Protein 3IYM (pdb70)

Radius of gyration: 31.64 Å; Cα contacts (8 Å, |Δi|>4): 1422; chains: 2; bounding box: 66×100×74 Å

Foldseek 3Di:
DADPDDDDDFAEAFEADFFQACLLVVQQVPPLDPVPDPCLVPPDDCRLLRSLQALLQQQALQACQFQVVVVVHDDDCLRNVPNDDFLLCFVCHLLVLLLPFWAADRVAYYTYDADSPQVLLQSLLLSCLASPDPVPPPCAQSSQCGLQLHAGPQRGQVLQLLVVQVQVLQPVDDDDCVSSVLQEAQCSLVDDPLCVVCVPSVCPSFVCVDDPPDPCLGQSCLSVLSNCSHPLRNVDPPVCSLVSNLCCVPVSVVSNQPSRGGDSCSSVVVVVVCGSCSRPVVSSCSSVVVVVVVVVCSCCRVPVVVSPVPPPRTDDRPDGPVSHRHQAQLEPQQWDDDPHTDTDRPDPGDDPCVVVSVSRHRTDDIPTDRDDPPDDDCPDPPVCNSVVVVVVVVPD/DDDDDDDDDFAEDFEWFDFQACLLVVQQVPPQDPPPDPVPPVDDDDRLVRSLLQDPQQQAQQACQFQQCVVVHDDDCLRPVDRDKFLSCFVPRLLVLLQAFFAADRVAYYGYDDDSPQVLLQVLLLSCLQSPDPPPPPCAASNCCGLVLHAGPQRRQNLLSLLVLVVVLQDVQDDDCVSSVLQEAACCLVPVPVCPSCVPSVCPSFVCVDDPPPPQDRSVLLSVLSNCSHPQRNVDFDCSRLVSNCVSCPPSCPNNCVRGPHDCCHSVNVSVVQGSCSRPCVSVCSSVVVVVVVVVVRVCSCPPVVVVVPPPRTDMRPRCPVVHRYQAQLEDFQFDDDVHTGGDDDRCGDDPVVVVCPSPSRYISIPDDNDDCPDDDPPPCPVCNVVVVVVVVVVD

Nearest PDB structures (foldseek):
  3iym-assembly1_A  TM=1.003E+00  e=4.320E-73  Penicillium stoloniferum virus S
  3iym-assembly1_A  TM=9.925E-01  e=7.160E-60  Penicillium stoloniferum virus S
  2nty-assembly1_B  TM=1.908E-01  e=8.738E+00  Arabidopsis thaliana

Organism: NCBI:txid216371

Solvent-accessible surface area (backbone atoms only — not comparable to full-atom values): 42041 Å² total; per-residue (Å²): 135,73,39,55,82,47,75,71,84,80,56,71,40,40,32,23,51,76,76,40,54,64,58,56,56,70,75,32,69,50,71,43,44,69,85,51,85,79,69,77,78,65,87,72,83,70,69,43,65,48,47,60,43,39,58,74,31,70,62,38,40,42,35,41,38,18,24,44,46,68,63,76,42,93,72,61,56,91,78,47,68,76,72,48,74,41,42,40,20,43,70,50,34,83,44,42,35,62,21,57,15,56,22,45,51,49,86,55,20,29,30,59,47,62,55,84,78,38,45,52,32,34,47,47,14,46,52,46,61,28,67,62,68,56,61,68,48,62,63,65,24,51,33,14,38,39,52,47,43,44,72,55,72,74,67,40,68,26,34,52,66,47,45,60,28,67,51,62,71,26,61,78,35,38,70,38,72,77,59,51,66,45,33,62,41,76,44,41,29,75,35,54,42,46,36,54,65,9,60,8,44,36,50,62,71,41,59,72,83,54,67,103,61,69,67,38,90,53,68,47,26,47,31,38,41,42,27,33,50,13,58,47,51,71,82,52,52,85,64,45,24,48,50,42,50,36,31,44,43,26,73,76,21,49,81,42,32,65,69,59,45,52,51,42,57,19,38,60,53,42,43,56,67,56,34,80,44,45,31,42,55,29,11,51,48,23,56,72,46,37,44,58,38,38,39,66,51,34,33,38,22,67,50,57,41,40,66,55,69,81,53,68,47,60,75,30,75,88,73,45,75,76,69,49,24,54,66,35,60,26,32,63,48,52,69,50,78,65,104,26,54,26,51,28,35,44,55,67,54,67,58,54,48,40,48,42,51,62,82,70,47,40,37,40,73,51,60,77,42,83,41,32,85,53,58,42,76,32,91,85,52,51,60,59,54,50,47,55,48,57,22,66,55,36,44,44,139,70,84,34,84,59,69,80,85,80,54,70,40,40,37,29,35,77,76,40,53,70,60,58,54,71,76,29,70,41,74,44,41,71,88,51,90,66,74,64,76,72,59,70,86,67,71,42,67,52,35,54,45,58,55,73,31,70,67,42,32,40,32,45,38,19,19,45,38,62,64,83,24,91,69,66,50,92,81,50,72,66,79,44,59,47,35,69,39,42,73,55,32,81,44,40,32,56,26,53,14,56,24,40,48,47,81,52,18,30,32,55,60,66,58,82,77,40,46,51,26,36,50,45,16,46,51,47,63,35,62,61,65,64,62,65,45,67,63,64,11,56,35,22,40,43,51,47,45,45,73,54,74,78,68,40,65,30,36,51,75,50,43,51,33,62,52,67,71,31,62,66,48,29,72,39,76,68,64,62,53,44,38,58,48,57,60,64,22,57,40,52,39,53,30,51,59,9,60,10,40,37,52,57,72,38,57,73,82,58,68,101,64,61,61,70,44,64,60,48,40,51,39,49,37,41,32,27,52,11,57,37,51,67,84,49,67,64,58,70,13,49,55,40,44,36,42,48,57,41,59,90,21,64,63,47,28,62,64,55,56,65,40,80,40,10,45,67,36,42,54,72,60,49,53,76,51,46,31,29,60,28,19,43,48,26,53,75,46,36,45,60,38,37,38,48,62,39,46,43,36,63,51,48,66,41,64,54,62,78,51,66,42,66,52,72,58,77,66,42,77,77,70,49,24,54,55,33,40,23,44,51,62,48,67,49,79,63,100,26,37,28,30,33,41,34,51,72,50,63,56,36,48,39,56,27,32,67,83,46,65,26,58,40,69,44,72,69,40,89,42,28,80,41,74,34,79,25,97,85,46,56,69,56,56,45,44,53,58,58,28,66,53,42,35,56

Secondary structure (DSSP, 8-state):
---SS----------------THHHHHSSS-SSTT--SS--SS---SHHHHTSSTTTTTTTSHIIIIIHHTT----STTTTT----TT--SSSHHHHHHS-----TTTT----S-TTTHHHHHHHHHHIIIII-TT--STTHHHHHHTT---SS--THHHHHHHHHHHH-SSEEE-GGGTTTSS-SSTTTBIIIIIHHHTTTTTSS----SSS-TTTTTTHHHHHHHHHHSSSSS--TTHHHHHHHHHTSTTGGGTTTSS---THIIIIIIIHH-GGGTTHHHHHHHTTTTTHHHHTTHIIIIITGGGGTT---------SSS--------S--EEEESEEEE--SS---SSSTTTTTSS--------------B---SS--THHHHHHHHTTS--/---SS----------------THHHHHSSSTTTTT--SS-TTS---SHHHHGGGTTTTTTTSHIIIIIHHTT----STTTSS----TT--TTTHHHHHHS-S---TTTT----S-TTTHHHHHHHHHHHHSSS-S---STTHHHHHHTT---SS--THHHHHHHHHHHH-SSEEE-GGGGTTTS-SGGGTTIIIIIHHHTTTTTTT----SSS---SSSTTHHHHHHHHHSSSSS--SHHHHHHHHHHHSSS-TTTTTTS---TTIIIIIGGGT-GGGTTHHHHHTTTTSHHHHHHHHHTTTTTGGGGGTT---------SSS--------S-----BSB-B---SS---SSSTTTGGG-------------------TT--THHHHHHHHHHH--

InterPro domains:
  IPR048728 Partitivirus capsid protein [PF20895] (39-434)

B-factor: mean 20.0, std 0.0, range [20.0, 20.0]

Structure (mmCIF, N/CA/C/O backbone):
data_3IYM
#
_entry.id   3IYM
#
_cell.length_a   1
_cell.length_b   1
_cell.length_c   1
_cell.angle_alpha   90
_cell.angle_beta   90
_cell.angle_gamma   90
#
_symmetry.space_group_name_H-M   'P 1'
#
loop_
_atom_site.group_PDB
_atom_site.id
_atom_site.type_symbol
_atom_site.label_atom_id
_atom_site.label_alt_id
_atom_site.label_comp_id
_atom_site.label_asym_id
_atom_site.label_entity_id
_atom_site.label_seq_id
_atom_site.pdbx_PDB_ins_code
_atom_site.Cartn_x
_atom_site.Cartn_y
_atom_site.Cartn_z
_atom_site.occupancy
_atom_site.B_iso_or_equiv
_atom_site.auth_seq_id
_atom_site.auth_comp_id
_atom_site.auth_asym_id
_atom_site.auth_atom_id
_atom_site.pdbx_PDB_model_num
ATOM 1 N N . ALA A 1 39 ? 20.089 -8.104 126.187 1.00 20.00 39 ALA A N 1
ATOM 2 C CA . ALA A 1 39 ? 19.183 -6.994 126.404 1.00 20.00 39 ALA A CA 1
ATOM 3 C C . ALA A 1 39 ? 17.925 -7.420 127.144 1.00 20.00 39 ALA A C 1
ATOM 4 O O . ALA A 1 39 ? 16.978 -7.927 126.543 1.00 20.00 39 ALA A O 1
ATOM 5 N N . SER A 1 40 ? 17.923 -7.209 128.459 1.00 20.00 40 SER A N 1
ATOM 6 C CA . SER A 1 40 ? 16.781 -7.555 129.289 1.00 20.00 40 SER A CA 1
ATOM 7 C C . SER A 1 40 ? 15.688 -6.498 129.189 1.00 20.00 40 SER A C 1
ATOM 8 O O . SER A 1 40 ? 15.941 -5.311 129.387 1.00 20.00 40 SER A O 1
ATOM 9 N N . ALA A 1 41 ? 14.472 -6.933 128.854 1.00 20.00 41 ALA A N 1
ATOM 10 C CA . ALA A 1 41 ? 13.353 -6.022 128.660 1.00 20.00 41 ALA A CA 1
ATOM 11 C C . ALA A 1 41 ? 12.315 -6.010 129.775 1.00 20.00 41 ALA A C 1
ATOM 12 O O . ALA A 1 41 ? 12.068 -4.974 130.386 1.00 20.00 41 ALA A O 1
ATOM 13 N N . SER A 1 42 ? 11.657 -7.147 129.980 1.00 20.00 42 SER A N 1
ATOM 14 C CA . SER A 1 42 ? 10.644 -7.308 131.011 1.00 20.00 42 SER A CA 1
ATOM 15 C C . SER A 1 42 ? 9.692 -6.129 131.208 1.00 20.00 42 SER A C 1
ATOM 16 O O . SER A 1 42 ? 10.068 -5.080 131.728 1.00 20.00 42 SER A O 1
ATOM 17 N N . LYS A 1 43 ? 8.441 -6.348 130.807 1.00 20.00 43 LYS A N 1
ATOM 18 C CA . LYS A 1 43 ? 7.325 -5.424 130.952 1.00 20.00 43 LYS A CA 1
ATOM 19 C C . LYS A 1 43 ? 7.631 -3.931 130.929 1.00 20.00 43 LYS A C 1
ATOM 20 O O . LYS A 1 43 ? 7.339 -3.236 131.899 1.00 20.00 43 LYS A O 1
ATOM 21 N N . ALA A 1 44 ? 8.118 -3.411 129.805 1.00 20.00 44 ALA A N 1
ATOM 22 C CA . ALA A 1 44 ? 8.382 -1.984 129.690 1.00 20.00 44 ALA A CA 1
ATOM 23 C C . ALA A 1 44 ? 7.111 -1.219 129.339 1.00 20.00 44 ALA A C 1
ATOM 24 O O . ALA A 1 44 ? 6.035 -1.809 129.263 1.00 20.00 44 ALA A O 1
ATOM 25 N N . ALA A 1 45 ? 7.218 0.094 129.122 1.00 20.00 45 ALA A N 1
ATOM 26 C CA . ALA A 1 45 ? 6.036 0.873 128.795 1.00 20.00 45 ALA A CA 1
ATOM 27 C C . ALA A 1 45 ? 6.318 2.218 128.140 1.00 20.00 45 ALA A C 1
ATOM 28 O O . ALA A 1 45 ? 6.376 2.310 126.916 1.00 20.00 45 ALA A O 1
ATOM 29 N N . ALA A 1 46 ? 6.473 3.236 128.995 1.00 20.00 46 ALA A N 1
ATOM 30 C CA . ALA A 1 46 ? 6.715 4.638 128.665 1.00 20.00 46 ALA A CA 1
ATOM 31 C C . ALA A 1 46 ? 5.506 5.485 129.016 1.00 20.00 46 ALA A C 1
ATOM 32 O O . ALA A 1 46 ? 4.535 5.545 128.264 1.00 20.00 46 ALA A O 1
ATOM 33 N N . PHE A 1 47 ? 5.562 6.128 130.176 1.00 20.00 47 PHE A N 1
ATOM 34 C CA . PHE A 1 47 ? 4.452 6.942 130.624 1.00 20.00 47 PHE A CA 1
ATOM 35 C C . PHE A 1 47 ? 4.858 8.370 130.956 1.00 20.00 47 PHE A C 1
ATOM 36 O O . PHE A 1 47 ? 5.949 8.618 131.468 1.00 20.00 47 PHE A O 1
ATOM 37 N N . ALA A 1 48 ? 3.962 9.308 130.654 1.00 20.00 48 ALA A N 1
ATOM 38 C CA . ALA A 1 48 ? 4.180 10.719 130.921 1.00 20.00 48 ALA A CA 1
ATOM 39 C C . ALA A 1 48 ? 3.342 11.189 132.101 1.00 20.00 48 ALA A C 1
ATOM 40 O O . ALA A 1 48 ? 2.216 10.732 132.293 1.00 20.00 48 ALA A O 1
ATOM 41 N N . GLN A 1 49 ? 3.897 12.100 132.896 1.00 20.00 49 GLN A N 1
ATOM 42 C CA . GLN A 1 49 ? 3.210 12.593 134.077 1.00 20.00 49 GLN A CA 1
ATOM 43 C C . GLN A 1 49 ? 3.378 14.087 134.303 1.00 20.00 49 GLN A C 1
ATOM 44 O O . GLN A 1 49 ? 4.056 14.785 133.554 1.00 20.00 49 GLN A O 1
ATOM 45 N N . GLY A 1 50 ? 2.768 14.534 135.396 1.00 20.00 50 GLY A N 1
ATOM 46 C CA . GLY A 1 50 ? 2.784 15.909 135.852 1.00 20.00 50 GLY A CA 1
ATOM 47 C C . GLY A 1 50 ? 2.431 15.964 137.331 1.00 20.00 50 GLY A C 1
ATOM 48 O O . GLY A 1 50 ? 1.528 15.268 137.793 1.00 20.00 50 GLY A O 1
ATOM 49 N N . GLY A 1 51 ? 3.166 16.789 138.070 1.00 20.00 51 GLY A N 1
ATOM 50 C CA . GLY A 1 51 ? 2.959 16.956 139.496 1.00 20.00 51 GLY A CA 1
ATOM 51 C C . GLY A 1 51 ? 4.059 17.798 140.126 1.00 20.00 51 GLY A C 1
ATOM 52 O O . GLY A 1 51 ? 5.240 17.461 140.049 1.00 20.00 51 GLY A O 1
ATOM 53 N N . SER A 1 52 ? 3.651 18.902 140.741 1.00 20.00 52 SER A N 1
ATOM 54 C CA . SER A 1 52 ? 4.570 19.808 141.403 1.00 20.00 52 SER A CA 1
ATOM 55 C C . SER A 1 52 ? 3.859 21.058 141.886 1.00 20.00 52 SER A C 1
ATOM 56 O O . SER A 1 52 ? 2.644 21.191 141.747 1.00 20.00 52 SER A O 1
ATOM 57 N N . SER A 1 53 ? 4.627 21.977 142.462 1.00 20.00 53 SER A N 1
ATOM 58 C CA . SER A 1 53 ? 4.059 23.210 142.968 1.00 20.00 53 SER A CA 1
ATOM 59 C C . SER A 1 53 ? 4.297 24.383 142.034 1.00 20.00 53 SER A C 1
ATOM 60 O O . SER A 1 53 ? 4.804 24.229 140.925 1.00 20.00 53 SER A O 1
ATOM 61 N N . ASP A 1 54 ? 3.920 25.560 142.517 1.00 20.00 54 ASP A N 1
ATOM 62 C CA . ASP A 1 54 ? 4.056 26.791 141.768 1.00 20.00 54 ASP A CA 1
ATOM 63 C C . ASP A 1 54 ? 3.432 27.955 142.506 1.00 20.00 54 ASP A C 1
ATOM 64 O O . ASP A 1 54 ? 2.278 27.893 142.902 1.00 20.00 54 ASP A O 1
ATOM 65 N N . PRO A 1 55 ? 4.185 29.033 142.646 1.00 20.00 55 PRO A N 1
ATOM 66 C CA . PRO A 1 55 ? 3.671 30.226 143.279 1.00 20.00 55 PRO A CA 1
ATOM 67 C C . PRO A 1 55 ? 3.875 31.403 142.347 1.00 20.00 55 PRO A C 1
ATOM 68 O O . PRO A 1 55 ? 4.306 31.215 141.210 1.00 20.00 55 PRO A O 1
ATOM 69 N N . VAL A 1 56 ? 3.540 32.597 142.824 1.00 20.00 56 VAL A N 1
ATOM 70 C CA . VAL A 1 56 ? 3.699 33.809 142.046 1.00 20.00 56 VAL A CA 1
ATOM 71 C C . VAL A 1 56 ? 3.895 35.011 142.950 1.00 20.00 56 VAL A C 1
ATOM 72 O O . VAL A 1 56 ? 3.442 35.023 144.094 1.00 20.00 56 VAL A O 1
ATOM 73 N N . PRO A 1 57 ? 4.564 36.031 142.424 1.00 20.00 57 PRO A N 1
ATOM 74 C CA . PRO A 1 57 ? 4.821 37.218 143.202 1.00 20.00 57 PRO A CA 1
ATOM 75 C C . PRO A 1 57 ? 4.597 38.473 142.383 1.00 20.00 57 PRO A C 1
ATOM 76 O O . PRO A 1 57 ? 4.688 38.460 141.158 1.00 20.00 57 PRO A O 1
ATOM 77 N N . MET A 1 58 ? 4.316 39.558 143.091 1.00 20.00 58 MET A N 1
ATOM 78 C CA . MET A 1 58 ? 4.156 40.857 142.477 1.00 20.00 58 MET A CA 1
ATOM 79 C C . MET A 1 58 ? 5.435 41.624 142.752 1.00 20.00 58 MET A C 1
ATOM 80 O O . MET A 1 58 ? 5.686 42.059 143.876 1.00 20.00 58 MET A O 1
ATOM 81 N N . PRO A 1 59 ? 6.286 41.703 141.736 1.00 20.00 59 PRO A N 1
ATOM 82 C CA . PRO A 1 59 ? 7.596 42.296 141.897 1.00 20.00 59 PRO A CA 1
ATOM 83 C C . PRO A 1 59 ? 7.766 43.644 141.227 1.00 20.00 59 PRO A C 1
ATOM 84 O O . PRO A 1 59 ? 6.885 44.143 140.528 1.00 20.00 59 PRO A O 1
ATOM 85 N N . GLY A 1 60 ? 8.961 44.197 141.433 1.00 20.00 60 GLY A N 1
ATOM 86 C CA . GLY A 1 60 ? 9.367 45.444 140.821 1.00 20.00 60 GLY A CA 1
ATOM 87 C C . GLY A 1 60 ? 9.643 45.171 139.355 1.00 20.00 60 GLY A C 1
ATOM 88 O O . GLY A 1 60 ? 10.046 46.044 138.587 1.00 20.00 60 GLY A O 1
ATOM 89 N N . LYS A 1 61 ? 9.392 43.913 139.000 1.00 20.00 61 LYS A N 1
ATOM 90 C CA . LYS A 1 61 ? 9.531 43.394 137.657 1.00 20.00 61 LYS A CA 1
ATOM 91 C C . LYS A 1 61 ? 8.565 44.111 136.731 1.00 20.00 61 LYS A C 1
ATOM 92 O O . LYS A 1 61 ? 8.934 44.575 135.654 1.00 20.00 61 LYS A O 1
ATOM 93 N N . TYR A 1 62 ? 7.318 44.217 137.177 1.00 20.00 62 TYR A N 1
ATOM 94 C CA . TYR A 1 62 ? 6.326 44.935 136.408 1.00 20.00 62 TYR A CA 1
ATOM 95 C C . TYR A 1 62 ? 6.827 46.350 136.162 1.00 20.00 62 TYR A C 1
ATOM 96 O O . TYR A 1 62 ? 6.786 46.856 135.043 1.00 20.00 62 TYR A O 1
ATOM 97 N N . PRO A 1 63 ? 7.356 46.964 137.221 1.00 20.00 63 PRO A N 1
ATOM 98 C CA . PRO A 1 63 ? 7.898 48.306 137.137 1.00 20.00 63 PRO A CA 1
ATOM 99 C C . PRO A 1 63 ? 8.958 48.483 136.064 1.00 20.00 63 PRO A C 1
ATOM 100 O O . PRO A 1 63 ? 9.113 49.572 135.513 1.00 20.00 63 PRO A O 1
ATOM 101 N N . VAL A 1 64 ? 9.681 47.412 135.750 1.00 20.00 64 VAL A N 1
ATOM 102 C CA . VAL A 1 64 ? 10.693 47.490 134.714 1.00 20.00 64 VAL A CA 1
ATOM 103 C C . VAL A 1 64 ? 10.081 47.293 133.337 1.00 20.00 64 VAL A C 1
ATOM 104 O O . VAL A 1 64 ? 10.663 47.666 132.318 1.00 20.00 64 VAL A O 1
ATOM 105 N N . VAL A 1 65 ? 8.884 46.710 133.326 1.00 20.00 65 VAL A N 1
ATOM 106 C CA . VAL A 1 65 ? 8.164 46.458 132.092 1.00 20.00 65 VAL A CA 1
ATOM 107 C C . VAL A 1 65 ? 7.190 47.581 131.779 1.00 20.00 65 VAL A C 1
ATOM 108 O O . VAL A 1 65 ? 6.598 47.626 130.700 1.00 20.00 65 VAL A O 1
ATOM 109 N N . PHE A 1 66 ? 6.979 48.461 132.754 1.00 20.00 66 PHE A N 1
ATOM 110 C CA . PHE A 1 66 ? 6.059 49.568 132.587 1.00 20.00 66 PHE A CA 1
ATOM 111 C C . PHE A 1 66 ? 6.724 50.923 132.750 1.00 20.00 66 PHE A C 1
ATOM 112 O O . PHE A 1 66 ? 6.059 51.951 132.847 1.00 20.00 66 PHE A O 1
ATOM 113 N N . SER A 1 67 ? 8.055 50.913 132.783 1.00 20.00 67 SER A N 1
ATOM 114 C CA . SER A 1 67 ? 8.815 52.136 132.938 1.00 20.00 67 SER A CA 1
ATOM 115 C C . SER A 1 67 ? 8.597 53.091 131.775 1.00 20.00 67 SER A C 1
ATOM 116 O O . SER A 1 67 ? 9.011 54.248 131.822 1.00 20.00 67 SER A O 1
ATOM 117 N N . THR A 1 68 ? 7.942 52.582 130.734 1.00 20.00 68 THR A N 1
ATOM 118 C CA . THR A 1 68 ? 7.635 53.348 129.538 1.00 20.00 68 THR A CA 1
ATOM 119 C C . THR A 1 68 ? 8.797 53.402 128.559 1.00 20.00 68 THR A C 1
ATOM 120 O O . THR A 1 68 ? 9.135 54.461 128.032 1.00 20.00 68 THR A O 1
ATOM 121 N N . GLY A 1 69 ? 9.401 52.245 128.310 1.00 20.00 69 GLY A N 1
ATOM 122 C CA . GLY A 1 69 ? 10.518 52.165 127.390 1.00 20.00 69 GLY A CA 1
ATOM 123 C C . GLY A 1 69 ? 10.115 51.553 126.060 1.00 20.00 69 GLY A C 1
ATOM 124 O O . GLY A 1 69 ? 10.934 51.405 125.158 1.00 20.00 69 GLY A O 1
ATOM 125 N N . ALA A 1 70 ? 8.836 51.203 125.945 1.00 20.00 70 ALA A N 1
ATOM 126 C CA . ALA A 1 70 ? 8.322 50.585 124.737 1.00 20.00 70 ALA A CA 1
ATOM 127 C C . ALA A 1 70 ? 7.933 51.574 123.647 1.00 20.00 70 ALA A C 1
ATOM 128 O O . ALA A 1 70 ? 7.934 51.228 122.467 1.00 20.00 70 ALA A O 1
ATOM 129 N N . GLY A 1 71 ? 7.587 52.803 124.031 1.00 20.00 71 GLY A N 1
ATOM 130 C CA . GLY A 1 71 ? 7.189 53.783 123.038 1.00 20.00 71 GLY A CA 1
ATOM 131 C C . GLY A 1 71 ? 7.249 55.229 123.510 1.00 20.00 71 GLY A C 1
ATOM 132 O O . GLY A 1 71 ? 6.816 56.135 122.802 1.00 20.00 71 GLY A O 1
ATOM 133 N N . GLU A 1 72 ? 7.790 55.447 124.705 1.00 20.00 72 GLU A N 1
ATOM 134 C CA . GLU A 1 72 ? 7.899 56.794 125.241 1.00 20.00 72 GLU A CA 1
ATOM 135 C C . GLU A 1 72 ? 8.716 57.717 124.347 1.00 20.00 72 GLU A C 1
ATOM 136 O O . GLU A 1 72 ? 8.476 58.923 124.304 1.00 20.00 72 GLU A O 1
ATOM 137 N N . PRO A 1 73 ? 9.689 57.149 123.634 1.00 20.00 73 PRO A N 1
ATOM 138 C CA . PRO A 1 73 ? 10.532 57.933 122.752 1.00 20.00 73 PRO A CA 1
ATOM 139 C C . PRO A 1 73 ? 10.077 57.879 121.301 1.00 20.00 73 PRO A C 1
ATOM 140 O O . PRO A 1 73 ? 10.756 58.382 120.408 1.00 20.00 73 PRO A O 1
ATOM 141 N N . THR A 1 74 ? 8.926 57.253 121.070 1.00 20.00 74 THR A N 1
ATOM 142 C CA . THR A 1 74 ? 8.381 57.131 119.731 1.00 20.00 74 THR A CA 1
ATOM 143 C C . THR A 1 74 ? 7.767 58.438 119.258 1.00 20.00 74 THR A C 1
ATOM 144 O O . THR A 1 74 ? 6.906 59.009 119.924 1.00 20.00 74 THR A O 1
ATOM 145 N N . ARG A 1 75 ? 8.220 58.908 118.100 1.00 20.00 75 ARG A N 1
ATOM 146 C CA . ARG A 1 75 ? 7.732 60.158 117.550 1.00 20.00 75 ARG A CA 1
ATOM 147 C C . ARG A 1 75 ? 6.882 59.993 116.300 1.00 20.00 75 ARG A C 1
ATOM 148 O O . ARG A 1 75 ? 7.385 59.998 115.177 1.00 20.00 75 ARG A O 1
ATOM 149 N N . ASP A 1 76 ? 5.577 59.868 116.519 1.00 20.00 76 ASP A N 1
ATOM 150 C CA . ASP A 1 76 ? 4.603 59.749 115.452 1.00 20.00 76 ASP A CA 1
ATOM 151 C C . ASP A 1 76 ? 3.518 60.791 115.657 1.00 20.00 76 ASP A C 1
ATOM 152 O O . ASP A 1 76 ? 2.471 60.782 115.013 1.00 20.00 76 ASP A O 1
ATOM 153 N N . GLN A 1 77 ? 3.811 61.693 116.591 1.00 20.00 77 GLN A N 1
ATOM 154 C CA . GLN A 1 77 ? 2.930 62.776 116.981 1.00 20.00 77 GLN A CA 1
ATOM 155 C C . GLN A 1 77 ? 1.632 62.291 117.600 1.00 20.00 77 GLN A C 1
ATOM 156 O O . GLN A 1 77 ? 0.665 63.042 117.723 1.00 20.00 77 GLN A O 1
ATOM 157 N N . GLU A 1 78 ? 1.632 61.027 118.017 1.00 20.00 78 GLU A N 1
ATOM 158 C CA . GLU A 1 78 ? 0.482 60.436 118.670 1.00 20.00 78 GLU A CA 1
ATOM 159 C C . GLU A 1 78 ? 0.124 61.266 119.891 1.00 20.00 78 GLU A C 1
ATOM 160 O O . GLU A 1 78 ? -0.983 61.202 120.423 1.00 20.00 78 GLU A O 1
ATOM 161 N N . PHE A 1 79 ? 1.106 62.058 120.309 1.00 20.00 79 PHE A N 1
ATOM 162 C CA . PHE A 1 79 ? 1.004 62.952 121.441 1.00 20.00 79 PHE A CA 1
ATOM 163 C C . PHE A 1 79 ? -0.005 64.063 121.197 1.00 20.00 79 PHE A C 1
ATOM 164 O O . PHE A 1 79 ? 0.344 65.242 121.181 1.00 20.00 79 PHE A O 1
ATOM 165 N N . ALA A 1 80 ? -1.262 63.673 121.000 1.00 20.00 80 ALA A N 1
ATOM 166 C CA . ALA A 1 80 ? -2.331 64.624 120.768 1.00 20.00 80 ALA A CA 1
ATOM 167 C C . ALA A 1 80 ? -3.107 64.887 122.048 1.00 20.00 80 ALA A C 1
ATOM 168 O O . ALA A 1 80 ? -4.160 64.296 122.284 1.00 20.00 80 ALA A O 1
ATOM 169 N N . LEU A 1 81 ? -2.565 65.780 122.871 1.00 20.00 81 LEU A N 1
ATOM 170 C CA . LEU A 1 81 ? -3.160 66.120 124.149 1.00 20.00 81 LEU A CA 1
ATOM 171 C C . LEU A 1 81 ? -3.565 64.883 124.945 1.00 20.00 81 LEU A C 1
ATOM 172 O O . LEU A 1 81 ? -4.756 64.628 125.119 1.00 20.00 81 LEU A O 1
ATOM 173 N N . PRO A 1 82 ? -2.594 64.099 125.428 1.00 20.00 82 PRO A N 1
ATOM 174 C CA . PRO A 1 82 ? -2.961 62.924 126.187 1.00 20.00 82 PRO A CA 1
ATOM 175 C C . PRO A 1 82 ? -1.958 62.623 127.279 1.00 20.00 82 PRO A C 1
ATOM 176 O O . PRO A 1 82 ? -0.783 62.960 127.178 1.00 20.00 82 PRO A O 1
ATOM 177 N N . VAL A 1 83 ? -2.429 61.945 128.321 1.00 20.00 83 VAL A N 1
ATOM 178 C CA . VAL A 1 83 ? -1.579 61.523 129.413 1.00 20.00 83 VAL A CA 1
ATOM 179 C C . VAL A 1 83 ? -1.138 60.086 129.176 1.00 20.00 83 VAL A C 1
ATOM 180 O O . VAL A 1 83 ? -1.963 59.212 128.913 1.00 20.00 83 VAL A O 1
ATOM 181 N N . HIS A 1 84 ? 0.169 59.845 129.232 1.00 20.00 84 HIS A N 1
ATOM 182 C CA . HIS A 1 84 ? 0.681 58.514 128.973 1.00 20.00 84 HIS A CA 1
ATOM 183 C C . HIS A 1 84 ? 1.475 57.929 130.130 1.00 20.00 84 HIS A C 1
ATOM 184 O O . HIS A 1 84 ? 2.446 57.202 129.926 1.00 20.00 84 HIS A O 1
ATOM 185 N N . LYS A 1 85 ? 1.048 58.239 131.350 1.00 20.00 85 LYS A N 1
ATOM 186 C CA . LYS A 1 85 ? 1.714 57.727 132.533 1.00 20.00 85 LYS A CA 1
ATOM 187 C C . LYS A 1 85 ? 1.240 56.325 132.880 1.00 20.00 85 LYS A C 1
ATOM 188 O O . LYS A 1 85 ? 2.003 55.363 132.836 1.00 20.00 85 LYS A O 1
ATOM 189 N N . ALA A 1 86 ? -0.041 56.230 133.225 1.00 20.00 86 ALA A N 1
ATOM 190 C CA . ALA A 1 86 ? -0.653 54.967 133.589 1.00 20.00 86 ALA A CA 1
ATOM 191 C C . ALA A 1 86 ? -0.973 54.120 132.369 1.00 20.00 86 ALA A C 1
ATOM 192 O O . ALA A 1 86 ? -0.906 52.893 132.412 1.00 20.00 86 ALA A O 1
ATOM 193 N N . PHE A 1 87 ? -1.327 54.807 131.285 1.00 20.00 87 PHE A N 1
ATOM 194 C CA . PHE A 1 87 ? -1.695 54.192 130.022 1.00 20.00 87 PHE A CA 1
ATOM 195 C C . PHE A 1 87 ? -0.819 53.009 129.640 1.00 20.00 87 PHE A C 1
ATOM 196 O O . PHE A 1 87 ? -1.306 51.999 129.133 1.00 20.00 87 PHE A O 1
ATOM 197 N N . PRO A 1 88 ? 0.482 53.137 129.888 1.00 20.00 88 PRO A N 1
ATOM 198 C CA . PRO A 1 88 ? 1.420 52.078 129.576 1.00 20.00 88 PRO A CA 1
ATOM 199 C C . PRO A 1 88 ? 1.422 50.986 130.633 1.00 20.00 88 PRO A C 1
ATOM 200 O O . PRO A 1 88 ? 1.217 49.811 130.332 1.00 20.00 88 PRO A O 1
ATOM 201 N N . LEU A 1 89 ? 1.657 51.389 131.878 1.00 20.00 89 LEU A N 1
ATOM 202 C CA . LEU A 1 89 ? 1.686 50.462 132.994 1.00 20.00 89 LEU A CA 1
ATOM 203 C C . LEU A 1 89 ? 0.486 49.528 133.019 1.00 20.00 89 LEU A C 1
ATOM 204 O O . LEU A 1 89 ? 0.636 48.317 133.170 1.00 20.00 89 LEU A O 1
ATOM 205 N N . PHE A 1 90 ? -0.710 50.094 132.883 1.00 20.00 90 PHE A N 1
ATOM 206 C CA . PHE A 1 90 ? -1.916 49.289 132.911 1.00 20.00 90 PHE A CA 1
ATOM 207 C C . PHE A 1 90 ? -2.144 48.512 131.621 1.00 20.00 90 PHE A C 1
ATOM 208 O O . PHE A 1 90 ? -3.222 47.966 131.396 1.00 20.00 90 PHE A O 1
ATOM 209 N N . GLY A 1 91 ? -1.117 48.465 130.776 1.00 20.00 91 GLY A N 1
ATOM 210 C CA . GLY A 1 91 ? -1.210 47.771 129.505 1.00 20.00 91 GLY A CA 1
ATOM 211 C C . GLY A 1 91 ? -0.553 46.399 129.524 1.00 20.00 91 GLY A C 1
ATOM 212 O O . GLY A 1 91 ? 0.543 46.220 128.995 1.00 20.00 91 GLY A O 1
ATOM 213 N N . SER A 1 92 ? -1.255 45.435 130.120 1.00 20.00 92 SER A N 1
ATOM 214 C CA . SER A 1 92 ? -0.800 44.059 130.228 1.00 20.00 92 SER A CA 1
ATOM 215 C C . SER A 1 92 ? -1.636 43.281 131.230 1.00 20.00 92 SER A C 1
ATOM 216 O O . SER A 1 92 ? -1.734 42.057 131.176 1.00 20.00 92 SER A O 1
ATOM 217 N N . VAL A 1 93 ? -2.232 44.026 132.154 1.00 20.00 93 VAL A N 1
ATOM 218 C CA . VAL A 1 93 ? -3.060 43.476 133.208 1.00 20.00 93 VAL A CA 1
ATOM 219 C C . VAL A 1 93 ? -4.124 42.505 132.719 1.00 20.00 93 VAL A C 1
ATOM 220 O O . VAL A 1 93 ? -4.107 41.319 133.048 1.00 20.00 93 VAL A O 1
ATOM 221 N N . SER A 1 94 ? -5.073 43.042 131.957 1.00 20.00 94 SER A N 1
ATOM 222 C CA . SER A 1 94 ? -6.210 42.298 131.443 1.00 20.00 94 SER A CA 1
ATOM 223 C C . SER A 1 94 ? -5.875 41.125 130.534 1.00 20.00 94 SER A C 1
ATOM 224 O O . SER A 1 94 ? -6.774 40.465 130.016 1.00 20.00 94 SER A O 1
ATOM 225 N N . ASP A 1 95 ? -4.590 40.857 130.327 1.00 20.00 95 ASP A N 1
ATOM 226 C CA . ASP A 1 95 ? -4.209 39.755 129.465 1.00 20.00 95 ASP A CA 1
ATOM 227 C C . ASP A 1 95 ? -3.366 38.716 130.180 1.00 20.00 95 ASP A C 1
ATOM 228 O O . ASP A 1 95 ? -3.510 37.516 129.959 1.00 20.00 95 ASP A O 1
ATOM 229 N N . LYS A 1 96 ? -2.485 39.201 131.046 1.00 20.00 96 LYS A N 1
ATOM 230 C CA . LYS A 1 96 ? -1.584 38.352 131.799 1.00 20.00 96 LYS A CA 1
ATOM 231 C C . LYS A 1 96 ? -2.271 37.646 132.962 1.00 20.00 96 LYS A C 1
ATOM 232 O O . LYS A 1 96 ? -1.608 37.180 133.885 1.00 20.00 96 LYS A O 1
ATOM 233 N N . TYR A 1 97 ? -3.599 37.538 132.930 1.00 20.00 97 TYR A N 1
ATOM 234 C CA . TYR A 1 97 ? -4.281 36.893 134.041 1.00 20.00 97 TYR A CA 1
ATOM 235 C C . TYR A 1 97 ? -5.593 36.210 133.699 1.00 20.00 97 TYR A C 1
ATOM 236 O O . TYR A 1 97 ? -6.250 35.661 134.583 1.00 20.00 97 TYR A O 1
ATOM 237 N N . ARG A 1 98 ? -6.001 36.261 132.440 1.00 20.00 98 ARG A N 1
ATOM 238 C CA . ARG A 1 98 ? -7.267 35.664 132.063 1.00 20.00 98 ARG A CA 1
ATOM 239 C C . ARG A 1 98 ? -7.247 35.157 130.635 1.00 20.00 98 ARG A C 1
ATOM 240 O O . ARG A 1 98 ? -7.563 34.001 130.356 1.00 20.00 98 ARG A O 1
ATOM 241 N N . ARG A 1 99 ? -6.883 36.060 129.733 1.00 20.00 99 ARG A N 1
ATOM 242 C CA . ARG A 1 99 ? -6.822 35.766 128.318 1.00 20.00 99 ARG A CA 1
ATOM 243 C C . ARG A 1 99 ? -5.558 35.015 127.943 1.00 20.00 99 ARG A C 1
ATOM 244 O O . ARG A 1 99 ? -5.567 34.146 127.075 1.00 20.00 99 ARG A O 1
ATOM 245 N N . ASN A 1 100 ? -4.462 35.370 128.606 1.00 20.00 100 ASN A N 1
ATOM 246 C CA . ASN A 1 100 ? -3.186 34.755 128.317 1.00 20.00 100 ASN A CA 1
ATOM 247 C C . ASN A 1 100 ? -2.910 33.515 129.158 1.00 20.00 100 ASN A C 1
ATOM 248 O O . ASN A 1 100 ? -2.832 32.408 128.629 1.00 20.00 100 ASN A O 1
ATOM 249 N N . PRO A 1 101 ? -2.767 33.694 130.472 1.00 20.00 101 PRO A N 1
ATOM 250 C CA . PRO A 1 101 ? -2.453 32.582 131.349 1.00 20.00 101 PRO A CA 1
ATOM 251 C C . PRO A 1 101 ? -3.614 31.648 131.657 1.00 20.00 101 PRO A C 1
ATOM 252 O O . PRO A 1 101 ? -3.477 30.429 131.568 1.00 20.00 101 PRO A O 1
ATOM 253 N N . ARG A 1 102 ? -4.747 32.215 132.059 1.00 20.00 102 ARG A N 1
ATOM 254 C CA . ARG A 1 102 ? -5.899 31.415 132.439 1.00 20.00 102 ARG A CA 1
ATOM 255 C C . ARG A 1 102 ? -6.661 30.790 131.279 1.00 20.00 102 ARG A C 1
ATOM 256 O O . ARG A 1 102 ? -7.611 30.040 131.494 1.00 20.00 102 ARG A O 1
ATOM 257 N N . TYR A 1 103 ? -6.254 31.092 130.049 1.00 20.00 103 TYR A N 1
ATOM 258 C CA . TYR A 1 103 ? -6.943 30.541 128.898 1.00 20.00 103 TYR A CA 1
ATOM 259 C C . TYR A 1 103 ? -6.543 29.103 128.604 1.00 20.00 103 TYR A C 1
ATOM 260 O O . TYR A 1 103 ? -7.375 28.276 128.238 1.00 20.00 103 TYR A O 1
ATOM 261 N N . ALA A 1 104 ? -5.254 28.815 128.767 1.00 20.00 104 ALA A N 1
ATOM 262 C CA . ALA A 1 104 ? -4.733 27.484 128.522 1.00 20.00 104 ALA A CA 1
ATOM 263 C C . ALA A 1 104 ? -4.167 26.851 129.783 1.00 20.00 104 ALA A C 1
ATOM 264 O O . ALA A 1 104 ? -4.495 25.718 130.124 1.00 20.00 104 ALA A O 1
ATOM 265 N N . GLU A 1 105 ? -3.312 27.601 130.474 1.00 20.00 105 GLU A N 1
ATOM 266 C CA . GLU A 1 105 ? -2.699 27.129 131.701 1.00 20.00 105 GLU A CA 1
ATOM 267 C C . GLU A 1 105 ? -3.731 26.571 132.662 1.00 20.00 105 GLU A C 1
ATOM 268 O O . GLU A 1 105 ? -3.743 25.383 132.976 1.00 20.00 105 GLU A O 1
ATOM 269 N N . PHE A 1 106 ? -4.597 27.464 133.123 1.00 20.00 106 PHE A N 1
ATOM 270 C CA . PHE A 1 106 ? -5.639 27.129 134.070 1.00 20.00 106 PHE A CA 1
ATOM 271 C C . PHE A 1 106 ? -6.582 26.043 133.575 1.00 20.00 106 PHE A C 1
ATOM 272 O O . PHE A 1 106 ? -6.530 24.900 134.026 1.00 20.00 106 PHE A O 1
ATOM 273 N N . ARG A 1 107 ? -7.450 26.415 132.641 1.00 20.00 107 ARG A N 1
ATOM 274 C CA . ARG A 1 107 ? -8.447 25.513 132.094 1.00 20.00 107 ARG A CA 1
ATOM 275 C C . ARG A 1 107 ? -7.913 24.183 131.581 1.00 20.00 107 ARG A C 1
ATOM 276 O O . ARG A 1 107 ? -8.480 23.130 131.868 1.00 20.00 107 ARG A O 1
ATOM 277 N N . ALA A 1 108 ? -6.827 24.224 130.813 1.00 20.00 108 ALA A N 1
ATOM 278 C CA . ALA A 1 108 ? -6.253 23.009 130.262 1.00 20.00 108 ALA A CA 1
ATOM 279 C C . ALA A 1 108 ? -5.517 22.169 131.294 1.00 20.00 108 ALA A C 1
ATOM 280 O O . ALA A 1 108 ? -5.204 21.004 131.053 1.00 20.00 108 ALA A O 1
ATOM 281 N N . HIS A 1 109 ? -5.237 22.770 132.447 1.00 20.00 109 HIS A N 1
ATOM 282 C CA . HIS A 1 109 ? -4.536 22.083 133.515 1.00 20.00 109 HIS A CA 1
ATOM 283 C C . HIS A 1 109 ? -5.425 21.066 134.213 1.00 20.00 109 HIS A C 1
ATOM 284 O O . HIS A 1 109 ? -5.092 20.541 135.273 1.00 20.00 109 HIS A O 1
ATOM 285 N N . SER A 1 110 ? -6.565 20.781 133.591 1.00 20.00 110 SER A N 1
ATOM 286 C CA . SER A 1 110 ? -7.509 19.823 134.133 1.00 20.00 110 SER A CA 1
ATOM 287 C C . SER A 1 110 ? -8.183 20.344 135.392 1.00 20.00 110 SER A C 1
ATOM 288 O O . SER A 1 110 ? -8.576 19.574 136.266 1.00 20.00 110 SER A O 1
ATOM 289 N N . GLU A 1 111 ? -8.311 21.666 135.476 1.00 20.00 111 GLU A N 1
ATOM 290 C CA . GLU A 1 111 ? -8.945 22.287 136.622 1.00 20.00 111 GLU A CA 1
ATOM 291 C C . GLU A 1 111 ? -10.250 22.973 136.260 1.00 20.00 111 GLU A C 1
ATOM 292 O O . GLU A 1 111 ? -10.268 24.114 135.798 1.00 20.00 111 GLU A O 1
ATOM 293 N N . PHE A 1 112 ? -11.335 22.231 136.471 1.00 20.00 112 PHE A N 1
ATOM 294 C CA . PHE A 1 112 ? -12.697 22.662 136.214 1.00 20.00 112 PHE A CA 1
ATOM 295 C C . PHE A 1 112 ? -12.908 24.110 136.634 1.00 20.00 112 PHE A C 1
ATOM 296 O O . PHE A 1 112 ? -13.097 24.405 137.813 1.00 20.00 112 PHE A O 1
ATOM 297 N N . THR A 1 113 ? -12.857 25.014 135.659 1.00 20.00 113 THR A N 1
ATOM 298 C CA . THR A 1 113 ? -12.998 26.434 135.928 1.00 20.00 113 THR A CA 1
ATOM 299 C C . THR A 1 113 ? -14.432 26.934 135.850 1.00 20.00 113 THR A C 1
ATOM 300 O O . THR A 1 113 ? -15.231 26.471 135.038 1.00 20.00 113 THR A O 1
ATOM 301 N N . ASP A 1 114 ? -14.732 27.913 136.702 1.00 20.00 114 ASP A N 1
ATOM 302 C CA . ASP A 1 114 ? -16.039 28.539 136.737 1.00 20.00 114 ASP A CA 1
ATOM 303 C C . ASP A 1 114 ? -16.009 29.850 135.971 1.00 20.00 114 ASP A C 1
ATOM 304 O O . ASP A 1 114 ? -15.177 30.715 136.241 1.00 20.00 114 ASP A O 1
ATOM 305 N N . GLY A 1 115 ? -16.900 29.966 134.990 1.00 20.00 115 GLY A N 1
ATOM 306 C CA . GLY A 1 115 ? -16.982 31.142 134.143 1.00 20.00 115 GLY A CA 1
ATOM 307 C C . GLY A 1 115 ? -16.878 32.449 134.914 1.00 20.00 115 GLY A C 1
ATOM 308 O O . GLY A 1 115 ? -16.383 33.442 134.391 1.00 20.00 115 GLY A O 1
ATOM 309 N N . VAL A 1 116 ? -17.325 32.438 136.166 1.00 20.00 116 VAL A N 1
ATOM 310 C CA . VAL A 1 116 ? -17.277 33.620 137.002 1.00 20.00 116 VAL A CA 1
ATOM 311 C C . VAL A 1 116 ? -15.905 33.835 137.617 1.00 20.00 116 VAL A C 1
ATOM 312 O O . VAL A 1 116 ? -15.752 34.046 138.818 1.00 20.00 116 VAL A O 1
ATOM 313 N N . PHE A 1 117 ? -14.927 33.833 136.724 1.00 20.00 117 PHE A N 1
ATOM 314 C CA . PHE A 1 117 ? -13.524 34.068 136.997 1.00 20.00 117 PHE A CA 1
ATOM 315 C C . PHE A 1 117 ? -12.848 34.243 135.652 1.00 20.00 117 PHE A C 1
ATOM 316 O O . PHE A 1 117 ? -11.642 34.456 135.535 1.00 20.00 117 PHE A O 1
ATOM 317 N N . GLY A 1 118 ? -13.706 34.145 134.639 1.00 20.00 118 GLY A N 1
ATOM 318 C CA . GLY A 1 118 ? -13.360 34.280 133.241 1.00 20.00 118 GLY A CA 1
ATOM 319 C C . GLY A 1 118 ? -14.595 34.657 132.437 1.00 20.00 118 GLY A C 1
ATOM 320 O O . GLY A 1 118 ? -14.643 34.469 131.222 1.00 20.00 118 GLY A O 1
ATOM 321 N N . THR A 1 119 ? -15.597 35.181 133.146 1.00 20.00 119 THR A N 1
ATOM 322 C CA . THR A 1 119 ? -16.845 35.607 132.538 1.00 20.00 119 THR A CA 1
ATOM 323 C C . THR A 1 119 ? -16.574 36.472 131.323 1.00 20.00 119 THR A C 1
ATOM 324 O O . THR A 1 119 ? -17.139 36.273 130.251 1.00 20.00 119 THR A O 1
ATOM 325 N N . HIS A 1 120 ? -15.682 37.438 131.502 1.00 20.00 120 HIS A N 1
ATOM 326 C CA . HIS A 1 120 ? -15.316 38.333 130.426 1.00 20.00 120 HIS A CA 1
ATOM 327 C C . HIS A 1 120 ? -14.009 37.892 129.788 1.00 20.00 120 HIS A C 1
ATOM 328 O O . HIS A 1 120 ? -12.975 38.538 129.942 1.00 20.00 120 HIS A O 1
ATOM 329 N N . LEU A 1 121 ? -14.072 36.770 129.074 1.00 20.00 121 LEU A N 1
ATOM 330 C CA . LEU A 1 121 ? -12.924 36.203 128.391 1.00 20.00 121 LEU A CA 1
ATOM 331 C C . LEU A 1 121 ? -12.450 37.121 127.274 1.00 20.00 121 LEU A C 1
ATOM 332 O O . LEU A 1 121 ? -12.079 36.671 126.191 1.00 20.00 121 LEU A O 1
ATOM 333 N N . ALA A 1 122 ? -12.481 38.420 127.557 1.00 20.00 122 ALA A N 1
ATOM 334 C CA . ALA A 1 122 ? -12.098 39.441 126.606 1.00 20.00 122 ALA A CA 1
ATOM 335 C C . ALA A 1 122 ? -10.611 39.463 126.310 1.00 20.00 122 ALA A C 1
ATOM 336 O O . ALA A 1 122 ? -9.803 38.838 126.998 1.00 20.00 122 ALA A O 1
ATOM 337 N N . VAL A 1 123 ? -10.2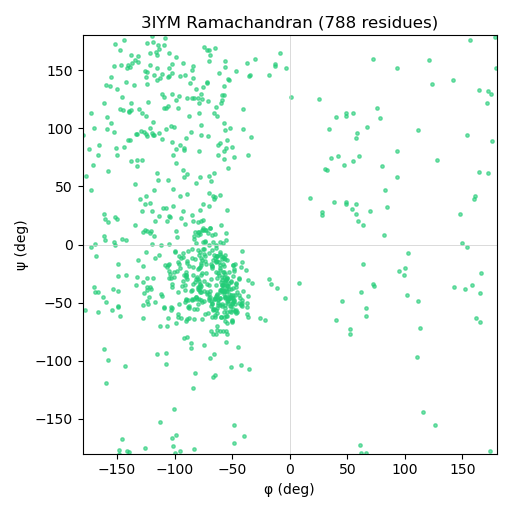74 40.203 125.262 1.00 20.00 123 VAL A N 1
ATOM 338 C CA . VAL A 1 123 ? -8.905 40.340 124.815 1.00 20.00 123 VAL A CA 1
ATOM 339 C C . VAL A 1 123 ? -8.460 41.792 124.810 1.00 20.00 123 VAL A C 1
ATOM 340 O O . VAL A 1 123 ? -9.274 42.712 124.888 1.00 20.00 123 VAL A O 1
ATOM 341 N N . SER A 1 124 ? -7.147 41.981 124.716 1.00 20.00 124 SER A N 1
ATOM 342 C CA . SER A 1 124 ? -6.555 43.302 124.688 1.00 20.00 124 SER A CA 1
ATOM 343 C C . SER A 1 124 ? -5.438 43.368 123.658 1.00 20.00 124 SER A C 1
ATOM 344 O O . SER A 1 124 ? -4.428 42.678 123.776 1.00 20.00 124 SER A O 1
ATOM 345 N N . SER A 1 125 ? -5.638 44.193 122.636 1.00 20.00 125 SER A N 1
ATOM 346 C CA . SER A 1 125 ? -4.661 44.327 121.573 1.00 20.00 125 SER A CA 1
ATOM 347 C C . SER A 1 125 ? -3.491 45.228 121.931 1.00 20.00 125 SER A C 1
ATOM 348 O O . SER A 1 125 ? -2.543 45.359 121.158 1.00 20.00 125 SER A O 1
ATOM 349 N N . LEU A 1 126 ? -3.550 45.844 123.109 1.00 20.00 126 LEU A N 1
ATOM 350 C CA . LEU A 1 126 ? -2.461 46.704 123.526 1.00 20.00 126 LEU A CA 1
ATOM 351 C C . LEU A 1 126 ? -1.251 45.900 123.957 1.00 20.00 126 LEU A C 1
ATOM 352 O O . LEU A 1 126 ? -0.189 46.458 124.225 1.00 20.00 126 LEU A O 1
ATOM 353 N N . LEU A 1 127 ? -1.431 44.586 124.040 1.00 20.00 127 LEU A N 1
ATOM 354 C CA . LEU A 1 127 ? -0.336 43.715 124.404 1.00 20.00 127 LEU A CA 1
ATOM 355 C C . LEU A 1 127 ? 0.803 43.930 123.425 1.00 20.00 127 LEU A C 1
ATOM 356 O O . LEU A 1 127 ? 1.019 43.117 122.528 1.00 20.00 127 LEU A O 1
ATOM 357 N N . ARG A 1 128 ? 1.469 45.075 123.594 1.00 20.00 128 ARG A N 1
ATOM 358 C CA . ARG A 1 128 ? 2.578 45.520 122.767 1.00 20.00 128 ARG A CA 1
ATOM 359 C C . ARG A 1 128 ? 3.438 44.352 122.329 1.00 20.00 128 ARG A C 1
ATOM 360 O O . ARG A 1 128 ? 3.041 43.541 121.496 1.00 20.00 128 ARG A O 1
ATOM 361 N N . LEU A 1 129 ? 4.615 44.270 122.931 1.00 20.00 129 LEU A N 1
ATOM 362 C CA . LEU A 1 129 ? 5.534 43.184 122.680 1.00 20.00 129 LEU A CA 1
ATOM 363 C C . LEU A 1 129 ? 5.749 42.430 123.976 1.00 20.00 129 LEU A C 1
ATOM 364 O O . LEU A 1 129 ? 6.590 41.540 124.086 1.00 20.00 129 LEU A O 1
ATOM 365 N N . ALA A 1 130 ? 4.958 42.834 124.965 1.00 20.00 130 ALA A N 1
ATOM 366 C CA . ALA A 1 130 ? 4.973 42.249 126.286 1.00 20.00 130 ALA A CA 1
ATOM 367 C C . ALA A 1 130 ? 3.618 41.657 126.647 1.00 20.00 130 ALA A C 1
ATOM 368 O O . ALA A 1 130 ? 2.733 42.336 127.119 1.00 20.00 130 ALA A O 1
ATOM 369 N N . GLN A 1 131 ? 3.523 40.354 126.408 1.00 20.00 131 GLN A N 1
ATOM 370 C CA . GLN A 1 131 ? 2.363 39.525 126.691 1.00 20.00 131 GLN A CA 1
ATOM 371 C C . GLN A 1 131 ? 2.467 38.195 125.960 1.00 20.00 131 GLN A C 1
ATOM 372 O O . GLN A 1 131 ? 2.650 37.155 126.592 1.00 20.00 131 GLN A O 1
ATOM 373 N N . GLN A 1 132 ? 2.411 38.230 124.631 1.00 20.00 132 GLN A N 1
ATOM 374 C CA . GLN A 1 132 ? 2.625 37.009 123.883 1.00 20.00 132 GLN A CA 1
ATOM 375 C C . GLN A 1 132 ? 4.031 36.570 124.235 1.00 20.00 132 GLN A C 1
ATOM 376 O O . GLN A 1 132 ? 4.390 35.393 124.209 1.00 20.00 132 GLN A O 1
ATOM 377 N N . LEU A 1 133 ? 4.802 37.591 124.600 1.00 20.00 133 LEU A N 1
ATOM 378 C CA . LEU A 1 133 ? 6.164 37.468 125.059 1.00 20.00 133 LEU A CA 1
ATOM 379 C C . LEU A 1 133 ? 6.116 37.137 126.541 1.00 20.00 133 LEU A C 1
ATOM 380 O O . LEU A 1 133 ? 6.643 36.120 126.990 1.00 20.00 133 LEU A O 1
ATOM 381 N N . VAL A 1 134 ? 5.423 38.004 127.283 1.00 20.00 134 VAL A N 1
ATOM 382 C CA . VAL A 1 134 ? 5.226 37.844 128.711 1.00 20.00 134 VAL A CA 1
ATOM 383 C C . VAL A 1 134 ? 4.755 36.439 129.028 1.00 20.00 134 VAL A C 1
ATOM 384 O O . VAL A 1 134 ? 5.280 35.763 129.911 1.00 20.00 134 VAL A O 1
ATOM 385 N N . HIS A 1 135 ? 3.738 36.018 128.288 1.00 20.00 135 HIS A N 1
ATOM 386 C CA . HIS A 1 135 ? 3.169 34.701 128.456 1.00 20.00 135 HIS A CA 1
ATOM 387 C C . HIS A 1 135 ? 4.248 33.643 128.331 1.00 20.00 135 HIS A C 1
ATOM 388 O O . HIS A 1 135 ? 4.492 32.871 129.257 1.00 20.00 135 HIS A O 1
ATOM 389 N N . ALA A 1 136 ? 4.916 33.639 127.181 1.00 20.00 136 ALA A N 1
ATOM 390 C CA . ALA A 1 136 ? 6.002 32.710 126.955 1.00 20.00 136 ALA A CA 1
ATOM 391 C C . ALA A 1 136 ? 7.037 32.886 128.050 1.00 20.00 136 ALA A C 1
ATOM 392 O O . ALA A 1 136 ? 7.791 31.972 128.384 1.00 20.00 136 ALA A O 1
ATOM 393 N N . HIS A 1 137 ? 7.037 34.091 128.616 1.00 20.00 137 HIS A N 1
ATOM 394 C CA . HIS A 1 137 ? 7.924 34.444 129.704 1.00 20.00 137 HIS A CA 1
ATOM 395 C C . HIS A 1 137 ? 7.418 33.858 131.011 1.00 20.00 137 HIS A C 1
ATOM 396 O O . HIS A 1 137 ? 8.197 33.467 131.879 1.00 20.00 137 HIS A O 1
ATOM 397 N N . VAL A 1 138 ? 6.092 33.822 131.148 1.00 20.00 138 VAL A N 1
ATOM 398 C CA . VAL A 1 138 ? 5.465 33.322 132.355 1.00 20.00 138 VAL A CA 1
ATOM 399 C C . VAL A 1 138 ? 4.303 32.372 132.101 1.00 20.00 138 VAL A C 1
ATOM 400 O O . VAL A 1 138 ? 3.212 32.547 132.643 1.00 20.00 138 VAL A O 1
ATOM 401 N N . ASN A 1 139 ? 4.539 31.350 131.284 1.00 20.00 139 ASN A N 1
ATOM 402 C CA . ASN A 1 139 ? 3.513 30.361 131.015 1.00 20.00 139 ASN A CA 1
ATOM 403 C C . ASN A 1 139 ? 3.711 29.149 131.915 1.00 20.00 139 ASN A C 1
ATOM 404 O O . ASN A 1 139 ? 4.748 28.489 131.869 1.00 20.00 139 ASN A O 1
ATOM 405 N N . MET A 1 140 ? 2.723 28.899 132.772 1.00 20.00 140 MET A N 1
ATOM 406 C CA . MET A 1 140 ? 2.787 27.824 133.748 1.00 20.00 140 MET A CA 1
ATOM 407 C C . MET A 1 140 ? 2.535 26.432 133.195 1.00 20.00 140 MET A C 1
ATOM 408 O O . MET A 1 140 ? 1.393 26.030 132.980 1.00 20.00 140 MET A O 1
ATOM 409 N N . GLY A 1 141 ? 3.621 25.680 133.027 1.00 20.00 141 GLY A N 1
ATOM 410 C CA . GLY A 1 141 ? 3.553 24.319 132.529 1.00 20.00 141 GLY A CA 1
ATOM 411 C C . GLY A 1 141 ? 4.932 23.710 132.325 1.00 20.00 141 GLY A C 1
ATOM 412 O O . GLY A 1 141 ? 5.509 23.800 131.242 1.00 20.00 141 GLY A O 1
ATOM 413 N N . LEU A 1 142 ? 5.458 23.086 133.377 1.00 20.00 142 LEU A N 1
ATOM 414 C CA . LEU A 1 142 ? 6.764 22.455 133.314 1.00 20.00 142 LEU A CA 1
ATOM 415 C C . LEU A 1 142 ? 6.771 21.280 132.348 1.00 20.00 142 LEU A C 1
ATOM 416 O O . LEU A 1 142 ? 5.721 20.845 131.880 1.00 20.00 142 LEU A O 1
ATOM 417 N N . PRO A 1 143 ? 7.962 20.776 132.038 1.00 20.00 143 PRO A N 1
ATOM 418 C CA . PRO A 1 143 ? 8.091 19.681 131.096 1.00 20.00 143 PRO A CA 1
ATOM 419 C C . PRO A 1 143 ? 7.553 18.368 131.634 1.00 20.00 143 PRO A C 1
ATOM 420 O O . PRO A 1 143 ? 7.386 18.181 132.838 1.00 20.00 143 PRO A O 1
ATOM 421 N N . LEU A 1 144 ? 7.324 17.450 130.703 1.00 20.00 144 LEU A N 1
ATOM 422 C CA . LEU A 1 144 ? 6.885 16.107 131.010 1.00 20.00 144 LEU A CA 1
ATOM 423 C C . LEU A 1 144 ? 8.081 15.183 130.858 1.00 20.00 144 LEU A C 1
ATOM 424 O O . LEU A 1 144 ? 8.177 14.138 131.500 1.00 20.00 144 LEU A O 1
ATOM 425 N N . GLY A 1 145 ? 9.019 15.637 130.022 1.00 20.00 145 GLY A N 1
ATOM 426 C CA . GLY A 1 145 ? 10.273 14.949 129.789 1.00 20.00 145 GLY A CA 1
ATOM 427 C C . GLY A 1 145 ? 11.066 14.987 131.079 1.00 20.00 145 GLY A C 1
ATOM 428 O O . GLY A 1 145 ? 12.103 14.342 131.231 1.00 20.00 145 GLY A O 1
ATOM 429 N N . ASP A 1 146 ? 10.533 15.777 132.003 1.00 20.00 146 ASP A N 1
ATOM 430 C CA . ASP A 1 146 ? 11.040 15.926 133.346 1.00 20.00 146 ASP A CA 1
ATOM 431 C C . ASP A 1 146 ? 9.992 15.403 134.320 1.00 20.00 146 ASP A C 1
ATOM 432 O O . ASP A 1 146 ? 9.928 14.186 134.488 1.00 20.00 146 ASP A O 1
ATOM 433 N N . PHE A 1 147 ? 9.124 16.279 134.859 1.00 20.00 147 PHE A N 1
ATOM 434 C CA . PHE A 1 147 ? 8.043 15.858 135.752 1.00 20.00 147 PHE A CA 1
ATOM 435 C C . PHE A 1 147 ? 7.427 16.942 136.637 1.00 20.00 147 PHE A C 1
ATOM 436 O O . PHE A 1 147 ? 7.121 16.670 137.796 1.00 20.00 147 PHE A O 1
ATOM 437 N N . ALA A 1 148 ? 7.178 18.150 136.134 1.00 20.00 148 ALA A N 1
ATOM 438 C CA . ALA A 1 148 ? 6.605 19.157 137.019 1.00 20.00 148 ALA A CA 1
ATOM 439 C C . ALA A 1 148 ? 5.491 20.019 136.432 1.00 20.00 148 ALA A C 1
ATOM 440 O O . ALA A 1 148 ? 5.313 20.092 135.218 1.00 20.00 148 ALA A O 1
ATOM 441 N N . PRO A 1 149 ? 4.750 20.684 137.327 1.00 20.00 149 PRO A N 1
ATOM 442 C CA . PRO A 1 149 ? 3.653 21.566 136.961 1.00 20.00 149 PRO A CA 1
ATOM 443 C C . PRO A 1 149 ? 3.460 22.789 137.863 1.00 20.00 149 PRO A C 1
ATOM 444 O O . PRO A 1 149 ? 4.325 23.133 138.668 1.00 20.00 149 PRO A O 1
ATOM 445 N N . LEU A 1 150 ? 2.309 23.450 137.689 1.00 20.00 150 LEU A N 1
ATOM 446 C CA . LEU A 1 150 ? 1.931 24.698 138.349 1.00 20.00 150 LEU A CA 1
ATOM 447 C C . LEU A 1 150 ? 0.792 24.555 139.361 1.00 20.00 150 LEU A C 1
ATOM 448 O O . LEU A 1 150 ? -0.128 23.772 139.133 1.00 20.00 150 LEU A O 1
ATOM 449 N N . ALA A 1 151 ? 0.824 25.355 140.445 1.00 20.00 151 ALA A N 1
ATOM 450 C CA . ALA A 1 151 ? -0.229 25.334 141.461 1.00 20.00 151 ALA A CA 1
ATOM 451 C C . ALA A 1 151 ? 0.024 26.156 142.729 1.00 20.00 151 ALA A C 1
ATOM 452 O O . ALA A 1 151 ? 1.061 26.023 143.376 1.00 20.00 151 ALA A O 1
ATOM 453 N N . SER A 1 152 ? -0.985 26.951 143.111 1.00 20.00 152 SER A N 1
ATOM 454 C CA . SER A 1 152 ? -0.985 27.760 144.326 1.00 20.00 152 SER A CA 1
ATOM 455 C C . SER A 1 152 ? -2.167 28.710 144.449 1.00 20.00 152 SER A C 1
ATOM 456 O O . SER A 1 152 ? -2.006 29.927 144.527 1.00 20.00 152 SER A O 1
ATOM 457 N N . SER A 1 153 ? -3.358 28.123 144.490 1.00 20.00 153 SER A N 1
ATOM 458 C CA . SER A 1 153 ? -4.602 28.853 144.650 1.00 20.00 153 SER A CA 1
ATOM 459 C C . SER A 1 153 ? -4.861 29.912 143.590 1.00 20.00 153 SER A C 1
ATOM 460 O O . SER A 1 153 ? -4.471 31.068 143.742 1.00 20.00 153 SER A O 1
ATOM 461 N N . ASP A 1 154 ? -5.561 29.515 142.530 1.00 20.00 154 ASP A N 1
ATOM 462 C CA . ASP A 1 154 ? -5.928 30.455 141.490 1.00 20.00 154 ASP A CA 1
ATOM 463 C C . ASP A 1 154 ? -7.323 30.994 141.751 1.00 20.00 154 ASP A C 1
ATOM 464 O O . ASP A 1 154 ? -8.031 31.437 140.849 1.00 20.00 154 ASP A O 1
ATOM 465 N N . VAL A 1 155 ? -7.709 30.904 143.016 1.00 20.00 155 VAL A N 1
ATOM 466 C CA . VAL A 1 155 ? -8.986 31.390 143.489 1.00 20.00 155 VAL A CA 1
ATOM 467 C C . VAL A 1 155 ? -8.729 32.549 144.430 1.00 20.00 155 VAL A C 1
ATOM 468 O O . VAL A 1 155 ? -9.641 33.252 144.863 1.00 20.00 155 VAL A O 1
ATOM 469 N N . ARG A 1 156 ? -7.447 32.716 144.739 1.00 20.00 156 ARG A N 1
ATOM 470 C CA . ARG A 1 156 ? -6.984 33.743 145.646 1.00 20.00 156 ARG A CA 1
ATOM 471 C C . ARG A 1 156 ? -5.946 34.647 145.001 1.00 20.00 156 ARG A C 1
ATOM 472 O O . ARG A 1 156 ? -5.917 35.853 145.241 1.00 20.00 156 ARG A O 1
ATOM 473 N N . ILE A 1 157 ? -5.095 34.049 144.173 1.00 20.00 157 ILE A N 1
ATOM 474 C CA . ILE A 1 157 ? -4.068 34.798 143.480 1.00 20.00 157 ILE A CA 1
ATOM 475 C C . ILE A 1 157 ? -4.662 35.824 142.529 1.00 20.00 157 ILE A C 1
ATOM 476 O O . ILE A 1 157 ? -4.423 37.023 142.666 1.00 20.00 157 ILE A O 1
ATOM 477 N N . PRO A 1 158 ? -5.455 35.349 141.569 1.00 20.00 158 PRO A N 1
ATOM 478 C CA . PRO A 1 158 ? -6.086 36.241 140.619 1.00 20.00 158 PRO A CA 1
ATOM 479 C C . PRO A 1 158 ? -6.922 37.272 141.350 1.00 20.00 158 PRO A C 1
ATOM 480 O O . PRO A 1 158 ? -6.918 38.457 141.018 1.00 20.00 158 PRO A O 1
ATOM 481 N N . SER A 1 159 ? -7.644 36.797 142.360 1.00 20.00 159 SER A N 1
ATOM 482 C CA . SER A 1 159 ? -8.492 37.653 143.165 1.00 20.00 159 SER A CA 1
ATOM 483 C C . SER A 1 159 ? -7.739 38.874 143.665 1.00 20.00 159 SER A C 1
ATOM 484 O O . SER A 1 159 ? -8.247 39.993 143.629 1.00 20.00 159 SER A O 1
ATOM 485 N N . ALA A 1 160 ? -6.512 38.647 144.128 1.00 20.00 160 ALA A N 1
ATOM 486 C CA . ALA A 1 160 ? -5.674 39.720 144.627 1.00 20.00 160 ALA A CA 1
ATOM 487 C C . ALA A 1 160 ? -5.052 40.516 143.490 1.00 20.00 160 ALA A C 1
ATOM 488 O O . ALA A 1 160 ? -4.913 41.735 143.566 1.00 20.00 160 ALA A O 1
ATOM 489 N N . LEU A 1 161 ? -4.686 39.800 142.431 1.00 20.00 161 LEU A N 1
ATOM 490 C CA . LEU A 1 161 ? -4.083 40.408 141.261 1.00 20.00 161 LEU A CA 1
ATOM 491 C C . LEU A 1 161 ? -5.022 41.445 140.666 1.00 20.00 161 LEU A C 1
ATOM 492 O O . LEU A 1 161 ? -4.647 42.599 140.459 1.00 20.00 161 LEU A O 1
ATOM 493 N N . ALA A 1 162 ? -6.258 41.020 140.413 1.00 20.00 162 ALA A N 1
ATOM 494 C CA . ALA A 1 162 ? -7.267 41.915 139.885 1.00 20.00 162 ALA A CA 1
ATOM 495 C C . ALA A 1 162 ? -7.380 43.127 140.791 1.00 20.00 162 ALA A C 1
ATOM 496 O O . ALA A 1 162 ? -7.594 44.251 140.341 1.00 20.00 162 ALA A O 1
ATOM 497 N N . SER A 1 163 ? -7.203 42.871 142.084 1.00 20.00 163 SER A N 1
ATOM 498 C CA . SER A 1 163 ? -7.231 43.921 143.079 1.00 20.00 163 SER A CA 1
ATOM 499 C C . SER A 1 163 ? -6.095 44.891 142.813 1.00 20.00 163 SER A C 1
ATOM 500 O O . SER A 1 163 ? -6.306 46.089 142.643 1.00 20.00 163 SER A O 1
ATOM 501 N N . VAL A 1 164 ? -4.884 44.344 142.741 1.00 20.00 164 VAL A N 1
ATOM 502 C CA . VAL A 1 164 ? -3.706 45.140 142.458 1.00 20.00 164 VAL A CA 1
ATOM 503 C C . VAL A 1 164 ? -3.907 45.967 141.203 1.00 20.00 164 VAL A C 1
ATOM 504 O O . VAL A 1 164 ? -3.555 47.145 141.149 1.00 20.00 164 VAL A O 1
ATOM 505 N N . VAL A 1 165 ? -4.489 45.332 140.190 1.00 20.00 165 VAL A N 1
ATOM 506 C CA . VAL A 1 165 ? -4.775 46.004 138.940 1.00 20.00 165 VAL A CA 1
ATOM 507 C C . VAL A 1 165 ? -5.620 47.236 139.203 1.00 20.00 165 VAL A C 1
ATOM 508 O O . VAL A 1 165 ? -5.418 48.296 138.612 1.00 20.00 165 VAL A O 1
ATOM 509 N N . ASN A 1 166 ? -6.569 47.070 140.119 1.00 20.00 166 ASN A N 1
ATOM 510 C CA . ASN A 1 166 ? -7.460 48.137 140.518 1.00 20.00 166 ASN A CA 1
ATOM 511 C C . ASN A 1 166 ? -6.806 49.015 141.572 1.00 20.00 166 ASN A C 1
ATOM 512 O O . ASN A 1 166 ? -6.810 50.239 141.476 1.00 20.00 166 ASN A O 1
ATOM 513 N N . GLN A 1 167 ? -6.218 48.369 142.574 1.00 20.00 167 GLN A N 1
ATOM 514 C CA . GLN A 1 167 ? -5.538 49.071 143.646 1.00 20.00 167 GLN A CA 1
ATOM 515 C C . GLN A 1 167 ? -4.437 49.968 143.105 1.00 20.00 167 GLN A C 1
ATOM 516 O O . GLN A 1 167 ? -4.168 51.042 143.640 1.00 20.00 167 GLN A O 1
ATOM 517 N N . PHE A 1 168 ? -3.797 49.500 142.037 1.00 20.00 168 PHE A N 1
ATOM 518 C CA . PHE A 1 168 ? -2.706 50.218 141.408 1.00 20.00 168 PHE A CA 1
ATOM 519 C C . PHE A 1 168 ? -3.159 51.083 140.243 1.00 20.00 168 PHE A C 1
ATOM 520 O O . PHE A 1 168 ? -3.014 52.304 140.261 1.00 20.00 168 PHE A O 1
ATOM 521 N N . GLY A 1 169 ? -3.692 50.426 139.217 1.00 20.00 169 GLY A N 1
ATOM 522 C CA . GLY A 1 169 ? -4.142 51.098 138.012 1.00 20.00 169 GLY A CA 1
ATOM 523 C C . GLY A 1 169 ? -5.318 52.039 138.226 1.00 20.00 169 GLY A C 1
ATOM 524 O O . GLY A 1 169 ? -5.894 52.544 137.264 1.00 20.00 169 GLY A O 1
ATOM 525 N N . GLU A 1 170 ? -5.675 52.285 139.482 1.00 20.00 170 GLU A N 1
ATOM 526 C CA . GLU A 1 170 ? -6.785 53.175 139.773 1.00 20.00 170 GLU A CA 1
ATOM 527 C C . GLU A 1 170 ? -6.399 54.329 140.683 1.00 20.00 170 GLU A C 1
ATOM 528 O O . GLU A 1 170 ? -6.724 55.484 140.411 1.00 20.00 170 GLU A O 1
ATOM 529 N N . PHE A 1 171 ? -5.711 54.011 141.775 1.00 20.00 171 PHE A N 1
ATOM 530 C CA . PHE A 1 171 ? -5.296 55.028 142.723 1.00 20.00 171 PHE A CA 1
ATOM 531 C C . PHE A 1 171 ? -3.971 55.667 142.336 1.00 20.00 171 PHE A C 1
ATOM 532 O O . PHE A 1 171 ? -3.938 56.669 141.624 1.00 20.00 171 PHE A O 1
ATOM 533 N N . SER A 1 172 ? -2.874 55.075 142.805 1.00 20.00 172 SER A N 1
ATOM 534 C CA . SER A 1 172 ? -1.547 55.567 142.483 1.00 20.00 172 SER A CA 1
ATOM 535 C C . SER A 1 172 ? -0.918 54.725 141.382 1.00 20.00 172 SER A C 1
ATOM 536 O O . SER A 1 172 ? -0.438 53.619 141.620 1.00 20.00 172 SER A O 1
ATOM 537 N N . SER A 1 173 ? -0.956 55.258 140.163 1.00 20.00 173 SER A N 1
ATOM 538 C CA . SER A 1 173 ? -0.452 54.563 138.990 1.00 20.00 173 SER A CA 1
ATOM 539 C C . SER A 1 173 ? 1.057 54.346 138.915 1.00 20.00 173 SER A C 1
ATOM 540 O O . SER A 1 173 ? 1.538 53.681 137.998 1.00 20.00 173 SER A O 1
ATOM 541 N N . PRO A 1 174 ? 1.815 54.884 139.871 1.00 20.00 174 PRO A N 1
ATOM 542 C CA . PRO A 1 174 ? 3.252 54.690 139.873 1.00 20.00 174 PRO A CA 1
ATOM 543 C C . PRO A 1 174 ? 3.880 55.204 141.156 1.00 20.00 174 PRO A C 1
ATOM 544 O O . PRO A 1 174 ? 4.609 56.196 141.158 1.00 20.00 174 PRO A O 1
ATOM 545 N N . SER A 1 175 ? 3.586 54.508 142.250 1.00 20.00 175 SER A N 1
ATOM 546 C CA . SER A 1 175 ? 4.074 54.869 143.568 1.00 20.00 175 SER A CA 1
ATOM 547 C C . SER A 1 175 ? 5.590 54.897 143.687 1.00 20.00 175 SER A C 1
ATOM 548 O O . SER A 1 175 ? 6.133 54.892 144.791 1.00 20.00 175 SER A O 1
ATOM 549 N N . ILE A 1 176 ? 6.279 54.937 142.550 1.00 20.00 176 ILE A N 1
ATOM 550 C CA . ILE A 1 176 ? 7.729 54.983 142.543 1.00 20.00 176 ILE A CA 1
ATOM 551 C C . ILE A 1 176 ? 8.350 53.842 143.330 1.00 20.00 176 ILE A C 1
ATOM 552 O O . ILE A 1 176 ? 8.907 54.053 144.405 1.00 20.00 176 ILE A O 1
ATOM 553 N N . GLY A 1 177 ? 8.267 52.632 142.779 1.00 20.00 177 GLY A N 1
ATOM 554 C CA . GLY A 1 177 ? 8.823 51.459 143.426 1.00 20.00 177 GLY A CA 1
ATOM 555 C C . GLY A 1 177 ? 8.342 51.327 144.862 1.00 20.00 177 GLY A C 1
ATOM 556 O O . GLY A 1 177 ? 7.520 50.470 145.180 1.00 20.00 177 GLY A O 1
ATOM 557 N N . THR A 1 178 ? 8.866 52.193 145.725 1.00 20.00 178 THR A N 1
ATOM 558 C CA . THR A 1 178 ? 8.489 52.199 147.123 1.00 20.00 178 THR A CA 1
ATOM 559 C C . THR A 1 178 ? 7.019 52.541 147.304 1.00 20.00 178 THR A C 1
ATOM 560 O O . THR A 1 178 ? 6.565 53.621 146.930 1.00 20.00 178 THR A O 1
ATOM 561 N N . ARG A 1 179 ? 6.302 51.578 147.872 1.00 20.00 179 ARG A N 1
ATOM 562 C CA . ARG A 1 179 ? 4.883 51.646 148.170 1.00 20.00 179 ARG A CA 1
ATOM 563 C C . ARG A 1 179 ? 4.018 50.689 147.364 1.00 20.00 179 ARG A C 1
ATOM 564 O O . ARG A 1 179 ? 3.552 49.682 147.894 1.00 20.00 179 ARG A O 1
ATOM 565 N N . PHE A 1 180 ? 3.832 50.964 146.074 1.00 20.00 180 PHE A N 1
ATOM 566 C CA . PHE A 1 180 ? 3.047 50.055 145.260 1.00 20.00 180 PHE A CA 1
ATOM 567 C C . PHE A 1 180 ? 3.736 48.704 145.147 1.00 20.00 180 PHE A C 1
ATOM 568 O O . PHE A 1 180 ? 3.113 47.659 145.322 1.00 20.00 180 PHE A O 1
ATOM 569 N N . LEU A 1 181 ? 5.040 48.737 144.874 1.00 20.00 181 LEU A N 1
ATOM 570 C CA . LEU A 1 181 ? 5.816 47.514 144.788 1.00 20.00 181 LEU A CA 1
ATOM 571 C C . LEU A 1 181 ? 5.714 46.760 146.099 1.00 20.00 181 LEU A C 1
ATOM 572 O O . LEU A 1 181 ? 5.684 45.530 146.136 1.00 20.00 181 LEU A O 1
ATOM 573 N N . LEU A 1 182 ? 5.650 47.537 147.176 1.00 20.00 182 LEU A N 1
ATOM 574 C CA . LEU A 1 182 ? 5.512 46.998 148.510 1.00 20.00 182 LEU A CA 1
ATOM 575 C C . LEU A 1 182 ? 4.233 46.189 148.596 1.00 20.00 182 LEU A C 1
ATOM 576 O O . LEU A 1 182 ? 4.268 44.982 148.811 1.00 20.00 182 LEU A O 1
ATOM 577 N N . ARG A 1 183 ? 3.112 46.882 148.398 1.00 20.00 183 ARG A N 1
ATOM 578 C CA . ARG A 1 183 ? 1.788 46.288 148.413 1.00 20.00 183 ARG A CA 1
ATOM 579 C C . ARG A 1 183 ? 1.771 44.987 147.630 1.00 20.00 183 ARG A C 1
ATOM 580 O O . ARG A 1 183 ? 1.195 43.986 148.055 1.00 20.00 183 ARG A O 1
ATOM 581 N N . ASP A 1 184 ? 2.425 45.031 146.476 1.00 20.00 184 ASP A N 1
ATOM 582 C CA . ASP A 1 184 ? 2.535 43.887 145.597 1.00 20.00 184 ASP A CA 1
ATOM 583 C C . ASP A 1 184 ? 3.362 42.780 146.227 1.00 20.00 184 ASP A C 1
ATOM 584 O O . ASP A 1 184 ? 2.915 41.643 146.357 1.00 20.00 184 ASP A O 1
ATOM 585 N N . PHE A 1 185 ? 4.585 43.137 146.610 1.00 20.00 185 PHE A N 1
ATOM 586 C CA . PHE A 1 185 ? 5.510 42.194 147.205 1.00 20.00 185 PHE A CA 1
ATOM 587 C C . PHE A 1 185 ? 5.162 41.836 148.641 1.00 20.00 185 PHE A C 1
ATOM 588 O O . PHE A 1 185 ? 5.409 40.721 149.096 1.00 20.00 185 PHE A O 1
ATOM 589 N N . GLU A 1 186 ? 4.572 42.797 149.347 1.00 20.00 186 GLU A N 1
ATOM 590 C CA . GLU A 1 186 ? 4.169 42.633 150.733 1.00 20.00 186 GLU A CA 1
ATOM 591 C C . GLU A 1 186 ? 3.201 41.471 150.914 1.00 20.00 186 GLU A C 1
ATOM 592 O O . GLU A 1 186 ? 2.752 41.181 152.023 1.00 20.00 186 GLU A O 1
ATOM 593 N N . HIS A 1 187 ? 2.904 40.787 149.810 1.00 20.00 187 HIS A N 1
ATOM 594 C CA . HIS A 1 187 ? 1.971 39.679 149.815 1.00 20.00 187 HIS A CA 1
ATOM 595 C C . HIS A 1 187 ? 0.700 40.078 150.540 1.00 20.00 187 HIS A C 1
ATOM 596 O O . HIS A 1 187 ? 0.114 39.285 151.273 1.00 20.00 187 HIS A O 1
ATOM 597 N N . ALA A 1 188 ? 0.348 41.350 150.329 1.00 20.00 188 ALA A N 1
ATOM 598 C CA . ALA A 1 188 ? -0.793 42.058 150.890 1.00 20.00 188 ALA A CA 1
ATOM 599 C C . ALA A 1 188 ? -1.840 41.195 151.572 1.00 20.00 188 ALA A C 1
ATOM 600 O O . ALA A 1 188 ? -2.012 40.025 151.233 1.00 20.00 188 ALA A O 1
ATOM 601 N N . VAL A 1 189 ? -2.539 41.818 152.524 1.00 20.00 189 VAL A N 1
ATOM 602 C CA . VAL A 1 189 ? -3.591 41.196 153.311 1.00 20.00 189 VAL A CA 1
ATOM 603 C C . VAL A 1 189 ? -4.398 40.186 152.514 1.00 20.00 189 VAL A C 1
ATOM 604 O O . VAL A 1 189 ? -4.597 40.341 151.311 1.00 20.00 189 VAL A O 1
ATOM 605 N N . SER A 1 190 ? -4.825 39.129 153.191 1.00 20.00 190 SER A N 1
ATOM 606 C CA . SER A 1 190 ? -5.546 38.059 152.536 1.00 20.00 190 SER A CA 1
ATOM 607 C C . SER A 1 190 ? -6.954 37.854 153.056 1.00 20.00 190 SER A C 1
ATOM 608 O O . SER A 1 190 ? -7.376 38.453 154.045 1.00 20.00 190 SER A O 1
ATOM 609 N N . ARG A 1 191 ? -7.655 36.954 152.375 1.00 20.00 191 ARG A N 1
ATOM 610 C CA . ARG A 1 191 ? -8.995 36.569 152.756 1.00 20.00 191 ARG A CA 1
ATOM 611 C C . ARG A 1 191 ? -8.966 35.172 153.353 1.00 20.00 191 ARG A C 1
ATOM 612 O O . ARG A 1 191 ? -9.913 34.400 153.210 1.00 20.00 191 ARG A O 1
ATOM 613 N N . VAL A 1 192 ? -7.835 34.880 154.002 1.00 20.00 192 VAL A N 1
ATOM 614 C CA . VAL A 1 192 ? -7.551 33.621 154.676 1.00 20.00 192 VAL A CA 1
ATOM 615 C C . VAL A 1 192 ? -6.702 32.654 153.863 1.00 20.00 192 VAL A C 1
ATOM 616 O O . VAL A 1 192 ? -6.010 31.803 154.417 1.00 20.00 192 VAL A O 1
ATOM 617 N N . VAL A 1 193 ? -6.765 32.782 152.546 1.00 20.00 193 VAL A N 1
ATOM 618 C CA . VAL A 1 193 ? -6.035 31.915 151.642 1.00 20.00 193 VAL A CA 1
ATOM 619 C C . VAL A 1 193 ? -4.639 32.440 151.330 1.00 20.00 193 VAL A C 1
ATOM 620 O O . VAL A 1 193 ? -3.656 31.972 151.901 1.00 20.00 193 VAL A O 1
ATOM 621 N N . PHE A 1 194 ? -4.592 33.413 150.414 1.00 20.00 194 PHE A N 1
ATOM 622 C CA . PHE A 1 194 ? -3.393 34.097 149.938 1.00 20.00 194 PHE A CA 1
ATOM 623 C C . PHE A 1 194 ? -2.097 33.311 150.062 1.00 20.00 194 PHE A C 1
ATOM 624 O O . PHE A 1 194 ? -1.703 32.882 151.146 1.00 20.00 194 PHE A O 1
ATOM 625 N N . LEU A 1 195 ? -1.414 33.172 148.931 1.00 20.00 195 LEU A N 1
ATOM 626 C CA . LEU A 1 195 ? -0.154 32.459 148.859 1.00 20.00 195 LEU A CA 1
ATOM 627 C C . LEU A 1 195 ? 0.967 33.197 149.579 1.00 20.00 195 LEU A C 1
ATOM 628 O O . LEU A 1 195 ? 2.143 32.887 149.394 1.00 20.00 195 LEU A O 1
ATOM 629 N N . ALA A 1 196 ? 0.586 34.183 150.394 1.00 20.00 196 ALA A N 1
ATOM 630 C CA . ALA A 1 196 ? 1.522 34.996 151.156 1.00 20.00 196 ALA A CA 1
ATOM 631 C C . ALA A 1 196 ? 2.558 34.134 151.842 1.00 20.00 196 ALA A C 1
ATOM 632 O O . ALA A 1 196 ? 3.764 34.279 151.645 1.00 20.00 196 ALA A O 1
ATOM 633 N N . ASP A 1 197 ? 2.016 33.257 152.675 1.00 20.00 197 ASP A N 1
ATOM 634 C CA . ASP A 1 197 ? 2.733 32.293 153.480 1.00 20.00 197 ASP A CA 1
ATOM 635 C C . ASP A 1 197 ? 4.002 31.790 152.813 1.00 20.00 197 ASP A C 1
ATOM 636 O O . ASP A 1 197 ? 4.994 31.499 153.481 1.00 20.00 197 ASP A O 1
ATOM 637 N N . GLN A 1 198 ? 3.971 31.700 151.487 1.00 20.00 198 GLN A N 1
ATOM 638 C CA . GLN A 1 198 ? 5.131 31.251 150.745 1.00 20.00 198 GLN A CA 1
ATOM 639 C C . GLN A 1 198 ? 6.090 32.393 150.458 1.00 20.00 198 GLN A C 1
ATOM 640 O O . GLN A 1 198 ? 7.307 32.236 150.528 1.00 20.00 198 GLN A O 1
ATOM 641 N N . LEU A 1 199 ? 5.529 33.553 150.137 1.00 20.00 199 LEU A N 1
ATOM 642 C CA . LEU A 1 199 ? 6.342 34.721 149.872 1.00 20.00 199 LEU A CA 1
ATOM 643 C C . LEU A 1 199 ? 7.005 35.186 151.158 1.00 20.00 199 LEU A C 1
ATOM 644 O O . LEU A 1 199 ? 7.978 35.939 151.147 1.00 20.00 199 LEU A O 1
ATOM 645 N N . TRP A 1 200 ? 6.457 34.702 152.271 1.00 20.00 200 TRP A N 1
ATOM 646 C CA . TRP A 1 200 ? 6.965 35.015 153.591 1.00 20.00 200 TRP A CA 1
ATOM 647 C C . TRP A 1 200 ? 7.962 33.965 154.053 1.00 20.00 200 TRP A C 1
ATOM 648 O O . TRP A 1 200 ? 8.899 34.260 154.793 1.00 20.00 200 TRP A O 1
ATOM 649 N N . THR A 1 201 ? 7.752 32.731 153.599 1.00 20.00 201 THR A N 1
ATOM 650 C CA . THR A 1 201 ? 8.637 31.637 153.949 1.00 20.00 201 THR A CA 1
ATOM 651 C C . THR A 1 201 ? 10.006 31.828 153.319 1.00 20.00 201 THR A C 1
ATOM 652 O O . THR A 1 201 ? 10.995 31.231 153.742 1.00 20.00 201 THR A O 1
ATOM 653 N N . ASN A 1 202 ? 10.046 32.685 152.303 1.00 20.00 202 ASN A N 1
ATOM 654 C CA . ASN A 1 202 ? 11.279 32.994 151.608 1.00 20.00 202 ASN A CA 1
ATOM 655 C C . ASN A 1 202 ? 12.222 33.757 152.521 1.00 20.00 202 ASN A C 1
ATOM 656 O O . ASN A 1 202 ? 13.429 33.814 152.292 1.00 20.00 202 ASN A O 1
ATOM 657 N N . GLY A 1 203 ? 11.640 34.356 153.556 1.00 20.00 203 GLY A N 1
ATOM 658 C CA . GLY A 1 203 ? 12.388 35.155 154.505 1.00 20.00 203 GLY A CA 1
ATOM 659 C C . GLY A 1 203 ? 12.959 34.361 155.670 1.00 20.00 203 GLY A C 1
ATOM 660 O O . GLY A 1 203 ? 14.127 34.513 156.021 1.00 20.00 203 GLY A O 1
ATOM 661 N N . ASN A 1 204 ? 12.136 33.521 156.292 1.00 20.00 204 ASN A N 1
ATOM 662 C CA . ASN A 1 204 ? 12.609 32.769 157.440 1.00 20.00 204 ASN A CA 1
ATOM 663 C C . ASN A 1 204 ? 13.552 31.620 157.119 1.00 20.00 204 ASN A C 1
ATOM 664 O O . ASN A 1 204 ? 14.165 31.042 158.016 1.00 20.00 204 ASN A O 1
ATOM 665 N N . SER A 1 205 ? 13.681 31.292 155.838 1.00 20.00 205 SER A N 1
ATOM 666 C CA . SER A 1 205 ? 14.577 30.227 155.434 1.00 20.00 205 SER A CA 1
ATOM 667 C C . SER A 1 205 ? 15.907 30.793 154.970 1.00 20.00 205 SER A C 1
ATOM 668 O O . SER A 1 205 ? 16.935 30.118 154.995 1.00 20.00 205 SER A O 1
ATOM 669 N N . HIS A 1 206 ? 15.868 32.057 154.557 1.00 20.00 206 HIS A N 1
ATOM 670 C CA . HIS A 1 206 ? 17.054 32.741 154.086 1.00 20.00 206 HIS A CA 1
ATOM 671 C C . HIS A 1 206 ? 18.028 33.019 155.216 1.00 20.00 206 HIS A C 1
ATOM 672 O O . HIS A 1 206 ? 19.236 32.839 155.074 1.00 20.00 206 HIS A O 1
ATOM 673 N N . HIS A 1 207 ? 17.483 33.460 156.347 1.00 20.00 207 HIS A N 1
ATOM 674 C CA . HIS A 1 207 ? 18.294 33.779 157.505 1.00 20.00 207 HIS A CA 1
ATOM 675 C C . HIS A 1 207 ? 18.812 32.540 158.215 1.00 20.00 207 HIS A C 1
ATOM 676 O O . HIS A 1 207 ? 19.955 32.505 158.667 1.00 20.00 207 HIS A O 1
ATOM 677 N N . ILE A 1 208 ? 17.965 31.518 158.315 1.00 20.00 208 ILE A N 1
ATOM 678 C CA . ILE A 1 208 ? 18.365 30.297 158.987 1.00 20.00 208 ILE A CA 1
ATOM 679 C C . ILE A 1 208 ? 19.233 29.401 158.117 1.00 20.00 208 ILE A C 1
ATOM 680 O O . ILE A 1 208 ? 18.759 28.431 157.525 1.00 20.00 208 ILE A O 1
ATOM 681 N N . PHE A 1 209 ? 20.520 29.736 158.056 1.00 20.00 209 PHE A N 1
ATOM 682 C CA . PHE A 1 209 ? 21.481 28.975 157.282 1.00 20.00 209 PHE A CA 1
ATOM 683 C C . PHE A 1 209 ? 21.706 27.599 157.883 1.00 20.00 209 PHE A C 1
ATOM 684 O O . PHE A 1 209 ? 21.646 26.577 157.201 1.00 20.00 209 PHE A O 1
ATOM 685 N N . ALA A 1 210 ? 21.988 27.608 159.182 1.00 20.00 210 ALA A N 1
ATOM 686 C CA . ALA A 1 210 ? 22.249 26.403 159.937 1.00 20.00 210 ALA A CA 1
ATOM 687 C C . ALA A 1 210 ? 21.056 25.468 159.924 1.00 20.00 210 ALA A C 1
ATOM 688 O O . ALA A 1 210 ? 21.189 24.260 160.118 1.00 20.00 210 ALA A O 1
ATOM 689 N N . ARG A 1 211 ? 19.886 26.039 159.666 1.00 20.00 211 ARG A N 1
ATOM 690 C CA . ARG A 1 211 ? 18.684 25.243 159.635 1.00 20.00 211 ARG A CA 1
ATOM 691 C C . ARG A 1 211 ? 18.075 25.154 158.255 1.00 20.00 211 ARG A C 1
ATOM 692 O O . ARG A 1 211 ? 18.041 26.115 157.487 1.00 20.00 211 ARG A O 1
ATOM 693 N N . SER A 1 212 ? 17.551 23.969 157.995 1.00 20.00 212 SER A N 1
ATOM 694 C CA . SER A 1 212 ? 16.775 23.650 156.822 1.00 20.00 212 SER A CA 1
ATOM 695 C C . SER A 1 212 ? 15.486 23.082 157.376 1.00 20.00 212 SER A C 1
ATOM 696 O O . SER A 1 212 ? 15.478 22.542 158.487 1.00 20.00 212 SER A O 1
ATOM 697 N N . TRP A 1 213 ? 14.382 23.267 156.675 1.00 20.00 213 TRP A N 1
ATOM 698 C CA . TRP A 1 213 ? 13.121 22.856 157.240 1.00 20.00 213 TRP A CA 1
ATOM 699 C C . TRP A 1 213 ? 12.358 21.842 156.413 1.00 20.00 213 TRP A C 1
ATOM 700 O O . TRP A 1 213 ? 12.461 21.804 155.189 1.00 20.00 213 TRP A O 1
ATOM 701 N N . LEU A 1 214 ? 11.522 21.065 157.096 1.00 20.00 214 LEU A N 1
ATOM 702 C CA . LEU A 1 214 ? 10.659 20.144 156.397 1.00 20.00 214 LEU A CA 1
ATOM 703 C C . LEU A 1 214 ? 9.537 20.957 155.782 1.00 20.00 214 LEU A C 1
ATOM 704 O O . LEU A 1 214 ? 9.003 21.857 156.428 1.00 20.00 214 LEU A O 1
ATOM 705 N N . PRO A 1 215 ? 9.222 20.653 154.529 1.00 20.00 215 PRO A N 1
ATOM 706 C CA . PRO A 1 215 ? 8.190 21.334 153.770 1.00 20.00 215 PRO A CA 1
ATOM 707 C C . PRO A 1 215 ? 6.965 21.693 154.597 1.00 20.00 215 PRO A C 1
ATOM 708 O O . PRO A 1 215 ? 6.208 22.600 154.250 1.00 20.00 215 PRO A O 1
ATOM 709 N N . MET A 1 216 ? 6.780 20.978 155.701 1.00 20.00 216 MET A N 1
ATOM 710 C CA . MET A 1 216 ? 5.661 21.224 156.589 1.00 20.00 216 MET A CA 1
ATOM 711 C C . MET A 1 216 ? 5.650 22.663 157.078 1.00 20.00 216 MET A C 1
ATOM 712 O O . MET A 1 216 ? 4.669 23.134 157.652 1.00 20.00 216 MET A O 1
ATOM 713 N N . SER A 1 217 ? 6.750 23.363 156.817 1.00 20.00 217 SER A N 1
ATOM 714 C CA . SER A 1 217 ? 6.877 24.753 157.206 1.00 20.00 217 SER A CA 1
ATOM 715 C C . SER A 1 217 ? 6.267 25.665 156.156 1.00 20.00 217 SER A C 1
ATOM 716 O O . SER A 1 217 ? 6.228 26.882 156.318 1.00 20.00 217 SER A O 1
ATOM 717 N N . ASN A 1 218 ? 5.811 25.063 155.060 1.00 20.00 218 ASN A N 1
ATOM 718 C CA . ASN A 1 218 ? 5.196 25.813 153.982 1.00 20.00 218 ASN A CA 1
ATOM 719 C C . ASN A 1 218 ? 3.757 26.158 154.318 1.00 20.00 218 ASN A C 1
ATOM 720 O O . ASN A 1 218 ? 3.272 27.247 154.015 1.00 20.00 218 ASN A O 1
ATOM 721 N N . ASN A 1 219 ? 3.084 25.211 154.967 1.00 20.00 219 ASN A N 1
ATOM 722 C CA . ASN A 1 219 ? 1.716 25.408 155.396 1.00 20.00 219 ASN A CA 1
ATOM 723 C C . ASN A 1 219 ? 1.698 26.317 156.614 1.00 20.00 219 ASN A C 1
ATOM 724 O O . ASN A 1 219 ? 0.703 26.426 157.328 1.00 20.00 219 ASN A O 1
ATOM 725 N N . ASP A 1 220 ? 2.843 26.963 156.826 1.00 20.00 220 ASP A N 1
ATOM 726 C CA . ASP A 1 220 ? 3.062 27.877 157.931 1.00 20.00 220 ASP A CA 1
ATOM 727 C C . ASP A 1 220 ? 2.145 29.085 157.865 1.00 20.00 220 ASP A C 1
ATOM 728 O O . ASP A 1 220 ? 2.009 29.830 158.835 1.00 20.00 220 ASP A O 1
ATOM 729 N N . GLY A 1 221 ? 1.528 29.273 156.704 1.00 20.00 221 GLY A N 1
ATOM 730 C CA . GLY A 1 221 ? 0.638 30.393 156.467 1.00 20.00 221 GLY A CA 1
ATOM 731 C C . GLY A 1 221 ? -0.343 30.652 157.596 1.00 20.00 221 GLY A C 1
ATOM 732 O O . GLY A 1 221 ? -0.082 31.448 158.497 1.00 20.00 221 GLY A O 1
ATOM 733 N N . ASN A 1 222 ? -1.491 29.986 157.519 1.00 20.00 222 ASN A N 1
ATOM 734 C CA . ASN A 1 222 ? -2.534 30.135 158.513 1.00 20.00 222 ASN A CA 1
ATOM 735 C C . ASN A 1 222 ? -2.594 28.924 159.426 1.00 20.00 222 ASN A C 1
ATOM 736 O O . ASN A 1 222 ? -2.237 27.831 159.006 1.00 20.00 222 ASN A O 1
ATOM 737 N N . PHE A 1 223 ? -3.046 29.166 160.657 1.00 20.00 223 PHE A N 1
ATOM 738 C CA . PHE A 1 223 ? -3.205 28.214 161.752 1.00 20.00 223 PHE A CA 1
ATOM 739 C C . PHE A 1 223 ? -2.820 28.893 163.060 1.00 20.00 223 PHE A C 1
ATOM 740 O O . PHE A 1 223 ? -1.872 29.675 163.110 1.00 20.00 223 PHE A O 1
ATOM 741 N N . LYS A 1 224 ? -3.567 28.594 164.117 1.00 20.00 224 LYS A N 1
ATOM 742 C CA . LYS A 1 224 ? -3.330 29.173 165.428 1.00 20.00 224 LYS A CA 1
ATOM 743 C C . LYS A 1 224 ? -2.154 28.534 166.154 1.00 20.00 224 LYS A C 1
ATOM 744 O O . LYS A 1 224 ? -1.671 29.053 167.160 1.00 20.00 224 LYS A O 1
ATOM 745 N N . THR A 1 225 ? -1.675 27.410 165.627 1.00 20.00 225 THR A N 1
ATOM 746 C CA . THR A 1 225 ? -0.584 26.686 166.256 1.00 20.00 225 THR A CA 1
ATOM 747 C C . THR A 1 225 ? 0.744 26.756 165.515 1.00 20.00 225 THR A C 1
ATOM 748 O O . THR A 1 225 ? 1.787 26.441 166.087 1.00 20.00 225 THR A O 1
ATOM 749 N N . ILE A 1 226 ? 0.694 27.133 164.239 1.00 20.00 226 ILE A N 1
ATOM 750 C CA . ILE A 1 226 ? 1.881 27.228 163.404 1.00 20.00 226 ILE A CA 1
ATOM 751 C C . ILE A 1 226 ? 3.047 27.902 164.107 1.00 20.00 226 ILE A C 1
ATOM 752 O O . ILE A 1 226 ? 4.212 27.625 163.823 1.00 20.00 226 ILE A O 1
ATOM 753 N N . VAL A 1 227 ? 2.708 28.792 165.035 1.00 20.00 227 VAL A N 1
ATOM 754 C CA . VAL A 1 227 ? 3.685 29.556 165.786 1.00 20.00 227 VAL A CA 1
ATOM 755 C C . VAL A 1 227 ? 3.863 29.079 167.220 1.00 20.00 227 VAL A C 1
ATOM 756 O O . VAL A 1 227 ? 4.884 29.315 167.859 1.00 20.00 227 VAL A O 1
ATOM 757 N N . ALA A 1 228 ? 2.851 28.406 167.746 1.00 20.00 228 ALA A N 1
ATOM 758 C CA . ALA A 1 228 ? 2.936 27.922 169.110 1.00 20.00 228 ALA A CA 1
ATOM 759 C C . ALA A 1 228 ? 3.329 26.456 169.178 1.00 20.00 228 ALA A C 1
ATOM 760 O O . ALA A 1 228 ? 3.245 25.828 170.232 1.00 20.00 228 ALA A O 1
ATOM 761 N N . SER A 1 229 ? 3.767 25.915 168.043 1.00 20.00 229 SER A N 1
ATOM 762 C CA . SER A 1 229 ? 4.164 24.521 167.970 1.00 20.00 229 SER A CA 1
ATOM 763 C C . SER A 1 229 ? 5.354 24.290 167.053 1.00 20.00 229 SER A C 1
ATOM 764 O O . SER A 1 229 ? 6.494 24.582 167.412 1.00 20.00 229 SER A O 1
ATOM 765 N N . ARG A 1 230 ? 5.061 23.740 165.874 1.00 20.00 230 ARG A N 1
ATOM 766 C CA . ARG A 1 230 ? 6.059 23.431 164.865 1.00 20.00 230 ARG A CA 1
ATOM 767 C C . ARG A 1 230 ? 7.086 24.545 164.715 1.00 20.00 230 ARG A C 1
ATOM 768 O O . ARG A 1 230 ? 7.966 24.703 165.560 1.00 20.00 230 ARG A O 1
ATOM 769 N N . LEU A 1 231 ? 6.964 25.329 163.648 1.00 20.00 231 LEU A N 1
ATOM 770 C CA . LEU A 1 231 ? 7.862 26.448 163.433 1.00 20.00 231 LEU A CA 1
ATOM 771 C C . LEU A 1 231 ? 7.521 27.533 164.441 1.00 20.00 231 LEU A C 1
ATOM 772 O O . LEU A 1 231 ? 6.336 27.740 164.699 1.00 20.00 231 LEU A O 1
ATOM 773 N N . LEU A 1 232 ? 8.556 28.174 165.005 1.00 20.00 232 LEU A N 1
ATOM 774 C CA . LEU A 1 232 ? 8.465 29.218 166.026 1.00 20.00 232 LEU A CA 1
ATOM 775 C C . LEU A 1 232 ? 9.004 28.736 167.359 1.00 20.00 232 LEU A C 1
ATOM 776 O O . LEU A 1 232 ? 9.772 29.423 168.031 1.00 20.00 232 LEU A O 1
ATOM 777 N N . GLU A 1 233 ? 8.536 27.556 167.747 1.00 20.00 233 GLU A N 1
ATOM 778 C CA . GLU A 1 233 ? 8.926 26.938 168.996 1.00 20.00 233 GLU A CA 1
ATOM 779 C C . GLU A 1 233 ? 9.858 25.769 168.747 1.00 20.00 233 GLU A C 1
ATOM 780 O O . GLU A 1 233 ? 11.044 25.835 169.038 1.00 20.00 233 GLU A O 1
ATOM 781 N N . PHE A 1 234 ? 9.329 24.689 168.185 1.00 20.00 234 PHE A N 1
ATOM 782 C CA . PHE A 1 234 ? 10.171 23.547 167.888 1.00 20.00 234 PHE A CA 1
ATOM 783 C C . PHE A 1 234 ? 11.169 23.852 166.784 1.00 20.00 234 PHE A C 1
ATOM 784 O O . PHE A 1 234 ? 12.380 23.835 166.998 1.00 20.00 234 PHE A O 1
ATOM 785 N N . ILE A 1 235 ? 10.643 24.152 165.601 1.00 20.00 235 ILE A N 1
ATOM 786 C CA . ILE A 1 235 ? 11.475 24.496 164.467 1.00 20.00 235 ILE A CA 1
ATOM 787 C C . ILE A 1 235 ? 12.017 25.908 164.627 1.00 20.00 235 ILE A C 1
ATOM 788 O O . ILE A 1 235 ? 12.170 26.661 163.668 1.00 20.00 235 ILE A O 1
ATOM 789 N N . SER A 1 236 ? 12.291 26.250 165.886 1.00 20.00 236 SER A N 1
ATOM 790 C CA . SER A 1 236 ? 12.832 27.540 166.275 1.00 20.00 236 SER A CA 1
ATOM 791 C C . SER A 1 236 ? 13.601 27.441 167.587 1.00 20.00 236 SER A C 1
ATOM 792 O O . SER A 1 236 ? 14.792 27.719 167.644 1.00 20.00 236 SER A O 1
ATOM 793 N N . ALA A 1 237 ? 12.963 26.956 168.650 1.00 20.00 237 ALA A N 1
ATOM 794 C CA . ALA A 1 237 ? 13.701 26.781 169.891 1.00 20.00 237 ALA A CA 1
ATOM 795 C C . ALA A 1 237 ? 14.856 25.821 169.658 1.00 20.00 237 ALA A C 1
ATOM 796 O O . ALA A 1 237 ? 15.751 25.666 170.487 1.00 20.00 237 ALA A O 1
ATOM 797 N N . GLY A 1 238 ? 14.818 25.204 168.481 1.00 20.00 238 GLY A N 1
ATOM 798 C CA . GLY A 1 238 ? 15.840 24.299 168.020 1.00 20.00 238 GLY A CA 1
ATOM 799 C C . GLY A 1 238 ? 16.741 24.978 166.998 1.00 20.00 238 GLY A C 1
ATOM 800 O O . GLY A 1 238 ? 17.951 25.075 167.185 1.00 20.00 238 GLY A O 1
ATOM 801 N N . ASP A 1 239 ? 16.140 25.485 165.927 1.00 20.00 239 ASP A N 1
ATOM 802 C CA . ASP A 1 239 ? 16.897 26.141 164.879 1.00 20.00 239 ASP A CA 1
ATOM 803 C C . ASP A 1 239 ? 16.945 27.655 165.023 1.00 20.00 239 ASP A C 1
ATOM 804 O O . ASP A 1 239 ? 17.774 28.325 164.409 1.00 20.00 239 ASP A O 1
ATOM 805 N N . LEU A 1 240 ? 16.040 28.195 165.831 1.00 20.00 240 LEU A N 1
ATOM 806 C CA . LEU A 1 240 ? 15.982 29.624 166.090 1.00 20.00 240 LEU A CA 1
ATOM 807 C C . LEU A 1 240 ? 16.807 29.974 167.319 1.00 20.00 240 LEU A C 1
ATOM 808 O O . LEU A 1 240 ? 17.285 31.095 167.472 1.00 20.00 240 LEU A O 1
ATOM 809 N N . SER A 1 241 ? 16.965 28.996 168.207 1.00 20.00 241 SER A N 1
ATOM 810 C CA . SER A 1 241 ? 17.752 29.187 169.407 1.00 20.00 241 SER A CA 1
ATOM 811 C C . SER A 1 241 ? 19.229 29.061 169.079 1.00 20.00 241 SER A C 1
ATOM 812 O O . SER A 1 241 ? 20.088 28.997 169.958 1.00 20.00 241 SER A O 1
ATOM 813 N N . ILE A 1 242 ? 19.498 29.036 167.777 1.00 20.00 242 ILE A N 1
ATOM 814 C CA . ILE A 1 242 ? 20.839 28.907 167.247 1.00 20.00 242 ILE A CA 1
ATOM 815 C C . ILE A 1 242 ? 21.150 30.019 166.257 1.00 20.00 242 ILE A C 1
ATOM 816 O O . ILE A 1 242 ? 22.244 30.585 166.255 1.00 20.00 242 ILE A O 1
ATOM 817 N N . LEU A 1 243 ? 20.176 30.332 165.410 1.00 20.00 243 LEU A N 1
ATOM 818 C CA . LEU A 1 243 ? 20.349 31.375 164.421 1.00 20.00 243 LEU A CA 1
ATOM 819 C C . LEU A 1 243 ? 20.330 32.767 165.056 1.00 20.00 243 LEU A C 1
ATOM 820 O O . LEU A 1 243 ? 20.790 33.741 164.463 1.00 20.00 243 LEU A O 1
ATOM 821 N N . PRO A 1 244 ? 19.825 32.834 166.292 1.00 20.00 244 PRO A N 1
ATOM 822 C CA . PRO A 1 244 ? 19.791 34.051 167.080 1.00 20.00 244 PRO A CA 1
ATOM 823 C C . PRO A 1 244 ? 19.462 33.719 168.527 1.00 20.00 244 PRO A C 1
ATOM 824 O O . PRO A 1 244 ? 18.327 33.892 168.970 1.00 20.00 244 PRO A O 1
ATOM 825 N N . THR A 1 245 ? 20.454 33.209 169.253 1.00 20.00 245 THR A N 1
ATOM 826 C CA . THR A 1 245 ? 20.258 32.825 170.639 1.00 20.00 245 THR A CA 1
ATOM 827 C C . THR A 1 245 ? 20.581 33.941 171.618 1.00 20.00 245 THR A C 1
ATOM 828 O O . THR A 1 245 ? 21.423 33.791 172.503 1.00 20.00 245 THR A O 1
ATOM 829 N N . VAL A 1 246 ? 19.887 35.061 171.450 1.00 20.00 246 VAL A N 1
ATOM 830 C CA . VAL A 1 246 ? 20.054 36.216 172.309 1.00 20.00 246 VAL A CA 1
ATOM 831 C C . VAL A 1 246 ? 19.925 35.864 173.782 1.00 20.00 246 VAL A C 1
ATOM 832 O O . VAL A 1 246 ? 20.828 36.116 174.579 1.00 20.00 246 VAL A O 1
ATOM 833 N N . LEU A 1 247 ? 18.783 35.279 174.132 1.00 20.00 247 LEU A N 1
ATOM 834 C CA . LEU A 1 247 ? 18.501 34.888 175.499 1.00 20.00 247 LEU A CA 1
ATOM 835 C C . LEU A 1 247 ? 18.581 36.069 176.453 1.00 20.00 247 LEU A C 1
ATOM 836 O O . LEU A 1 247 ? 18.843 35.911 177.644 1.00 20.00 247 LEU A O 1
ATOM 837 N N . GLU A 1 248 ? 18.351 37.260 175.908 1.00 20.00 248 GLU A N 1
ATOM 838 C CA . GLU A 1 248 ? 18.401 38.486 176.681 1.00 20.00 248 GLU A CA 1
ATOM 839 C C . GLU A 1 248 ? 17.521 38.463 177.918 1.00 20.00 248 GLU A C 1
ATOM 840 O O . GLU A 1 248 ? 16.411 37.934 177.909 1.00 20.00 248 GLU A O 1
ATOM 841 N N . ASP A 1 249 ? 18.034 39.080 178.977 1.00 20.00 249 ASP A N 1
ATOM 842 C CA . ASP A 1 249 ? 17.311 39.231 180.223 1.00 20.00 249 ASP A CA 1
ATOM 843 C C . ASP A 1 249 ? 16.706 40.624 180.244 1.00 20.00 249 ASP A C 1
ATOM 844 O O . ASP A 1 249 ? 17.159 41.481 179.487 1.00 20.00 249 ASP A O 1
ATOM 845 N N . ALA A 1 250 ? 15.707 40.823 181.108 1.00 20.00 250 ALA A N 1
ATOM 846 C CA . ALA A 1 250 ? 14.994 42.081 181.305 1.00 20.00 250 ALA A CA 1
ATOM 847 C C . ALA A 1 250 ? 15.136 43.105 180.184 1.00 20.00 250 ALA A C 1
ATOM 848 O O . ALA A 1 250 ? 15.286 44.300 180.433 1.00 20.00 250 ALA A O 1
ATOM 849 N N . VAL A 1 251 ? 15.104 42.619 178.946 1.00 20.00 251 VAL A N 1
ATOM 850 C CA . VAL A 1 251 ? 15.230 43.473 177.779 1.00 20.00 251 VAL A CA 1
ATOM 851 C C . VAL A 1 251 ? 14.328 43.000 176.646 1.00 20.00 251 VAL A C 1
ATOM 852 O O . VAL A 1 251 ? 14.320 43.558 175.550 1.00 20.00 251 VAL A O 1
ATOM 853 N N . LEU A 1 252 ? 13.543 41.966 176.941 1.00 20.00 252 LEU A N 1
ATOM 854 C CA . LEU A 1 252 ? 12.626 41.392 175.973 1.00 20.00 252 LEU A CA 1
ATOM 855 C C . LEU A 1 252 ? 13.308 41.117 174.642 1.00 20.00 252 LEU A C 1
ATOM 856 O O . LEU A 1 252 ? 13.677 42.037 173.913 1.00 20.00 252 LEU A O 1
ATOM 857 N N . SER A 1 253 ? 13.482 39.833 174.343 1.00 20.00 253 SER A N 1
ATOM 858 C CA . SER A 1 253 ? 14.138 39.414 173.122 1.00 20.00 253 SER A CA 1
ATOM 859 C C . SER A 1 253 ? 13.182 39.215 171.957 1.00 20.00 253 SER A C 1
ATOM 860 O O . SER A 1 253 ? 12.637 38.132 171.750 1.00 20.00 253 SER A O 1
ATOM 861 N N . GLY A 1 254 ? 13.005 40.286 171.191 1.00 20.00 254 GLY A N 1
ATOM 862 C CA . GLY A 1 254 ? 12.161 40.286 170.015 1.00 20.00 254 GLY A CA 1
ATOM 863 C C . GLY A 1 254 ? 12.905 40.936 168.863 1.00 20.00 254 GLY A C 1
ATOM 864 O O . GLY A 1 254 ? 12.682 40.630 167.692 1.00 20.00 254 GLY A O 1
ATOM 865 N N . GLU A 1 255 ? 13.815 41.832 169.236 1.00 20.00 255 GLU A N 1
ATOM 866 C CA . GLU A 1 255 ? 14.644 42.549 168.289 1.00 20.00 255 GLU A CA 1
ATOM 867 C C . GLU A 1 255 ? 15.660 41.618 167.646 1.00 20.00 255 GLU A C 1
ATOM 868 O O . GLU A 1 255 ? 16.381 42.006 166.728 1.00 20.00 255 GLU A O 1
ATOM 869 N N . VAL A 1 256 ? 15.718 40.385 168.148 1.00 20.00 256 VAL A N 1
ATOM 870 C CA . VAL A 1 256 ? 16.659 39.402 167.645 1.00 20.00 256 VAL A CA 1
ATOM 871 C C . VAL A 1 256 ? 16.008 38.213 166.952 1.00 20.00 256 VAL A C 1
ATOM 872 O O . VAL A 1 256 ? 16.249 37.058 167.298 1.00 20.00 256 VAL A O 1
ATOM 873 N N . PRO A 1 257 ? 15.184 38.511 165.953 1.00 20.00 257 PRO A N 1
ATOM 874 C CA . PRO A 1 257 ? 14.540 37.491 165.152 1.00 20.00 257 PRO A CA 1
ATOM 875 C C . PRO A 1 257 ? 13.743 36.434 165.910 1.00 20.00 257 PRO A C 1
ATOM 876 O O . PRO A 1 257 ? 13.609 35.296 165.459 1.00 20.00 257 PRO A O 1
ATOM 877 N N . GLU A 1 258 ? 13.190 36.837 167.053 1.00 20.00 258 GLU A N 1
ATOM 878 C CA . GLU A 1 258 ? 12.310 35.999 167.846 1.00 20.00 258 GLU A CA 1
ATOM 879 C C . GLU A 1 258 ? 10.914 36.536 167.615 1.00 20.00 258 GLU A C 1
ATOM 880 O O . GLU A 1 258 ? 9.895 35.892 167.871 1.00 20.00 258 GLU A O 1
ATOM 881 N N . ALA A 1 259 ? 10.936 37.759 167.093 1.00 20.00 259 ALA A N 1
ATOM 882 C CA . ALA A 1 259 ? 9.761 38.506 166.713 1.00 20.00 259 ALA A CA 1
ATOM 883 C C . ALA A 1 259 ? 9.346 38.093 165.314 1.00 20.00 259 ALA A C 1
ATOM 884 O O . ALA A 1 259 ? 8.161 38.042 165.004 1.00 20.00 259 ALA A O 1
ATOM 885 N N . TRP A 1 260 ? 10.334 37.771 164.476 1.00 20.00 260 TRP A N 1
ATOM 886 C CA . TRP A 1 260 ? 10.041 37.281 163.142 1.00 20.00 260 TRP A CA 1
ATOM 887 C C . TRP A 1 260 ? 9.161 36.064 163.321 1.00 20.00 260 TRP A C 1
ATOM 888 O O . TRP A 1 260 ? 8.321 35.724 162.489 1.00 20.00 260 TRP A O 1
ATOM 889 N N . GLU A 1 261 ? 9.378 35.447 164.476 1.00 20.00 261 GLU A N 1
ATOM 890 C CA . GLU A 1 261 ? 8.623 34.310 164.934 1.00 20.00 261 GLU A CA 1
ATOM 891 C C . GLU A 1 261 ? 7.305 34.830 165.492 1.00 20.00 261 GLU A C 1
ATOM 892 O O . GLU A 1 261 ? 6.245 34.237 165.300 1.00 20.00 261 GLU A O 1
ATOM 893 N N . GLN A 1 262 ? 7.391 35.993 166.142 1.00 20.00 262 GLN A N 1
ATOM 894 C CA . GLN A 1 262 ? 6.233 36.667 166.698 1.00 20.00 262 GLN A CA 1
ATOM 895 C C . GLN A 1 262 ? 5.340 37.166 165.575 1.00 20.00 262 GLN A C 1
ATOM 896 O O . GLN A 1 262 ? 4.145 36.876 165.537 1.00 20.00 262 GLN A O 1
ATOM 897 N N . VAL A 1 263 ? 5.947 37.909 164.651 1.00 20.00 263 VAL A N 1
ATOM 898 C CA . VAL A 1 263 ? 5.249 38.389 163.478 1.00 20.00 263 VAL A CA 1
ATOM 899 C C . VAL A 1 263 ? 4.640 37.171 162.817 1.00 20.00 263 VAL A C 1
ATOM 900 O O . VAL A 1 263 ? 3.524 37.195 162.299 1.00 20.00 263 VAL A O 1
ATOM 901 N N . LYS A 1 264 ? 5.400 36.081 162.903 1.00 20.00 264 LYS A N 1
ATOM 902 C CA . LYS A 1 264 ? 4.958 34.794 162.418 1.00 20.00 264 LYS A CA 1
ATOM 903 C C . LYS A 1 264 ? 3.781 34.376 163.275 1.00 20.00 264 LYS A C 1
ATOM 904 O O . LYS A 1 264 ? 2.733 33.969 162.776 1.00 20.00 264 LYS A O 1
ATOM 905 N N . ASP A 1 265 ? 3.972 34.529 164.585 1.00 20.00 265 ASP A N 1
ATOM 906 C CA . ASP A 1 265 ? 2.937 34.231 165.552 1.00 20.00 265 ASP A CA 1
ATOM 907 C C . ASP A 1 265 ? 1.695 35.007 165.182 1.00 20.00 265 ASP A C 1
ATOM 908 O O . ASP A 1 265 ? 0.589 34.472 165.113 1.00 20.00 265 ASP A O 1
ATOM 909 N N . LEU A 1 266 ? 1.913 36.293 164.935 1.00 20.00 266 LEU A N 1
ATOM 910 C CA . LEU A 1 266 ? 0.833 37.168 164.553 1.00 20.00 266 LEU A CA 1
ATOM 911 C C . LEU A 1 266 ? 0.111 36.600 163.350 1.00 20.00 266 LEU A C 1
ATOM 912 O O . LEU A 1 266 ? -1.052 36.226 163.447 1.00 20.00 266 LEU A O 1
ATOM 913 N N . LEU A 1 267 ? 0.844 36.455 162.246 1.00 20.00 267 LEU A N 1
ATOM 914 C CA . LEU A 1 267 ? 0.307 35.898 161.019 1.00 20.00 267 LEU A CA 1
ATOM 915 C C . LEU A 1 267 ? -0.439 34.596 161.280 1.00 20.00 267 LEU A C 1
ATOM 916 O O . LEU A 1 267 ? -1.239 34.142 160.464 1.00 20.00 267 LEU A O 1
ATOM 917 N N . GLY A 1 268 ? -0.169 34.011 162.446 1.00 20.00 268 GLY A N 1
ATOM 918 C CA . GLY A 1 268 ? -0.813 32.786 162.878 1.00 20.00 268 GLY A CA 1
ATOM 919 C C . GLY A 1 268 ? -2.110 33.090 163.614 1.00 20.00 268 GLY A C 1
ATOM 920 O O . GLY A 1 268 ? -3.168 32.565 163.276 1.00 20.00 268 GLY A O 1
ATOM 921 N N . ASP A 1 269 ? -2.015 33.958 164.620 1.00 20.00 269 ASP A N 1
ATOM 922 C CA . ASP A 1 269 ? -3.173 34.364 165.398 1.00 20.00 269 ASP A CA 1
ATOM 923 C C . ASP A 1 269 ? -3.237 35.871 165.586 1.00 20.00 269 ASP A C 1
ATOM 924 O O . ASP A 1 269 ? -2.645 36.414 166.517 1.00 20.00 269 ASP A O 1
ATOM 925 N N . ALA A 1 270 ? -3.998 36.503 164.691 1.00 20.00 270 ALA A N 1
ATOM 926 C CA . ALA A 1 270 ? -4.240 37.939 164.630 1.00 20.00 270 ALA A CA 1
ATOM 927 C C . ALA A 1 270 ? -4.597 38.472 163.247 1.00 20.00 270 ALA A C 1
ATOM 928 O O . ALA A 1 270 ? -4.834 39.667 163.096 1.00 20.00 270 ALA A O 1
ATOM 929 N N . PRO A 1 271 ? -4.614 37.614 162.224 1.00 20.00 271 PRO A N 1
ATOM 930 C CA . PRO A 1 271 ? -5.022 38.055 160.907 1.00 20.00 271 PRO A CA 1
ATOM 931 C C . PRO A 1 271 ? -6.107 37.121 160.409 1.00 20.00 271 PRO A C 1
ATOM 932 O O . PRO A 1 271 ? -6.864 37.439 159.493 1.00 20.00 271 PRO A O 1
ATOM 933 N N . GLY A 1 272 ? -6.165 35.955 161.048 1.00 20.00 272 GLY A N 1
ATOM 934 C CA . GLY A 1 272 ? -7.141 34.938 160.723 1.00 20.00 272 GLY A CA 1
ATOM 935 C C . GLY A 1 272 ? -8.388 35.068 161.583 1.00 20.00 272 GLY A C 1
ATOM 936 O O . GLY A 1 272 ? -9.380 34.377 161.370 1.00 20.00 272 GLY A O 1
ATOM 937 N N . VAL A 1 273 ? -8.323 35.969 162.562 1.00 20.00 273 VAL A N 1
ATOM 938 C CA . VAL A 1 273 ? -9.443 36.203 163.453 1.00 20.00 273 VAL A CA 1
ATOM 939 C C . VAL A 1 273 ? -10.458 37.157 162.840 1.00 20.00 273 VAL A C 1
ATOM 940 O O . VAL A 1 273 ? -11.411 37.580 163.491 1.00 20.00 273 VAL A O 1
ATOM 941 N N . GLY A 1 274 ? -10.246 37.488 161.569 1.00 20.00 274 GLY A N 1
ATOM 942 C CA . GLY A 1 274 ? -11.157 38.365 160.860 1.00 20.00 274 GLY A CA 1
ATOM 943 C C . GLY A 1 274 ? -10.540 39.684 160.423 1.00 20.00 274 GLY A C 1
ATOM 944 O O . GLY A 1 274 ? -9.372 39.758 160.043 1.00 20.00 274 GLY A O 1
ATOM 945 N N . GLN A 1 275 ? -11.368 40.726 160.473 1.00 20.00 275 GLN A N 1
ATOM 946 C CA . GLN A 1 275 ? -10.979 42.061 160.065 1.00 20.00 275 GLN A CA 1
ATOM 947 C C . GLN A 1 275 ? -10.664 42.990 161.222 1.00 20.00 275 GLN A C 1
ATOM 948 O O . GLN A 1 275 ? -9.619 43.638 161.214 1.00 20.00 275 GLN A O 1
ATOM 949 N N . VAL A 1 276 ? -11.621 43.113 162.152 1.00 20.00 276 VAL A N 1
ATOM 950 C CA . VAL A 1 276 ? -11.553 43.968 163.336 1.00 20.00 276 VAL A CA 1
ATOM 951 C C . VAL A 1 276 ? -10.672 45.200 163.164 1.00 20.00 276 VAL A C 1
ATOM 952 O O . VAL A 1 276 ? -10.171 45.758 164.137 1.00 20.00 276 VAL A O 1
ATOM 953 N N . ASP A 1 277 ? -10.530 45.610 161.900 1.00 20.00 277 ASP A N 1
ATOM 954 C CA . ASP A 1 277 ? -9.675 46.687 161.431 1.00 20.00 277 ASP A CA 1
ATOM 955 C C . ASP A 1 277 ? -8.281 46.658 162.027 1.00 20.00 277 ASP A C 1
ATOM 956 O O . ASP A 1 277 ? -7.283 46.743 161.312 1.00 20.00 277 ASP A O 1
ATOM 957 N N . ARG A 1 278 ? -8.229 46.519 163.345 1.00 20.00 278 ARG A N 1
ATOM 958 C CA . ARG A 1 278 ? -6.973 46.416 164.042 1.00 20.00 278 ARG A CA 1
ATOM 959 C C . ARG A 1 278 ? -6.142 45.319 163.411 1.00 20.00 278 ARG A C 1
ATOM 960 O O . ARG A 1 278 ? -4.924 45.355 163.503 1.00 20.00 278 ARG A O 1
ATOM 961 N N . ARG A 1 279 ? -6.814 44.370 162.746 1.00 20.00 279 ARG A N 1
ATOM 962 C CA . ARG A 1 279 ? -6.123 43.294 162.053 1.00 20.00 279 ARG A CA 1
ATOM 963 C C . ARG A 1 279 ? -5.031 43.905 161.202 1.00 20.00 279 ARG A C 1
ATOM 964 O O . ARG A 1 279 ? -3.886 43.455 161.201 1.00 20.00 279 ARG A O 1
ATOM 965 N N . ASP A 1 280 ? -5.395 44.999 160.539 1.00 20.00 280 ASP A N 1
ATOM 966 C CA . ASP A 1 280 ? -4.407 45.745 159.806 1.00 20.00 280 ASP A CA 1
ATOM 967 C C . ASP A 1 280 ? -3.475 46.299 160.860 1.00 20.00 280 ASP A C 1
ATOM 968 O O . ASP A 1 280 ? -2.298 45.983 160.857 1.00 20.00 280 ASP A O 1
ATOM 969 N N . ARG A 1 281 ? -4.058 47.020 161.821 1.00 20.00 281 ARG A N 1
ATOM 970 C CA . ARG A 1 281 ? -3.336 47.595 162.946 1.00 20.00 281 ARG A CA 1
ATOM 971 C C . ARG A 1 281 ? -2.304 46.633 163.508 1.00 20.00 281 ARG A C 1
ATOM 972 O O . ARG A 1 281 ? -1.139 46.983 163.662 1.00 20.00 281 ARG A O 1
ATOM 973 N N . PHE A 1 282 ? -2.750 45.408 163.775 1.00 20.00 282 PHE A N 1
ATOM 974 C CA . PHE A 1 282 ? -1.891 44.346 164.247 1.00 20.00 282 PHE A CA 1
ATOM 975 C C . PHE A 1 282 ? -0.881 44.055 163.158 1.00 20.00 282 PHE A C 1
ATOM 976 O O . PHE A 1 282 ? 0.264 44.485 163.261 1.00 20.00 282 PHE A O 1
ATOM 977 N N . ASP A 1 283 ? -1.361 43.394 162.097 1.00 20.00 283 ASP A N 1
ATOM 978 C CA . ASP A 1 283 ? -0.569 43.067 160.921 1.00 20.00 283 ASP A CA 1
ATOM 979 C C . ASP A 1 283 ? 0.380 44.213 160.629 1.00 20.00 283 ASP A C 1
ATOM 980 O O . ASP A 1 283 ? 1.593 44.047 160.590 1.00 20.00 283 ASP A O 1
ATOM 981 N N . PHE A 1 284 ? -0.199 45.408 160.590 1.00 20.00 284 PHE A N 1
ATOM 982 C CA . PHE A 1 284 ? 0.536 46.641 160.427 1.00 20.00 284 PHE A CA 1
ATOM 983 C C . PHE A 1 284 ? 1.468 46.817 161.611 1.00 20.00 284 PHE A C 1
ATOM 984 O O . PHE A 1 284 ? 2.640 47.113 161.448 1.00 20.00 284 PHE A O 1
ATOM 985 N N . LEU A 1 285 ? 0.947 46.608 162.816 1.00 20.00 285 LEU A N 1
ATOM 986 C CA . LEU A 1 285 ? 1.779 46.697 164.001 1.00 20.00 285 LEU A CA 1
ATOM 987 C C . LEU A 1 285 ? 2.938 45.730 163.840 1.00 20.00 285 LEU A C 1
ATOM 988 O O . LEU A 1 285 ? 4.097 46.079 164.048 1.00 20.00 285 LEU A O 1
ATOM 989 N N . PHE A 1 286 ? 2.589 44.518 163.415 1.00 20.00 286 PHE A N 1
ATOM 990 C CA . PHE A 1 286 ? 3.552 43.462 163.173 1.00 20.00 286 PHE A CA 1
ATOM 991 C C . PHE A 1 286 ? 4.297 43.691 161.867 1.00 20.00 286 PHE A C 1
ATOM 992 O O . PHE A 1 286 ? 5.330 43.078 161.602 1.00 20.00 286 PHE A O 1
ATOM 993 N N . LYS A 1 287 ? 3.760 44.611 161.066 1.00 20.00 287 LYS A N 1
ATOM 994 C CA . LYS A 1 287 ? 4.358 45.003 159.804 1.00 20.00 287 LYS A CA 1
ATOM 995 C C . LYS A 1 287 ? 4.760 46.470 159.852 1.00 20.00 287 LYS A C 1
ATOM 996 O O . LYS A 1 287 ? 4.935 47.116 158.820 1.00 20.00 287 LYS A O 1
ATOM 997 N N . SER A 1 288 ? 4.898 46.993 161.075 1.00 20.00 288 SER A N 1
ATOM 998 C CA . SER A 1 288 ? 5.273 48.382 161.300 1.00 20.00 288 SER A CA 1
ATOM 999 C C . SER A 1 288 ? 5.879 48.656 162.672 1.00 20.00 288 SER A C 1
ATOM 1000 O O . SER A 1 288 ? 7.072 48.445 162.882 1.00 20.00 288 SER A O 1
ATOM 1001 N N . TYR A 1 289 ? 5.037 49.168 163.574 1.00 20.00 289 TYR A N 1
ATOM 1002 C CA . TYR A 1 289 ? 5.401 49.553 164.931 1.00 20.00 289 TYR A CA 1
ATOM 1003 C C . TYR A 1 289 ? 6.483 48.684 165.555 1.00 20.00 289 TYR A C 1
ATOM 1004 O O . TYR A 1 289 ? 6.205 47.647 166.156 1.00 20.00 289 TYR A O 1
ATOM 1005 N N . ALA A 1 290 ? 7.726 49.131 165.401 1.00 20.00 290 ALA A N 1
ATOM 1006 C CA . ALA A 1 290 ? 8.873 48.417 165.926 1.00 20.00 290 ALA A CA 1
ATOM 1007 C C . ALA A 1 290 ? 9.152 47.160 165.120 1.00 20.00 290 ALA A C 1
ATOM 1008 O O . ALA A 1 290 ? 10.301 46.755 164.943 1.00 20.00 290 ALA A O 1
ATOM 1009 N N . ASP A 1 291 ? 8.078 46.552 164.628 1.00 20.00 291 ASP A N 1
ATOM 1010 C CA . ASP A 1 291 ? 8.179 45.350 163.827 1.00 20.00 291 ASP A CA 1
ATOM 1011 C C . ASP A 1 291 ? 8.923 45.606 162.527 1.00 20.00 291 ASP A C 1
ATOM 1012 O O . ASP A 1 291 ? 9.136 44.700 161.724 1.00 20.00 291 ASP A O 1
ATOM 1013 N N . VAL A 1 292 ? 9.330 46.861 162.344 1.00 20.00 292 VAL A N 1
ATOM 1014 C CA . VAL A 1 292 ? 10.071 47.265 161.166 1.00 20.00 292 VAL A CA 1
ATOM 1015 C C . VAL A 1 292 ? 11.366 46.483 161.041 1.00 20.00 292 VAL A C 1
ATOM 1016 O O . VAL A 1 292 ? 11.806 46.143 159.944 1.00 20.00 292 VAL A O 1
ATOM 1017 N N . GLY A 1 293 ? 11.957 46.189 162.194 1.00 20.00 293 GLY A N 1
ATOM 1018 C CA . GLY A 1 293 ? 13.181 45.417 162.252 1.00 20.00 293 GLY A CA 1
ATOM 1019 C C . GLY A 1 293 ? 12.878 43.943 162.053 1.00 20.00 293 GLY A C 1
ATOM 1020 O O . GLY A 1 293 ? 13.778 43.111 161.940 1.00 20.00 293 GLY A O 1
ATOM 1021 N N . GLN A 1 294 ? 11.583 43.638 162.009 1.00 20.00 294 GLN A N 1
ATOM 1022 C CA . GLN A 1 294 ? 11.113 42.282 161.813 1.00 20.00 294 GLN A CA 1
ATOM 1023 C C . GLN A 1 294 ? 10.791 42.015 160.354 1.00 20.00 294 GLN A C 1
ATOM 1024 O O . GLN A 1 294 ? 11.259 41.042 159.766 1.00 20.00 294 GLN A O 1
ATOM 1025 N N . PHE A 1 295 ? 9.994 42.905 159.772 1.00 20.00 295 PHE A N 1
ATOM 1026 C CA . PHE A 1 295 ? 9.608 42.766 158.384 1.00 20.00 295 PHE A CA 1
ATOM 1027 C C . PHE A 1 295 ? 10.629 43.352 157.424 1.00 20.00 295 PHE A C 1
ATOM 1028 O O . PHE A 1 295 ? 10.304 43.753 156.316 1.00 20.00 295 PHE A O 1
ATOM 1029 N N . THR A 1 296 ? 11.887 43.431 157.819 1.00 20.00 296 THR A N 1
ATOM 1030 C CA . THR A 1 296 ? 12.831 43.956 156.855 1.00 20.00 296 THR A CA 1
ATOM 1031 C C . THR A 1 296 ? 13.840 42.919 156.391 1.00 20.00 296 THR A C 1
ATOM 1032 O O . THR A 1 296 ? 14.932 43.236 155.925 1.00 20.00 296 THR A O 1
ATOM 1033 N N . THR A 1 297 ? 13.414 41.666 156.517 1.00 20.00 297 THR A N 1
ATOM 1034 C CA . THR A 1 297 ? 14.178 40.513 156.088 1.00 20.00 297 THR A CA 1
ATOM 1035 C C . THR A 1 297 ? 13.549 39.949 154.826 1.00 20.00 297 THR A C 1
ATOM 1036 O O . THR A 1 297 ? 14.180 39.222 154.059 1.00 20.00 297 THR A O 1
ATOM 1037 N N . ALA A 1 298 ? 12.282 40.315 154.625 1.00 20.00 298 ALA A N 1
ATOM 1038 C CA . ALA A 1 298 ? 11.512 39.887 153.473 1.00 20.00 298 ALA A CA 1
ATOM 1039 C C . ALA A 1 298 ? 10.160 40.583 153.381 1.00 20.00 298 ALA A C 1
ATOM 1040 O O . ALA A 1 298 ? 9.133 39.947 153.154 1.00 20.00 298 ALA A O 1
ATOM 1041 N N . PHE A 1 299 ? 10.174 41.903 153.557 1.00 20.00 299 PHE A N 1
ATOM 1042 C CA . PHE A 1 299 ? 8.974 42.722 153.492 1.00 20.00 299 PHE A CA 1
ATOM 1043 C C . PHE A 1 299 ? 9.318 44.098 152.942 1.00 20.00 299 PHE A C 1
ATOM 1044 O O . PHE A 1 299 ? 10.488 44.458 152.814 1.00 20.00 299 PHE A O 1
ATOM 1045 N N . THR A 1 300 ? 8.285 44.852 152.595 1.00 20.00 300 THR A N 1
ATOM 1046 C CA . THR A 1 300 ? 8.443 46.169 152.016 1.00 20.00 300 THR A CA 1
ATOM 1047 C C . THR A 1 300 ? 8.283 47.312 153.010 1.00 20.00 300 THR A C 1
ATOM 1048 O O . THR A 1 300 ? 8.340 47.117 154.223 1.00 20.00 300 THR A O 1
ATOM 1049 N N . THR A 1 301 ? 8.095 48.517 152.469 1.00 20.00 301 THR A N 1
ATOM 1050 C CA . THR A 1 301 ? 7.948 49.720 153.269 1.00 20.00 301 THR A CA 1
ATOM 1051 C C . THR A 1 301 ? 6.575 49.867 153.904 1.00 20.00 301 THR A C 1
ATOM 1052 O O . THR A 1 301 ? 5.542 49.761 153.244 1.00 20.00 301 THR A O 1
ATOM 1053 N N . GLN A 1 302 ? 6.599 50.128 155.208 1.00 20.00 302 GLN A N 1
ATOM 1054 C CA . GLN A 1 302 ? 5.410 50.312 156.014 1.00 20.00 302 GLN A CA 1
ATOM 1055 C C . GLN A 1 302 ? 4.402 51.244 155.362 1.00 20.00 302 GLN A C 1
ATOM 1056 O O . GLN A 1 302 ? 3.193 51.084 155.532 1.00 20.00 302 GLN A O 1
ATOM 1057 N N . ALA A 1 303 ? 4.915 52.226 154.623 1.00 20.00 303 ALA A N 1
ATOM 1058 C CA . ALA A 1 303 ? 4.075 53.184 153.931 1.00 20.00 303 ALA A CA 1
ATOM 1059 C C . ALA A 1 303 ? 2.989 52.478 153.139 1.00 20.00 303 ALA A C 1
ATOM 1060 O O . ALA A 1 303 ? 1.813 52.827 153.215 1.00 20.00 303 ALA A O 1
ATOM 1061 N N . ALA A 1 304 ? 3.400 51.443 152.409 1.00 20.00 304 ALA A N 1
ATOM 1062 C CA . ALA A 1 304 ? 2.483 50.648 151.617 1.00 20.00 304 ALA A CA 1
ATOM 1063 C C . ALA A 1 304 ? 1.520 49.871 152.500 1.00 20.00 304 ALA A C 1
ATOM 1064 O O . ALA A 1 304 ? 0.695 49.098 152.019 1.00 20.00 304 ALA A O 1
ATOM 1065 N N . SER A 1 305 ? 1.644 50.090 153.805 1.00 20.00 305 SER A N 1
ATOM 1066 C CA . SER A 1 305 ? 0.791 49.437 154.779 1.00 20.00 305 SER A CA 1
ATOM 1067 C C . SER A 1 305 ? -0.158 50.427 155.435 1.00 20.00 305 SER A C 1
ATOM 1068 O O . SER A 1 305 ? -1.347 50.162 155.591 1.00 20.00 305 SER A O 1
ATOM 1069 N N . ASP A 1 306 ? 0.364 51.591 155.806 1.00 20.00 306 ASP A N 1
ATOM 1070 C CA . ASP A 1 306 ? -0.493 52.603 156.385 1.00 20.00 306 ASP A CA 1
ATOM 1071 C C . ASP A 1 306 ? -1.115 53.416 155.266 1.00 20.00 306 ASP A C 1
ATOM 1072 O O . ASP A 1 306 ? -2.304 53.734 155.292 1.00 20.00 306 ASP A O 1
ATOM 1073 N N . VAL A 1 307 ? -0.306 53.696 154.246 1.00 20.00 307 VAL A N 1
ATOM 1074 C CA . VAL A 1 307 ? -0.816 54.381 153.081 1.00 20.00 307 VAL A CA 1
ATOM 1075 C C . VAL A 1 307 ? -1.756 53.427 152.367 1.00 20.00 307 VAL A C 1
ATOM 1076 O O . VAL A 1 307 ? -2.969 53.526 152.491 1.00 20.00 307 VAL A O 1
ATOM 1077 N N . LEU A 1 308 ? -1.180 52.437 151.696 1.00 20.00 308 LEU A N 1
ATOM 1078 C CA . LEU A 1 308 ? -1.954 51.442 150.980 1.00 20.00 308 LEU A CA 1
ATOM 1079 C C . LEU A 1 308 ? -2.968 50.724 151.859 1.00 20.00 308 LEU A C 1
ATOM 1080 O O . LEU A 1 308 ? -4.146 51.079 151.881 1.00 20.00 308 LEU A O 1
ATOM 1081 N N . THR A 1 309 ? -2.487 49.697 152.562 1.00 20.00 309 THR A N 1
ATOM 1082 C CA . THR A 1 309 ? -3.295 48.858 153.430 1.00 20.00 309 THR A CA 1
ATOM 1083 C C . THR A 1 309 ? -4.380 49.598 154.201 1.00 20.00 309 THR A C 1
ATOM 1084 O O . THR A 1 309 ? -5.563 49.294 154.058 1.00 20.00 309 THR A O 1
ATOM 1085 N N . GLU A 1 310 ? -3.985 50.571 155.019 1.00 20.00 310 GLU A N 1
ATOM 1086 C CA . GLU A 1 310 ? -4.962 51.321 155.784 1.00 20.00 310 GLU A CA 1
ATOM 1087 C C . GLU A 1 310 ? -5.950 52.055 154.890 1.00 20.00 310 GLU A C 1
ATOM 1088 O O . GLU A 1 310 ? -7.158 52.002 155.114 1.00 20.00 310 GLU A O 1
ATOM 1089 N N . LEU A 1 311 ? -5.436 52.730 153.860 1.00 20.00 311 LEU A N 1
ATOM 1090 C CA . LEU A 1 311 ? -6.304 53.427 152.926 1.00 20.00 311 LEU A CA 1
ATOM 1091 C C . LEU A 1 311 ? -7.209 52.432 152.224 1.00 20.00 311 LEU A C 1
ATOM 1092 O O . LEU A 1 311 ? -8.425 52.602 152.161 1.00 20.00 311 LEU A O 1
ATOM 1093 N N . GLY A 1 312 ? -6.582 51.388 151.694 1.00 20.00 312 GLY A N 1
ATOM 1094 C CA . GLY A 1 312 ? -7.288 50.349 150.977 1.00 20.00 312 GLY A CA 1
ATOM 1095 C C . GLY A 1 312 ? -8.450 49.772 151.768 1.00 20.00 312 GLY A C 1
ATOM 1096 O O . GLY A 1 312 ? -9.502 49.483 151.203 1.00 20.00 312 GLY A O 1
ATOM 1097 N N . LEU A 1 313 ? -8.255 49.613 153.075 1.00 20.00 313 LEU A N 1
ATOM 1098 C CA . LEU A 1 313 ? -9.264 49.033 153.943 1.00 20.00 313 LEU A CA 1
ATOM 1099 C C . LEU A 1 313 ? -9.252 47.522 153.773 1.00 20.00 313 LEU A C 1
ATOM 1100 O O . LEU A 1 313 ? -9.627 47.020 152.716 1.00 20.00 313 LEU A O 1
ATOM 1101 N N . PRO A 1 314 ? -8.770 46.834 154.814 1.00 20.00 314 PRO A N 1
ATOM 1102 C CA . PRO A 1 314 ? -8.617 45.387 154.888 1.00 20.00 314 PRO A CA 1
ATOM 1103 C C . PRO A 1 314 ? -9.418 44.565 153.886 1.00 20.00 314 PRO A C 1
ATOM 1104 O O . PRO A 1 314 ? -8.999 43.481 153.484 1.00 20.00 314 PRO A O 1
ATOM 1105 N N . TRP A 1 315 ? -10.572 45.087 153.484 1.00 20.00 315 TRP A N 1
ATOM 1106 C CA . TRP A 1 315 ? -11.424 44.405 152.530 1.00 20.00 315 TRP A CA 1
ATOM 1107 C C . TRP A 1 315 ? -10.946 44.567 151.095 1.00 20.00 315 TRP A C 1
ATOM 1108 O O . TRP A 1 315 ? -11.460 43.922 150.183 1.00 20.00 315 TRP A O 1
ATOM 1109 N N . ASN A 1 316 ? -9.955 45.436 150.894 1.00 20.00 316 ASN A N 1
ATOM 1110 C CA . ASN A 1 316 ? -9.426 45.673 149.563 1.00 20.00 316 ASN A CA 1
ATOM 1111 C C . ASN A 1 316 ? -8.609 44.523 149.001 1.00 20.00 316 ASN A C 1
ATOM 1112 O O . ASN A 1 316 ? -7.965 44.647 147.961 1.00 20.00 316 ASN A O 1
ATOM 1113 N N . SER A 1 317 ? -8.666 43.393 149.694 1.00 20.00 317 SER A N 1
ATOM 1114 C CA . SER A 1 317 ? -7.988 42.186 149.266 1.00 20.00 317 SER A CA 1
ATOM 1115 C C . SER A 1 317 ? -8.962 41.023 149.128 1.00 20.00 317 SER A C 1
ATOM 1116 O O . SER A 1 317 ? -8.768 40.134 148.299 1.00 20.00 317 SER A O 1
ATOM 1117 N N . PRO A 1 318 ? -10.030 41.053 149.925 1.00 20.00 318 PRO A N 1
ATOM 1118 C CA . PRO A 1 318 ? -11.056 40.033 149.848 1.00 20.00 318 PRO A CA 1
ATOM 1119 C C . PRO A 1 318 ? -12.315 40.622 149.240 1.00 20.00 318 PRO A C 1
ATOM 1120 O O . PRO A 1 318 ? -12.840 40.126 148.244 1.00 20.00 318 PRO A O 1
ATOM 1121 N N . SER A 1 319 ? -12.780 41.707 149.854 1.00 20.00 319 SER A N 1
ATOM 1122 C CA . SER A 1 319 ? -13.958 42.411 149.388 1.00 20.00 319 SER A CA 1
ATOM 1123 C C . SER A 1 319 ? -13.675 43.097 148.064 1.00 20.00 319 SER A C 1
ATOM 1124 O O . SER A 1 319 ? -14.509 43.106 147.158 1.00 20.00 319 SER A O 1
ATOM 1125 N N . ALA A 1 320 ? -12.475 43.658 147.958 1.00 20.00 320 ALA A N 1
ATOM 1126 C CA . ALA A 1 320 ? -12.057 44.327 146.743 1.00 20.00 320 ALA A CA 1
ATOM 1127 C C . ALA A 1 320 ? -12.010 43.346 145.585 1.00 20.00 320 ALA A C 1
ATOM 1128 O O . ALA A 1 320 ? -12.613 43.577 144.540 1.00 20.00 320 ALA A O 1
ATOM 1129 N N . GLY A 1 321 ? -11.304 42.237 145.803 1.00 20.00 321 GLY A N 1
ATOM 1130 C CA . GLY A 1 321 ? -11.160 41.190 144.809 1.00 20.00 321 GLY A CA 1
ATOM 1131 C C . GLY A 1 321 ? -12.488 40.827 144.166 1.00 20.00 321 GLY A C 1
ATOM 1132 O O . GLY A 1 321 ? -12.642 40.893 142.947 1.00 20.00 321 GLY A O 1
ATOM 1133 N N . HIS A 1 322 ? -13.454 40.448 144.999 1.00 20.00 322 HIS A N 1
ATOM 1134 C CA . HIS A 1 322 ? -14.773 40.095 144.512 1.00 20.00 322 HIS A CA 1
ATOM 1135 C C . HIS A 1 322 ? -15.356 41.225 143.686 1.00 20.00 322 HIS A C 1
ATOM 1136 O O . HIS A 1 322 ? -15.634 41.072 142.498 1.00 20.00 322 HIS A O 1
ATOM 1137 N N . LEU A 1 323 ? -15.534 42.370 144.339 1.00 20.00 323 LEU A N 1
ATOM 1138 C CA . LEU A 1 323 ? -16.071 43.538 143.677 1.00 20.00 323 LEU A CA 1
ATOM 1139 C C . LEU A 1 323 ? -15.140 44.034 142.583 1.00 20.00 323 LEU A C 1
ATOM 1140 O O . LEU A 1 323 ? -15.525 44.828 141.732 1.00 20.00 323 LEU A O 1
ATOM 1141 N N . ASN A 1 324 ? -13.907 43.539 142.595 1.00 20.00 324 ASN A N 1
ATOM 1142 C CA . ASN A 1 324 ? -12.965 43.896 141.555 1.00 20.00 324 ASN A CA 1
ATOM 1143 C C . ASN A 1 324 ? -13.082 42.923 140.397 1.00 20.00 324 ASN A C 1
ATOM 1144 O O . ASN A 1 324 ? -12.604 43.172 139.292 1.00 20.00 324 ASN A O 1
ATOM 1145 N N . TRP A 1 325 ? -13.763 41.814 140.674 1.00 20.00 325 TRP A N 1
ATOM 1146 C CA . TRP A 1 325 ? -14.020 40.809 139.668 1.00 20.00 325 TRP A CA 1
ATOM 1147 C C . TRP A 1 325 ? -15.432 40.932 139.111 1.00 20.00 325 TRP A C 1
ATOM 1148 O O . TRP A 1 325 ? -15.717 40.513 137.991 1.00 20.00 325 TRP A O 1
ATOM 1149 N N . GLN A 1 326 ? -16.325 41.531 139.896 1.00 20.00 326 GLN A N 1
ATOM 1150 C CA . GLN A 1 326 ? -17.693 41.724 139.449 1.00 20.00 326 GLN A CA 1
ATOM 1151 C C . GLN A 1 326 ? -18.161 43.169 139.519 1.00 20.00 326 GLN A C 1
ATOM 1152 O O . GLN A 1 326 ? -19.323 43.465 139.794 1.00 20.00 326 GLN A O 1
ATOM 1153 N N . TYR A 1 327 ? -17.217 44.060 139.245 1.00 20.00 327 TYR A N 1
ATOM 1154 C CA . TYR A 1 327 ? -17.413 45.496 139.198 1.00 20.00 327 TYR A CA 1
ATOM 1155 C C . TYR A 1 327 ? -16.192 46.112 138.544 1.00 20.00 327 TYR A C 1
ATOM 1156 O O . TYR A 1 327 ? -16.287 47.020 137.720 1.00 20.00 327 TYR A O 1
ATOM 1157 N N . SER A 1 328 ? -15.039 45.571 138.927 1.00 20.00 328 SER A N 1
ATOM 1158 C CA . SER A 1 328 ? -13.764 45.992 138.389 1.00 20.00 328 SER A CA 1
ATOM 1159 C C . SER A 1 328 ? -13.407 45.176 137.160 1.00 20.00 328 SER A C 1
ATOM 1160 O O . SER A 1 328 ? -12.676 45.639 136.291 1.00 20.00 328 SER A O 1
ATOM 1161 N N . THR A 1 329 ? -13.941 43.955 137.095 1.00 20.00 329 THR A N 1
ATOM 1162 C CA . THR A 1 329 ? -13.731 43.102 135.941 1.00 20.00 329 THR A CA 1
ATOM 1163 C C . THR A 1 329 ? -14.678 43.536 134.838 1.00 20.00 329 THR A C 1
ATOM 1164 O O . THR A 1 329 ? -14.380 43.431 133.651 1.00 20.00 329 THR A O 1
ATOM 1165 N N . LYS A 1 330 ? -15.822 44.067 135.271 1.00 20.00 330 LYS A N 1
ATOM 1166 C CA . LYS A 1 330 ? -16.807 44.630 134.370 1.00 20.00 330 LYS A CA 1
ATOM 1167 C C . LYS A 1 330 ? -16.282 45.991 133.958 1.00 20.00 330 LYS A C 1
ATOM 1168 O O . LYS A 1 330 ? -16.343 46.388 132.795 1.00 20.00 330 LYS A O 1
ATOM 1169 N N . GLN A 1 331 ? -15.722 46.677 134.953 1.00 20.00 331 GLN A N 1
ATOM 1170 C CA . GLN A 1 331 ? -15.076 47.954 134.745 1.00 20.00 331 GLN A CA 1
ATOM 1171 C C . GLN A 1 331 ? -13.771 47.665 134.032 1.00 20.00 331 GLN A C 1
ATOM 1172 O O . GLN A 1 331 ? -13.227 48.503 133.313 1.00 20.00 331 GLN A O 1
ATOM 1173 N N . ARG A 1 332 ? -13.303 46.433 134.238 1.00 20.00 332 ARG A N 1
ATOM 1174 C CA . ARG A 1 332 ? -12.108 45.951 133.582 1.00 20.00 332 ARG A CA 1
ATOM 1175 C C . ARG A 1 332 ? -12.328 46.158 132.103 1.00 20.00 332 ARG A C 1
ATOM 1176 O O . ARG A 1 332 ? -11.394 46.407 131.345 1.00 20.00 332 ARG A O 1
ATOM 1177 N N . PHE A 1 333 ? -13.606 46.105 131.732 1.00 20.00 333 PHE A N 1
ATOM 1178 C CA . PHE A 1 333 ? -14.002 46.364 130.368 1.00 20.00 333 PHE A CA 1
ATOM 1179 C C . PHE A 1 333 ? -13.977 47.854 130.105 1.00 20.00 333 PHE A C 1
ATOM 1180 O O . PHE A 1 333 ? -13.471 48.297 129.082 1.00 20.00 333 PHE A O 1
ATOM 1181 N N . THR A 1 334 ? -14.570 48.621 131.018 1.00 20.00 334 THR A N 1
ATOM 1182 C CA . THR A 1 334 ? -14.567 50.061 130.864 1.00 20.00 334 THR A CA 1
ATOM 1183 C C . THR A 1 334 ? -13.126 50.509 130.721 1.00 20.00 334 THR A C 1
ATOM 1184 O O . THR A 1 334 ? -12.815 51.486 130.041 1.00 20.00 334 THR A O 1
ATOM 1185 N N . PHE A 1 335 ? -12.250 49.728 131.351 1.00 20.00 335 PHE A N 1
ATOM 1186 C CA . PHE A 1 335 ? -10.820 49.934 131.270 1.00 20.00 335 PHE A CA 1
ATOM 1187 C C . PHE A 1 335 ? -10.204 49.036 130.210 1.00 20.00 335 PHE A C 1
ATOM 1188 O O . PHE A 1 335 ? -9.083 49.256 129.758 1.00 20.00 335 PHE A O 1
ATOM 1189 N N . LEU A 1 336 ? -10.975 48.033 129.791 1.00 20.00 336 LEU A N 1
ATOM 1190 C CA . LEU A 1 336 ? -10.548 47.184 128.700 1.00 20.00 336 LEU A CA 1
ATOM 1191 C C . LEU A 1 336 ? -10.832 47.991 127.454 1.00 20.00 336 LEU A C 1
ATOM 1192 O O . LEU A 1 336 ? -10.126 47.926 126.450 1.00 20.00 336 LEU A O 1
ATOM 1193 N N . ALA A 1 337 ? -11.884 48.795 127.584 1.00 20.00 337 ALA A N 1
ATOM 1194 C CA . ALA A 1 337 ? -12.256 49.737 126.562 1.00 20.00 337 ALA A CA 1
ATOM 1195 C C . ALA A 1 337 ? -11.036 50.615 126.423 1.00 20.00 337 ALA A C 1
ATOM 1196 O O . ALA A 1 337 ? -10.584 50.932 125.330 1.00 20.00 337 ALA A O 1
ATOM 1197 N N . ASP A 1 338 ? -10.447 50.917 127.578 1.00 20.00 338 ASP A N 1
ATOM 1198 C CA . ASP A 1 338 ? -9.216 51.671 127.602 1.00 20.00 338 ASP A CA 1
ATOM 1199 C C . ASP A 1 338 ? -8.192 50.929 126.769 1.00 20.00 338 ASP A C 1
ATOM 1200 O O . ASP A 1 338 ? -7.249 51.515 126.255 1.00 20.00 338 ASP A O 1
ATOM 1201 N N . THR A 1 339 ? -8.414 49.625 126.629 1.00 20.00 339 THR A N 1
ATOM 1202 C CA . THR A 1 339 ? -7.546 48.784 125.833 1.00 20.00 339 THR A CA 1
ATOM 1203 C C . THR A 1 339 ? -8.075 48.662 124.415 1.00 20.00 339 THR A C 1
ATOM 1204 O O . THR A 1 339 ? -7.312 48.601 123.452 1.00 20.00 339 THR A O 1
ATOM 1205 N N . TRP A 1 340 ? -9.401 48.632 124.301 1.00 20.00 340 TRP A N 1
ATOM 1206 C CA . TRP A 1 340 ? -10.044 48.536 123.005 1.00 20.00 340 TRP A CA 1
ATOM 1207 C C . TRP A 1 340 ? -10.765 49.818 122.619 1.00 20.00 340 TRP A C 1
ATOM 1208 O O . TRP A 1 340 ? -11.775 49.804 121.917 1.00 20.00 340 TRP A O 1
ATOM 1209 N N . ALA A 1 341 ? -10.212 50.931 123.090 1.00 20.00 341 ALA A N 1
ATOM 1210 C CA . ALA A 1 341 ? -10.714 52.265 122.822 1.00 20.00 341 ALA A CA 1
ATOM 1211 C C . ALA A 1 341 ? -9.611 53.279 123.071 1.00 20.00 341 ALA A C 1
ATOM 1212 O O . ALA A 1 341 ? -9.316 54.120 122.225 1.00 20.00 341 ALA A O 1
ATOM 1213 N N . LYS A 1 342 ? -8.976 53.160 124.235 1.00 20.00 342 LYS A N 1
ATOM 1214 C CA . LYS A 1 342 ? -7.851 54.009 124.572 1.00 20.00 342 LYS A CA 1
ATOM 1215 C C . LYS A 1 342 ? -6.595 53.395 123.976 1.00 20.00 342 LYS A C 1
ATOM 1216 O O . LYS A 1 342 ? -5.815 54.061 123.298 1.00 20.00 342 LYS A O 1
ATOM 1217 N N . LEU A 1 343 ? -6.445 52.091 124.205 1.00 20.00 343 LEU A N 1
ATOM 1218 C CA . LEU A 1 343 ? -5.338 51.325 123.668 1.00 20.00 343 LEU A CA 1
ATOM 1219 C C . LEU A 1 343 ? -5.596 51.046 122.197 1.00 20.00 343 LEU A C 1
ATOM 1220 O O . LEU A 1 343 ? -4.692 50.702 121.437 1.00 20.00 343 LEU A O 1
ATOM 1221 N N . SER A 1 344 ? -6.861 51.209 121.815 1.00 20.00 344 SER A N 1
ATOM 1222 C CA . SER A 1 344 ? -7.302 51.003 120.449 1.00 20.00 344 SER A CA 1
ATOM 1223 C C . SER A 1 344 ? -7.000 52.216 119.584 1.00 20.00 344 SER A C 1
ATOM 1224 O O . SER A 1 344 ? -6.801 52.103 118.375 1.00 20.00 344 SER A O 1
ATOM 1225 N N . ALA A 1 345 ? -6.962 53.381 120.226 1.00 20.00 345 ALA A N 1
ATOM 1226 C CA . ALA A 1 345 ? -6.673 54.625 119.540 1.00 20.00 345 ALA A CA 1
ATOM 1227 C C . ALA A 1 345 ? -5.273 54.619 118.949 1.00 20.00 345 ALA A C 1
ATOM 1228 O O . ALA A 1 345 ? -4.898 55.508 118.186 1.00 20.00 345 ALA A O 1
ATOM 1229 N N . ALA A 1 346 ? -4.501 53.600 119.317 1.00 20.00 346 ALA A N 1
ATOM 1230 C CA . ALA A 1 346 ? -3.145 53.445 118.824 1.00 20.00 346 ALA A CA 1
ATOM 1231 C C . ALA A 1 346 ? -3.146 52.843 117.430 1.00 20.00 346 ALA A C 1
ATOM 1232 O O . ALA A 1 346 ? -2.141 52.306 116.965 1.00 20.00 346 ALA A O 1
ATOM 1233 N N . TYR A 1 347 ? -4.308 52.948 116.790 1.00 20.00 347 TYR A N 1
ATOM 1234 C CA . TYR A 1 347 ? -4.573 52.449 115.453 1.00 20.00 347 TYR A CA 1
ATOM 1235 C C . TYR A 1 347 ? -3.389 52.577 114.509 1.00 20.00 347 TYR A C 1
ATOM 1236 O O . TYR A 1 347 ? -3.073 51.653 113.761 1.00 20.00 347 TYR A O 1
ATOM 1237 N N . SER A 1 348 ? -2.736 53.736 114.543 1.00 20.00 348 SER A N 1
ATOM 1238 C CA . SER A 1 348 ? -1.604 53.961 113.666 1.00 20.00 348 SER A CA 1
ATOM 1239 C C . SER A 1 348 ? -0.271 54.222 114.354 1.00 20.00 348 SER A C 1
ATOM 1240 O O . SER A 1 348 ? 0.006 55.297 114.879 1.00 20.00 348 SER A O 1
ATOM 1241 N N . GLN A 1 349 ? 0.549 53.184 114.283 1.00 20.00 349 GLN A N 1
ATOM 1242 C CA . GLN A 1 349 ? 1.911 53.073 114.765 1.00 20.00 349 GLN A CA 1
ATOM 1243 C C . GLN A 1 349 ? 2.385 51.772 114.156 1.00 20.00 349 GLN A C 1
ATOM 1244 O O . GLN A 1 349 ? 3.485 51.645 113.621 1.00 20.00 349 GLN A O 1
ATOM 1245 N N . PHE A 1 350 ? 1.440 50.836 114.202 1.00 20.00 350 PHE A N 1
ATOM 1246 C CA . PHE A 1 350 ? 1.506 49.508 113.635 1.00 20.00 350 PHE A CA 1
ATOM 1247 C C . PHE A 1 350 ? 2.633 48.615 114.172 1.00 20.00 350 PHE A C 1
ATOM 1248 O O . PHE A 1 350 ? 3.628 48.394 113.544 1.00 20.00 350 PHE A O 1
ATOM 1249 N N . PHE A 1 351 ? 2.370 48.116 115.398 1.00 20.00 351 PHE A N 1
ATOM 1250 C CA . PHE A 1 351 ? 3.254 47.210 116.112 1.00 20.00 351 PHE A CA 1
ATOM 1251 C C . PHE A 1 351 ? 2.415 46.294 116.989 1.00 20.00 351 PHE A C 1
ATOM 1252 O O . PHE A 1 351 ? 2.802 45.177 117.320 1.00 20.00 351 PHE A O 1
ATOM 1253 N N . GLU A 1 352 ? 1.256 46.822 117.371 1.00 20.00 352 GLU A N 1
ATOM 1254 C CA . GLU A 1 352 ? 0.318 46.121 118.223 1.00 20.00 352 GLU A CA 1
ATOM 1255 C C . GLU A 1 352 ? -0.630 45.240 117.434 1.00 20.00 352 GLU A C 1
ATOM 1256 O O . GLU A 1 352 ? -1.128 45.627 116.376 1.00 20.00 352 GLU A O 1
ATOM 1257 N N . LEU A 1 353 ? -0.862 44.052 117.983 1.00 20.00 353 LEU A N 1
ATOM 1258 C CA . LEU A 1 353 ? -1.744 43.049 117.418 1.00 20.00 353 LEU A CA 1
ATOM 1259 C C . LEU A 1 353 ? -1.496 41.702 118.076 1.00 20.00 353 LEU A C 1
ATOM 1260 O O . LEU A 1 353 ? -1.084 40.739 117.431 1.00 20.00 353 LEU A O 1
ATOM 1261 N N . SER A 1 354 ? -1.737 41.660 119.383 1.00 20.00 354 SER A N 1
ATOM 1262 C CA . SER A 1 354 ? -1.529 40.464 120.172 1.00 20.00 354 SER A CA 1
ATOM 1263 C C . SER A 1 354 ? -2.818 39.909 120.757 1.00 20.00 354 SER A C 1
ATOM 1264 O O . SER A 1 354 ? -3.769 40.645 121.019 1.00 20.00 354 SER A O 1
ATOM 1265 N N . SER A 1 355 ? -2.824 38.594 120.963 1.00 20.00 355 SER A N 1
ATOM 1266 C CA . SER A 1 355 ? -3.962 37.893 121.527 1.00 20.00 355 SER A CA 1
ATOM 1267 C C . SER A 1 355 ? -5.055 37.628 120.507 1.00 20.00 355 SER A C 1
ATOM 1268 O O . SER A 1 355 ? -6.149 38.185 120.587 1.00 20.00 355 SER A O 1
ATOM 1269 N N . GLY A 1 356 ? -4.749 36.760 119.549 1.00 20.00 356 GLY A N 1
ATOM 1270 C CA . GLY A 1 356 ? -5.699 36.402 118.515 1.00 20.00 356 GLY A CA 1
ATOM 1271 C C . GLY A 1 356 ? -6.420 35.109 118.851 1.00 20.00 356 GLY A C 1
ATOM 1272 O O . GLY A 1 356 ? -7.625 34.976 118.645 1.00 20.00 356 GLY A O 1
ATOM 1273 N N . LEU A 1 357 ? -5.661 34.157 119.384 1.00 20.00 357 LEU A N 1
ATOM 1274 C CA . LEU A 1 357 ? -6.217 32.875 119.753 1.00 20.00 357 LEU A CA 1
ATOM 1275 C C . LEU A 1 357 ? -6.233 32.615 121.249 1.00 20.00 357 LEU A C 1
ATOM 1276 O O . LEU A 1 357 ? -6.297 33.526 122.073 1.00 20.00 357 LEU A O 1
ATOM 1277 N N . ALA A 1 358 ? -6.181 31.326 121.549 1.00 20.00 358 ALA A N 1
ATOM 1278 C CA . ALA A 1 358 ? -6.228 30.742 122.871 1.00 20.00 358 ALA A CA 1
ATOM 1279 C C . ALA A 1 358 ? -6.724 29.327 122.666 1.00 20.00 358 ALA A C 1
ATOM 1280 O O . ALA A 1 358 ? -7.055 28.962 121.539 1.00 20.00 358 ALA A O 1
ATOM 1281 N N . THR A 1 359 ? -6.786 28.510 123.709 1.00 20.00 359 THR A N 1
ATOM 1282 C CA . THR A 1 359 ? -7.228 27.135 123.528 1.00 20.00 359 THR A CA 1
ATOM 1283 C C . THR A 1 359 ? -6.310 26.349 122.600 1.00 20.00 359 THR A C 1
ATOM 1284 O O . THR A 1 359 ? -6.010 25.181 122.844 1.00 20.00 359 THR A O 1
ATOM 1285 N N . ARG A 1 360 ? -5.873 27.002 121.525 1.00 20.00 360 ARG A N 1
ATOM 1286 C CA . ARG A 1 360 ? -5.002 26.410 120.528 1.00 20.00 360 ARG A CA 1
ATOM 1287 C C . ARG A 1 360 ? -3.565 26.884 120.680 1.00 20.00 360 ARG A C 1
ATOM 1288 O O . ARG A 1 360 ? -2.621 26.173 120.337 1.00 20.00 360 ARG A O 1
ATOM 1289 N N . GLN A 1 361 ? -3.412 28.102 121.194 1.00 20.00 361 GLN A N 1
ATOM 1290 C CA . GLN A 1 361 ? -2.104 28.698 121.391 1.00 20.00 361 GLN A CA 1
ATOM 1291 C C . GLN A 1 361 ? -1.400 28.147 122.623 1.00 20.00 361 GLN A C 1
ATOM 1292 O O . GLN A 1 361 ? -0.183 28.255 122.759 1.00 20.00 361 GLN A O 1
ATOM 1293 N N . SER A 1 362 ? -2.186 27.559 123.523 1.00 20.00 362 SER A N 1
ATOM 1294 C CA . SER A 1 362 ? -1.670 26.986 124.754 1.00 20.00 362 SER A CA 1
ATOM 1295 C C . SER A 1 362 ? -1.011 28.014 125.660 1.00 20.00 362 SER A C 1
ATOM 1296 O O . SER A 1 362 ? -0.974 29.202 125.344 1.00 20.00 362 SER A O 1
ATOM 1297 N N . ALA A 1 363 ? -0.497 27.552 126.800 1.00 20.00 363 ALA A N 1
ATOM 1298 C CA . ALA A 1 363 ? 0.113 28.458 127.754 1.00 20.00 363 ALA A CA 1
ATOM 1299 C C . ALA A 1 363 ? 1.027 27.789 128.770 1.00 20.00 363 ALA A C 1
ATOM 1300 O O . ALA A 1 363 ? 1.208 28.304 129.870 1.00 20.00 363 ALA A O 1
ATOM 1301 N N . THR A 1 364 ? 1.601 26.640 128.426 1.00 20.00 364 THR A N 1
ATOM 1302 C CA . THR A 1 364 ? 2.467 25.951 129.369 1.00 20.00 364 THR A CA 1
ATOM 1303 C C . THR A 1 364 ? 3.617 25.224 128.688 1.00 20.00 364 THR A C 1
ATOM 1304 O O . THR A 1 364 ? 3.402 24.418 127.786 1.00 20.00 364 THR A O 1
ATOM 1305 N N . GLY A 1 365 ? 4.843 25.492 129.139 1.00 20.00 365 GLY A N 1
ATOM 1306 C CA . GLY A 1 365 ? 5.998 24.818 128.571 1.00 20.00 365 GLY A CA 1
ATOM 1307 C C . GLY A 1 365 ? 7.277 25.644 128.552 1.00 20.00 365 GLY A C 1
ATOM 1308 O O . GLY A 1 365 ? 8.157 25.404 127.727 1.00 20.00 365 GLY A O 1
ATOM 1309 N N . SER A 1 366 ? 7.398 26.603 129.468 1.00 20.00 366 SER A N 1
ATOM 1310 C CA . SER A 1 366 ? 8.595 27.424 129.529 1.00 20.00 366 SER A CA 1
ATOM 1311 C C . SER A 1 366 ? 9.201 27.471 130.924 1.00 20.00 366 SER A C 1
ATOM 1312 O O . SER A 1 366 ? 8.613 28.017 131.858 1.00 20.00 366 SER A O 1
ATOM 1313 N N . HIS A 1 367 ? 10.393 26.889 131.045 1.00 20.00 367 HIS A N 1
ATOM 1314 C CA . HIS A 1 367 ? 11.115 26.819 132.302 1.00 20.00 367 HIS A CA 1
ATOM 1315 C C . HIS A 1 367 ? 11.538 28.177 132.825 1.00 20.00 367 HIS A C 1
ATOM 1316 O O . HIS A 1 367 ? 12.646 28.332 133.333 1.00 20.00 367 HIS A O 1
ATOM 1317 N N . ALA A 1 368 ? 10.656 29.158 132.715 1.00 20.00 368 ALA A N 1
ATOM 1318 C CA . ALA A 1 368 ? 10.982 30.473 133.220 1.00 20.00 368 ALA A CA 1
ATOM 1319 C C . ALA A 1 368 ? 10.952 30.469 134.742 1.00 20.00 368 ALA A C 1
ATOM 1320 O O . ALA A 1 368 ? 11.019 31.506 135.396 1.00 20.00 368 ALA A O 1
ATOM 1321 N N . GLN A 1 369 ? 10.901 29.257 135.295 1.00 20.00 369 GLN A N 1
ATOM 1322 C CA . GLN A 1 369 ? 10.847 29.031 136.726 1.00 20.00 369 GLN A CA 1
ATOM 1323 C C . GLN A 1 369 ? 12.109 29.441 137.468 1.00 20.00 369 GLN A C 1
ATOM 1324 O O . GLN A 1 369 ? 12.412 30.629 137.551 1.00 20.00 369 GLN A O 1
ATOM 1325 N N . MET A 1 370 ? 12.796 28.439 138.035 1.00 20.00 370 MET A N 1
ATOM 1326 C CA . MET A 1 370 ? 14.011 28.634 138.812 1.00 20.00 370 MET A CA 1
ATOM 1327 C C . MET A 1 370 ? 14.886 29.743 138.262 1.00 20.00 370 MET A C 1
ATOM 1328 O O . MET A 1 370 ? 15.883 29.497 137.582 1.00 20.00 370 MET A O 1
ATOM 1329 N N . VAL A 1 371 ? 14.433 30.960 138.559 1.00 20.00 371 VAL A N 1
ATOM 1330 C CA . VAL A 1 371 ? 15.027 32.221 138.158 1.00 20.00 371 VAL A CA 1
ATOM 1331 C C . VAL A 1 371 ? 16.522 32.127 137.901 1.00 20.00 371 VAL A C 1
ATOM 1332 O O . VAL A 1 371 ? 16.974 32.316 136.772 1.00 20.00 371 VAL A O 1
ATOM 1333 N N . ASP A 1 372 ? 17.256 31.792 138.965 1.00 20.00 372 ASP A N 1
ATOM 1334 C CA . ASP A 1 372 ? 18.701 31.626 138.957 1.00 20.00 372 ASP A CA 1
ATOM 1335 C C . ASP A 1 372 ? 19.426 32.541 137.982 1.00 20.00 372 ASP A C 1
ATOM 1336 O O . ASP A 1 372 ? 20.045 32.090 137.019 1.00 20.00 372 ASP A O 1
ATOM 1337 N N . LEU A 1 373 ? 19.332 33.841 138.251 1.00 20.00 373 LEU A N 1
ATOM 1338 C CA . LEU A 1 373 ? 19.952 34.858 137.425 1.00 20.00 373 LEU A CA 1
ATOM 1339 C C . LEU A 1 373 ? 20.885 35.745 138.234 1.00 20.00 373 LEU A C 1
ATOM 1340 O O . LEU A 1 373 ? 20.573 36.132 139.358 1.00 20.00 373 LEU A O 1
ATOM 1341 N N . THR A 1 374 ? 22.042 36.062 137.654 1.00 20.00 374 THR A N 1
ATOM 1342 C CA . THR A 1 374 ? 23.026 36.898 138.316 1.00 20.00 374 THR A CA 1
ATOM 1343 C C . THR A 1 374 ? 23.722 37.847 137.352 1.00 20.00 374 THR A C 1
ATOM 1344 O O . THR A 1 374 ? 24.049 37.479 136.224 1.00 20.00 374 THR A O 1
ATOM 1345 N N . SER A 1 375 ? 23.945 39.078 137.808 1.00 20.00 375 SER A N 1
ATOM 1346 C CA . SER A 1 375 ? 24.585 40.093 136.992 1.00 20.00 375 SER A CA 1
ATOM 1347 C C . SER A 1 375 ? 25.838 40.675 137.630 1.00 20.00 375 SER A C 1
ATOM 1348 O O . SER A 1 375 ? 25.801 41.218 138.733 1.00 20.00 375 SER A O 1
ATOM 1349 N N . VAL A 1 376 ? 26.944 40.568 136.898 1.00 20.00 376 VAL A N 1
ATOM 1350 C CA . VAL A 1 376 ? 28.237 41.077 137.320 1.00 20.00 376 VAL A CA 1
ATOM 1351 C C . VAL A 1 376 ? 29.106 41.359 136.105 1.00 20.00 376 VAL A C 1
ATOM 1352 O O . VAL A 1 376 ? 29.611 40.436 135.469 1.00 20.00 376 VAL A O 1
ATOM 1353 N N . GLU A 1 377 ? 29.260 42.635 135.769 1.00 20.00 377 GLU A N 1
ATOM 1354 C CA . GLU A 1 377 ? 30.037 42.995 134.599 1.00 20.00 377 GLU A CA 1
ATOM 1355 C C . GLU A 1 377 ? 29.315 42.484 133.366 1.00 20.00 377 GLU A C 1
ATOM 1356 O O . GLU A 1 377 ? 28.876 43.246 132.505 1.00 20.00 377 GLU A O 1
ATOM 1357 N N . GLY A 1 378 ? 29.175 41.163 133.329 1.00 20.00 378 GLY A N 1
ATOM 1358 C CA . GLY A 1 378 ? 28.460 40.462 132.286 1.00 20.00 378 GLY A CA 1
ATOM 1359 C C . GLY A 1 378 ? 27.226 39.822 132.901 1.00 20.00 378 GLY A C 1
ATOM 1360 O O . GLY A 1 378 ? 27.091 39.776 134.122 1.00 20.00 378 GLY A O 1
ATOM 1361 N N . VAL A 1 379 ? 26.319 39.336 132.063 1.00 20.00 379 VAL A N 1
ATOM 1362 C CA . VAL A 1 379 ? 25.109 38.726 132.575 1.00 20.00 379 VAL A CA 1
ATOM 1363 C C . VAL A 1 379 ? 25.086 37.214 132.412 1.00 20.00 379 VAL A C 1
ATOM 1364 O O . VAL A 1 379 ? 25.097 36.692 131.299 1.00 20.00 379 VAL A O 1
ATOM 1365 N N . THR A 1 380 ? 25.043 36.518 133.544 1.00 20.00 380 THR A N 1
ATOM 1366 C CA . THR A 1 380 ? 25.002 35.068 133.562 1.00 20.00 380 THR A CA 1
ATOM 1367 C C . THR A 1 380 ? 23.640 34.562 134.006 1.00 20.00 380 THR A C 1
ATOM 1368 O O . THR A 1 380 ? 23.133 34.956 135.055 1.00 20.00 380 THR A O 1
ATOM 1369 N N . VAL A 1 381 ? 23.046 33.691 133.194 1.00 20.00 381 VAL A N 1
ATOM 1370 C CA . VAL A 1 381 ? 21.735 33.148 133.499 1.00 20.00 381 VAL A CA 1
ATOM 1371 C C . VAL A 1 381 ? 21.753 31.642 133.695 1.00 20.00 381 VAL A C 1
ATOM 1372 O O . VAL A 1 381 ? 21.641 30.879 132.737 1.00 20.00 381 VAL A O 1
ATOM 1373 N N . LEU A 1 382 ? 21.872 31.219 134.948 1.00 20.00 382 LEU A N 1
ATOM 1374 C CA . LEU A 1 382 ? 21.861 29.806 135.268 1.00 20.00 382 LEU A CA 1
ATOM 1375 C C . LEU A 1 382 ? 20.427 29.308 135.363 1.00 20.00 382 LEU A C 1
ATOM 1376 O O . LEU A 1 382 ? 19.608 29.881 136.078 1.00 20.00 382 LEU A O 1
ATOM 1377 N N . LYS A 1 383 ? 20.113 28.263 134.606 1.00 20.00 383 LYS A N 1
ATOM 1378 C CA . LYS A 1 383 ? 18.767 27.720 134.595 1.00 20.00 383 LYS A CA 1
ATOM 1379 C C . LYS A 1 383 ? 18.724 26.274 135.057 1.00 20.00 383 LYS A C 1
ATOM 1380 O O . LYS A 1 383 ? 18.894 25.366 134.246 1.00 20.00 383 LYS A O 1
ATOM 1381 N N . ALA A 1 384 ? 18.471 26.085 136.354 1.00 20.00 384 ALA A N 1
ATOM 1382 C CA . ALA A 1 384 ? 18.394 24.774 136.982 1.00 20.00 384 ALA A CA 1
ATOM 1383 C C . ALA A 1 384 ? 17.749 23.721 136.094 1.00 20.00 384 ALA A C 1
ATOM 1384 O O . ALA A 1 384 ? 18.330 22.670 135.835 1.00 20.00 384 ALA A O 1
ATOM 1385 N N . ALA A 1 385 ? 16.552 24.029 135.605 1.00 20.00 385 ALA A N 1
ATOM 1386 C CA . ALA A 1 385 ? 15.842 23.126 134.721 1.00 20.00 385 ALA A CA 1
ATOM 1387 C C . ALA A 1 385 ? 16.215 23.386 133.269 1.00 20.00 385 ALA A C 1
ATOM 1388 O O . ALA A 1 385 ? 16.130 24.516 132.793 1.00 20.00 385 ALA A O 1
ATOM 1389 N N . LEU A 1 386 ? 16.648 22.337 132.571 1.00 20.00 386 LEU A N 1
ATOM 1390 C CA . LEU A 1 386 ? 17.030 22.480 131.178 1.00 20.00 386 LEU A CA 1
ATOM 1391 C C . LEU A 1 386 ? 15.898 23.041 130.335 1.00 20.00 386 LEU A C 1
ATOM 1392 O O . LEU A 1 386 ? 15.176 22.310 129.658 1.00 20.00 386 LEU A O 1
ATOM 1393 N N . ALA A 1 387 ? 15.760 24.363 130.403 1.00 20.00 387 ALA A N 1
ATOM 1394 C CA . ALA A 1 387 ? 14.721 25.094 129.706 1.00 20.00 387 ALA A CA 1
ATOM 1395 C C . ALA A 1 387 ? 14.839 25.056 128.191 1.00 20.00 387 ALA A C 1
ATOM 1396 O O . ALA A 1 387 ? 14.336 24.137 127.548 1.00 20.00 387 ALA A O 1
ATOM 1397 N N . LEU A 1 388 ? 15.492 26.070 127.621 1.00 20.00 388 LEU A N 1
ATOM 1398 C CA . LEU A 1 388 ? 15.605 26.157 126.176 1.00 20.00 388 LEU A CA 1
ATOM 1399 C C . LEU A 1 388 ? 16.884 26.812 125.675 1.00 20.00 388 LEU A C 1
ATOM 1400 O O . LEU A 1 388 ? 17.770 27.182 126.445 1.00 20.00 388 LEU A O 1
ATOM 1401 N N . SER A 1 389 ? 16.950 26.941 124.353 1.00 20.00 389 SER A N 1
ATOM 1402 C CA . SER A 1 389 ? 18.073 27.547 123.665 1.00 20.00 389 SER A CA 1
ATOM 1403 C C . SER A 1 389 ? 17.623 28.191 122.363 1.00 20.00 389 SER A C 1
ATOM 1404 O O . SER A 1 389 ? 17.705 27.610 121.280 1.00 20.00 389 SER A O 1
ATOM 1405 N N . ALA A 1 390 ? 17.135 29.413 122.530 1.00 20.00 390 ALA A N 1
ATOM 1406 C CA . ALA A 1 390 ? 16.571 30.271 121.506 1.00 20.00 390 ALA A CA 1
ATOM 1407 C C . ALA A 1 390 ? 15.681 31.267 122.231 1.00 20.00 390 ALA A C 1
ATOM 1408 O O . ALA A 1 390 ? 15.601 32.444 121.882 1.00 20.00 390 ALA A O 1
ATOM 1409 N N . PRO A 1 391 ? 15.054 30.758 123.294 1.00 20.00 391 PRO A N 1
ATOM 1410 C CA . PRO A 1 391 ? 14.264 31.555 124.205 1.00 20.00 391 PRO A CA 1
ATOM 1411 C C . PRO A 1 391 ? 15.202 32.020 125.305 1.00 20.00 391 PRO A C 1
ATOM 1412 O O . PRO A 1 391 ? 15.293 33.207 125.609 1.00 20.00 391 PRO A O 1
ATOM 1413 N N . GLU A 1 392 ? 15.950 31.062 125.854 1.00 20.00 392 GLU A N 1
ATOM 1414 C CA . GLU A 1 392 ? 16.957 31.381 126.841 1.00 20.00 392 GLU A CA 1
ATOM 1415 C C . GLU A 1 392 ? 17.917 32.349 126.177 1.00 20.00 392 GLU A C 1
ATOM 1416 O O . GLU A 1 392 ? 18.410 32.063 125.086 1.00 20.00 392 GLU A O 1
ATOM 1417 N N . PHE A 1 393 ? 18.098 33.506 126.809 1.00 20.00 393 PHE A N 1
ATOM 1418 C CA . PHE A 1 393 ? 18.916 34.597 126.307 1.00 20.00 393 PHE A CA 1
ATOM 1419 C C . PHE A 1 393 ? 18.041 35.656 125.671 1.00 20.00 393 PHE A C 1
ATOM 1420 O O . PHE A 1 393 ? 18.403 36.825 125.558 1.00 20.00 393 PHE A O 1
ATOM 1421 N N . SER A 1 394 ? 16.844 35.207 125.316 1.00 20.00 394 SER A N 1
ATOM 1422 C CA . SER A 1 394 ? 15.809 36.057 124.777 1.00 20.00 394 SER A CA 1
ATOM 1423 C C . SER A 1 394 ? 14.806 36.328 125.884 1.00 20.00 394 SER A C 1
ATOM 1424 O O . SER A 1 394 ? 14.229 37.409 125.987 1.00 20.00 394 SER A O 1
ATOM 1425 N N . LEU A 1 395 ? 14.638 35.314 126.733 1.00 20.00 395 LEU A N 1
ATOM 1426 C CA . LEU A 1 395 ? 13.728 35.392 127.856 1.00 20.00 395 LEU A CA 1
ATOM 1427 C C . LEU A 1 395 ? 14.428 35.795 129.144 1.00 20.00 395 LEU A C 1
ATOM 1428 O O . LEU A 1 395 ? 14.174 35.259 130.222 1.00 20.00 395 LEU A O 1
ATOM 1429 N N . ALA A 1 396 ? 15.319 36.769 128.992 1.00 20.00 396 ALA A N 1
ATOM 1430 C CA . ALA A 1 396 ? 16.070 37.353 130.084 1.00 20.00 396 ALA A CA 1
ATOM 1431 C C . ALA A 1 396 ? 15.844 38.854 130.067 1.00 20.00 396 ALA A C 1
ATOM 1432 O O . ALA A 1 396 ? 16.260 39.585 130.963 1.00 20.00 396 ALA A O 1
ATOM 1433 N N . ALA A 1 397 ? 15.157 39.285 129.013 1.00 20.00 397 ALA A N 1
ATOM 1434 C CA . ALA A 1 397 ? 14.828 40.679 128.807 1.00 20.00 397 ALA A CA 1
ATOM 1435 C C . ALA A 1 397 ? 13.902 41.210 129.887 1.00 20.00 397 ALA A C 1
ATOM 1436 O O . ALA A 1 397 ? 13.669 42.415 129.976 1.00 20.00 397 ALA A O 1
ATOM 1437 N N . CYS A 1 398 ? 13.377 40.309 130.719 1.00 20.00 398 CYS A N 1
ATOM 1438 C CA . CYS A 1 398 ? 12.486 40.739 131.780 1.00 20.00 398 CYS A CA 1
ATOM 1439 C C . CYS A 1 398 ? 11.981 39.637 132.705 1.00 20.00 398 CYS A C 1
ATOM 1440 O O . CYS A 1 398 ? 12.126 39.736 133.922 1.00 20.00 398 CYS A O 1
ATOM 1441 N N . PHE A 1 399 ? 11.350 38.611 132.134 1.00 20.00 399 PHE A N 1
ATOM 1442 C CA . PHE A 1 399 ? 10.753 37.542 132.920 1.00 20.00 399 PHE A CA 1
ATOM 1443 C C . PHE A 1 399 ? 11.669 36.412 133.360 1.00 20.00 399 PHE A C 1
ATOM 1444 O O . PHE A 1 399 ? 12.656 36.076 132.705 1.00 20.00 399 PHE A O 1
ATOM 1445 N N . PRO A 1 400 ? 11.248 35.803 134.472 1.00 20.00 400 PRO A N 1
ATOM 1446 C CA . PRO A 1 400 ? 11.885 34.670 135.115 1.00 20.00 400 PRO A CA 1
ATOM 1447 C C . PRO A 1 400 ? 11.063 34.206 136.314 1.00 20.00 400 PRO A C 1
ATOM 1448 O O . PRO A 1 400 ? 11.543 34.209 137.444 1.00 20.00 400 PRO A O 1
ATOM 1449 N N . PRO A 1 401 ? 9.810 33.837 136.035 1.00 20.00 401 PRO A N 1
ATOM 1450 C CA . PRO A 1 401 ? 8.818 33.360 136.985 1.00 20.00 401 PRO A CA 1
ATOM 1451 C C . PRO A 1 401 ? 9.187 33.039 138.434 1.00 20.00 401 PRO A C 1
ATOM 1452 O O . PRO A 1 401 ? 10.343 32.869 138.815 1.00 20.00 401 PRO A O 1
ATOM 1453 N N . SER A 1 402 ? 8.110 32.941 139.217 1.00 20.00 402 SER A N 1
ATOM 1454 C CA . SER A 1 402 ? 8.044 32.755 140.659 1.00 20.00 402 SER A CA 1
ATOM 1455 C C . SER A 1 402 ? 8.880 31.683 141.348 1.00 20.00 402 SER A C 1
ATOM 1456 O O . SER A 1 402 ? 9.756 31.041 140.769 1.00 20.00 402 SER A O 1
ATOM 1457 N N . CYS A 1 403 ? 8.545 31.538 142.637 1.00 20.00 403 CYS A N 1
ATOM 1458 C CA . CYS A 1 403 ? 9.186 30.670 143.611 1.00 20.00 403 CYS A CA 1
ATOM 1459 C C . CYS A 1 403 ? 8.567 29.287 143.758 1.00 20.00 403 CYS A C 1
ATOM 1460 O O . CYS A 1 403 ? 8.103 28.919 144.836 1.00 20.00 403 CYS A O 1
ATOM 1461 N N . ILE A 1 404 ? 8.623 28.494 142.695 1.00 20.00 404 ILE A N 1
ATOM 1462 C CA . ILE A 1 404 ? 8.101 27.141 142.730 1.00 20.00 404 ILE A CA 1
ATOM 1463 C C . ILE A 1 404 ? 8.736 26.334 143.853 1.00 20.00 404 ILE A C 1
ATOM 1464 O O . ILE A 1 404 ? 9.871 26.589 144.251 1.00 20.00 404 ILE A O 1
ATOM 1465 N N . PHE A 1 405 ? 8.005 25.339 144.347 1.00 20.00 405 PHE A N 1
ATOM 1466 C CA . PHE A 1 405 ? 8.519 24.457 145.379 1.00 20.00 405 PHE A CA 1
ATOM 1467 C C . PHE A 1 405 ? 8.638 23.042 144.839 1.00 20.00 405 PHE A C 1
ATOM 1468 O O . PHE A 1 405 ? 7.971 22.126 145.320 1.00 20.00 405 PHE A O 1
ATOM 1469 N N . VAL A 1 406 ? 9.478 22.921 143.808 1.00 20.00 406 VAL A N 1
ATOM 1470 C CA . VAL A 1 406 ? 9.778 21.702 143.069 1.00 20.00 406 VAL A CA 1
ATOM 1471 C C . VAL A 1 406 ? 9.407 20.407 143.769 1.00 20.00 406 VAL A C 1
ATOM 1472 O O . VAL A 1 406 ? 9.493 20.291 144.991 1.00 20.00 406 VAL A O 1
ATOM 1473 N N . GLY A 1 407 ? 8.992 19.430 142.968 1.00 20.00 407 GLY A N 1
ATOM 1474 C CA . GLY A 1 407 ? 8.595 18.136 143.483 1.00 20.00 407 GLY A CA 1
ATOM 1475 C C . GLY A 1 407 ? 9.103 16.990 142.622 1.00 20.00 407 GLY A C 1
ATOM 1476 O O . GLY A 1 407 ? 8.430 16.553 141.690 1.00 20.00 407 GLY A O 1
ATOM 1477 N N . GLY A 1 408 ? 10.299 16.505 142.954 1.00 20.00 408 GLY A N 1
ATOM 1478 C CA . GLY A 1 408 ? 10.909 15.394 142.244 1.00 20.00 408 GLY A CA 1
ATOM 1479 C C . GLY A 1 408 ? 9.971 14.199 142.212 1.00 20.00 408 GLY A C 1
ATOM 1480 O O . GLY A 1 408 ? 9.979 13.363 143.115 1.00 20.00 408 GLY A O 1
ATOM 1481 N N . LEU A 1 409 ? 9.132 14.136 141.177 1.00 20.00 409 LEU A N 1
ATOM 1482 C CA . LEU A 1 409 ? 8.158 13.062 141.087 1.00 20.00 409 LEU A CA 1
ATOM 1483 C C . LEU A 1 409 ? 7.991 12.506 139.680 1.00 20.00 409 LEU A C 1
ATOM 1484 O O . LEU A 1 409 ? 7.479 13.174 138.782 1.00 20.00 409 LEU A O 1
ATOM 1485 N N . THR A 1 410 ? 8.379 11.249 139.503 1.00 20.00 410 THR A N 1
ATOM 1486 C CA . THR A 1 410 ? 8.256 10.540 138.240 1.00 20.00 410 THR A CA 1
ATOM 1487 C C . THR A 1 410 ? 7.548 9.214 138.493 1.00 20.00 410 THR A C 1
ATOM 1488 O O . THR A 1 410 ? 8.166 8.147 138.512 1.00 20.00 410 THR A O 1
ATOM 1489 N N . ARG A 1 411 ? 6.242 9.290 138.753 1.00 20.00 411 ARG A N 1
ATOM 1490 C CA . ARG A 1 411 ? 5.491 8.093 139.085 1.00 20.00 411 ARG A CA 1
ATOM 1491 C C . ARG A 1 411 ? 5.439 7.033 137.998 1.00 20.00 411 ARG A C 1
ATOM 1492 O O . ARG A 1 411 ? 4.488 6.938 137.225 1.00 20.00 411 ARG A O 1
ATOM 1493 N N . ARG A 1 412 ? 6.488 6.210 138.031 1.00 20.00 412 ARG A N 1
ATOM 1494 C CA . ARG A 1 412 ? 6.709 5.112 137.110 1.00 20.00 412 ARG A CA 1
ATOM 1495 C C . ARG A 1 412 ? 6.158 3.785 137.621 1.00 20.00 412 ARG A C 1
ATOM 1496 O O . ARG A 1 412 ? 6.672 2.713 137.309 1.00 20.00 412 ARG A O 1
ATOM 1497 N N . VAL A 1 413 ? 5.109 3.899 138.423 1.00 20.00 413 VAL A N 1
ATOM 1498 C CA . VAL A 1 413 ? 4.347 2.815 139.020 1.00 20.00 413 VAL A CA 1
ATOM 1499 C C . VAL A 1 413 ? 4.319 1.556 138.165 1.00 20.00 413 VAL A C 1
ATOM 1500 O O . VAL A 1 413 ? 4.551 1.618 136.959 1.00 20.00 413 VAL A O 1
ATOM 1501 N N . VAL A 1 414 ? 4.017 0.410 138.783 1.00 20.00 414 VAL A N 1
ATOM 1502 C CA . VAL A 1 414 ? 3.964 -0.838 138.042 1.00 20.00 414 VAL A CA 1
ATOM 1503 C C . VAL A 1 414 ? 3.381 -2.018 138.794 1.00 20.00 414 VAL A C 1
ATOM 1504 O O . VAL A 1 414 ? 4.083 -2.705 139.529 1.00 20.00 414 VAL A O 1
ATOM 1505 N N . VAL A 1 415 ? 2.123 -2.331 138.530 1.00 20.00 415 VAL A N 1
ATOM 1506 C CA . VAL A 1 415 ? 1.529 -3.490 139.161 1.00 20.00 415 VAL A CA 1
ATOM 1507 C C . VAL A 1 415 ? 2.280 -4.751 138.767 1.00 20.00 415 VAL A C 1
ATOM 1508 O O . VAL A 1 415 ? 2.795 -4.851 137.656 1.00 20.00 415 VAL A O 1
ATOM 1509 N N . THR A 1 416 ? 2.331 -5.724 139.674 1.00 20.00 416 THR A N 1
ATOM 1510 C CA . THR A 1 416 ? 3.010 -6.967 139.377 1.00 20.00 416 THR A CA 1
ATOM 1511 C C . THR A 1 416 ? 2.097 -8.181 139.393 1.00 20.00 416 THR A C 1
ATOM 1512 O O . THR A 1 416 ? 2.428 -9.214 139.974 1.00 20.00 416 THR A O 1
ATOM 1513 N N . THR A 1 417 ? 0.948 -8.056 138.742 1.00 20.00 417 THR A N 1
ATOM 1514 C CA . THR A 1 417 ? 0.043 -9.182 138.638 1.00 20.00 417 THR A CA 1
ATOM 1515 C C . THR A 1 417 ? 0.095 -9.762 137.239 1.00 20.00 417 THR A C 1
ATOM 1516 O O . THR A 1 417 ? -0.906 -9.872 136.532 1.00 20.00 417 THR A O 1
ATOM 1517 N N . SER A 1 418 ? 1.314 -10.116 136.860 1.00 20.00 418 SER A N 1
ATOM 1518 C CA . SER A 1 418 ? 1.592 -10.664 135.557 1.00 20.00 418 SER A CA 1
ATOM 1519 C C . SER A 1 418 ? 3.010 -11.187 135.497 1.00 20.00 418 SER A C 1
ATOM 1520 O O . SER A 1 418 ? 3.294 -12.189 134.845 1.00 20.00 418 SER A O 1
ATOM 1521 N N . LEU A 1 419 ? 3.901 -10.473 136.176 1.00 20.00 419 LEU A N 1
ATOM 1522 C CA . LEU A 1 419 ? 5.301 -10.830 136.168 1.00 20.00 419 LEU A CA 1
ATOM 1523 C C . LEU A 1 419 ? 5.952 -10.717 137.532 1.00 20.00 419 LEU A C 1
ATOM 1524 O O . LEU A 1 419 ? 6.759 -9.820 137.767 1.00 20.00 419 LEU A O 1
ATOM 1525 N N . SER A 1 420 ? 5.606 -11.636 138.427 1.00 20.00 420 SER A N 1
ATOM 1526 C CA . SER A 1 420 ? 6.229 -11.635 139.732 1.00 20.00 420 SER A CA 1
ATOM 1527 C C . SER A 1 420 ? 7.725 -11.754 139.517 1.00 20.00 420 SER A C 1
ATOM 1528 O O . SER A 1 420 ? 8.191 -12.821 139.122 1.00 20.00 420 SER A O 1
ATOM 1529 N N . VAL A 1 421 ? 8.423 -10.625 139.702 1.00 20.00 421 VAL A N 1
ATOM 1530 C CA . VAL A 1 421 ? 9.861 -10.458 139.519 1.00 20.00 421 VAL A CA 1
ATOM 1531 C C . VAL A 1 421 ? 10.652 -11.744 139.329 1.00 20.00 421 VAL A C 1
ATOM 1532 O O . VAL A 1 421 ? 11.585 -11.805 138.532 1.00 20.00 421 VAL A O 1
ATOM 1533 N N . SER A 1 422 ? 10.245 -12.777 140.062 1.00 20.00 422 SER A N 1
ATOM 1534 C CA . SER A 1 422 ? 10.858 -14.085 139.965 1.00 20.00 422 SER A CA 1
ATOM 1535 C C . SER A 1 422 ? 10.655 -14.679 138.579 1.00 20.00 422 SER A C 1
ATOM 1536 O O . SER A 1 422 ? 11.583 -15.231 137.989 1.00 20.00 422 SER A O 1
ATOM 1537 N N . GLN A 1 423 ? 9.430 -14.559 138.064 1.00 20.00 423 GLN A N 1
ATOM 1538 C CA . GLN A 1 423 ? 9.113 -15.068 136.743 1.00 20.00 423 GLN A CA 1
ATOM 1539 C C . GLN A 1 423 ? 10.109 -14.545 135.726 1.00 20.00 423 GLN A C 1
ATOM 1540 O O . GLN A 1 423 ? 10.739 -15.310 134.998 1.00 20.00 423 GLN A O 1
ATOM 1541 N N . ARG A 1 424 ? 10.262 -13.224 135.710 1.00 20.00 424 ARG A N 1
ATOM 1542 C CA . ARG A 1 424 ? 11.221 -12.598 134.827 1.00 20.00 424 ARG A CA 1
ATOM 1543 C C . ARG A 1 424 ? 12.588 -13.196 135.090 1.00 20.00 424 ARG A C 1
ATOM 1544 O O . ARG A 1 424 ? 13.140 -13.906 134.251 1.00 20.00 424 ARG A O 1
ATOM 1545 N N . ALA A 1 425 ? 13.085 -12.935 136.299 1.00 20.00 425 ALA A N 1
ATOM 1546 C CA . ALA A 1 425 ? 14.362 -13.450 136.749 1.00 20.00 425 ALA A CA 1
ATOM 1547 C C . ALA A 1 425 ? 14.490 -14.925 136.416 1.00 20.00 425 ALA A C 1
ATOM 1548 O O . ALA A 1 425 ? 15.530 -15.375 135.948 1.00 20.00 425 ALA A O 1
ATOM 1549 N N . THR A 1 426 ? 13.399 -15.658 136.614 1.00 20.00 426 THR A N 1
ATOM 1550 C CA . THR A 1 426 ? 13.364 -17.074 136.308 1.00 20.00 426 THR A CA 1
ATOM 1551 C C . THR A 1 426 ? 13.647 -17.317 134.833 1.00 20.00 426 THR A C 1
ATOM 1552 O O . THR A 1 426 ? 14.337 -18.266 134.464 1.00 20.00 426 THR A O 1
ATOM 1553 N N . GLU A 1 427 ? 13.103 -16.437 133.997 1.00 20.00 427 GLU A N 1
ATOM 1554 C CA . GLU A 1 427 ? 13.283 -16.519 132.559 1.00 20.00 427 GLU A CA 1
ATOM 1555 C C . GLU A 1 427 ? 14.683 -16.097 132.149 1.00 20.00 427 GLU A C 1
ATOM 1556 O O . GLU A 1 427 ? 15.425 -16.870 131.546 1.00 20.00 427 GLU A O 1
ATOM 1557 N N . PHE A 1 428 ? 15.026 -14.855 132.481 1.00 20.00 428 PHE A N 1
ATOM 1558 C CA . PHE A 1 428 ? 16.337 -14.319 132.178 1.00 20.00 428 PHE A CA 1
ATOM 1559 C C . PHE A 1 428 ? 17.408 -15.272 132.668 1.00 20.00 428 PHE A C 1
ATOM 1560 O O . PHE A 1 428 ? 18.414 -15.513 132.005 1.00 20.00 428 PHE A O 1
ATOM 1561 N N . CYS A 1 429 ? 17.141 -15.851 133.831 1.00 20.00 429 CYS A N 1
ATOM 1562 C CA . CYS A 1 429 ? 18.039 -16.813 134.425 1.00 20.00 429 CYS A CA 1
ATOM 1563 C C . CYS A 1 429 ? 18.176 -18.054 133.555 1.00 20.00 429 CYS A C 1
ATOM 1564 O O . CYS A 1 429 ? 19.209 -18.722 133.558 1.00 20.00 429 CYS A O 1
ATOM 1565 N N . GLN A 1 430 ? 17.116 -18.348 132.800 1.00 20.00 430 GLN A N 1
ATOM 1566 C CA . GLN A 1 430 ? 17.093 -19.481 131.891 1.00 20.00 430 GLN A CA 1
ATOM 1567 C C . GLN A 1 430 ? 17.860 -19.193 130.610 1.00 20.00 430 GLN A C 1
ATOM 1568 O O . GLN A 1 430 ? 17.826 -19.968 129.655 1.00 20.00 430 GLN A O 1
ATOM 1569 N N . MET A 1 431 ? 18.565 -18.068 130.612 1.00 20.00 431 MET A N 1
ATOM 1570 C CA . MET A 1 431 ? 19.387 -17.665 129.488 1.00 20.00 431 MET A CA 1
ATOM 1571 C C . MET A 1 431 ? 20.798 -17.400 129.979 1.00 20.00 431 MET A C 1
ATOM 1572 O O . MET A 1 431 ? 21.638 -16.831 129.280 1.00 20.00 431 MET A O 1
ATOM 1573 N N . ASP A 1 432 ? 21.019 -17.836 131.214 1.00 20.00 432 ASP A N 1
ATOM 1574 C CA . ASP A 1 432 ? 22.280 -17.687 131.908 1.00 20.00 432 ASP A CA 1
ATOM 1575 C C . ASP A 1 432 ? 22.676 -18.992 132.579 1.00 20.00 432 ASP A C 1
ATOM 1576 O O . ASP A 1 432 ? 23.514 -19.031 133.478 1.00 20.00 432 ASP A O 1
ATOM 1577 N N . TRP A 1 433 ? 22.031 -20.066 132.134 1.00 20.00 433 TRP A N 1
ATOM 1578 C CA . TRP A 1 433 ? 22.282 -21.403 132.639 1.00 20.00 433 TRP A CA 1
ATOM 1579 C C . TRP A 1 433 ? 22.925 -22.219 131.540 1.00 20.00 433 TRP A C 1
ATOM 1580 O O . TRP A 1 433 ? 23.882 -22.963 131.746 1.00 20.00 433 TRP A O 1
ATOM 1581 N N . ARG A 1 434 ? 22.365 -22.029 130.352 1.00 20.00 434 ARG A N 1
ATOM 1582 C CA . ARG A 1 434 ? 22.836 -22.670 129.149 1.00 20.00 434 ARG A CA 1
ATOM 1583 C C . ARG A 1 434 ? 23.913 -21.794 128.549 1.00 20.00 434 ARG A C 1
ATOM 1584 O O . ARG A 1 434 ? 25.072 -21.809 128.952 1.00 20.00 434 ARG A O 1
ATOM 1585 N N . ALA B 1 39 ? 9.449 35.951 119.034 1.00 20.00 39 ALA B N 1
ATOM 1586 C CA . ALA B 1 39 ? 10.654 35.288 118.578 1.00 20.00 39 ALA B CA 1
ATOM 1587 C C . ALA B 1 39 ? 11.735 36.276 118.168 1.00 20.00 39 ALA B C 1
ATOM 1588 O O . ALA B 1 39 ? 11.988 36.482 116.985 1.00 20.00 39 ALA B O 1
ATOM 1589 N N . SER B 1 40 ? 12.370 36.895 119.154 1.00 20.00 40 SER B N 1
ATOM 1590 C CA . SER B 1 40 ? 13.415 37.844 118.849 1.00 20.00 40 SER B CA 1
ATOM 1591 C C . SER B 1 40 ? 14.800 37.237 119.055 1.00 20.00 40 SER B C 1
ATOM 1592 O O . SER B 1 40 ? 14.914 36.016 119.144 1.00 20.00 40 SER B O 1
ATOM 1593 N N . ALA B 1 41 ? 15.864 38.036 119.077 1.00 20.00 41 ALA B N 1
ATOM 1594 C CA . ALA B 1 41 ? 17.183 37.430 119.200 1.00 20.00 41 ALA B CA 1
ATOM 1595 C C . ALA B 1 41 ? 18.150 38.134 120.138 1.00 20.00 41 ALA B C 1
ATOM 1596 O O . ALA B 1 41 ? 18.517 39.291 119.937 1.00 20.00 41 ALA B O 1
ATOM 1597 N N . SER B 1 42 ? 18.611 37.377 121.129 1.00 20.00 42 SER B N 1
ATOM 1598 C CA . SER B 1 42 ? 19.538 37.890 122.116 1.00 20.00 42 SER B CA 1
ATOM 1599 C C . SER B 1 42 ? 20.561 36.871 122.580 1.00 20.00 42 SER B C 1
ATOM 1600 O O . SER B 1 42 ? 20.378 36.246 123.620 1.00 20.00 42 SER B O 1
ATOM 1601 N N . LYS B 1 43 ? 21.651 36.729 121.824 1.00 20.00 43 LYS B N 1
ATOM 1602 C CA . LYS B 1 43 ? 22.756 35.852 122.178 1.00 20.00 43 LYS B CA 1
ATOM 1603 C C . LYS B 1 43 ? 22.357 34.493 122.750 1.00 20.00 43 LYS B C 1
ATOM 1604 O O . LYS B 1 43 ? 22.493 34.250 123.949 1.00 20.00 43 LYS B O 1
ATOM 1605 N N . ALA B 1 44 ? 21.921 33.577 121.891 1.00 20.00 44 ALA B N 1
ATOM 1606 C CA . ALA B 1 44 ? 21.565 32.247 122.349 1.00 20.00 44 ALA B CA 1
ATOM 1607 C C . ALA B 1 44 ? 22.687 31.253 122.094 1.00 20.00 44 ALA B C 1
ATOM 1608 O O . ALA B 1 44 ? 23.744 31.612 121.575 1.00 20.00 44 ALA B O 1
ATOM 1609 N N . ALA B 1 45 ? 22.458 29.997 122.470 1.00 20.00 45 ALA B N 1
ATOM 1610 C CA . ALA B 1 45 ? 23.469 28.976 122.276 1.00 20.00 45 ALA B CA 1
ATOM 1611 C C . ALA B 1 45 ? 22.926 27.556 122.286 1.00 20.00 45 ALA B C 1
ATOM 1612 O O . ALA B 1 45 ? 22.121 27.187 121.434 1.00 20.00 45 ALA B O 1
ATOM 1613 N N . ALA B 1 46 ? 23.419 26.781 123.254 1.00 20.00 46 ALA B N 1
ATOM 1614 C CA . ALA B 1 46 ? 23.090 25.384 123.489 1.00 20.00 46 ALA B CA 1
ATOM 1615 C C . ALA B 1 46 ? 24.259 24.715 124.189 1.00 20.00 46 ALA B C 1
ATOM 1616 O O . ALA B 1 46 ? 25.209 24.274 123.545 1.00 20.00 46 ALA B O 1
ATOM 1617 N N . PHE B 1 47 ? 24.205 24.668 125.516 1.00 20.00 47 PHE B N 1
ATOM 1618 C CA . PHE B 1 47 ? 25.306 24.103 126.269 1.00 20.00 47 PHE B CA 1
ATOM 1619 C C . PHE B 1 47 ? 24.967 22.843 127.050 1.00 20.00 47 PHE B C 1
ATOM 1620 O O . PHE B 1 47 ? 23.891 22.718 127.634 1.00 20.00 47 PHE B O 1
ATOM 1621 N N . ALA B 1 48 ? 25.926 21.918 127.063 1.00 20.00 48 ALA B N 1
ATOM 1622 C CA . ALA B 1 48 ? 25.816 20.666 127.792 1.00 20.00 48 ALA B CA 1
ATOM 1623 C C . ALA B 1 48 ? 26.672 20.735 129.048 1.00 20.00 48 ALA B C 1
ATOM 1624 O O . ALA B 1 48 ? 27.724 21.370 129.044 1.00 20.00 48 ALA B O 1
ATOM 1625 N N . GLN B 1 49 ? 26.223 20.103 130.131 1.00 20.00 49 GLN B N 1
ATOM 1626 C CA . GLN B 1 49 ? 26.968 20.173 131.374 1.00 20.00 49 GLN B CA 1
ATOM 1627 C C . GLN B 1 49 ? 26.947 18.899 132.202 1.00 20.00 49 GLN B C 1
ATOM 1628 O O . GLN B 1 49 ? 26.287 17.919 131.864 1.00 20.00 49 GLN B O 1
ATOM 1629 N N . GLY B 1 50 ? 27.697 18.945 133.304 1.00 20.00 50 GLY B N 1
ATOM 1630 C CA . GLY B 1 50 ? 27.820 17.841 134.236 1.00 20.00 50 GLY B CA 1
ATOM 1631 C C . GLY B 1 50 ? 28.349 18.302 135.587 1.00 20.00 50 GLY B C 1
ATOM 1632 O O . GLY B 1 50 ? 29.431 18.883 135.683 1.00 20.00 50 GLY B O 1
ATOM 1633 N N . GLY B 1 51 ? 27.563 18.038 136.629 1.00 20.00 51 GLY B N 1
ATOM 1634 C CA . GLY B 1 51 ? 27.915 18.415 137.984 1.00 20.00 51 GLY B CA 1
ATOM 1635 C C . GLY B 1 51 ? 26.949 17.849 139.012 1.00 20.00 51 GLY B C 1
ATOM 1636 O O . GLY B 1 51 ? 25.779 18.224 139.066 1.00 20.00 51 GLY B O 1
ATOM 1637 N N . SER B 1 52 ? 27.463 16.943 139.838 1.00 20.00 52 SER B N 1
ATOM 1638 C CA . SER B 1 52 ? 26.696 16.306 140.891 1.00 20.00 52 SER B CA 1
ATOM 1639 C C . SER B 1 52 ? 27.551 15.288 141.625 1.00 20.00 52 SER B C 1
ATOM 1640 O O . SER B 1 52 ? 28.711 15.067 141.279 1.00 20.00 52 SER B O 1
ATOM 1641 N N . SER B 1 53 ? 26.972 14.652 142.642 1.00 20.00 53 SER B N 1
ATOM 1642 C CA . SER B 1 53 ? 27.704 13.678 143.418 1.00 20.00 53 SER B CA 1
ATOM 1643 C C . SER B 1 53 ? 27.160 12.266 143.279 1.00 20.00 53 SER B C 1
ATOM 1644 O O . SER B 1 53 ? 26.097 12.037 142.697 1.00 20.00 53 SER B O 1
ATOM 1645 N N . ASP B 1 54 ? 27.912 11.321 143.846 1.00 20.00 54 ASP B N 1
ATOM 1646 C CA . ASP B 1 54 ? 27.540 9.918 143.829 1.00 20.00 54 ASP B CA 1
ATOM 1647 C C . ASP B 1 54 ? 28.156 9.124 144.969 1.00 20.00 54 ASP B C 1
ATOM 1648 O O . ASP B 1 54 ? 29.286 9.361 145.387 1.00 20.00 54 ASP B O 1
ATOM 1649 N N . PRO B 1 55 ? 27.360 8.171 145.446 1.00 20.00 55 PRO B N 1
ATOM 1650 C CA . PRO B 1 55 ? 27.741 7.289 146.526 1.00 20.00 55 PRO B CA 1
ATOM 1651 C C . PRO B 1 55 ? 27.246 5.878 146.258 1.00 20.00 55 PRO B C 1
ATOM 1652 O O . PRO B 1 55 ? 26.286 5.672 145.518 1.00 20.00 55 PRO B O 1
ATOM 1653 N N . VAL B 1 56 ? 27.930 4.907 146.845 1.00 20.00 56 VAL B N 1
ATOM 1654 C CA . VAL B 1 56 ? 27.563 3.523 146.651 1.00 20.00 56 VAL B CA 1
ATOM 1655 C C . VAL B 1 56 ? 27.493 2.781 147.969 1.00 20.00 56 VAL B C 1
ATOM 1656 O O . VAL B 1 56 ? 28.103 3.174 148.962 1.00 20.00 56 VAL B O 1
ATOM 1657 N N . PRO B 1 57 ? 26.733 1.697 147.964 1.00 20.00 57 PRO B N 1
ATOM 1658 C CA . PRO B 1 57 ? 26.581 0.896 149.154 1.00 20.00 57 PRO B CA 1
ATOM 1659 C C . PRO B 1 57 ? 26.717 -0.581 148.839 1.00 20.00 57 PRO B C 1
ATOM 1660 O O . PRO B 1 57 ? 26.560 -1.007 147.696 1.00 20.00 57 PRO B O 1
ATOM 1661 N N . MET B 1 58 ? 27.031 -1.345 149.876 1.00 20.00 58 MET B N 1
ATOM 1662 C CA . MET B 1 58 ? 27.123 -2.785 149.791 1.00 20.00 58 MET B CA 1
ATOM 1663 C C . MET B 1 58 ? 25.900 -3.319 150.514 1.00 20.00 58 MET B C 1
ATOM 1664 O O . MET B 1 58 ? 25.837 -3.314 151.742 1.00 20.00 58 MET B O 1
ATOM 1665 N N . PRO B 1 59 ? 24.883 -3.685 149.741 1.00 20.00 59 PRO B N 1
ATOM 1666 C CA . PRO B 1 59 ? 23.607 -4.079 150.306 1.00 20.00 59 PRO B CA 1
ATOM 1667 C C . PRO B 1 59 ? 23.217 -5.523 150.047 1.00 20.00 59 PRO B C 1
ATOM 1668 O O . PRO B 1 59 ? 23.736 -6.167 149.136 1.00 20.00 59 PRO B O 1
ATOM 1669 N N . GLY B 1 60 ? 22.217 -5.990 150.798 1.00 20.00 60 GLY B N 1
ATOM 1670 C CA . GLY B 1 60 ? 21.682 -7.335 150.670 1.00 20.00 60 GLY B CA 1
ATOM 1671 C C . GLY B 1 60 ? 21.221 -7.632 149.252 1.00 20.00 60 GLY B C 1
ATOM 1672 O O . GLY B 1 60 ? 20.705 -8.710 148.953 1.00 20.00 60 GLY B O 1
ATOM 1673 N N . LYS B 1 61 ? 21.456 -6.651 148.384 1.00 20.00 61 LYS B N 1
ATOM 1674 C CA . LYS B 1 61 ? 21.171 -6.704 146.969 1.00 20.00 61 LYS B CA 1
ATOM 1675 C C . LYS B 1 61 ? 22.044 -7.754 146.307 1.00 20.00 61 LYS B C 1
ATOM 1676 O O . LYS B 1 61 ? 21.563 -8.579 145.533 1.00 20.00 61 LYS B O 1
ATOM 1677 N N . TYR B 1 62 ? 23.340 -7.745 146.621 1.00 20.00 62 TYR B N 1
ATOM 1678 C CA . TYR B 1 62 ? 24.210 -8.765 146.070 1.00 20.00 62 TYR B CA 1
ATOM 1679 C C . TYR B 1 62 ? 23.710 -10.151 146.444 1.00 20.00 62 TYR B C 1
ATOM 1680 O O . TYR B 1 62 ? 23.679 -11.049 145.610 1.00 20.00 62 TYR B O 1
ATOM 1681 N N . PRO B 1 63 ? 23.258 -10.307 147.686 1.00 20.00 63 PRO B N 1
ATOM 1682 C CA . PRO B 1 63 ? 22.728 -11.572 148.142 1.00 20.00 63 PRO B CA 1
ATOM 1683 C C . PRO B 1 63 ? 21.575 -12.102 147.306 1.00 20.00 63 PRO B C 1
ATOM 1684 O O . PRO B 1 63 ? 21.402 -13.312 147.172 1.00 20.00 63 PRO B O 1
ATOM 1685 N N . VAL B 1 64 ? 20.788 -11.197 146.737 1.00 20.00 64 VAL B N 1
ATOM 1686 C CA . VAL B 1 64 ? 19.677 -11.611 145.905 1.00 20.00 64 VAL B CA 1
ATOM 1687 C C . VAL B 1 64 ? 20.152 -11.992 144.515 1.00 20.00 64 VAL B C 1
ATOM 1688 O O . VAL B 1 64 ? 19.481 -12.723 143.786 1.00 20.00 64 VAL B O 1
ATOM 1689 N N . VAL B 1 65 ? 21.334 -11.488 144.171 1.00 20.00 65 VAL B N 1
ATOM 1690 C CA . VAL B 1 65 ? 21.942 -11.750 142.883 1.00 20.00 65 VAL B CA 1
ATOM 1691 C C . VAL B 1 65 ? 22.880 -12.946 142.923 1.00 20.00 65 VAL B C 1
ATOM 1692 O O . VAL B 1 65 ? 23.324 -13.433 141.884 1.00 20.00 65 VAL B O 1
ATOM 1693 N N . PHE B 1 66 ? 23.173 -13.422 144.131 1.00 20.00 66 PHE B N 1
ATOM 1694 C CA . PHE B 1 66 ? 24.052 -14.566 144.295 1.00 20.00 66 PHE B CA 1
ATOM 1695 C C . PHE B 1 66 ? 23.384 -15.722 145.023 1.00 20.00 66 PHE B C 1
ATOM 1696 O O . PHE B 1 66 ? 24.043 -16.679 145.425 1.00 20.00 66 PHE B O 1
ATOM 1697 N N . SER B 1 67 ? 22.075 -15.609 145.223 1.00 20.00 67 SER B N 1
ATOM 1698 C CA . SER B 1 67 ? 21.333 -16.644 145.916 1.00 20.00 67 SER B CA 1
ATOM 1699 C C . SER B 1 67 ? 21.411 -17.975 145.185 1.00 20.00 67 SER B C 1
ATOM 1700 O O . SER B 1 67 ? 20.973 -19.007 145.692 1.00 20.00 67 SER B O 1
ATOM 1701 N N . THR B 1 68 ? 21.978 -17.928 143.981 1.00 20.00 68 THR B N 1
ATOM 1702 C CA . THR B 1 68 ? 22.162 -19.098 143.141 1.00 20.00 68 THR B CA 1
ATOM 1703 C C . THR B 1 68 ? 20.941 -19.449 142.308 1.00 20.00 68 THR B C 1
ATOM 1704 O O . THR B 1 68 ? 20.685 -20.613 142.010 1.00 20.00 68 THR B O 1
ATOM 1705 N N . GLY B 1 69 ? 20.188 -18.431 141.919 1.00 20.00 69 GLY B N 1
ATOM 1706 C CA . GLY B 1 69 ? 19.020 -18.658 141.098 1.00 20.00 69 GLY B CA 1
ATOM 1707 C C . GLY B 1 69 ? 19.426 -18.898 139.655 1.00 20.00 69 GLY B C 1
ATOM 1708 O O . GLY B 1 69 ? 18.831 -19.715 138.959 1.00 20.00 69 GLY B O 1
ATOM 1709 N N . ALA B 1 70 ? 20.492 -18.203 139.256 1.00 20.00 70 ALA B N 1
ATOM 1710 C CA . ALA B 1 70 ? 21.041 -18.226 137.910 1.00 20.00 70 ALA B CA 1
ATOM 1711 C C . ALA B 1 70 ? 21.243 -19.583 137.245 1.00 20.00 70 ALA B C 1
ATOM 1712 O O . ALA B 1 70 ? 21.103 -19.690 136.027 1.00 20.00 70 ALA B O 1
ATOM 1713 N N . GLY B 1 71 ? 21.582 -20.621 138.003 1.00 20.00 71 GLY B N 1
ATOM 1714 C CA . GLY B 1 71 ? 21.795 -21.912 137.369 1.00 20.00 71 GLY B CA 1
ATOM 1715 C C . GLY B 1 71 ? 21.725 -23.104 138.311 1.00 20.00 71 GLY B C 1
ATOM 1716 O O . GLY B 1 71 ? 21.952 -24.242 137.901 1.00 20.00 71 GLY B O 1
ATOM 1717 N N . GLU B 1 72 ? 21.410 -22.842 139.574 1.00 20.00 72 GLU B N 1
ATOM 1718 C CA . GLU B 1 72 ? 21.320 -23.903 140.560 1.00 20.00 72 GLU B CA 1
ATOM 1719 C C . GLU B 1 72 ? 20.379 -25.019 140.131 1.00 20.00 72 GLU B C 1
ATOM 1720 O O . GLU B 1 72 ? 20.618 -26.192 140.414 1.00 20.00 72 GLU B O 1
ATOM 1721 N N . PRO B 1 73 ? 19.301 -24.641 139.449 1.00 20.00 73 PRO B N 1
ATOM 1722 C CA . PRO B 1 73 ? 18.312 -25.595 138.990 1.00 20.00 73 PRO B CA 1
ATOM 1723 C C . PRO B 1 73 ? 18.470 -25.921 137.514 1.00 20.00 73 PRO B C 1
ATOM 1724 O O . PRO B 1 73 ? 17.493 -26.167 136.810 1.00 20.00 73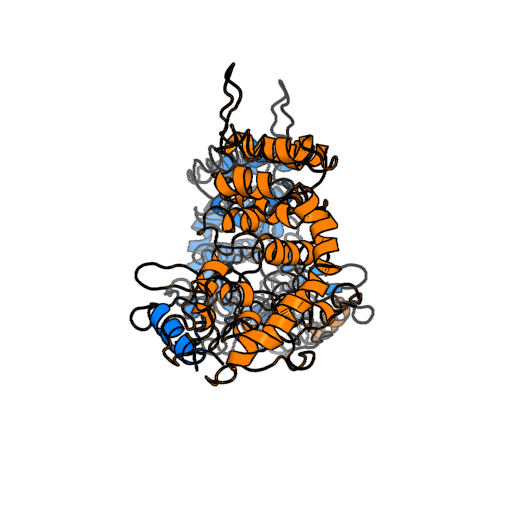 PRO B O 1
ATOM 1725 N N . THR B 1 74 ? 19.713 -25.906 137.054 1.00 20.00 74 THR B N 1
ATOM 1726 C CA . THR B 1 74 ? 20.014 -26.211 135.671 1.00 20.00 74 THR B CA 1
ATOM 1727 C C . THR B 1 74 ? 20.706 -27.550 135.546 1.00 20.00 74 THR B C 1
ATOM 1728 O O . THR B 1 74 ? 21.794 -27.757 136.083 1.00 20.00 74 THR B O 1
ATOM 1729 N N . ARG B 1 75 ? 20.051 -28.472 134.858 1.00 20.00 75 ARG B N 1
ATOM 1730 C CA . ARG B 1 75 ? 20.612 -29.797 134.744 1.00 20.00 75 ARG B CA 1
ATOM 1731 C C . ARG B 1 75 ? 21.292 -30.131 133.433 1.00 20.00 75 ARG B C 1
ATOM 1732 O O . ARG B 1 75 ? 20.699 -30.669 132.498 1.00 20.00 75 ARG B O 1
ATOM 1733 N N . ASP B 1 76 ? 22.576 -29.802 133.420 1.00 20.00 76 ASP B N 1
ATOM 1734 C CA . ASP B 1 76 ? 23.470 -30.084 132.323 1.00 20.00 76 ASP B CA 1
ATOM 1735 C C . ASP B 1 76 ? 24.641 -30.852 132.906 1.00 20.00 76 ASP B C 1
ATOM 1736 O O . ASP B 1 76 ? 25.800 -30.616 132.576 1.00 20.00 76 ASP B O 1
ATOM 1737 N N . GLN B 1 77 ? 24.269 -31.773 133.801 1.00 20.00 77 GLN B N 1
ATOM 1738 C CA . GLN B 1 77 ? 25.154 -32.649 134.551 1.00 20.00 77 GLN B CA 1
ATOM 1739 C C . GLN B 1 77 ? 26.538 -32.084 134.800 1.00 20.00 77 GLN B C 1
ATOM 1740 O O . GLN B 1 77 ? 27.510 -32.819 134.963 1.00 20.00 77 GLN B O 1
ATOM 1741 N N . GLU B 1 78 ? 26.600 -30.758 134.850 1.00 20.00 78 GLU B N 1
ATOM 1742 C CA . GLU B 1 78 ? 27.823 -30.034 135.113 1.00 20.00 78 GLU B CA 1
ATOM 1743 C C . GLU B 1 78 ? 28.212 -30.260 136.563 1.00 20.00 78 GLU B C 1
ATOM 1744 O O . GLU B 1 78 ? 29.212 -29.747 137.058 1.00 20.00 78 GLU B O 1
ATOM 1745 N N . PHE B 1 79 ? 27.361 -31.041 137.225 1.00 20.00 79 PHE B N 1
ATOM 1746 C CA . PHE B 1 79 ? 27.514 -31.401 138.617 1.00 20.00 79 PHE B CA 1
ATOM 1747 C C . PHE B 1 79 ? 28.596 -32.447 138.817 1.00 20.00 79 PHE B C 1
ATOM 1748 O O . PHE B 1 79 ? 28.631 -33.155 139.823 1.00 20.00 79 PHE B O 1
ATOM 1749 N N . ALA B 1 80 ? 29.485 -32.517 137.831 1.00 20.00 80 ALA B N 1
ATOM 1750 C CA . ALA B 1 80 ? 30.632 -33.398 137.891 1.00 20.00 80 ALA B CA 1
ATOM 1751 C C . ALA B 1 80 ? 31.691 -32.696 138.720 1.00 20.00 80 ALA B C 1
ATOM 1752 O O . ALA B 1 80 ? 32.294 -33.276 139.623 1.00 20.00 80 ALA B O 1
ATOM 1753 N N . LEU B 1 81 ? 31.868 -31.414 138.414 1.00 20.00 81 LEU B N 1
ATOM 1754 C CA . LEU B 1 81 ? 32.786 -30.554 139.132 1.00 20.00 81 LEU B CA 1
ATOM 1755 C C . LEU B 1 81 ? 32.140 -30.107 140.429 1.00 20.00 81 LEU B C 1
ATOM 1756 O O . LEU B 1 81 ? 31.050 -29.534 140.422 1.00 20.00 81 LEU B O 1
ATOM 1757 N N . PRO B 1 82 ? 32.813 -30.434 141.534 1.00 20.00 82 PRO B N 1
ATOM 1758 C CA . PRO B 1 82 ? 32.360 -30.163 142.886 1.00 20.00 82 PRO B CA 1
ATOM 1759 C C . PRO B 1 82 ? 31.686 -28.817 143.101 1.00 20.00 82 PRO B C 1
ATOM 1760 O O . PRO B 1 82 ? 31.279 -28.133 142.167 1.00 20.00 82 PRO B O 1
ATOM 1761 N N . VAL B 1 83 ? 31.578 -28.491 144.385 1.00 20.00 83 VAL B N 1
ATOM 1762 C CA . VAL B 1 83 ? 30.979 -27.293 144.962 1.00 20.00 83 VAL B CA 1
ATOM 1763 C C . VAL B 1 83 ? 30.455 -26.213 144.022 1.00 20.00 83 VAL B C 1
ATOM 1764 O O . VAL B 1 83 ? 30.947 -26.023 14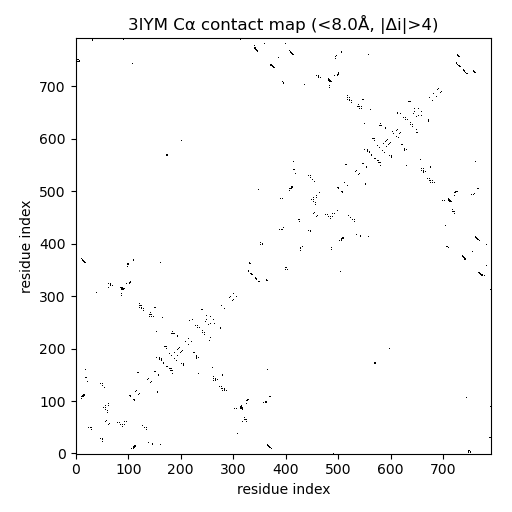2.909 1.00 20.00 83 VAL B O 1
ATOM 1765 N N . HIS B 1 84 ? 29.450 -25.481 144.504 1.00 20.00 84 HIS B N 1
ATOM 1766 C CA . HIS B 1 84 ? 28.832 -24.396 143.755 1.00 20.00 84 HIS B CA 1
ATOM 1767 C C . HIS B 1 84 ? 28.247 -23.329 144.672 1.00 20.00 84 HIS B C 1
ATOM 1768 O O . HIS B 1 84 ? 27.350 -22.581 144.284 1.00 20.00 84 HIS B O 1
ATOM 1769 N N . LYS B 1 85 ? 28.775 -23.259 145.890 1.00 20.00 85 LYS B N 1
ATOM 1770 C CA . LYS B 1 85 ? 28.310 -22.290 146.866 1.00 20.00 85 LYS B CA 1
ATOM 1771 C C . LYS B 1 85 ? 28.820 -20.882 146.593 1.00 20.00 85 LYS B C 1
ATOM 1772 O O . LYS B 1 85 ? 28.044 -19.963 146.335 1.00 20.00 85 LYS B O 1
ATOM 1773 N N . ALA B 1 86 ? 30.137 -20.722 146.676 1.00 20.00 86 ALA B N 1
ATOM 1774 C CA . ALA B 1 86 ? 30.7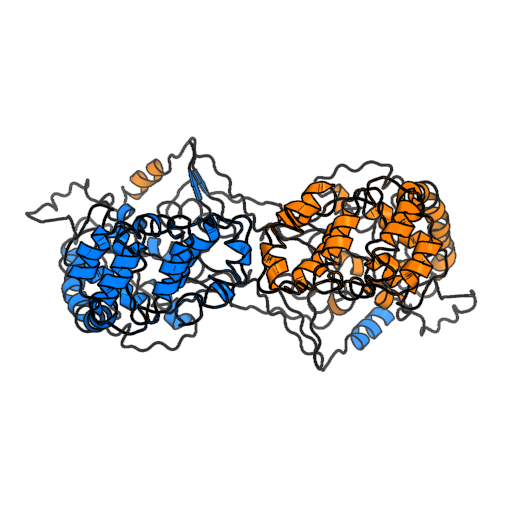68 -19.436 146.456 1.00 20.00 86 ALA B CA 1
ATOM 1775 C C . ALA B 1 86 ? 30.962 -19.130 144.979 1.00 20.00 86 ALA B C 1
ATOM 1776 O O . ALA B 1 86 ? 30.962 -17.968 144.573 1.00 20.00 86 ALA B O 1
ATOM 1777 N N . PHE B 1 87 ? 31.133 -20.193 144.192 1.00 20.00 87 PHE B N 1
ATOM 1778 C CA . PHE B 1 87 ? 31.342 -20.101 142.757 1.00 20.00 87 PHE B CA 1
ATOM 1779 C C . PHE B 1 87 ? 30.445 -19.065 142.093 1.00 20.00 87 PHE B C 1
ATOM 1780 O O . PHE B 1 87 ? 30.904 -18.235 141.309 1.00 20.00 87 PHE B O 1
ATOM 1781 N N . PRO B 1 88 ? 29.157 -19.119 142.427 1.00 20.00 88 PRO B N 1
ATOM 1782 C CA . PRO B 1 88 ? 28.176 -18.196 141.890 1.00 20.00 88 PRO B CA 1
ATOM 1783 C C . PRO B 1 88 ? 28.351 -16.796 142.452 1.00 20.00 88 PRO B C 1
ATOM 1784 O O . PRO B 1 88 ? 28.565 -15.838 141.711 1.00 20.00 88 PRO B O 1
ATOM 1785 N N . LEU B 1 89 ? 28.252 -16.685 143.775 1.00 20.00 89 LEU B N 1
ATOM 1786 C CA . LEU B 1 89 ? 28.391 -15.406 144.444 1.00 20.00 89 LEU B CA 1
ATOM 1787 C C . LEU B 1 89 ? 29.624 -14.634 143.995 1.00 20.00 89 LEU B C 1
ATOM 1788 O O . LEU B 1 89 ? 29.516 -13.486 143.567 1.00 20.00 89 LEU B O 1
ATOM 1789 N N . PHE B 1 90 ? 30.796 -15.257 144.102 1.00 20.00 90 PHE B N 1
ATOM 1790 C CA . PHE B 1 90 ? 32.027 -14.589 143.728 1.00 20.00 90 PHE B CA 1
ATOM 1791 C C . PHE B 1 90 ? 32.059 -14.101 142.292 1.00 20.00 90 PHE B C 1
ATOM 1792 O O . PHE B 1 90 ? 32.927 -13.315 141.919 1.00 20.00 90 PHE B O 1
ATOM 1793 N N . GLY B 1 91 ? 31.080 -14.535 141.508 1.00 20.00 91 GLY B N 1
ATOM 1794 C CA . GLY B 1 91 ? 30.991 -14.089 140.134 1.00 20.00 91 GLY B CA 1
ATOM 1795 C C . GLY B 1 91 ? 30.506 -12.648 140.100 1.00 20.00 91 GLY B C 1
ATOM 1796 O O . GLY B 1 91 ? 30.299 -12.057 139.057 1.00 20.00 91 GLY B O 1
ATOM 1797 N N . SER B 1 92 ? 30.323 -12.105 141.306 1.00 20.00 92 SER B N 1
ATOM 1798 C CA . SER B 1 92 ? 29.837 -10.762 141.503 1.00 20.00 92 SER B CA 1
ATOM 1799 C C . SER B 1 92 ? 30.892 -9.701 141.204 1.00 20.00 92 SER B C 1
ATOM 1800 O O . SER B 1 92 ? 30.626 -8.722 140.507 1.00 20.00 92 SER B O 1
ATOM 1801 N N . VAL B 1 93 ? 32.084 -9.892 141.761 1.00 20.00 93 VAL B N 1
ATOM 1802 C CA . VAL B 1 93 ? 33.171 -8.952 141.568 1.00 20.00 93 VAL B CA 1
ATOM 1803 C C . VAL B 1 93 ? 34.089 -9.367 140.424 1.00 20.00 93 VAL B C 1
ATOM 1804 O O . VAL B 1 93 ? 33.842 -10.359 139.753 1.00 20.00 93 VAL B O 1
ATOM 1805 N N . SER B 1 94 ? 35.147 -8.579 140.211 1.00 20.00 94 SER B N 1
ATOM 1806 C CA . SER B 1 94 ? 36.115 -8.856 139.164 1.00 20.00 94 SER B CA 1
ATOM 1807 C C . SER B 1 94 ? 35.652 -8.377 137.799 1.00 20.00 94 SER B C 1
ATOM 1808 O O . SER B 1 94 ? 36.291 -8.649 136.787 1.00 20.00 94 SER B O 1
ATOM 1809 N N . ASP B 1 95 ? 34.540 -7.647 137.786 1.00 20.00 95 ASP B N 1
ATOM 1810 C CA . ASP B 1 95 ? 33.978 -7.111 136.561 1.00 20.00 95 ASP B CA 1
ATOM 1811 C C . ASP B 1 95 ? 33.173 -5.852 136.833 1.00 20.00 95 ASP B C 1
ATOM 1812 O O . ASP B 1 95 ? 33.205 -4.890 136.067 1.00 20.00 95 ASP B O 1
ATOM 1813 N N . LYS B 1 96 ? 32.463 -5.880 137.954 1.00 20.00 96 LYS B N 1
ATOM 1814 C CA . LYS B 1 96 ? 31.625 -4.782 138.387 1.00 20.00 96 LYS B CA 1
ATOM 1815 C C . LYS B 1 96 ? 32.414 -3.712 139.136 1.00 20.00 96 LYS B C 1
ATOM 1816 O O . LYS B 1 96 ? 31.839 -2.919 139.877 1.00 20.00 96 LYS B O 1
ATOM 1817 N N . TYR B 1 97 ? 33.734 -3.672 138.954 1.00 20.00 97 TYR B N 1
ATOM 1818 C CA . TYR B 1 97 ? 34.522 -2.684 139.672 1.00 20.00 97 TYR B CA 1
ATOM 1819 C C . TYR B 1 97 ? 35.803 -2.260 138.975 1.00 20.00 97 TYR B C 1
ATOM 1820 O O . TYR B 1 97 ? 36.586 -1.496 139.536 1.00 20.00 97 TYR B O 1
ATOM 1821 N N . ARG B 1 98 ? 36.049 -2.799 137.780 1.00 20.00 98 ARG B N 1
ATOM 1822 C CA . ARG B 1 98 ? 37.275 -2.515 137.051 1.00 20.00 98 ARG B CA 1
ATOM 1823 C C . ARG B 1 98 ? 37.087 -2.551 135.544 1.00 20.00 98 ARG B C 1
ATOM 1824 O O . ARG B 1 98 ? 37.429 -1.610 134.836 1.00 20.00 98 ARG B O 1
ATOM 1825 N N . ARG B 1 99 ? 36.527 -3.645 135.053 1.00 20.00 99 ARG B N 1
ATOM 1826 C CA . ARG B 1 99 ? 36.285 -3.805 133.631 1.00 20.00 99 ARG B CA 1
ATOM 1827 C C . ARG B 1 99 ? 34.932 -3.275 133.171 1.00 20.00 99 ARG B C 1
ATOM 1828 O O . ARG B 1 99 ? 34.787 -2.824 132.039 1.00 20.00 99 ARG B O 1
ATOM 1829 N N . ASN B 1 100 ? 33.944 -3.307 134.056 1.00 20.00 100 ASN B N 1
ATOM 1830 C CA . ASN B 1 100 ? 32.630 -2.805 133.709 1.00 20.00 100 ASN B CA 1
ATOM 1831 C C . ASN B 1 100 ? 32.485 -1.318 134.020 1.00 20.00 100 ASN B C 1
ATOM 1832 O O . ASN B 1 100 ? 32.351 -0.502 133.110 1.00 20.00 100 ASN B O 1
ATOM 1833 N N . PRO B 1 101 ? 32.559 -0.963 135.305 1.00 20.00 101 PRO B N 1
ATOM 1834 C CA . PRO B 1 101 ? 32.395 0.415 135.738 1.00 20.00 101 PRO B CA 1
ATOM 1835 C C . PRO B 1 101 ? 33.632 1.293 135.583 1.00 20.00 101 PRO B C 1
ATOM 1836 O O . PRO B 1 101 ? 33.544 2.426 135.111 1.00 20.00 101 PRO B O 1
ATOM 1837 N N . ARG B 1 102 ? 34.784 0.780 136.009 1.00 20.00 102 ARG B N 1
ATOM 1838 C CA . ARG B 1 102 ? 36.021 1.541 135.937 1.00 20.00 102 ARG B CA 1
ATOM 1839 C C . ARG B 1 102 ? 36.659 1.554 134.554 1.00 20.00 102 ARG B C 1
ATOM 1840 O O . ARG B 1 102 ? 37.783 2.027 134.382 1.00 20.00 102 ARG B O 1
ATOM 1841 N N . TYR B 1 103 ? 35.936 1.029 133.570 1.00 20.00 103 TYR B N 1
ATOM 1842 C CA . TYR B 1 103 ? 36.429 0.988 132.208 1.00 20.00 103 TYR B CA 1
ATOM 1843 C C . TYR B 1 103 ? 36.014 2.220 131.415 1.00 20.00 103 TYR B C 1
ATOM 1844 O O . TYR B 1 103 ? 36.783 2.746 130.612 1.00 20.00 103 TYR B O 1
ATOM 1845 N N . ALA B 1 104 ? 34.785 2.674 131.646 1.00 20.00 104 ALA B N 1
ATOM 1846 C CA . ALA B 1 104 ? 34.267 3.834 130.943 1.00 20.00 104 ALA B CA 1
ATOM 1847 C C . ALA B 1 104 ? 33.842 4.931 131.902 1.00 20.00 104 ALA B C 1
ATOM 1848 O O . ALA B 1 104 ? 34.158 6.104 131.710 1.00 20.00 104 ALA B O 1
ATOM 1849 N N . GLU B 1 105 ? 33.132 4.532 132.952 1.00 20.00 105 GLU B N 1
ATOM 1850 C CA . GLU B 1 105 ? 32.673 5.474 133.954 1.00 20.00 105 GLU B CA 1
ATOM 1851 C C . GLU B 1 105 ? 33.832 6.272 134.503 1.00 20.00 105 GLU B C 1
ATOM 1852 O O . GLU B 1 105 ? 33.936 7.476 134.294 1.00 20.00 105 GLU B O 1
ATOM 1853 N N . PHE B 1 106 ? 34.693 5.565 135.223 1.00 20.00 106 PHE B N 1
ATOM 1854 C CA . PHE B 1 106 ? 35.849 6.166 135.844 1.00 20.00 106 PHE B CA 1
ATOM 1855 C C . PHE B 1 106 ? 36.710 6.930 134.850 1.00 20.00 106 PHE B C 1
ATOM 1856 O O . PHE B 1 106 ? 36.641 8.152 134.775 1.00 20.00 106 PHE B O 1
ATOM 1857 N N . ARG B 1 107 ? 37.485 6.194 134.060 1.00 20.00 107 ARG B N 1
ATOM 1858 C CA . ARG B 1 107 ? 38.394 6.769 133.081 1.00 20.00 107 ARG B CA 1
ATOM 1859 C C . ARG B 1 107 ? 37.813 7.859 132.182 1.00 20.00 107 ARG B C 1
ATOM 1860 O O . ARG B 1 107 ? 38.401 8.931 132.044 1.00 20.00 107 ARG B O 1
ATOM 1861 N N . ALA B 1 108 ? 36.665 7.585 131.558 1.00 20.00 108 ALA B N 1
ATOM 1862 C CA . ALA B 1 108 ? 36.034 8.535 130.648 1.00 20.00 108 ALA B CA 1
ATOM 1863 C C . ALA B 1 108 ? 35.477 9.776 131.330 1.00 20.00 108 ALA B C 1
ATOM 1864 O O . ALA B 1 108 ? 35.447 10.861 130.749 1.00 20.00 108 ALA B O 1
ATOM 1865 N N . HIS B 1 109 ? 35.062 9.613 132.582 1.00 20.00 109 HIS B N 1
ATOM 1866 C CA . HIS B 1 109 ? 34.528 10.706 133.377 1.00 20.00 109 HIS B CA 1
ATOM 1867 C C . HIS B 1 109 ? 35.557 11.817 133.549 1.00 20.00 109 HIS B C 1
ATOM 1868 O O . HIS B 1 109 ? 35.696 12.370 134.638 1.00 20.00 109 HIS B O 1
ATOM 1869 N N . SER B 1 110 ? 36.268 12.163 132.472 1.00 20.00 110 SER B N 1
ATOM 1870 C CA . SER B 1 110 ? 37.298 13.183 132.573 1.00 20.00 110 SER B CA 1
ATOM 1871 C C . SER B 1 110 ? 38.265 12.711 133.632 1.00 20.00 110 SER B C 1
ATOM 1872 O O . SER B 1 110 ? 38.783 13.480 134.445 1.00 20.00 110 SER B O 1
ATOM 1873 N N . GLU B 1 111 ? 38.422 11.401 133.649 1.00 20.00 111 GLU B N 1
ATOM 1874 C CA . GLU B 1 111 ? 39.177 10.795 134.698 1.00 20.00 111 GLU B CA 1
ATOM 1875 C C . GLU B 1 111 ? 40.353 9.936 134.282 1.00 20.00 111 GLU B C 1
ATOM 1876 O O . GLU B 1 111 ? 40.270 8.739 134.034 1.00 20.00 111 GLU B O 1
ATOM 1877 N N . PHE B 1 112 ? 41.465 10.641 134.258 1.00 20.00 112 PHE B N 1
ATOM 1878 C CA . PHE B 1 112 ? 42.781 10.149 133.943 1.00 20.00 112 PHE B CA 1
ATOM 1879 C C . PHE B 1 112 ? 43.228 9.287 135.106 1.00 20.00 112 PHE B C 1
ATOM 1880 O O . PHE B 1 112 ? 43.727 9.794 136.103 1.00 20.00 112 PHE B O 1
ATOM 1881 N N . THR B 1 113 ? 42.966 7.982 134.970 1.00 20.00 113 THR B N 1
ATOM 1882 C CA . THR B 1 113 ? 43.255 6.997 136.007 1.00 20.00 113 THR B CA 1
ATOM 1883 C C . THR B 1 113 ? 44.672 6.457 136.050 1.00 20.00 113 THR B C 1
ATOM 1884 O O . THR B 1 113 ? 45.269 6.104 135.036 1.00 20.00 113 THR B O 1
ATOM 1885 N N . ASP B 1 114 ? 45.131 6.228 137.268 1.00 20.00 114 ASP B N 1
ATOM 1886 C CA . ASP B 1 114 ? 46.439 5.657 137.474 1.00 20.00 114 ASP B CA 1
ATOM 1887 C C . ASP B 1 114 ? 46.413 4.146 137.312 1.00 20.00 114 ASP B C 1
ATOM 1888 O O . ASP B 1 114 ? 45.535 3.458 137.835 1.00 20.00 114 ASP B O 1
ATOM 1889 N N . GLY B 1 115 ? 47.392 3.650 136.559 1.00 20.00 115 GLY B N 1
ATOM 1890 C CA . GLY B 1 115 ? 47.529 2.237 136.269 1.00 20.00 115 GLY B CA 1
ATOM 1891 C C . GLY B 1 115 ? 47.324 1.349 137.485 1.00 20.00 115 GLY B C 1
ATOM 1892 O O . GLY B 1 115 ? 46.557 0.394 137.437 1.00 20.00 115 GLY B O 1
ATOM 1893 N N . VAL B 1 116 ? 48.009 1.670 138.578 1.00 20.00 116 VAL B N 1
ATOM 1894 C CA . VAL B 1 116 ? 47.926 0.873 139.790 1.00 20.00 116 VAL B CA 1
ATOM 1895 C C . VAL B 1 116 ? 46.588 0.909 140.519 1.00 20.00 116 VAL B C 1
ATOM 1896 O O . VAL B 1 116 ? 46.530 1.137 141.724 1.00 20.00 116 VAL B O 1
ATOM 1897 N N . PHE B 1 117 ? 45.535 0.590 139.773 1.00 20.00 117 PHE B N 1
ATOM 1898 C CA . PHE B 1 117 ? 44.163 0.498 140.245 1.00 20.00 117 PHE B CA 1
ATOM 1899 C C . PHE B 1 117 ? 43.357 -0.158 139.144 1.00 20.00 117 PHE B C 1
ATOM 1900 O O . PHE B 1 117 ? 42.199 -0.543 139.294 1.00 20.00 117 PHE B O 1
ATOM 1901 N N . GLY B 1 118 ? 44.064 -0.262 138.027 1.00 20.00 118 GLY B N 1
ATOM 1902 C CA . GLY B 1 118 ? 43.619 -0.861 136.795 1.00 20.00 118 GLY B CA 1
ATOM 1903 C C . GLY B 1 118 ? 44.834 -1.437 136.096 1.00 20.00 118 GLY B C 1
ATOM 1904 O O . GLY B 1 118 ? 44.839 -1.633 134.881 1.00 20.00 118 GLY B O 1
ATOM 1905 N N . THR B 1 119 ? 45.869 -1.697 136.905 1.00 20.00 119 THR B N 1
ATOM 1906 C CA . THR B 1 119 ? 47.110 -2.283 136.432 1.00 20.00 119 THR B CA 1
ATOM 1907 C C . THR B 1 119 ? 46.760 -3.494 135.603 1.00 20.00 119 THR B C 1
ATOM 1908 O O . THR B 1 119 ? 47.478 -3.893 134.687 1.00 20.00 119 THR B O 1
ATOM 1909 N N . HIS B 1 120 ? 45.602 -4.049 135.945 1.00 20.00 120 HIS B N 1
ATOM 1910 C CA . HIS B 1 120 ? 45.082 -5.173 135.217 1.00 20.00 120 HIS B CA 1
ATOM 1911 C C . HIS B 1 120 ? 43.620 -5.148 134.820 1.00 20.00 120 HIS B C 1
ATOM 1912 O O . HIS B 1 120 ? 42.715 -5.524 135.571 1.00 20.00 120 HIS B O 1
ATOM 1913 N N . LEU B 1 121 ? 43.434 -4.683 133.588 1.00 20.00 121 LEU B N 1
ATOM 1914 C CA . LEU B 1 121 ? 42.131 -4.600 132.961 1.00 20.00 121 LEU B CA 1
ATOM 1915 C C . LEU B 1 121 ? 41.607 -6.012 132.750 1.00 20.00 121 LEU B C 1
ATOM 1916 O O . LEU B 1 121 ? 42.174 -6.785 131.979 1.00 20.00 121 LEU B O 1
ATOM 1917 N N . ALA B 1 122 ? 40.539 -6.360 133.473 1.00 20.00 122 ALA B N 1
ATOM 1918 C CA . ALA B 1 122 ? 40.030 -7.718 133.477 1.00 20.00 122 ALA B CA 1
ATOM 1919 C C . ALA B 1 122 ? 38.790 -8.047 132.661 1.00 20.00 122 ALA B C 1
ATOM 1920 O O . ALA B 1 122 ? 37.955 -7.224 132.331 1.00 20.00 122 ALA B O 1
ATOM 1921 N N . VAL B 1 123 ? 38.718 -9.323 132.308 1.00 20.00 123 VAL B N 1
ATOM 1922 C CA . VAL B 1 123 ? 37.632 -9.926 131.566 1.00 20.00 123 VAL B CA 1
ATOM 1923 C C . VAL B 1 123 ? 37.325 -11.306 132.131 1.00 20.00 123 VAL B C 1
ATOM 1924 O O . VAL B 1 123 ? 38.147 -12.220 132.075 1.00 20.00 123 VAL B O 1
ATOM 1925 N N . SER B 1 124 ? 36.121 -11.431 132.693 1.00 20.00 124 SER B N 1
ATOM 1926 C CA . SER B 1 124 ? 35.612 -12.658 133.286 1.00 20.00 124 SER B CA 1
ATOM 1927 C C . SER B 1 124 ? 34.331 -13.061 132.574 1.00 20.00 124 SER B C 1
ATOM 1928 O O . SER B 1 124 ? 33.271 -12.492 132.829 1.00 20.00 124 SER B O 1
ATOM 1929 N N . SER B 1 125 ? 34.431 -14.021 131.660 1.00 20.00 125 SER B N 1
ATOM 1930 C CA . SER B 1 125 ? 33.274 -14.456 130.900 1.00 20.00 125 SER B CA 1
ATOM 1931 C C . SER B 1 125 ? 32.144 -14.976 131.772 1.00 20.00 125 SER B C 1
ATOM 1932 O O . SER B 1 125 ? 31.019 -15.170 131.309 1.00 20.00 125 SER B O 1
ATOM 1933 N N . LEU B 1 126 ? 32.450 -15.206 133.044 1.00 20.00 126 LEU B N 1
ATOM 1934 C CA . LEU B 1 126 ? 31.437 -15.696 133.952 1.00 20.00 126 LEU B CA 1
ATOM 1935 C C . LEU B 1 126 ? 30.349 -14.669 134.192 1.00 20.00 126 LEU B C 1
ATOM 1936 O O . LEU B 1 126 ? 29.307 -14.992 134.762 1.00 20.00 126 LEU B O 1
ATOM 1937 N N . LEU B 1 127 ? 30.617 -13.433 133.774 1.00 20.00 127 LEU B N 1
ATOM 1938 C CA . LEU B 1 127 ? 29.643 -12.374 133.918 1.00 20.00 127 LEU B CA 1
ATOM 1939 C C . LEU B 1 127 ? 28.315 -12.840 133.366 1.00 20.00 127 LEU B C 1
ATOM 1940 O O . LEU B 1 127 ? 27.985 -12.599 132.205 1.00 20.00 127 LEU B O 1
ATOM 1941 N N . ARG B 1 128 ? 27.579 -13.552 134.214 1.00 20.00 128 ARG B N 1
ATOM 1942 C CA . ARG B 1 128 ? 26.280 -14.102 133.881 1.00 20.00 128 ARG B CA 1
ATOM 1943 C C . ARG B 1 128 ? 25.372 -13.070 133.231 1.00 20.00 128 ARG B C 1
ATOM 1944 O O . ARG B 1 128 ? 25.806 -12.080 132.639 1.00 20.00 128 ARG B O 1
ATOM 1945 N N . LEU B 1 129 ? 24.072 -13.294 133.357 1.00 20.00 129 LEU B N 1
ATOM 1946 C CA . LEU B 1 129 ? 23.148 -12.323 132.821 1.00 20.00 129 LEU B CA 1
ATOM 1947 C C . LEU B 1 129 ? 23.097 -11.118 133.742 1.00 20.00 129 LEU B C 1
ATOM 1948 O O . LEU B 1 129 ? 22.238 -10.246 133.623 1.00 20.00 129 LEU B O 1
ATOM 1949 N N . ALA B 1 130 ? 24.069 -11.091 134.657 1.00 20.00 130 ALA B N 1
ATOM 1950 C CA . ALA B 1 130 ? 24.224 -10.030 135.632 1.00 20.00 130 ALA B CA 1
ATOM 1951 C C . ALA B 1 130 ? 25.619 -9.421 135.618 1.00 20.00 130 ALA B C 1
ATOM 1952 O O . ALA B 1 130 ? 26.551 -9.932 136.235 1.00 20.00 130 ALA B O 1
ATOM 1953 N N . GLN B 1 131 ? 25.728 -8.310 134.899 1.00 20.00 131 GLN B N 1
ATOM 1954 C CA . GLN B 1 131 ? 26.937 -7.522 134.739 1.00 20.00 131 GLN B CA 1
ATOM 1955 C C . GLN B 1 131 ? 26.785 -6.630 133.525 1.00 20.00 131 GLN B C 1
ATOM 1956 O O . GLN B 1 131 ? 26.720 -5.411 133.644 1.00 20.00 131 GLN B O 1
ATOM 1957 N N . GLN B 1 132 ? 26.649 -7.246 132.355 1.00 20.00 132 GLN B N 1
ATOM 1958 C CA . GLN B 1 132 ? 26.366 -6.466 131.171 1.00 20.00 132 GLN B CA 1
ATOM 1959 C C . GLN B 1 132 ? 25.004 -5.851 131.424 1.00 20.00 132 GLN B C 1
ATOM 1960 O O . GLN B 1 132 ? 24.634 -4.806 130.892 1.00 20.00 132 GLN B O 1
ATOM 1961 N N . LEU B 1 133 ? 24.293 -6.551 132.306 1.00 20.00 133 LEU B N 1
ATOM 1962 C CA . LEU B 1 133 ? 22.992 -6.173 132.808 1.00 20.00 133 LEU B CA 1
ATOM 1963 C C . LEU B 1 133 ? 23.221 -5.300 134.030 1.00 20.00 133 LEU B C 1
ATOM 1964 O O . LEU B 1 133 ? 22.775 -4.156 134.094 1.00 20.00 133 LEU B O 1
ATOM 1965 N N . VAL B 1 134 ? 23.996 -5.848 134.965 1.00 20.00 134 VAL B N 1
ATOM 1966 C CA . VAL B 1 134 ? 24.367 -5.154 136.184 1.00 20.00 134 VAL B CA 1
ATOM 1967 C C . VAL B 1 134 ? 24.915 -3.773 135.865 1.00 20.00 134 VAL B C 1
ATOM 1968 O O . VAL B 1 134 ? 24.491 -2.768 136.433 1.00 20.00 134 VAL B O 1
ATOM 1969 N N . HIS B 1 135 ? 25.866 -3.748 134.938 1.00 20.00 135 HIS B N 1
ATOM 1970 C CA . HIS B 1 135 ? 26.487 -2.518 134.503 1.00 20.00 135 HIS B CA 1
ATOM 1971 C C . HIS B 1 135 ? 25.442 -1.535 134.008 1.00 20.00 135 HIS B C 1
ATOM 1972 O O . HIS B 1 135 ? 25.393 -0.385 134.446 1.00 20.00 135 HIS B O 1
ATOM 1973 N N . ALA B 1 136 ? 24.601 -2.006 133.085 1.00 20.00 136 ALA B N 1
ATOM 1974 C CA . ALA B 1 136 ? 23.528 -1.182 132.566 1.00 20.00 136 ALA B CA 1
ATOM 1975 C C . ALA B 1 136 ? 22.709 -0.708 133.749 1.00 20.00 136 ALA B C 1
ATOM 1976 O O . ALA B 1 136 ? 22.247 0.433 133.816 1.00 20.00 136 ALA B O 1
ATOM 1977 N N . HIS B 1 137 ? 22.559 -1.629 134.699 1.00 20.00 137 HIS B N 1
ATOM 1978 C CA . HIS B 1 137 ? 21.858 -1.331 135.929 1.00 20.00 137 HIS B CA 1
ATOM 1979 C C . HIS B 1 137 ? 22.630 -0.257 136.668 1.00 20.00 137 HIS B C 1
ATOM 1980 O O . HIS B 1 137 ? 22.224 0.911 136.732 1.00 20.00 137 HIS B O 1
ATOM 1981 N N . VAL B 1 138 ? 23.788 -0.653 137.182 1.00 20.00 138 VAL B N 1
ATOM 1982 C CA . VAL B 1 138 ? 24.653 0.269 137.902 1.00 20.00 138 VAL B CA 1
ATOM 1983 C C . VAL B 1 138 ? 25.731 0.859 137.011 1.00 20.00 138 VAL B C 1
ATOM 1984 O O . VAL B 1 138 ? 26.862 0.369 136.972 1.00 20.00 138 VAL B O 1
ATOM 1985 N N . ASN B 1 139 ? 25.387 1.942 136.323 1.00 20.00 139 ASN B N 1
ATOM 1986 C CA . ASN B 1 139 ? 26.360 2.604 135.478 1.00 20.00 139 ASN B CA 1
ATOM 1987 C C . ASN B 1 139 ? 26.492 4.074 135.846 1.00 20.00 139 ASN B C 1
ATOM 1988 O O . ASN B 1 139 ? 25.573 4.866 135.671 1.00 20.00 139 ASN B O 1
ATOM 1989 N N . MET B 1 140 ? 27.660 4.389 136.422 1.00 20.00 140 MET B N 1
ATOM 1990 C CA . MET B 1 140 ? 27.988 5.727 136.876 1.00 20.00 140 MET B CA 1
ATOM 1991 C C . MET B 1 140 ? 27.886 6.804 135.814 1.00 20.00 140 MET B C 1
ATOM 1992 O O . MET B 1 140 ? 28.822 7.005 135.043 1.00 20.00 140 MET B O 1
ATOM 1993 N N . GLY B 1 141 ? 26.764 7.517 135.806 1.00 20.00 141 GLY B N 1
ATOM 1994 C CA . GLY B 1 141 ? 26.535 8.590 134.865 1.00 20.00 141 GLY B CA 1
ATOM 1995 C C . GLY B 1 141 ? 25.073 9.007 134.775 1.00 20.00 141 GLY B C 1
ATOM 1996 O O . GLY B 1 141 ? 24.178 8.169 134.651 1.00 20.00 141 GLY B O 1
ATOM 1997 N N . LEU B 1 142 ? 24.857 10.317 134.819 1.00 20.00 142 LEU B N 1
ATOM 1998 C CA . LEU B 1 142 ? 23.534 10.899 134.730 1.00 20.00 142 LEU B CA 1
ATOM 1999 C C . LEU B 1 142 ? 23.341 11.620 133.401 1.00 20.00 142 LEU B C 1
ATOM 2000 O O . LEU B 1 142 ? 24.290 11.792 132.640 1.00 20.00 142 LEU B O 1
ATOM 2001 N N . PRO B 1 143 ? 22.117 12.046 133.121 1.00 20.00 143 PRO B N 1
ATOM 2002 C CA . PRO B 1 143 ? 21.835 12.716 131.868 1.00 20.00 143 PRO B CA 1
ATOM 2003 C C . PRO B 1 143 ? 22.436 14.109 131.767 1.00 20.00 143 PRO B C 1
ATOM 2004 O O . PRO B 1 143 ? 22.721 14.765 132.769 1.00 20.00 143 PRO B O 1
ATOM 2005 N N . LEU B 1 144 ? 22.592 14.550 130.523 1.00 20.00 144 LEU B N 1
ATOM 2006 C CA . LEU B 1 144 ? 23.090 15.874 130.219 1.00 20.00 144 LEU B CA 1
ATOM 2007 C C . LEU B 1 144 ? 21.914 16.768 129.874 1.00 20.00 144 LEU B C 1
ATOM 2008 O O . LEU B 1 144 ? 21.930 17.977 130.102 1.00 20.00 144 LEU B O 1
ATOM 2009 N N . GLY B 1 145 ? 20.869 16.119 129.362 1.00 20.00 145 GLY B N 1
ATOM 2010 C CA . GLY B 1 145 ? 19.620 16.782 129.048 1.00 20.00 145 GLY B CA 1
ATOM 2011 C C . GLY B 1 145 ? 19.036 17.285 130.353 1.00 20.00 145 GLY B C 1
ATOM 2012 O O . GLY B 1 145 ? 18.120 18.106 130.389 1.00 20.00 145 GLY B O 1
ATOM 2013 N N . ASP B 1 146 ? 19.607 16.749 131.428 1.00 20.00 146 ASP B N 1
ATOM 2014 C CA . ASP B 1 146 ? 19.282 17.129 132.783 1.00 20.00 146 ASP B CA 1
ATOM 2015 C C . ASP B 1 146 ? 20.439 17.941 133.347 1.00 20.00 146 ASP B C 1
ATOM 2016 O O . ASP B 1 146 ? 20.494 19.137 133.063 1.00 20.00 146 ASP B O 1
ATOM 2017 N N . PHE B 1 147 ? 21.395 17.292 134.040 1.00 20.00 147 PHE B N 1
ATOM 2018 C CA . PHE B 1 147 ? 22.585 17.970 134.564 1.00 20.00 147 PHE B CA 1
ATOM 2019 C C . PHE B 1 147 ? 23.334 17.278 135.705 1.00 20.00 147 PHE B C 1
ATOM 2020 O O . PHE B 1 147 ? 23.846 17.964 136.587 1.00 20.00 147 PHE B O 1
ATOM 2021 N N . ALA B 1 148 ? 23.481 15.954 135.685 1.00 20.00 148 ALA B N 1
ATOM 2022 C CA . ALA B 1 148 ? 24.192 15.316 136.778 1.00 20.00 148 ALA B CA 1
ATOM 2023 C C . ALA B 1 148 ? 25.267 14.313 136.390 1.00 20.00 148 ALA B C 1
ATOM 2024 O O . ALA B 1 148 ? 25.301 13.782 135.279 1.00 20.00 148 ALA B O 1
ATOM 2025 N N . PRO B 1 149 ? 26.127 14.051 137.374 1.00 20.00 149 PRO B N 1
ATOM 2026 C CA . PRO B 1 149 ? 27.219 13.106 137.280 1.00 20.00 149 PRO B CA 1
ATOM 2027 C C . PRO B 1 149 ? 27.392 12.332 138.582 1.00 20.00 149 PRO B C 1
ATOM 2028 O O . PRO B 1 149 ? 26.598 12.491 139.502 1.00 20.00 149 PRO B O 1
ATOM 2029 N N . LEU B 1 150 ? 28.389 11.456 138.663 1.00 20.00 150 LEU B N 1
ATOM 2030 C CA . LEU B 1 150 ? 28.563 10.630 139.855 1.00 20.00 150 LEU B CA 1
ATOM 2031 C C . LEU B 1 150 ? 30.025 10.419 140.256 1.00 20.00 150 LEU B C 1
ATOM 2032 O O . LEU B 1 150 ? 30.889 10.444 139.392 1.00 20.00 150 LEU B O 1
ATOM 2033 N N . ALA B 1 151 ? 30.278 10.203 141.555 1.00 20.00 151 ALA B N 1
ATOM 2034 C CA . ALA B 1 151 ? 31.584 9.893 142.142 1.00 20.00 151 ALA B CA 1
ATOM 2035 C C . ALA B 1 151 ? 32.091 10.820 143.241 1.00 20.00 151 ALA B C 1
ATOM 2036 O O . ALA B 1 151 ? 31.994 12.043 143.161 1.00 20.00 151 ALA B O 1
ATOM 2037 N N . SER B 1 152 ? 32.657 10.174 144.253 1.00 20.00 152 SER B N 1
ATOM 2038 C CA . SER B 1 152 ? 33.281 10.789 145.406 1.00 20.00 152 SER B CA 1
ATOM 2039 C C . SER B 1 152 ? 34.116 9.767 146.149 1.00 20.00 152 SER B C 1
ATOM 2040 O O . SER B 1 152 ? 33.603 9.095 147.038 1.00 20.00 152 SER B O 1
ATOM 2041 N N . SER B 1 153 ? 35.361 9.600 145.712 1.00 20.00 153 SER B N 1
ATOM 2042 C CA . SER B 1 153 ? 36.302 8.666 146.305 1.00 20.00 153 SER B CA 1
ATOM 2043 C C . SER B 1 153 ? 36.331 7.291 145.649 1.00 20.00 153 SER B C 1
ATOM 2044 O O . SER B 1 153 ? 35.769 6.332 146.168 1.00 20.00 153 SER B O 1
ATOM 2045 N N . ASP B 1 154 ? 37.039 7.199 144.528 1.00 20.00 154 ASP B N 1
ATOM 2046 C CA . ASP B 1 154 ? 37.220 5.924 143.866 1.00 20.00 154 ASP B CA 1
ATOM 2047 C C . ASP B 1 154 ? 38.626 5.424 144.122 1.00 20.00 154 ASP B C 1
ATOM 2048 O O . ASP B 1 154 ? 39.207 4.659 143.355 1.00 20.00 154 ASP B O 1
ATOM 2049 N N . VAL B 1 155 ? 39.150 5.924 145.234 1.00 20.00 155 VAL B N 1
ATOM 2050 C CA . VAL B 1 155 ? 40.467 5.601 145.733 1.00 20.00 155 VAL B CA 1
ATOM 2051 C C . VAL B 1 155 ? 40.310 4.925 147.079 1.00 20.00 155 VAL B C 1
ATOM 2052 O O . VAL B 1 155 ? 41.246 4.361 147.646 1.00 20.00 155 VAL B O 1
ATOM 2053 N N . ARG B 1 156 ? 39.081 5.010 147.573 1.00 20.00 156 ARG B N 1
ATOM 2054 C CA . ARG B 1 156 ? 38.709 4.455 148.852 1.00 20.00 156 ARG B CA 1
ATOM 2055 C C . ARG B 1 156 ? 37.590 3.436 148.717 1.00 20.00 156 ARG B C 1
ATOM 2056 O O . ARG B 1 156 ? 37.573 2.424 149.413 1.00 20.00 156 ARG B O 1
ATOM 2057 N N . ILE B 1 157 ? 36.657 3.698 147.807 1.00 20.00 157 ILE B N 1
ATOM 2058 C CA . ILE B 1 157 ? 35.548 2.790 147.583 1.00 20.00 157 ILE B CA 1
ATOM 2059 C C . ILE B 1 157 ? 36.008 1.446 147.043 1.00 20.00 157 ILE B C 1
ATOM 2060 O O . ILE B 1 157 ? 35.803 0.410 147.674 1.00 20.00 157 ILE B O 1
ATOM 2061 N N . PRO B 1 158 ? 36.651 1.471 145.876 1.00 20.00 158 PRO B N 1
ATOM 2062 C CA . PRO B 1 158 ? 37.159 0.258 145.270 1.00 20.00 158 PRO B CA 1
ATOM 2063 C C . PRO B 1 158 ? 38.052 -0.491 146.239 1.00 20.00 158 PRO B C 1
ATOM 2064 O O . PRO B 1 158 ? 37.947 -1.708 146.386 1.00 20.00 158 PRO B O 1
ATOM 2065 N N . SER B 1 159 ? 38.936 0.258 146.894 1.00 20.00 159 SER B N 1
ATOM 2066 C CA . SER B 1 159 ? 39.850 -0.305 147.868 1.00 20.00 159 SER B CA 1
ATOM 2067 C C . SER B 1 159 ? 39.110 -1.182 148.864 1.00 20.00 159 SER B C 1
ATOM 2068 O O . SER B 1 159 ? 39.598 -2.233 149.278 1.00 20.00 159 SER B O 1
ATOM 2069 N N . ALA B 1 160 ? 37.910 -0.736 149.225 1.00 20.00 160 ALA B N 1
ATOM 2070 C CA . ALA B 1 160 ? 37.063 -1.463 150.149 1.00 20.00 160 ALA B CA 1
ATOM 2071 C C . ALA B 1 160 ? 36.354 -2.613 149.454 1.00 20.00 160 ALA B C 1
ATOM 2072 O O . ALA B 1 160 ? 36.328 -3.736 149.953 1.00 20.00 160 ALA B O 1
ATOM 2073 N N . LEU B 1 161 ? 35.783 -2.318 148.288 1.00 20.00 161 LEU B N 1
ATOM 2074 C CA . LEU B 1 161 ? 35.092 -3.324 147.505 1.00 20.00 161 LEU B CA 1
ATOM 2075 C C . LEU B 1 161 ? 35.971 -4.547 147.309 1.00 20.00 161 LEU B C 1
ATOM 2076 O O . LEU B 1 161 ? 35.578 -5.670 147.624 1.00 20.00 161 LEU B O 1
ATOM 2077 N N . ALA B 1 162 ? 37.184 -4.308 146.813 1.00 20.00 162 ALA B N 1
ATOM 2078 C CA . ALA B 1 162 ? 38.143 -5.376 146.610 1.00 20.00 162 ALA B CA 1
ATOM 2079 C C . ALA B 1 162 ? 38.333 -6.136 147.908 1.00 20.00 162 ALA B C 1
ATOM 2080 O O . ALA B 1 162 ? 38.413 -7.362 147.941 1.00 20.00 162 ALA B O 1
ATOM 2081 N N . SER B 1 163 ? 38.376 -5.371 148.994 1.00 20.00 163 SER B N 1
ATOM 2082 C CA . SER B 1 163 ? 38.512 -5.935 150.319 1.00 20.00 163 SER B CA 1
ATOM 2083 C C . SER B 1 163 ? 37.356 -6.881 150.589 1.00 20.00 163 SER B C 1
ATOM 2084 O O . SER B 1 163 ? 37.550 -8.036 150.962 1.00 20.00 163 SER B O 1
ATOM 2085 N N . VAL B 1 164 ? 36.144 -6.378 150.367 1.00 20.00 164 VAL B N 1
ATOM 2086 C CA . VAL B 1 164 ? 34.941 -7.162 150.557 1.00 20.00 164 VAL B CA 1
ATOM 2087 C C . VAL B 1 164 ? 34.955 -8.447 149.743 1.00 20.00 164 VAL B C 1
ATOM 2088 O O . VAL B 1 164 ? 34.601 -9.512 150.245 1.00 20.00 164 VAL B O 1
ATOM 2089 N N . VAL B 1 165 ? 35.351 -8.338 148.475 1.00 20.00 165 VAL B N 1
ATOM 2090 C CA . VAL B 1 165 ? 35.423 -9.491 147.597 1.00 20.00 165 VAL B CA 1
ATOM 2091 C C . VAL B 1 165 ? 36.363 -10.533 148.177 1.00 20.00 165 VAL B C 1
ATOM 2092 O O . VAL B 1 165 ? 36.155 -11.739 148.043 1.00 20.00 165 VAL B O 1
ATOM 2093 N N . ASN B 1 166 ? 37.405 -10.033 148.837 1.00 20.00 166 ASN B N 1
ATOM 2094 C CA . ASN B 1 166 ? 38.397 -10.869 149.484 1.00 20.00 166 ASN B CA 1
ATOM 2095 C C . ASN B 1 166 ? 37.936 -11.255 150.879 1.00 20.00 166 ASN B C 1
ATOM 2096 O O . ASN B 1 166 ? 37.989 -12.418 151.271 1.00 20.00 166 ASN B O 1
ATOM 2097 N N . GLN B 1 167 ? 37.468 -10.254 151.618 1.00 20.00 167 GLN B N 1
ATOM 2098 C CA . GLN B 1 167 ? 36.966 -10.462 152.961 1.00 20.00 167 GLN B CA 1
ATOM 2099 C C . GLN B 1 167 ? 35.805 -11.441 152.945 1.00 20.00 167 GLN B C 1
ATOM 2100 O O . GLN B 1 167 ? 35.587 -12.195 153.892 1.00 20.00 167 GLN B O 1
ATOM 2101 N N . PHE B 1 168 ? 35.058 -11.405 151.845 1.00 20.00 168 PHE B N 1
ATOM 2102 C CA . PHE B 1 168 ? 33.897 -12.252 151.657 1.00 20.00 168 PHE B CA 1
ATOM 2103 C C . PHE B 1 168 ? 34.206 -13.497 150.842 1.00 20.00 168 PHE B C 1
ATOM 2104 O O . PHE B 1 168 ? 34.076 -14.620 151.326 1.00 20.00 168 PHE B O 1
ATOM 2105 N N . GLY B 1 169 ? 34.617 -13.286 149.595 1.00 20.00 169 GLY B N 1
ATOM 2106 C CA . GLY B 1 169 ? 34.930 -14.380 148.692 1.00 20.00 169 GLY B CA 1
ATOM 2107 C C . GLY B 1 169 ? 36.199 -15.128 149.067 1.00 20.00 169 GLY B C 1
ATOM 2108 O O . GLY B 1 169 ? 36.919 -15.626 148.201 1.00 20.00 169 GLY B O 1
ATOM 2109 N N . GLU B 1 170 ? 36.468 -15.219 150.366 1.00 20.00 170 GLU B N 1
ATOM 2110 C CA . GLU B 1 170 ? 37.643 -15.916 150.856 1.00 20.00 170 GLU B CA 1
ATOM 2111 C C . GLU B 1 170 ? 37.400 -16.532 152.224 1.00 20.00 170 GLU B C 1
ATOM 2112 O O . GLU B 1 170 ? 37.830 -17.650 152.504 1.00 20.00 170 GLU B O 1
ATOM 2113 N N . PHE B 1 171 ? 36.691 -15.788 153.067 1.00 20.00 171 PHE B N 1
ATOM 2114 C CA . PHE B 1 171 ? 36.364 -16.262 154.398 1.00 20.00 171 PHE B CA 1
ATOM 2115 C C . PHE B 1 171 ? 35.367 -17.407 154.308 1.00 20.00 171 PHE B C 1
ATOM 2116 O O . PHE B 1 171 ? 35.744 -18.551 154.058 1.00 20.00 171 PHE B O 1
ATOM 2117 N N . SER B 1 172 ? 34.086 -17.088 154.481 1.00 20.00 172 SER B N 1
ATOM 2118 C CA . SER B 1 172 ? 33.035 -18.086 154.390 1.00 20.00 172 SER B CA 1
ATOM 2119 C C . SER B 1 172 ? 31.855 -17.657 153.527 1.00 20.00 172 SER B C 1
ATOM 2120 O O . SER B 1 172 ? 30.742 -17.447 154.000 1.00 20.00 172 SER B O 1
ATOM 2121 N N . SER B 1 173 ? 32.163 -17.544 152.241 1.00 20.00 173 SER B N 1
ATOM 2122 C CA . SER B 1 173 ? 31.289 -17.174 151.137 1.00 20.00 173 SER B CA 1
ATOM 2123 C C . SER B 1 173 ? 29.863 -16.672 151.376 1.00 20.00 173 SER B C 1
ATOM 2124 O O . SER B 1 173 ? 29.375 -15.875 150.575 1.00 20.00 173 SER B O 1
ATOM 2125 N N . PRO B 1 174 ? 29.148 -17.140 152.400 1.00 20.00 174 PRO B N 1
ATOM 2126 C CA . PRO B 1 174 ? 27.780 -16.668 152.540 1.00 20.00 174 PRO B CA 1
ATOM 2127 C C . PRO B 1 174 ? 27.292 -16.619 153.982 1.00 20.00 174 PRO B C 1
ATOM 2128 O O . PRO B 1 174 ? 26.534 -17.483 154.419 1.00 20.00 174 PRO B O 1
ATOM 2129 N N . SER B 1 175 ? 27.729 -15.604 154.724 1.00 20.00 175 SER B N 1
ATOM 2130 C CA . SER B 1 175 ? 27.348 -15.479 156.117 1.00 20.00 175 SER B CA 1
ATOM 2131 C C . SER B 1 175 ? 25.866 -15.191 156.328 1.00 20.00 175 SER B C 1
ATOM 2132 O O . SER B 1 175 ? 25.521 -14.395 157.190 1.00 20.00 175 SER B O 1
ATOM 2133 N N . ILE B 1 176 ? 25.002 -15.857 155.560 1.00 20.00 176 ILE B N 1
ATOM 2134 C CA . ILE B 1 176 ? 23.551 -15.728 155.679 1.00 20.00 176 ILE B CA 1
ATOM 2135 C C . ILE B 1 176 ? 23.050 -14.331 156.027 1.00 20.00 176 ILE B C 1
ATOM 2136 O O . ILE B 1 176 ? 22.641 -14.090 157.161 1.00 20.00 176 ILE B O 1
ATOM 2137 N N . GLY B 1 177 ? 23.073 -13.416 155.061 1.00 20.00 177 GLY B N 1
ATOM 2138 C CA . GLY B 1 177 ? 22.626 -12.057 155.319 1.00 20.00 177 GLY B CA 1
ATOM 2139 C C . GLY B 1 177 ? 23.328 -11.463 156.532 1.00 20.00 177 GLY B C 1
ATOM 2140 O O . GLY B 1 177 ? 24.255 -10.665 156.402 1.00 20.00 177 GLY B O 1
ATOM 2141 N N . THR B 1 178 ? 22.877 -11.875 157.716 1.00 20.00 178 THR B N 1
ATOM 2142 C CA . THR B 1 178 ? 23.456 -11.432 158.968 1.00 20.00 178 THR B CA 1
ATOM 2143 C C . THR B 1 178 ? 24.918 -11.819 159.024 1.00 20.00 178 THR B C 1
ATOM 2144 O O . THR B 1 178 ? 25.258 -12.988 158.892 1.00 20.00 178 THR B O 1
ATOM 2145 N N . ARG B 1 179 ? 25.745 -10.789 159.181 1.00 20.00 179 ARG B N 1
ATOM 2146 C CA . ARG B 1 179 ? 27.200 -10.816 159.199 1.00 20.00 179 ARG B CA 1
ATOM 2147 C C . ARG B 1 179 ? 27.754 -10.150 157.950 1.00 20.00 179 ARG B C 1
ATOM 2148 O O . ARG B 1 179 ? 27.835 -8.926 157.899 1.00 20.00 179 ARG B O 1
ATOM 2149 N N . PHE B 1 180 ? 28.091 -10.955 156.939 1.00 20.00 180 PHE B N 1
ATOM 2150 C CA . PHE B 1 180 ? 28.623 -10.420 155.696 1.00 20.00 180 PHE B CA 1
ATOM 2151 C C . PHE B 1 180 ? 27.879 -9.192 155.212 1.00 20.00 180 PHE B C 1
ATOM 2152 O O . PHE B 1 180 ? 28.493 -8.185 154.870 1.00 20.00 180 PHE B O 1
ATOM 2153 N N . LEU B 1 181 ? 26.553 -9.261 155.227 1.00 20.00 181 LEU B N 1
ATOM 2154 C CA . LEU B 1 181 ? 25.768 -8.110 154.828 1.00 20.00 181 LEU B CA 1
ATOM 2155 C C . LEU B 1 181 ? 26.072 -6.950 155.747 1.00 20.00 181 LEU B C 1
ATOM 2156 O O . LEU B 1 181 ? 26.242 -5.813 155.311 1.00 20.00 181 LEU B O 1
ATOM 2157 N N . LEU B 1 182 ? 26.189 -7.259 157.029 1.00 20.00 182 LEU B N 1
ATOM 2158 C CA . LEU B 1 182 ? 26.494 -6.221 157.985 1.00 20.00 182 LEU B CA 1
ATOM 2159 C C . LEU B 1 182 ? 27.787 -5.501 157.619 1.00 20.00 182 LEU B C 1
ATOM 2160 O O . LEU B 1 182 ? 27.745 -4.307 157.353 1.00 20.00 182 LEU B O 1
ATOM 2161 N N . ARG B 1 183 ? 28.896 -6.248 157.512 1.00 20.00 183 ARG B N 1
ATOM 2162 C CA . ARG B 1 183 ? 30.205 -5.722 157.136 1.00 20.00 183 ARG B CA 1
ATOM 2163 C C . ARG B 1 183 ? 30.121 -4.717 156.001 1.00 20.00 183 ARG B C 1
ATOM 2164 O O . ARG B 1 183 ? 30.681 -3.622 156.057 1.00 20.00 183 ARG B O 1
ATOM 2165 N N . ASP B 1 184 ? 29.439 -5.149 154.944 1.00 20.00 184 ASP B N 1
ATOM 2166 C CA . ASP B 1 184 ? 29.272 -4.375 153.734 1.00 20.00 184 ASP B CA 1
ATOM 2167 C C . ASP B 1 184 ? 28.374 -3.164 153.916 1.00 20.00 184 ASP B C 1
ATOM 2168 O O . ASP B 1 184 ? 28.711 -2.067 153.479 1.00 20.00 184 ASP B O 1
ATOM 2169 N N . PHE B 1 185 ? 27.251 -3.365 154.595 1.00 20.00 185 PHE B N 1
ATOM 2170 C CA . PHE B 1 185 ? 26.330 -2.278 154.846 1.00 20.00 185 PHE B CA 1
ATOM 2171 C C . PHE B 1 185 ? 26.672 -1.525 156.125 1.00 20.00 185 PHE B C 1
ATOM 2172 O O . PHE B 1 185 ? 26.070 -0.500 156.447 1.00 20.00 185 PHE B O 1
ATOM 2173 N N . GLU B 1 186 ? 27.667 -2.042 156.850 1.00 20.00 186 GLU B N 1
ATOM 2174 C CA . GLU B 1 186 ? 28.154 -1.407 158.062 1.00 20.00 186 GLU B CA 1
ATOM 2175 C C . GLU B 1 186 ? 29.112 -0.289 157.694 1.00 20.00 186 GLU B C 1
ATOM 2176 O O . GLU B 1 186 ? 29.674 0.379 158.558 1.00 20.00 186 GLU B O 1
ATOM 2177 N N . HIS B 1 187 ? 29.288 -0.102 156.389 1.00 20.00 187 HIS B N 1
ATOM 2178 C CA . HIS B 1 187 ? 30.213 0.886 155.870 1.00 20.00 187 HIS B CA 1
ATOM 2179 C C . HIS B 1 187 ? 31.560 0.757 156.563 1.00 20.00 187 HIS B C 1
ATOM 2180 O O . HIS B 1 187 ? 32.246 1.744 156.819 1.00 20.00 187 HIS B O 1
ATOM 2181 N N . ALA B 1 188 ? 31.875 -0.507 156.868 1.00 20.00 188 ALA B N 1
ATOM 2182 C CA . ALA B 1 188 ? 33.068 -0.987 157.552 1.00 20.00 188 ALA B CA 1
ATOM 2183 C C . ALA B 1 188 ? 34.207 0.006 157.713 1.00 20.00 188 ALA B C 1
ATOM 2184 O O . ALA B 1 188 ? 34.345 0.943 156.930 1.00 20.00 188 ALA B O 1
ATOM 2185 N N . VAL B 1 189 ? 35.026 -0.259 158.738 1.00 20.00 189 VAL B N 1
ATOM 2186 C CA . VAL B 1 189 ? 36.192 0.537 159.090 1.00 20.00 189 VAL B CA 1
ATOM 2187 C C . VAL B 1 189 ? 36.888 1.109 157.868 1.00 20.00 189 VAL B C 1
ATOM 2188 O O . VAL B 1 189 ? 36.892 0.499 156.800 1.00 20.00 189 VAL B O 1
ATOM 2189 N N . SER B 1 190 ? 37.444 2.305 158.020 1.00 20.00 190 SER B N 1
ATOM 2190 C CA . SER B 1 190 ? 38.078 2.978 156.905 1.00 20.00 190 SER B CA 1
ATOM 2191 C C . SER B 1 190 ? 39.549 3.275 157.111 1.00 20.00 190 SER B C 1
ATOM 2192 O O . SER B 1 190 ? 40.129 2.996 158.160 1.00 20.00 190 SER B O 1
ATOM 2193 N N . ARG B 1 191 ? 40.129 3.880 156.078 1.00 20.00 191 ARG B N 1
ATOM 2194 C CA . ARG B 1 191 ? 41.512 4.301 156.094 1.00 20.00 191 ARG B CA 1
ATOM 2195 C C . ARG B 1 191 ? 41.575 5.814 156.220 1.00 20.00 191 ARG B C 1
ATOM 2196 O O . ARG B 1 191 ? 42.577 6.435 155.864 1.00 20.00 191 ARG B O 1
ATOM 2197 N N . VAL B 1 192 ? 40.456 6.367 156.709 1.00 20.00 192 VAL B N 1
ATOM 2198 C CA . VAL B 1 192 ? 40.252 7.788 156.969 1.00 20.00 192 VAL B CA 1
ATOM 2199 C C . VAL B 1 192 ? 39.412 8.520 155.926 1.00 20.00 192 VAL B C 1
ATOM 2200 O O . VAL B 1 192 ? 39.028 9.674 156.114 1.00 20.00 192 VAL B O 1
ATOM 2201 N N . VAL B 1 193 ? 39.097 7.836 154.833 1.00 20.00 193 VAL B N 1
ATOM 2202 C CA . VAL B 1 193 ? 38.351 8.442 153.747 1.00 20.00 193 VAL B CA 1
ATOM 2203 C C . VAL B 1 193 ? 36.921 7.938 153.605 1.00 20.00 193 VAL B C 1
ATOM 2204 O O . VAL B 1 193 ? 35.989 8.741 153.559 1.00 20.00 193 VAL B O 1
ATOM 2205 N N . PHE B 1 194 ? 36.796 6.610 153.508 1.00 20.00 194 PHE B N 1
ATOM 2206 C CA . PHE B 1 194 ? 35.560 5.847 153.349 1.00 20.00 194 PHE B CA 1
ATOM 2207 C C . PHE B 1 194 ? 34.277 6.662 153.268 1.00 20.00 194 PHE B C 1
ATOM 2208 O O . PHE B 1 194 ? 33.996 7.497 154.127 1.00 20.00 194 PHE B O 1
ATOM 2209 N N . LEU B 1 195 ? 33.504 6.410 152.214 1.00 20.00 195 LEU B N 1
ATOM 2210 C CA . LEU B 1 195 ? 32.252 7.112 151.988 1.00 20.00 195 LEU B CA 1
ATOM 2211 C C . LEU B 1 195 ? 31.288 7.000 153.161 1.00 20.00 195 LEU B C 1
ATOM 2212 O O . LEU B 1 195 ? 30.299 7.729 153.214 1.00 20.00 195 LEU B O 1
ATOM 2213 N N . ALA B 1 196 ? 31.613 6.093 154.086 1.00 20.00 196 ALA B N 1
ATOM 2214 C CA . ALA B 1 196 ? 30.859 5.777 155.298 1.00 20.00 196 ALA B CA 1
ATOM 2215 C C . ALA B 1 196 ? 29.913 6.869 155.755 1.00 20.00 196 ALA B C 1
ATOM 2216 O O . ALA B 1 196 ? 28.696 6.692 155.797 1.00 20.00 196 ALA B O 1
ATOM 2217 N N . ASP B 1 197 ? 30.530 7.980 156.133 1.00 20.00 197 ASP B N 1
ATOM 2218 C CA . ASP B 1 197 ? 29.871 9.170 156.624 1.00 20.00 197 ASP B CA 1
ATOM 2219 C C . ASP B 1 197 ? 28.543 9.444 155.935 1.00 20.00 197 ASP B C 1
ATOM 2220 O O . ASP B 1 197 ? 27.623 10.001 156.531 1.00 20.00 197 ASP B O 1
ATOM 2221 N N . GLN B 1 198 ? 28.458 9.042 154.670 1.00 20.00 198 GLN B N 1
ATOM 2222 C CA . GLN B 1 198 ? 27.249 9.227 153.892 1.00 20.00 198 GLN B CA 1
ATOM 2223 C C . GLN B 1 198 ? 26.237 8.135 154.193 1.00 20.00 198 GLN B C 1
ATOM 2224 O O . GLN B 1 198 ? 25.053 8.400 154.392 1.00 20.00 198 GLN B O 1
ATOM 2225 N N . LEU B 1 199 ? 26.728 6.899 154.234 1.00 20.00 199 LEU B N 1
ATOM 2226 C CA . LEU B 1 199 ? 25.892 5.756 154.537 1.00 20.00 199 LEU B CA 1
ATOM 2227 C C . LEU B 1 199 ? 25.417 5.829 155.977 1.00 20.00 199 LEU B C 1
ATOM 2228 O O . LEU B 1 199 ? 24.438 5.194 156.369 1.00 20.00 199 LEU B O 1
ATOM 2229 N N . TRP B 1 200 ? 26.132 6.641 156.753 1.00 20.00 200 TRP B N 1
ATOM 2230 C CA . TRP B 1 200 ? 25.810 6.874 158.145 1.00 20.00 200 TRP B CA 1
ATOM 2231 C C . TRP B 1 200 ? 24.885 8.072 158.274 1.00 20.00 200 TRP B C 1
ATOM 2232 O O . TRP B 1 200 ? 24.002 8.107 159.131 1.00 20.00 200 TRP B O 1
ATOM 2233 N N . THR B 1 201 ? 25.098 9.057 157.399 1.00 20.00 201 THR B N 1
ATOM 2234 C CA . THR B 1 201 ? 24.278 10.253 157.376 1.00 20.00 201 THR B CA 1
ATOM 2235 C C . THR B 1 201 ? 22.830 9.868 157.150 1.00 20.00 201 THR B C 1
ATOM 2236 O O . THR B 1 201 ? 21.903 10.545 157.594 1.00 20.00 201 THR B O 1
ATOM 2237 N N . ASN B 1 202 ? 22.657 8.740 156.467 1.00 20.00 202 ASN B N 1
ATOM 2238 C CA . ASN B 1 202 ? 21.337 8.214 156.181 1.00 20.00 202 ASN B CA 1
ATOM 2239 C C . ASN B 1 202 ? 20.520 8.068 157.453 1.00 20.00 202 ASN B C 1
ATOM 2240 O O . ASN B 1 202 ? 19.359 8.465 157.511 1.00 20.00 202 ASN B O 1
ATOM 2241 N N . GLY B 1 203 ? 21.162 7.480 158.462 1.00 20.00 203 GLY B N 1
ATOM 2242 C CA . GLY B 1 203 ? 20.565 7.234 159.758 1.00 20.00 203 GLY B CA 1
ATOM 2243 C C . GLY B 1 203 ? 20.009 8.493 160.397 1.00 20.00 203 GLY B C 1
ATOM 2244 O O . GLY B 1 203 ? 18.800 8.682 160.445 1.00 20.00 203 GLY B O 1
ATOM 2245 N N . ASN B 1 204 ? 20.910 9.343 160.898 1.00 20.00 204 ASN B N 1
ATOM 2246 C CA . ASN B 1 204 ? 20.518 10.574 161.565 1.00 20.00 204 ASN B CA 1
ATOM 2247 C C . ASN B 1 204 ? 19.389 11.323 160.869 1.00 20.00 204 ASN B C 1
ATOM 2248 O O . ASN B 1 204 ? 18.371 11.634 161.483 1.00 20.00 204 ASN B O 1
ATOM 2249 N N . SER B 1 205 ? 19.552 11.573 159.574 1.00 20.00 205 SER B N 1
ATOM 2250 C CA . SER B 1 205 ? 18.540 12.285 158.822 1.00 20.00 205 SER B CA 1
ATOM 2251 C C . SER B 1 205 ? 17.156 11.663 158.938 1.00 20.00 205 SER B C 1
ATOM 2252 O O . SER B 1 205 ? 16.166 12.359 159.160 1.00 20.00 205 SER B O 1
ATOM 2253 N N . HIS B 1 206 ? 17.086 10.352 158.732 1.00 20.00 206 HIS B N 1
ATOM 2254 C CA . HIS B 1 206 ? 15.825 9.626 158.782 1.00 20.00 206 HIS B CA 1
ATOM 2255 C C . HIS B 1 206 ? 15.033 9.889 160.057 1.00 20.00 206 HIS B C 1
ATOM 2256 O O . HIS B 1 206 ? 13.825 10.125 160.011 1.00 20.00 206 HIS B O 1
ATOM 2257 N N . HIS B 1 207 ? 15.724 9.845 161.193 1.00 20.00 207 HIS B N 1
ATOM 2258 C CA . HIS B 1 207 ? 15.096 10.053 162.486 1.00 20.00 207 HIS B CA 1
ATOM 2259 C C . HIS B 1 207 ? 14.607 11.477 162.707 1.00 20.00 207 HIS B C 1
ATOM 2260 O O . HIS B 1 207 ? 13.471 11.691 163.135 1.00 20.00 207 HIS B O 1
ATOM 2261 N N . ILE B 1 208 ? 15.461 12.453 162.422 1.00 20.00 208 ILE B N 1
ATOM 2262 C CA . ILE B 1 208 ? 15.076 13.836 162.613 1.00 20.00 208 ILE B CA 1
ATOM 2263 C C . ILE B 1 208 ? 14.154 14.341 161.514 1.00 20.00 208 ILE B C 1
ATOM 2264 O O . ILE B 1 208 ? 14.594 14.780 160.453 1.00 20.00 208 ILE B O 1
ATOM 2265 N N . PHE B 1 209 ? 12.856 14.248 161.799 1.00 20.00 209 PHE B N 1
ATOM 2266 C CA . PHE B 1 209 ? 11.810 14.661 160.884 1.00 20.00 209 PHE B CA 1
ATOM 2267 C C . PHE B 1 209 ? 11.860 16.149 160.605 1.00 20.00 209 PHE B C 1
ATOM 2268 O O . PHE B 1 209 ? 12.363 16.579 159.573 1.00 20.00 209 PHE B O 1
ATOM 2269 N N . ALA B 1 210 ? 11.374 16.933 161.562 1.00 20.00 210 ALA B N 1
ATOM 2270 C CA . ALA B 1 210 ? 11.362 18.378 161.462 1.00 20.00 210 ALA B CA 1
ATOM 2271 C C . ALA B 1 210 ? 12.730 18.906 161.068 1.00 20.00 210 ALA B C 1
ATOM 2272 O O . ALA B 1 210 ? 12.859 19.757 160.190 1.00 20.00 210 ALA B O 1
ATOM 2273 N N . ARG B 1 211 ? 13.752 18.375 161.729 1.00 20.00 211 ARG B N 1
ATOM 2274 C CA . ARG B 1 211 ? 15.124 18.782 161.485 1.00 20.00 211 ARG B CA 1
ATOM 2275 C C . ARG B 1 211 ? 15.631 18.480 160.082 1.00 20.00 211 ARG B C 1
ATOM 2276 O O . ARG B 1 211 ? 15.856 17.325 159.705 1.00 20.00 211 ARG B O 1
ATOM 2277 N N . SER B 1 212 ? 15.834 19.549 159.329 1.00 20.00 212 SER B N 1
ATOM 2278 C CA . SER B 1 212 ? 16.412 19.456 158.008 1.00 20.00 212 SER B CA 1
ATOM 2279 C C . SER B 1 212 ? 17.798 20.078 158.082 1.00 20.00 212 SER B C 1
ATOM 2280 O O . SER B 1 212 ? 17.965 21.177 158.606 1.00 20.00 212 SER B O 1
ATOM 2281 N N . TRP B 1 213 ? 18.802 19.351 157.596 1.00 20.00 213 TRP B N 1
ATOM 2282 C CA . TRP B 1 213 ? 20.179 19.791 157.707 1.00 20.00 213 TRP B CA 1
ATOM 2283 C C . TRP B 1 213 ? 20.776 20.373 156.439 1.00 20.00 213 TRP B C 1
ATOM 2284 O O . TRP B 1 213 ? 20.500 19.920 155.328 1.00 20.00 213 TRP B O 1
ATOM 2285 N N . LEU B 1 214 ? 21.679 21.331 156.641 1.00 20.00 214 LEU B N 1
ATOM 2286 C CA . LEU B 1 214 ? 22.440 21.913 155.558 1.00 20.00 214 LEU B CA 1
ATOM 2287 C C . LEU B 1 214 ? 23.437 20.856 155.114 1.00 20.00 214 LEU B C 1
ATOM 2288 O O . LEU B 1 214 ? 23.978 20.128 155.947 1.00 20.00 214 LEU B O 1
ATOM 2289 N N . PRO B 1 215 ? 23.637 20.747 153.800 1.00 20.00 215 PRO B N 1
ATOM 2290 C CA . PRO B 1 215 ? 24.536 19.759 153.231 1.00 20.00 215 PRO B CA 1
ATOM 2291 C C . PRO B 1 215 ? 25.845 19.623 153.991 1.00 20.00 215 PRO B C 1
ATOM 2292 O O . PRO B 1 215 ? 26.542 18.616 153.882 1.00 20.00 215 PRO B O 1
ATOM 2293 N N . MET B 1 216 ? 26.166 20.651 154.771 1.00 20.00 216 MET B N 1
ATOM 2294 C CA . MET B 1 216 ? 27.374 20.663 155.567 1.00 20.00 216 MET B CA 1
ATOM 2295 C C . MET B 1 216 ? 27.490 19.398 156.401 1.00 20.00 216 MET B C 1
ATOM 2296 O O . MET B 1 216 ? 28.583 18.911 156.672 1.00 20.00 216 MET B O 1
ATOM 2297 N N . SER B 1 217 ? 26.331 18.883 156.801 1.00 20.00 217 SER B N 1
ATOM 2298 C CA . SER B 1 217 ? 26.245 17.677 157.605 1.00 20.00 217 SER B CA 1
ATOM 2299 C C . SER B 1 217 ? 26.825 16.466 156.897 1.00 20.00 217 SER B C 1
ATOM 2300 O O . SER B 1 217 ? 27.090 15.435 157.509 1.00 20.00 217 SER B O 1
ATOM 2301 N N . ASN B 1 218 ? 27.026 16.614 155.591 1.00 20.00 218 ASN B N 1
ATOM 2302 C CA . ASN B 1 218 ? 27.584 15.551 154.780 1.00 20.00 218 ASN B CA 1
ATOM 2303 C C . ASN B 1 218 ? 29.087 15.431 154.978 1.00 20.00 218 ASN B C 1
ATOM 2304 O O . ASN B 1 218 ? 29.693 14.428 154.605 1.00 20.00 218 ASN B O 1
ATOM 2305 N N . ASN B 1 219 ? 29.690 16.465 155.563 1.00 20.00 219 ASN B N 1
ATOM 2306 C CA . ASN B 1 219 ? 31.122 16.476 155.803 1.00 20.00 219 ASN B CA 1
ATOM 2307 C C . ASN B 1 219 ? 31.478 15.881 157.158 1.00 20.00 219 ASN B C 1
ATOM 2308 O O . ASN B 1 219 ? 32.574 15.362 157.356 1.00 20.00 219 ASN B O 1
ATOM 2309 N N . ASP B 1 220 ? 30.528 15.963 158.085 1.00 20.00 220 ASP B N 1
ATOM 2310 C CA . ASP B 1 220 ? 30.670 15.478 159.447 1.00 20.00 220 ASP B CA 1
ATOM 2311 C C . ASP B 1 220 ? 31.375 14.143 159.579 1.00 20.00 220 ASP B C 1
ATOM 2312 O O . ASP B 1 220 ? 31.741 13.752 160.686 1.00 20.00 220 ASP B O 1
ATOM 2313 N N . GLY B 1 221 ? 31.498 13.427 158.469 1.00 20.00 221 GLY B N 1
ATOM 2314 C CA . GLY B 1 221 ? 32.125 12.123 158.479 1.00 20.00 221 GLY B CA 1
ATOM 2315 C C . GLY B 1 221 ? 33.417 12.102 159.269 1.00 20.00 221 GLY B C 1
ATOM 2316 O O . GLY B 1 221 ? 33.568 11.357 160.239 1.00 20.00 221 GLY B O 1
ATOM 2317 N N . ASN B 1 222 ? 34.345 12.954 158.860 1.00 20.00 222 ASN B N 1
ATOM 2318 C CA . ASN B 1 222 ? 35.611 13.066 159.550 1.00 20.00 222 ASN B CA 1
ATOM 2319 C C . ASN B 1 222 ? 35.751 14.443 160.169 1.00 20.00 222 ASN B C 1
ATOM 2320 O O . ASN B 1 222 ? 34.990 15.343 159.823 1.00 20.00 222 ASN B O 1
ATOM 2321 N N . PHE B 1 223 ? 36.688 14.542 161.116 1.00 20.00 223 PHE B N 1
ATOM 2322 C CA . PHE B 1 223 ? 37.007 15.724 161.906 1.00 20.00 223 PHE B CA 1
ATOM 2323 C C . PHE B 1 223 ? 36.829 15.454 163.396 1.00 20.00 223 PHE B C 1
ATOM 2324 O O . PHE B 1 223 ? 36.094 14.551 163.796 1.00 20.00 223 PHE B O 1
ATOM 2325 N N . LYS B 1 224 ? 37.492 16.271 164.216 1.00 20.00 224 LYS B N 1
ATOM 2326 C CA . LYS B 1 224 ? 37.443 16.157 165.663 1.00 20.00 224 LYS B CA 1
ATOM 2327 C C . LYS B 1 224 ? 36.259 16.884 166.292 1.00 20.00 224 LYS B C 1
ATOM 2328 O O . LYS B 1 224 ? 35.218 16.289 166.560 1.00 20.00 224 LYS B O 1
ATOM 2329 N N . THR B 1 225 ? 36.443 18.183 166.539 1.00 20.00 225 THR B N 1
ATOM 2330 C CA . THR B 1 225 ? 35.444 19.025 167.174 1.00 20.00 225 THR B CA 1
ATOM 2331 C C . THR B 1 225 ? 34.188 19.237 166.338 1.00 20.00 225 THR B C 1
ATOM 2332 O O . THR B 1 225 ? 33.077 18.945 166.788 1.00 20.00 225 THR B O 1
ATOM 2333 N N . ILE B 1 226 ? 34.368 19.746 165.115 1.00 20.00 226 ILE B N 1
ATOM 2334 C CA . ILE B 1 226 ? 33.272 20.059 164.201 1.00 20.00 226 ILE B CA 1
ATOM 2335 C C . ILE B 1 226 ? 32.136 19.043 164.137 1.00 20.00 226 ILE B C 1
ATOM 2336 O O . ILE B 1 226 ? 31.123 19.277 163.476 1.00 20.00 226 ILE B O 1
ATOM 2337 N N . VAL B 1 227 ? 32.306 17.919 164.829 1.00 20.00 227 VAL B N 1
ATOM 2338 C CA . VAL B 1 227 ? 31.300 16.877 164.915 1.00 20.00 227 VAL B CA 1
ATOM 2339 C C . VAL B 1 227 ? 30.556 17.005 166.237 1.00 20.00 227 VAL B C 1
ATOM 2340 O O . VAL B 1 227 ? 29.580 16.305 166.498 1.00 20.00 227 VAL B O 1
ATOM 2341 N N . ALA B 1 228 ? 31.040 17.937 167.058 1.00 20.00 228 ALA B N 1
ATOM 2342 C CA . ALA B 1 228 ? 30.459 18.226 168.357 1.00 20.00 228 ALA B CA 1
ATOM 2343 C C . ALA B 1 228 ? 30.070 19.690 168.498 1.00 20.00 228 ALA B C 1
ATOM 2344 O O . ALA B 1 228 ? 29.756 20.159 169.592 1.00 20.00 228 ALA B O 1
ATOM 2345 N N . SER B 1 229 ? 30.096 20.403 167.367 1.00 20.00 229 SER B N 1
ATOM 2346 C CA . SER B 1 229 ? 29.711 21.805 167.327 1.00 20.00 229 SER B CA 1
ATOM 2347 C C . SER B 1 229 ? 28.656 22.031 166.251 1.00 20.00 229 SER B C 1
ATOM 2348 O O . SER B 1 229 ? 27.512 22.382 166.544 1.00 20.00 229 SER B O 1
ATOM 2349 N N . ARG B 1 230 ? 29.036 21.780 164.997 1.00 20.00 230 ARG B N 1
ATOM 2350 C CA . ARG B 1 230 ? 28.123 21.903 163.884 1.00 20.00 230 ARG B CA 1
ATOM 2351 C C . ARG B 1 230 ? 26.976 20.928 164.106 1.00 20.00 230 ARG B C 1
ATOM 2352 O O . ARG B 1 230 ? 25.887 21.280 164.494 1.00 20.00 230 ARG B O 1
ATOM 2353 N N . LEU B 1 231 ? 27.286 19.648 163.895 1.00 20.00 231 LEU B N 1
ATOM 2354 C CA . LEU B 1 231 ? 26.352 18.564 164.165 1.00 20.00 231 LEU B CA 1
ATOM 2355 C C . LEU B 1 231 ? 26.672 18.051 165.561 1.00 20.00 231 LEU B C 1
ATOM 2356 O O . LEU B 1 231 ? 27.829 18.113 165.958 1.00 20.00 231 LEU B O 1
ATOM 2357 N N . LEU B 1 232 ? 25.644 17.630 166.315 1.00 20.00 232 LEU B N 1
ATOM 2358 C CA . LEU B 1 232 ? 25.788 17.136 167.693 1.00 20.00 232 LEU B CA 1
ATOM 2359 C C . LEU B 1 232 ? 25.388 18.147 168.752 1.00 20.00 232 LEU B C 1
ATOM 2360 O O . LEU B 1 232 ? 24.731 17.816 169.743 1.00 20.00 232 LEU B O 1
ATOM 2361 N N . GLU B 1 233 ? 25.823 19.380 168.529 1.00 20.00 233 GLU B N 1
ATOM 2362 C CA . GLU B 1 233 ? 25.561 20.446 169.459 1.00 20.00 233 GLU B CA 1
ATOM 2363 C C . GLU B 1 233 ? 24.615 21.474 168.861 1.00 20.00 233 GLU B C 1
ATOM 2364 O O . GLU B 1 233 ? 23.452 21.580 169.235 1.00 20.00 233 GLU B O 1
ATOM 2365 N N . PHE B 1 234 ? 25.123 22.213 167.891 1.00 20.00 234 PHE B N 1
ATOM 2366 C CA . PHE B 1 234 ? 24.343 23.220 167.212 1.00 20.00 234 PHE B CA 1
ATOM 2367 C C . PHE B 1 234 ? 23.205 22.572 166.433 1.00 20.00 234 PHE B C 1
ATOM 2368 O O . PHE B 1 234 ? 22.028 22.769 166.737 1.00 20.00 234 PHE B O 1
ATOM 2369 N N . ILE B 1 235 ? 23.579 21.740 165.463 1.00 20.00 235 ILE B N 1
ATOM 2370 C CA . ILE B 1 235 ? 22.614 21.005 164.667 1.00 20.00 235 ILE B CA 1
ATOM 2371 C C . ILE B 1 235 ? 22.067 19.799 165.431 1.00 20.00 235 ILE B C 1
ATOM 2372 O O . ILE B 1 235 ? 21.691 18.780 164.853 1.00 20.00 235 ILE B O 1
ATOM 2373 N N . SER B 1 236 ? 22.034 19.937 166.757 1.00 20.00 236 SER B N 1
ATOM 2374 C CA . SER B 1 236 ? 21.515 18.920 167.659 1.00 20.00 236 SER B CA 1
ATOM 2375 C C . SER B 1 236 ? 20.874 19.546 168.889 1.00 20.00 236 SER B C 1
ATOM 2376 O O . SER B 1 236 ? 19.666 19.473 169.076 1.00 20.00 236 SER B O 1
ATOM 2377 N N . ALA B 1 237 ? 21.643 20.283 169.691 1.00 20.00 237 ALA B N 1
ATOM 2378 C CA . ALA B 1 237 ? 21.054 20.981 170.828 1.00 20.00 237 ALA B CA 1
ATOM 2379 C C . ALA B 1 237 ? 19.937 21.895 170.343 1.00 20.00 237 ALA B C 1
ATOM 2380 O O . ALA B 1 237 ? 19.164 22.460 171.115 1.00 20.00 237 ALA B O 1
ATOM 2381 N N . GLY B 1 238 ? 19.887 22.000 169.018 1.00 20.00 238 GLY B N 1
ATOM 2382 C CA . GLY B 1 238 ? 18.877 22.718 168.286 1.00 20.00 238 GLY B CA 1
ATOM 2383 C C . GLY B 1 238 ? 17.831 21.732 167.787 1.00 20.00 238 GLY B C 1
ATOM 2384 O O . GLY B 1 238 ? 16.707 21.712 168.272 1.00 20.00 238 GLY B O 1
ATOM 2385 N N . ASP B 1 239 ? 18.222 20.857 166.863 1.00 20.00 239 ASP B N 1
ATOM 2386 C CA . ASP B 1 239 ? 17.305 19.870 166.313 1.00 20.00 239 ASP B CA 1
ATOM 2387 C C . ASP B 1 239 ? 17.268 18.551 167.083 1.00 20.00 239 ASP B C 1
ATOM 2388 O O . ASP B 1 239 ? 16.304 17.794 167.001 1.00 20.00 239 ASP B O 1
ATOM 2389 N N . LEU B 1 240 ? 18.341 18.257 167.808 1.00 20.00 240 LEU B N 1
ATOM 2390 C CA . LEU B 1 240 ? 18.433 17.060 168.626 1.00 20.00 240 LEU B CA 1
ATOM 2391 C C . LEU B 1 240 ? 17.641 17.257 169.915 1.00 20.00 240 LEU B C 1
ATOM 2392 O O . LEU B 1 240 ? 16.933 16.358 170.368 1.00 20.00 240 LEU B O 1
ATOM 2393 N N . SER B 1 241 ? 17.751 18.455 170.495 1.00 20.00 241 SER B N 1
ATOM 2394 C CA . SER B 1 241 ? 17.029 18.796 171.710 1.00 20.00 241 SER B CA 1
ATOM 2395 C C . SER B 1 241 ? 15.532 18.866 171.448 1.00 20.00 241 SER B C 1
ATOM 2396 O O . SER B 1 241 ? 14.753 19.299 172.297 1.00 20.00 241 SER B O 1
ATOM 2397 N N . ILE B 1 242 ? 15.143 18.441 170.248 1.00 20.00 242 ILE B N 1
ATOM 2398 C CA . ILE B 1 242 ? 13.753 18.446 169.839 1.00 20.00 242 ILE B CA 1
ATOM 2399 C C . ILE B 1 242 ? 13.277 17.062 169.418 1.00 20.00 242 ILE B C 1
ATOM 2400 O O . ILE B 1 242 ? 12.257 16.582 169.914 1.00 20.00 242 ILE B O 1
ATOM 2401 N N . LEU B 1 243 ? 14.029 16.411 168.525 1.00 20.00 243 LEU B N 1
ATOM 2402 C CA . LEU B 1 243 ? 13.664 15.081 168.072 1.00 20.00 243 LEU B CA 1
ATOM 2403 C C . LEU B 1 243 ? 13.632 14.073 169.226 1.00 20.00 243 LEU B C 1
ATOM 2404 O O . LEU B 1 243 ? 12.990 13.026 169.127 1.00 20.00 243 LEU B O 1
ATOM 2405 N N . PRO B 1 244 ? 14.276 14.439 170.345 1.00 20.00 244 PRO B N 1
ATOM 2406 C CA . PRO B 1 244 ? 14.254 13.633 171.548 1.00 20.00 244 PRO B CA 1
ATOM 2407 C C . PRO B 1 244 ? 14.944 14.349 172.694 1.00 20.00 244 PRO B C 1
ATOM 2408 O O . PRO B 1 244 ? 16.124 14.126 172.957 1.00 20.00 244 PRO B O 1
ATOM 2409 N N . THR B 1 245 ? 14.200 15.243 173.346 1.00 20.00 245 THR B N 1
ATOM 2410 C CA . THR B 1 245 ? 14.714 16.057 174.440 1.00 20.00 245 THR B CA 1
ATOM 2411 C C . THR B 1 245 ? 14.571 15.406 175.806 1.00 20.00 245 THR B C 1
ATOM 2412 O O . THR B 1 245 ? 13.910 15.948 176.693 1.00 20.00 245 THR B O 1
ATOM 2413 N N . VAL B 1 246 ? 15.205 14.247 175.973 1.00 20.00 246 VAL B N 1
ATOM 2414 C CA . VAL B 1 246 ? 15.158 13.506 177.222 1.00 20.00 246 VAL B CA 1
ATOM 2415 C C . VAL B 1 246 ? 15.433 14.375 178.438 1.00 20.00 246 VAL B C 1
ATOM 2416 O O . VAL B 1 246 ? 14.626 14.435 179.366 1.00 20.00 246 VAL B O 1
ATOM 2417 N N . LEU B 1 247 ? 16.592 15.027 178.439 1.00 20.00 247 LEU B N 1
ATOM 2418 C CA . LEU B 1 247 ? 16.996 15.883 179.539 1.00 20.00 247 LEU B CA 1
ATOM 2419 C C . LEU B 1 247 ? 17.077 15.129 180.858 1.00 20.00 247 LEU B C 1
ATOM 2420 O O . LEU B 1 247 ? 17.035 15.719 181.937 1.00 20.00 247 LEU B O 1
ATOM 2421 N N . GLU B 1 248 ? 17.200 13.808 180.749 1.00 20.00 248 GLU B N 1
ATOM 2422 C CA . GLU B 1 248 ? 17.297 12.926 181.899 1.00 20.00 248 GLU B CA 1
ATOM 2423 C C . GLU B 1 248 ? 18.283 13.429 182.936 1.00 20.00 248 GLU B C 1
ATOM 2424 O O . GLU B 1 248 ? 19.298 14.046 182.613 1.00 20.00 248 GLU B O 1
ATOM 2425 N N . ASP B 1 249 ? 17.987 13.106 184.191 1.00 20.00 249 ASP B N 1
ATOM 2426 C CA . ASP B 1 249 ? 18.831 13.468 185.307 1.00 20.00 249 ASP B CA 1
ATOM 2427 C C . ASP B 1 249 ? 19.338 12.210 185.985 1.00 20.00 249 ASP B C 1
ATOM 2428 O O . ASP B 1 249 ? 18.627 11.210 186.053 1.00 20.00 249 ASP B O 1
ATOM 2429 N N . ALA B 1 250 ? 20.569 12.288 186.485 1.00 20.00 250 ALA B N 1
ATOM 2430 C CA . ALA B 1 250 ? 21.224 11.198 187.181 1.00 20.00 250 ALA B CA 1
ATOM 2431 C C . ALA B 1 250 ? 20.940 9.832 186.581 1.00 20.00 250 ALA B C 1
ATOM 2432 O O . ALA B 1 250 ? 20.795 8.839 187.290 1.00 20.00 250 ALA B O 1
ATOM 2433 N N . VAL B 1 251 ? 20.854 9.791 185.254 1.00 20.00 251 VAL B N 1
ATOM 2434 C CA . VAL B 1 251 ? 20.591 8.550 184.545 1.00 20.00 251 VAL B CA 1
ATOM 2435 C C . VAL B 1 251 ? 21.300 8.492 183.198 1.00 20.00 251 VAL B C 1
ATOM 2436 O O . VAL B 1 251 ? 21.124 7.553 182.422 1.00 20.00 251 VAL B O 1
ATOM 2437 N N . LEU B 1 252 ? 22.104 9.514 182.932 1.00 20.00 252 LEU B N 1
ATOM 2438 C CA . LEU B 1 252 ? 22.856 9.606 181.693 1.00 20.00 252 LEU B CA 1
ATOM 2439 C C . LEU B 1 252 ? 22.022 9.351 180.457 1.00 20.00 252 LEU B C 1
ATOM 2440 O O . LEU B 1 252 ? 21.584 8.229 180.208 1.00 20.00 252 LEU B O 1
ATOM 2441 N N . SER B 1 253 ? 21.856 10.410 179.673 1.00 20.00 253 SER B N 1
ATOM 2442 C CA . SER B 1 253 ? 21.100 10.363 178.439 1.00 20.00 253 SER B CA 1
ATOM 2443 C C . SER B 1 253 ? 21.508 9.187 177.569 1.00 20.00 253 SER B C 1
ATOM 2444 O O . SER B 1 253 ? 22.210 9.339 176.571 1.00 20.00 253 SER B O 1
ATOM 2445 N N . GLY B 1 254 ? 21.056 8.003 177.973 1.00 20.00 254 GLY B N 1
ATOM 2446 C CA . GLY B 1 254 ? 21.311 6.775 177.246 1.00 20.00 254 GLY B CA 1
ATOM 2447 C C . GLY B 1 254 ? 20.272 6.624 176.153 1.00 20.00 254 GLY B C 1
ATOM 2448 O O . GLY B 1 254 ? 19.069 6.714 176.406 1.00 20.00 254 GLY B O 1
ATOM 2449 N N . GLU B 1 255 ? 20.724 6.433 174.930 1.00 20.00 255 GLU B N 1
ATOM 2450 C CA . GLU B 1 255 ? 19.779 6.343 173.846 1.00 20.00 255 GLU B CA 1
ATOM 2451 C C . GLU B 1 255 ? 18.998 7.643 173.753 1.00 20.00 255 GLU B C 1
ATOM 2452 O O . GLU B 1 255 ? 19.314 8.618 174.436 1.00 20.00 255 GLU B O 1
ATOM 2453 N N . VAL B 1 256 ? 17.980 7.659 172.893 1.00 20.00 256 VAL B N 1
ATOM 2454 C CA . VAL B 1 256 ? 17.255 8.895 172.670 1.00 20.00 256 VAL B CA 1
ATOM 2455 C C . VAL B 1 256 ? 18.307 9.877 172.181 1.00 20.00 256 VAL B C 1
ATOM 2456 O O . VAL B 1 256 ? 19.071 10.414 172.986 1.00 20.00 256 VAL B O 1
ATOM 2457 N N . PRO B 1 257 ? 18.400 10.011 170.855 1.00 20.00 257 PRO B N 1
ATOM 2458 C CA . PRO B 1 257 ? 19.360 10.832 170.142 1.00 20.00 257 PRO B CA 1
ATOM 2459 C C . PRO B 1 257 ? 20.741 10.784 170.761 1.00 20.00 257 PRO B C 1
ATOM 2460 O O . PRO B 1 257 ? 21.702 10.352 170.125 1.00 20.00 257 PRO B O 1
ATOM 2461 N N . GLU B 1 258 ? 20.852 11.285 171.984 1.00 20.00 258 GLU B N 1
ATOM 2462 C CA . GLU B 1 258 ? 22.123 11.340 172.685 1.00 20.00 258 GLU B CA 1
ATOM 2463 C C . GLU B 1 258 ? 22.750 9.967 172.919 1.00 20.00 258 GLU B C 1
ATOM 2464 O O . GLU B 1 258 ? 22.585 9.328 173.956 1.00 20.00 258 GLU B O 1
ATOM 2465 N N . ALA B 1 259 ? 23.497 9.561 171.903 1.00 20.00 259 ALA B N 1
ATOM 2466 C CA . ALA B 1 259 ? 24.186 8.286 171.827 1.00 20.00 259 ALA B CA 1
ATOM 2467 C C . ALA B 1 259 ? 24.589 8.092 170.371 1.00 20.00 259 ALA B C 1
ATOM 2468 O O . ALA B 1 259 ? 25.700 7.666 170.067 1.00 20.00 259 ALA B O 1
ATOM 2469 N N . TRP B 1 260 ? 23.654 8.452 169.503 1.00 20.00 260 TRP B N 1
ATOM 2470 C CA . TRP B 1 260 ? 23.867 8.432 168.079 1.00 20.00 260 TRP B CA 1
ATOM 2471 C C . TRP B 1 260 ? 24.837 9.558 167.782 1.00 20.00 260 TRP B C 1
ATOM 2472 O O . TRP B 1 260 ? 25.711 9.472 166.916 1.00 20.00 260 TRP B O 1
ATOM 2473 N N . GLU B 1 261 ? 24.666 10.610 168.580 1.00 20.00 261 GLU B N 1
ATOM 2474 C CA . GLU B 1 261 ? 25.503 11.790 168.548 1.00 20.00 261 GLU B CA 1
ATOM 2475 C C . GLU B 1 261 ? 26.870 11.413 169.087 1.00 20.00 261 GLU B C 1
ATOM 2476 O O . GLU B 1 261 ? 27.902 11.750 168.507 1.00 20.00 261 GLU B O 1
ATOM 2477 N N . GLN B 1 262 ? 26.856 10.686 170.206 1.00 20.00 262 GLN B N 1
ATOM 2478 C CA . GLN B 1 262 ? 28.078 10.210 170.821 1.00 20.00 262 GLN B CA 1
ATOM 2479 C C . GLN B 1 262 ? 28.817 9.313 169.846 1.00 20.00 262 GLN B C 1
ATOM 2480 O O . GLN B 1 262 ? 29.995 9.517 169.560 1.00 20.00 262 GLN B O 1
ATOM 2481 N N . VAL B 1 263 ? 28.097 8.326 169.314 1.00 20.00 263 VAL B N 1
ATOM 2482 C CA . VAL B 1 263 ? 28.667 7.445 168.318 1.00 20.00 263 VAL B CA 1
ATOM 2483 C C . VAL B 1 263 ? 29.177 8.303 167.176 1.00 20.00 263 VAL B C 1
ATOM 2484 O O . VAL B 1 263 ? 30.175 7.993 166.529 1.00 20.00 263 VAL B O 1
ATOM 2485 N N . LYS B 1 264 ? 28.469 9.410 166.968 1.00 20.00 264 LYS B N 1
ATOM 2486 C CA . LYS B 1 264 ? 28.838 10.380 165.961 1.00 20.00 264 LYS B CA 1
ATOM 2487 C C . LYS B 1 264 ? 30.106 11.078 166.411 1.00 20.00 264 LYS B C 1
ATOM 2488 O O . LYS B 1 264 ? 31.079 11.191 165.664 1.00 20.00 264 LYS B O 1
ATOM 2489 N N . ASP B 1 265 ? 30.089 11.513 167.668 1.00 20.00 265 ASP B N 1
ATOM 2490 C CA . ASP B 1 265 ? 31.247 12.146 168.257 1.00 20.00 265 ASP B CA 1
ATOM 2491 C C . ASP B 1 265 ? 32.414 11.180 168.204 1.00 20.00 265 ASP B C 1
ATOM 2492 O O . ASP B 1 265 ? 33.555 11.565 167.954 1.00 20.00 265 ASP B O 1
ATOM 2493 N N . LEU B 1 266 ? 32.102 9.905 168.429 1.00 20.00 266 LEU B N 1
ATOM 2494 C CA . LEU B 1 266 ? 33.116 8.874 168.362 1.00 20.00 266 LEU B CA 1
ATOM 2495 C C . LEU B 1 266 ? 33.713 8.862 166.970 1.00 20.00 266 LEU B C 1
ATOM 2496 O O . LEU B 1 266 ? 34.891 9.160 166.789 1.00 20.00 266 LEU B O 1
ATOM 2497 N N . LEU B 1 267 ? 32.860 8.576 165.984 1.00 20.00 267 LEU B N 1
ATOM 2498 C CA . LEU B 1 267 ? 33.260 8.543 164.588 1.00 20.00 267 LEU B CA 1
ATOM 2499 C C . LEU B 1 267 ? 34.068 9.774 164.207 1.00 20.00 267 LEU B C 1
ATOM 2500 O O . LEU B 1 267 ? 34.766 9.795 163.195 1.00 20.00 267 LEU B O 1
ATOM 2501 N N . GLY B 1 268 ? 33.973 10.797 165.053 1.00 20.00 268 GLY B N 1
ATOM 2502 C CA . GLY B 1 268 ? 34.711 12.031 164.880 1.00 20.00 268 GLY B CA 1
ATOM 2503 C C . GLY B 1 268 ? 36.076 11.925 165.539 1.00 20.00 268 GLY B C 1
ATOM 2504 O O . GLY B 1 268 ? 37.106 12.129 164.899 1.00 20.00 268 GLY B O 1
ATOM 2505 N N . ASP B 1 269 ? 36.076 11.582 166.827 1.00 20.00 269 ASP B N 1
ATOM 2506 C CA . ASP B 1 269 ? 37.306 11.420 167.583 1.00 20.00 269 ASP B CA 1
ATOM 2507 C C . ASP B 1 269 ? 37.355 10.093 168.325 1.00 20.00 269 ASP B C 1
ATOM 2508 O O . ASP B 1 269 ? 36.815 9.971 169.423 1.00 20.00 269 ASP B O 1
ATOM 2509 N N . ALA B 1 270 ? 38.033 9.132 167.692 1.00 20.00 270 ALA B N 1
ATOM 2510 C CA . ALA B 1 270 ? 38.231 7.761 168.150 1.00 20.00 270 ALA B CA 1
ATOM 2511 C C . ALA B 1 270 ? 38.360 6.722 167.038 1.00 20.00 270 ALA B C 1
ATOM 2512 O O . ALA B 1 270 ? 38.476 5.533 167.324 1.00 20.00 270 ALA B O 1
ATOM 2513 N N . PRO B 1 271 ? 38.307 7.148 165.772 1.00 20.00 271 PRO B N 1
ATOM 2514 C CA . PRO B 1 271 ? 38.503 6.226 164.672 1.00 20.00 271 PRO B CA 1
ATOM 2515 C C . PRO B 1 271 ? 39.493 6.824 163.689 1.00 20.00 271 PRO B C 1
ATOM 2516 O O . PRO B 1 271 ? 40.014 6.146 162.804 1.00 20.00 271 PRO B O 1
ATOM 2517 N N . GLY B 1 272 ? 39.738 8.119 163.868 1.00 20.00 272 GLY B N 1
ATOM 2518 C CA . GLY B 1 272 ? 40.660 8.861 163.034 1.00 20.00 272 GLY B CA 1
ATOM 2519 C C . GLY B 1 272 ? 42.012 9.017 163.705 1.00 20.00 272 GLY B C 1
ATOM 2520 O O . GLY B 1 272 ? 42.962 9.519 163.108 1.00 20.00 272 GLY B O 1
ATOM 2521 N N . VAL B 1 273 ? 42.091 8.590 164.961 1.00 20.00 273 VAL B N 1
ATOM 2522 C CA . VAL B 1 273 ? 43.340 8.685 165.685 1.00 20.00 273 VAL B CA 1
ATOM 2523 C C . VAL B 1 273 ? 44.256 7.511 165.381 1.00 20.00 273 VAL B C 1
ATOM 2524 O O . VAL B 1 273 ? 45.333 7.378 165.960 1.00 20.00 273 VAL B O 1
ATOM 2525 N N . GLY B 1 274 ? 43.828 6.665 164.447 1.00 20.00 274 GLY B N 1
ATOM 2526 C CA . GLY B 1 274 ? 44.631 5.528 164.046 1.00 20.00 274 GLY B CA 1
ATOM 2527 C C . GLY B 1 274 ? 43.909 4.193 164.133 1.00 20.00 274 GLY B C 1
ATOM 2528 O O . GLY B 1 274 ? 42.683 4.112 164.050 1.00 20.00 274 GLY B O 1
ATOM 2529 N N . GLN B 1 275 ? 44.717 3.143 164.280 1.00 20.00 275 GLN B N 1
ATOM 2530 C CA . GLN B 1 275 ? 44.251 1.772 164.387 1.00 20.00 275 GLN B CA 1
ATOM 2531 C C . GLN B 1 275 ? 44.244 1.309 165.836 1.00 20.00 275 GLN B C 1
ATOM 2532 O O . GLN B 1 275 ? 43.945 2.077 166.750 1.00 20.00 275 GLN B O 1
ATOM 2533 N N . VAL B 1 276 ? 44.615 0.046 166.039 1.00 20.00 276 VAL B N 1
ATOM 2534 C CA . VAL B 1 276 ? 44.653 -0.540 167.367 1.00 20.00 276 VAL B CA 1
ATOM 2535 C C . VAL B 1 276 ? 43.245 -0.792 167.889 1.00 20.00 276 VAL B C 1
ATOM 2536 O O . VAL B 1 276 ? 42.281 -0.200 167.403 1.00 20.00 276 VAL B O 1
ATOM 2537 N N . ASP B 1 277 ? 43.122 -1.681 168.872 1.00 20.00 277 ASP B N 1
ATOM 2538 C CA . ASP B 1 277 ? 41.824 -1.990 169.441 1.00 20.00 277 ASP B CA 1
ATOM 2539 C C . ASP B 1 277 ? 41.098 -0.728 169.888 1.00 20.00 277 ASP B C 1
ATOM 2540 O O . ASP B 1 277 ? 39.877 -0.637 169.795 1.00 20.00 277 ASP B O 1
ATOM 2541 N N . ARG B 1 278 ? 41.876 0.256 170.344 1.00 20.00 278 ARG B N 1
ATOM 2542 C CA . ARG B 1 278 ? 41.325 1.525 170.785 1.00 20.00 278 ARG B CA 1
ATOM 2543 C C . ARG B 1 278 ? 40.340 2.086 169.771 1.00 20.00 278 ARG B C 1
ATOM 2544 O O . ARG B 1 278 ? 39.474 2.894 170.102 1.00 20.00 278 ARG B O 1
ATOM 2545 N N . ARG B 1 279 ? 40.483 1.635 168.525 1.00 20.00 279 ARG B N 1
ATOM 2546 C CA . ARG B 1 279 ? 39.617 2.065 167.445 1.00 20.00 279 ARG B CA 1
ATOM 2547 C C . ARG B 1 279 ? 38.492 1.076 167.201 1.00 20.00 279 ARG B C 1
ATOM 2548 O O . ARG B 1 279 ? 37.319 1.423 167.330 1.00 20.00 279 ARG B O 1
ATOM 2549 N N . ASP B 1 280 ? 38.855 -0.165 166.868 1.00 20.00 280 ASP B N 1
ATOM 2550 C CA . ASP B 1 280 ? 37.843 -1.183 166.680 1.00 20.00 280 ASP B CA 1
ATOM 2551 C C . ASP B 1 280 ? 37.039 -1.264 167.955 1.00 20.00 280 ASP B C 1
ATOM 2552 O O . ASP B 1 280 ? 35.864 -0.919 167.960 1.00 20.00 280 ASP B O 1
ATOM 2553 N N . ARG B 1 281 ? 37.722 -1.638 169.036 1.00 20.00 281 ARG B N 1
ATOM 2554 C CA . ARG B 1 281 ? 37.108 -1.724 170.345 1.00 20.00 281 ARG B CA 1
ATOM 2555 C C . ARG B 1 281 ? 36.275 -0.483 170.635 1.00 20.00 281 ARG B C 1
ATOM 2556 O O . ARG B 1 281 ? 35.200 -0.593 171.214 1.00 20.00 281 ARG B O 1
ATOM 2557 N N . PHE B 1 282 ? 36.750 0.681 170.173 1.00 20.00 282 PHE B N 1
ATOM 2558 C CA . PHE B 1 282 ? 36.022 1.930 170.352 1.00 20.00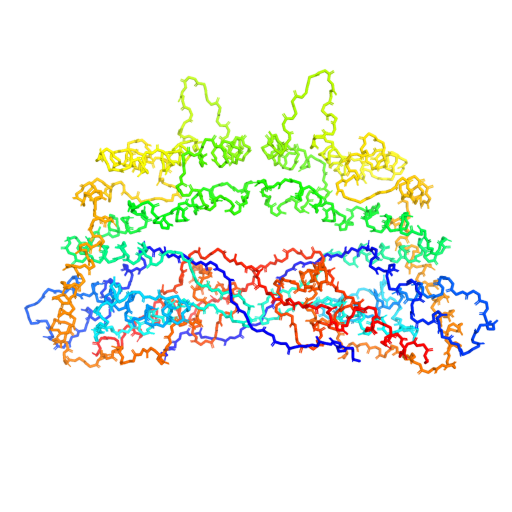 282 PHE B CA 1
ATOM 2559 C C . PHE B 1 282 ? 35.307 2.434 169.109 1.00 20.00 282 PHE B C 1
ATOM 2560 O O . PHE B 1 282 ? 35.030 3.617 168.953 1.00 20.00 282 PHE B O 1
ATOM 2561 N N . ASP B 1 283 ? 35.020 1.494 168.221 1.00 20.00 283 ASP B N 1
ATOM 2562 C CA . ASP B 1 283 ? 34.215 1.702 167.039 1.00 20.00 283 ASP B CA 1
ATOM 2563 C C . ASP B 1 283 ? 33.145 0.663 167.236 1.00 20.00 283 ASP B C 1
ATOM 2564 O O . ASP B 1 283 ? 31.949 0.887 167.084 1.00 20.00 283 ASP B O 1
ATOM 2565 N N . PHE B 1 284 ? 33.665 -0.443 167.740 1.00 20.00 284 PHE B N 1
ATOM 2566 C CA . PHE B 1 284 ? 32.928 -1.611 168.135 1.00 20.00 284 PHE B CA 1
ATOM 2567 C C . PHE B 1 284 ? 32.166 -1.300 169.407 1.00 20.00 284 PHE B C 1
ATOM 2568 O O . PHE B 1 284 ? 31.017 -1.678 169.559 1.00 20.00 284 PHE B O 1
ATOM 2569 N N . LEU B 1 285 ? 32.810 -0.585 170.322 1.00 20.00 285 LEU B N 1
ATOM 2570 C CA . LEU B 1 285 ? 32.126 -0.202 171.538 1.00 20.00 285 LEU B CA 1
ATOM 2571 C C . LEU B 1 285 ? 30.983 0.716 171.154 1.00 20.00 285 LEU B C 1
ATOM 2572 O O . LEU B 1 285 ? 29.898 0.680 171.734 1.00 20.00 285 LEU B O 1
ATOM 2573 N N . PHE B 1 286 ? 31.250 1.515 170.124 1.00 20.00 286 PHE B N 1
ATOM 2574 C CA . PHE B 1 286 ? 30.293 2.464 169.599 1.00 20.00 286 PHE B CA 1
ATOM 2575 C C . PHE B 1 286 ? 29.338 1.844 168.585 1.00 20.00 286 PHE B C 1
ATOM 2576 O O . PHE B 1 286 ? 28.314 2.433 168.245 1.00 20.00 286 PHE B O 1
ATOM 2577 N N . LYS B 1 287 ? 29.659 0.625 168.143 1.00 20.00 287 LYS B N 1
ATOM 2578 C CA . LYS B 1 287 ? 28.813 -0.122 167.227 1.00 20.00 287 LYS B CA 1
ATOM 2579 C C . LYS B 1 287 ? 28.372 -1.430 167.862 1.00 20.00 287 LYS B C 1
ATOM 2580 O O . LYS B 1 287 ? 27.677 -2.212 167.216 1.00 20.00 287 LYS B O 1
ATOM 2581 N N . SER B 1 288 ? 28.813 -1.648 169.111 1.00 20.00 288 SER B N 1
ATOM 2582 C CA . SER B 1 288 ? 28.574 -2.849 169.909 1.00 20.00 288 SER B CA 1
ATOM 2583 C C . SER B 1 288 ? 27.589 -2.677 171.047 1.00 20.00 288 SER B C 1
ATOM 2584 O O . SER B 1 288 ? 26.379 -2.736 170.842 1.00 20.00 288 SER B O 1
ATOM 2585 N N . TYR B 1 289 ? 28.099 -2.566 172.266 1.00 20.00 289 TYR B N 1
ATOM 2586 C CA . TYR B 1 289 ? 27.207 -2.505 173.407 1.00 20.00 289 TYR B CA 1
ATOM 2587 C C . TYR B 1 289 ? 26.815 -1.099 173.848 1.00 20.00 289 TYR B C 1
ATOM 2588 O O . TYR B 1 289 ? 27.515 -0.110 173.551 1.00 20.00 289 TYR B O 1
ATOM 2589 N N . ALA B 1 290 ? 25.657 -1.036 174.530 1.00 20.00 290 ALA B N 1
ATOM 2590 C CA . ALA B 1 290 ? 25.065 0.214 174.989 1.00 20.00 290 ALA B CA 1
ATOM 2591 C C . ALA B 1 290 ? 24.491 0.963 173.795 1.00 20.00 290 ALA B C 1
ATOM 2592 O O . ALA B 1 290 ? 23.450 1.617 173.878 1.00 20.00 290 ALA B O 1
ATOM 2593 N N . ASP B 1 291 ? 25.203 0.821 172.682 1.00 20.00 291 ASP B N 1
ATOM 2594 C CA . ASP B 1 291 ? 24.837 1.411 171.413 1.00 20.00 291 ASP B CA 1
ATOM 2595 C C . ASP B 1 291 ? 23.979 0.457 170.593 1.00 20.00 291 ASP B C 1
ATOM 2596 O O . ASP B 1 291 ? 23.781 0.653 169.395 1.00 20.00 291 ASP B O 1
ATOM 2597 N N . VAL B 1 292 ? 23.417 -0.535 171.280 1.00 20.00 292 VAL B N 1
ATOM 2598 C CA . VAL B 1 292 ? 22.528 -1.492 170.646 1.00 20.00 292 VAL B CA 1
ATOM 2599 C C . VAL B 1 292 ? 21.277 -0.797 170.131 1.00 20.00 292 VAL B C 1
ATOM 2600 O O . VAL B 1 292 ? 20.386 -1.438 169.570 1.00 20.00 292 VAL B O 1
ATOM 2601 N N . GLY B 1 293 ? 21.216 0.501 170.418 1.00 20.00 293 GLY B N 1
ATOM 2602 C CA . GLY B 1 293 ? 20.111 1.372 170.051 1.00 20.00 293 GLY B CA 1
ATOM 2603 C C . GLY B 1 293 ? 20.523 2.277 168.901 1.00 20.00 293 GLY B C 1
ATOM 2604 O O . GLY B 1 293 ? 19.652 2.889 168.229 1.00 20.00 293 GLY B O 1
ATOM 2605 N N . GLN B 1 294 ? 21.844 2.368 168.712 1.00 20.00 294 GLN B N 1
ATOM 2606 C CA . GLN B 1 294 ? 22.424 3.166 167.640 1.00 20.00 294 GLN B CA 1
ATOM 2607 C C . GLN B 1 294 ? 22.580 2.289 166.411 1.00 20.00 294 GLN B C 1
ATOM 2608 O O . GLN B 1 294 ? 22.559 2.768 165.282 1.00 20.00 294 GLN B O 1
ATOM 2609 N N . PHE B 1 295 ? 22.745 0.976 166.619 1.00 20.00 295 PHE B N 1
ATOM 2610 C CA . PHE B 1 295 ? 22.854 0.054 165.504 1.00 20.00 295 PHE B CA 1
ATOM 2611 C C . PHE B 1 295 ? 21.493 -0.253 164.922 1.00 20.00 295 PHE B C 1
ATOM 2612 O O . PHE B 1 295 ? 21.373 -0.757 163.805 1.00 20.00 295 PHE B O 1
ATOM 2613 N N . THR B 1 296 ? 20.467 0.002 165.731 1.00 20.00 296 THR B N 1
ATOM 2614 C CA . THR B 1 296 ? 19.089 -0.239 165.337 1.00 20.00 296 THR B CA 1
ATOM 2615 C C . THR B 1 296 ? 18.695 0.800 164.299 1.00 20.00 296 THR B C 1
ATOM 2616 O O . THR B 1 296 ? 17.914 0.505 163.405 1.00 20.00 296 THR B O 1
ATOM 2617 N N . THR B 1 297 ? 19.237 2.015 164.426 1.00 20.00 297 THR B N 1
ATOM 2618 C CA . THR B 1 297 ? 18.911 3.054 163.466 1.00 20.00 297 THR B CA 1
ATOM 2619 C C . THR B 1 297 ? 19.401 2.697 162.075 1.00 20.00 297 THR B C 1
ATOM 2620 O O . THR 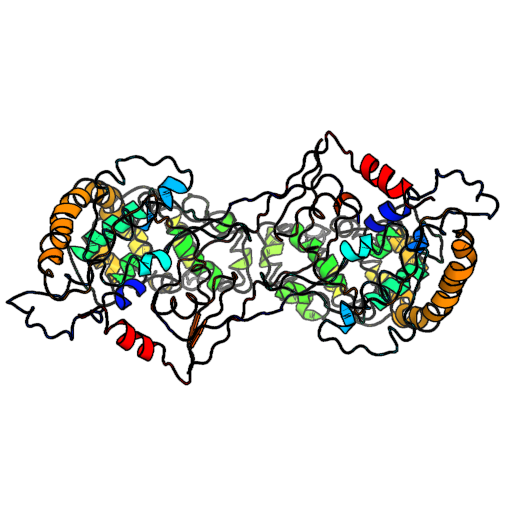B 1 297 ? 18.625 2.642 161.128 1.00 20.00 297 THR B O 1
ATOM 2621 N N . ALA B 1 298 ? 20.698 2.443 161.982 1.00 20.00 298 ALA B N 1
ATOM 2622 C CA . ALA B 1 298 ? 21.353 2.066 160.732 1.00 20.00 298 ALA B CA 1
ATOM 2623 C C . ALA B 1 298 ? 21.220 0.578 160.474 1.00 20.00 298 ALA B C 1
ATOM 2624 O O . ALA B 1 298 ? 20.118 0.034 160.445 1.00 20.00 298 ALA B O 1
ATOM 2625 N N . PHE B 1 299 ? 22.359 -0.080 160.306 1.00 20.00 299 PHE B N 1
ATOM 2626 C CA . PHE B 1 299 ? 22.374 -1.506 160.073 1.00 20.00 299 PHE B CA 1
ATOM 2627 C C . PHE B 1 299 ? 23.426 -2.214 160.912 1.00 20.00 299 PHE B C 1
ATOM 2628 O O . PHE B 1 299 ? 24.548 -1.726 161.060 1.00 20.00 299 PHE B O 1
ATOM 2629 N N . THR B 1 300 ? 23.045 -3.364 161.472 1.00 20.00 300 THR B N 1
ATOM 2630 C CA . THR B 1 300 ? 23.965 -4.092 162.324 1.00 20.00 300 THR B CA 1
ATOM 2631 C C . THR B 1 300 ? 23.426 -5.384 162.921 1.00 20.00 300 THR B C 1
ATOM 2632 O O . THR B 1 300 ? 22.237 -5.534 163.183 1.00 20.00 300 THR B O 1
ATOM 2633 N N . THR B 1 301 ? 24.364 -6.278 163.177 1.00 20.00 301 THR B N 1
ATOM 2634 C CA . THR B 1 301 ? 24.119 -7.563 163.786 1.00 20.00 301 THR B CA 1
ATOM 2635 C C . THR B 1 301 ? 25.368 -7.946 164.572 1.00 20.00 301 THR B C 1
ATOM 2636 O O . THR B 1 301 ? 26.486 -7.844 164.071 1.00 20.00 301 THR B O 1
ATOM 2637 N N . GLN B 1 302 ? 25.192 -8.413 165.812 1.00 20.00 302 GLN B N 1
ATOM 2638 C CA . GLN B 1 302 ? 26.327 -8.786 166.642 1.00 20.00 302 GLN B CA 1
ATOM 2639 C C . GLN B 1 302 ? 27.243 -9.803 165.984 1.00 20.00 302 GLN B C 1
ATOM 2640 O O . GLN B 1 302 ? 28.189 -10.330 166.578 1.00 20.00 302 GLN B O 1
ATOM 2641 N N . ALA B 1 303 ? 26.985 -10.023 164.706 1.00 20.00 303 ALA B N 1
ATOM 2642 C CA . ALA B 1 303 ? 27.659 -10.961 163.863 1.00 20.00 303 ALA B CA 1
ATOM 2643 C C . ALA B 1 303 ? 28.499 -10.284 162.787 1.00 20.00 303 ALA B C 1
ATOM 2644 O O . ALA B 1 303 ? 29.066 -10.951 161.961 1.00 20.00 303 ALA B O 1
ATOM 2645 N N . ALA B 1 304 ? 28.507 -8.958 162.755 1.00 20.00 304 ALA B N 1
ATOM 2646 C CA . ALA B 1 304 ? 29.298 -8.182 161.852 1.00 20.00 304 ALA B CA 1
ATOM 2647 C C . ALA B 1 304 ? 30.453 -7.666 162.634 1.00 20.00 304 ALA B C 1
ATOM 2648 O O . ALA B 1 304 ? 31.610 -7.777 162.284 1.00 20.00 304 ALA B O 1
ATOM 2649 N N . SER B 1 305 ? 30.002 -7.049 163.688 1.00 20.00 305 SER B N 1
ATOM 2650 C CA . SER B 1 305 ? 30.866 -6.454 164.660 1.00 20.00 305 SER B CA 1
ATOM 2651 C C . SER B 1 305 ? 31.637 -7.524 165.383 1.00 20.00 305 SER B C 1
ATOM 2652 O O . SER B 1 305 ? 32.814 -7.738 165.149 1.00 20.00 305 SER B O 1
ATOM 2653 N N . ASP B 1 306 ? 30.986 -8.191 166.308 1.00 20.00 306 ASP B N 1
ATOM 2654 C CA . ASP B 1 306 ? 31.704 -9.202 167.058 1.00 20.00 306 ASP B CA 1
ATOM 2655 C C . ASP B 1 306 ? 32.204 -10.329 166.181 1.00 20.00 306 ASP B C 1
ATOM 2656 O O . ASP B 1 306 ? 33.156 -11.024 166.536 1.00 20.00 306 ASP B O 1
ATOM 2657 N N . VAL B 1 307 ? 31.555 -10.538 165.035 1.00 20.00 307 VAL B N 1
ATOM 2658 C CA . VAL B 1 307 ? 31.999 -11.564 164.114 1.00 20.00 307 VAL B CA 1
ATOM 2659 C C . VAL B 1 307 ? 32.966 -10.974 163.098 1.00 20.00 307 VAL B C 1
ATOM 2660 O O . VAL B 1 307 ? 34.178 -11.086 163.240 1.00 20.00 307 VAL B O 1
ATOM 2661 N N . LEU B 1 308 ? 32.428 -10.316 162.077 1.00 20.00 308 LEU B N 1
ATOM 2662 C CA . LEU B 1 308 ? 33.259 -9.701 161.042 1.00 20.00 308 LEU B CA 1
ATOM 2663 C C . LEU B 1 308 ? 34.347 -8.806 161.616 1.00 20.00 308 LEU B C 1
ATOM 2664 O O . LEU B 1 308 ? 35.533 -9.029 161.399 1.00 20.00 308 LEU B O 1
ATOM 2665 N N . THR B 1 309 ? 33.939 -7.797 162.384 1.00 20.00 309 THR B N 1
ATOM 2666 C CA . THR B 1 309 ? 34.850 -6.861 163.010 1.00 20.00 309 THR B CA 1
ATOM 2667 C C . THR B 1 309 ? 35.935 -7.537 163.829 1.00 20.00 309 THR B C 1
ATOM 2668 O O . THR B 1 309 ? 37.118 -7.216 163.673 1.00 20.00 309 THR B O 1
ATOM 2669 N N . GLU B 1 310 ? 35.560 -8.512 164.654 1.00 20.00 310 GLU B N 1
ATOM 2670 C CA . GLU B 1 310 ? 36.530 -9.263 165.446 1.00 20.00 310 GLU B CA 1
ATOM 2671 C C . GLU B 1 310 ? 37.173 -10.374 164.616 1.00 20.00 310 GLU B C 1
ATOM 2672 O O . GLU B 1 310 ? 37.862 -11.268 165.136 1.00 20.00 310 GLU B O 1
ATOM 2673 N N . LEU B 1 311 ? 36.892 -10.291 163.315 1.00 20.00 311 LEU B N 1
ATOM 2674 C CA . LEU B 1 311 ? 37.394 -11.239 162.328 1.00 20.00 311 LEU B CA 1
ATOM 2675 C C . LEU B 1 311 ? 38.073 -10.525 161.162 1.00 20.00 311 LEU B C 1
ATOM 2676 O O . LEU B 1 311 ? 38.010 -10.997 160.035 1.00 20.00 311 LEU B O 1
ATOM 2677 N N . GLY B 1 312 ? 38.655 -9.345 161.374 1.00 20.00 312 GLY B N 1
ATOM 2678 C CA . GLY B 1 312 ? 39.247 -8.708 160.201 1.00 20.00 312 GLY B CA 1
ATOM 2679 C C . GLY B 1 312 ? 40.558 -7.987 160.483 1.00 20.00 312 GLY B C 1
ATOM 2680 O O . GLY B 1 312 ? 41.363 -7.785 159.566 1.00 20.00 312 GLY B O 1
ATOM 2681 N N . LEU B 1 313 ? 40.735 -7.559 161.725 1.00 20.00 313 LEU B N 1
ATOM 2682 C CA . LEU B 1 313 ? 41.911 -6.820 162.069 1.00 20.00 313 LEU B CA 1
ATOM 2683 C C . LEU B 1 313 ? 41.867 -5.484 161.345 1.00 20.00 313 LEU B C 1
ATOM 2684 O O . LEU B 1 313 ? 42.146 -5.437 160.150 1.00 20.00 313 LEU B O 1
ATOM 2685 N N . PRO B 1 314 ? 41.491 -4.427 162.082 1.00 20.00 314 PRO B N 1
ATOM 2686 C CA . PRO B 1 314 ? 41.335 -3.059 161.599 1.00 20.00 314 PRO B CA 1
ATOM 2687 C C . PRO B 1 314 ? 41.976 -2.741 160.258 1.00 20.00 314 PRO B C 1
ATOM 2688 O O . PRO B 1 314 ? 41.460 -1.941 159.479 1.00 20.00 314 PRO B O 1
ATOM 2689 N N . TRP B 1 315 ? 43.108 -3.386 160.005 1.00 20.00 315 TRP B N 1
ATOM 2690 C CA . TRP B 1 315 ? 43.859 -3.242 158.772 1.00 20.00 315 TRP B CA 1
ATOM 2691 C C . TRP B 1 315 ? 43.193 -3.980 157.622 1.00 20.00 315 TRP B C 1
ATOM 2692 O O . TRP B 1 315 ? 43.706 -4.007 156.505 1.00 20.00 315 TRP B O 1
ATOM 2693 N N . ASN B 1 316 ? 42.041 -4.585 157.897 1.00 20.00 316 ASN B N 1
ATOM 2694 C CA . ASN B 1 316 ? 41.318 -5.319 156.877 1.00 20.00 316 ASN B CA 1
ATOM 2695 C C . ASN B 1 316 ? 40.620 -4.397 155.890 1.00 20.00 316 ASN B C 1
ATOM 2696 O O . ASN B 1 316 ? 40.011 -4.850 154.923 1.00 20.00 316 ASN B O 1
ATOM 2697 N N . SER B 1 317 ? 40.717 -3.105 156.165 1.00 20.00 317 SER B N 1
ATOM 2698 C CA . SER B 1 317 ? 40.127 -2.078 155.329 1.00 20.00 317 SER B CA 1
ATOM 2699 C C . SER B 1 317 ? 41.163 -1.110 154.749 1.00 20.00 317 SER B C 1
ATOM 2700 O O . SER B 1 317 ? 40.981 -0.590 153.639 1.00 20.00 317 SER B O 1
ATOM 2701 N N . PRO B 1 318 ? 42.266 -0.924 155.487 1.00 20.00 318 PRO B N 1
ATOM 2702 C CA . PRO B 1 318 ? 43.358 -0.086 155.034 1.00 20.00 318 PRO B CA 1
ATOM 2703 C C . PRO B 1 318 ? 44.268 -0.840 154.085 1.00 20.00 318 PRO B C 1
ATOM 2704 O O . PRO B 1 318 ? 43.863 -1.137 152.962 1.00 20.00 318 PRO B O 1
ATOM 2705 N N . SER B 1 319 ? 45.486 -1.147 154.520 1.00 20.00 319 SER B N 1
ATOM 2706 C CA . SER B 1 319 ? 46.339 -1.868 153.609 1.00 20.00 319 SER B CA 1
ATOM 2707 C C . SER B 1 319 ? 45.749 -3.160 153.065 1.00 20.00 319 SER B C 1
ATOM 2708 O O . SER B 1 319 ? 46.229 -3.677 152.059 1.00 20.00 319 SER B O 1
ATOM 2709 N N . ALA B 1 320 ? 44.661 -3.633 153.678 1.00 20.00 320 ALA B N 1
ATOM 2710 C CA . ALA B 1 320 ? 44.005 -4.791 153.108 1.00 20.00 320 ALA B CA 1
ATOM 2711 C C . ALA B 1 320 ? 43.542 -4.321 151.739 1.00 20.00 320 ALA B C 1
ATOM 2712 O O . ALA B 1 320 ? 43.803 -4.945 150.720 1.00 20.00 320 ALA B O 1
ATOM 2713 N N . GLY B 1 321 ? 43.001 -3.106 151.761 1.00 20.00 321 GLY B N 1
ATOM 2714 C CA . GLY B 1 321 ? 42.565 -2.438 150.552 1.00 20.00 321 GLY B CA 1
ATOM 2715 C C . GLY B 1 321 ? 43.735 -2.305 149.594 1.00 20.00 321 GLY B C 1
ATOM 2716 O O . GLY B 1 321 ? 43.556 -2.193 148.385 1.00 20.00 321 GLY B O 1
ATOM 2717 N N . HIS B 1 322 ? 44.946 -2.334 150.147 1.00 20.00 322 HIS B N 1
ATOM 2718 C CA . HIS B 1 322 ? 46.153 -2.266 149.340 1.00 20.00 322 HIS B CA 1
ATOM 2719 C C . HIS B 1 322 ? 46.572 -3.656 148.894 1.00 20.00 322 HIS B C 1
ATOM 2720 O O . HIS B 1 322 ? 46.596 -3.949 147.700 1.00 20.00 322 HIS B O 1
ATOM 2721 N N . LEU B 1 323 ? 46.897 -4.500 149.873 1.00 20.00 323 LEU B N 1
ATOM 2722 C CA . LEU B 1 323 ? 47.297 -5.869 149.604 1.00 20.00 323 LEU B CA 1
ATOM 2723 C C . LEU B 1 323 ? 46.215 -6.632 148.841 1.00 20.00 323 LEU B C 1
ATOM 2724 O O . LEU B 1 323 ? 46.460 -7.685 148.276 1.00 20.00 323 LEU B O 1
ATOM 2725 N N . ASN B 1 324 ? 45.006 -6.070 148.860 1.00 20.00 324 ASN B N 1
ATOM 2726 C CA . ASN B 1 324 ? 43.906 -6.671 148.120 1.00 20.00 324 ASN B CA 1
ATOM 2727 C C . ASN B 1 324 ? 43.967 -6.254 146.655 1.00 20.00 324 ASN B C 1
ATOM 2728 O O . ASN B 1 324 ? 43.303 -6.820 145.786 1.00 20.00 324 ASN B O 1
ATOM 2729 N N . TRP B 1 325 ? 44.814 -5.262 146.405 1.00 20.00 325 TRP B N 1
ATOM 2730 C CA . TRP B 1 325 ? 45.041 -4.748 145.074 1.00 20.00 325 TRP B CA 1
ATOM 2731 C C . TRP B 1 325 ? 46.374 -5.202 144.490 1.00 20.00 325 TRP B C 1
ATOM 2732 O O . TRP B 1 325 ? 46.543 -5.310 143.275 1.00 20.00 325 TRP B O 1
ATOM 2733 N N . GLN B 1 326 ? 47.353 -5.444 145.359 1.00 20.00 326 GLN B N 1
ATOM 2734 C CA . GLN B 1 326 ? 48.659 -5.869 144.888 1.00 20.00 326 GLN B CA 1
ATOM 2735 C C . GLN B 1 326 ? 49.068 -7.231 145.424 1.00 20.00 326 GLN B C 1
ATOM 2736 O O . GLN B 1 326 ? 50.250 -7.543 145.561 1.00 20.00 326 GLN B O 1
ATOM 2737 N N . TYR B 1 327 ? 48.049 -8.038 145.689 1.00 20.00 327 TYR B N 1
ATOM 2738 C CA . TYR B 1 327 ? 48.165 -9.400 146.170 1.00 20.00 327 TYR B CA 1
ATOM 2739 C C . TYR B 1 327 ? 46.840 -10.093 145.928 1.00 20.00 327 TYR B C 1
ATOM 2740 O O . TYR B 1 327 ? 46.780 -11.215 145.429 1.00 20.00 327 TYR B O 1
ATOM 2741 N N . SER B 1 328 ? 45.775 -9.373 146.274 1.00 20.00 328 SER B N 1
ATOM 2742 C CA . SER B 1 328 ? 44.436 -9.867 146.062 1.00 20.00 328 SER B CA 1
ATOM 2743 C C . SER B 1 328 ? 44.006 -9.619 144.635 1.00 20.00 328 SER B C 1
ATOM 2744 O O . SER B 1 328 ? 43.264 -10.410 144.072 1.00 20.00 328 SER B O 1
ATOM 2745 N N . THR B 1 329 ? 44.502 -8.526 144.056 1.00 20.00 329 THR B N 1
ATOM 2746 C CA . THR B 1 329 ? 44.205 -8.212 142.674 1.00 20.00 329 THR B CA 1
ATOM 2747 C C . THR B 1 329 ? 45.041 -9.088 141.758 1.00 20.00 329 THR B C 1
ATOM 2748 O O . THR B 1 329 ? 44.660 -9.384 140.625 1.00 20.00 329 THR B O 1
ATOM 2749 N N . LYS B 1 330 ? 46.185 -9.520 142.291 1.00 20.00 330 LYS B N 1
ATOM 2750 C CA . LYS B 1 330 ? 47.066 -10.428 141.583 1.00 20.00 330 LYS B CA 1
ATOM 2751 C C . LYS B 1 330 ? 46.632 -11.857 141.864 1.00 20.00 330 LYS B C 1
ATOM 2752 O O . LYS B 1 330 ? 46.972 -12.798 141.155 1.00 20.00 330 LYS B O 1
ATOM 2753 N N . GLN B 1 331 ? 45.861 -11.980 142.945 1.00 20.00 331 GLN B N 1
ATOM 2754 C CA . GLN B 1 331 ? 45.242 -13.228 143.351 1.00 20.00 331 GLN B CA 1
ATOM 2755 C C . GLN B 1 331 ? 43.840 -13.201 142.787 1.00 20.00 331 GLN B C 1
ATOM 2756 O O . GLN B 1 331 ? 43.194 -14.230 142.592 1.00 20.00 331 GLN B O 1
ATOM 2757 N N . ARG B 1 332 ? 43.423 -11.967 142.492 1.00 20.00 332 ARG B N 1
ATOM 2758 C CA . ARG B 1 332 ? 42.190 -11.718 141.789 1.00 20.00 332 ARG B CA 1
ATOM 2759 C C . ARG B 1 332 ? 42.450 -12.519 140.534 1.00 20.00 332 ARG B C 1
ATOM 2760 O O . ARG B 1 332 ? 41.594 -13.228 140.002 1.00 20.00 332 ARG B O 1
ATOM 2761 N N . PHE B 1 333 ? 43.705 -12.392 140.104 1.00 20.00 333 PHE B N 1
ATOM 2762 C CA . PHE B 1 333 ? 44.193 -13.113 138.964 1.00 20.00 333 PHE B CA 1
ATOM 2763 C C . PHE B 1 333 ? 43.846 -14.577 139.101 1.00 20.00 333 PHE B C 1
ATOM 2764 O O . PHE B 1 333 ? 43.095 -15.123 138.291 1.00 20.00 333 PHE B O 1
ATOM 2765 N N . THR B 1 334 ? 44.467 -15.199 140.091 1.00 20.00 334 THR B N 1
ATOM 2766 C CA . THR B 1 334 ? 44.239 -16.599 140.343 1.00 20.00 334 THR B CA 1
ATOM 2767 C C . THR B 1 334 ? 42.742 -16.843 140.338 1.00 20.00 334 THR B C 1
ATOM 2768 O O . THR B 1 334 ? 42.230 -17.568 139.492 1.00 20.00 334 THR B O 1
ATOM 2769 N N . PHE B 1 335 ? 42.021 -16.136 141.203 1.00 20.00 335 PHE B N 1
ATOM 2770 C CA . PHE B 1 335 ? 40.578 -16.261 141.257 1.00 20.00 335 PHE B CA 1
ATOM 2771 C C . PHE B 1 335 ? 39.866 -15.888 139.963 1.00 20.00 335 PHE B C 1
ATOM 2772 O O . PHE B 1 335 ? 38.711 -16.261 139.744 1.00 20.00 335 PHE B O 1
ATOM 2773 N N . LEU B 1 33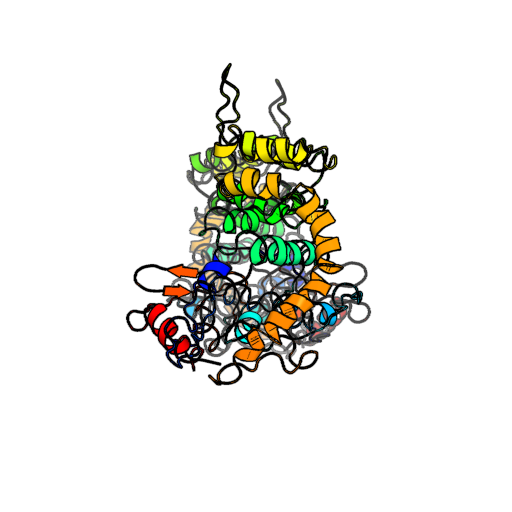6 ? 40.560 -15.126 139.122 1.00 20.00 336 LEU B N 1
ATOM 2774 C CA . LEU B 1 336 ? 40.039 -14.723 137.827 1.00 20.00 336 LEU B CA 1
ATOM 2775 C C . LEU B 1 336 ? 40.432 -15.756 136.788 1.00 20.00 336 LEU B C 1
ATOM 2776 O O . LEU B 1 336 ? 39.607 -16.202 135.996 1.00 20.00 336 LEU B O 1
ATOM 2777 N N . ALA B 1 337 ? 41.708 -16.120 136.828 1.00 20.00 337 ALA B N 1
ATOM 2778 C CA . ALA B 1 337 ? 42.248 -17.149 135.977 1.00 20.00 337 ALA B CA 1
ATOM 2779 C C . ALA B 1 337 ? 41.540 -18.439 136.348 1.00 20.00 337 ALA B C 1
ATOM 2780 O O . ALA B 1 337 ? 41.107 -19.198 135.480 1.00 20.00 337 ALA B O 1
ATOM 2781 N N . ASP B 1 338 ? 41.373 -18.649 137.653 1.00 20.00 338 ASP B N 1
ATOM 2782 C CA . ASP B 1 338 ? 40.640 -19.799 138.128 1.00 20.00 338 ASP B CA 1
ATOM 2783 C C . ASP B 1 338 ? 39.260 -19.707 137.509 1.00 20.00 338 ASP B C 1
ATOM 2784 O O . ASP B 1 338 ? 38.674 -20.692 137.059 1.00 20.00 338 ASP B O 1
ATOM 2785 N N . THR B 1 339 ? 38.778 -18.470 137.461 1.00 20.00 339 THR B N 1
ATOM 2786 C CA . THR B 1 339 ? 37.508 -18.169 136.846 1.00 20.00 339 THR B CA 1
ATOM 2787 C C . THR B 1 339 ? 37.612 -18.398 135.345 1.00 20.00 339 THR B C 1
ATOM 2788 O O . THR B 1 339 ? 36.804 -19.116 134.755 1.00 20.00 339 THR B O 1
ATOM 2789 N N . TRP B 1 340 ? 38.651 -17.821 134.741 1.00 20.00 340 TRP B N 1
ATOM 2790 C CA . TRP B 1 340 ? 38.889 -17.992 133.323 1.00 20.00 340 TRP B CA 1
ATOM 2791 C C . TRP B 1 340 ? 39.530 -19.338 133.013 1.00 20.00 340 TRP B C 1
ATOM 2792 O O . TRP B 1 340 ? 39.958 -19.631 131.901 1.00 20.00 340 TRP B O 1
ATOM 2793 N N . ALA B 1 341 ? 39.553 -20.195 134.026 1.00 20.00 341 ALA B N 1
ATOM 2794 C CA . ALA B 1 341 ? 40.080 -21.532 133.836 1.00 20.00 341 ALA B CA 1
ATOM 2795 C C . ALA B 1 341 ? 39.088 -22.573 134.318 1.00 20.00 341 ALA B C 1
ATOM 2796 O O . ALA B 1 341 ? 38.726 -23.489 133.590 1.00 20.00 341 ALA B O 1
ATOM 2797 N N . LYS B 1 342 ? 38.627 -22.404 135.552 1.00 20.00 342 LYS B N 1
ATOM 2798 C CA . LYS B 1 342 ? 37.663 -23.326 136.118 1.00 20.00 342 LYS B CA 1
ATOM 2799 C C . LYS B 1 342 ? 36.288 -23.116 135.524 1.00 20.00 342 LYS B C 1
ATOM 2800 O O . LYS B 1 342 ? 35.919 -23.745 134.529 1.00 20.00 342 LYS B O 1
ATOM 2801 N N . LEU B 1 343 ? 35.558 -22.190 136.139 1.00 20.00 343 LEU B N 1
ATOM 2802 C CA . LEU B 1 343 ? 34.229 -21.846 135.687 1.00 20.00 343 LEU B CA 1
ATOM 2803 C C . LEU B 1 343 ? 34.184 -21.598 134.189 1.00 20.00 343 LEU B C 1
ATOM 2804 O O . LEU B 1 343 ? 33.132 -21.719 133.566 1.00 20.00 343 LEU B O 1
ATOM 2805 N N . SER B 1 344 ? 35.347 -21.298 133.599 1.00 20.00 344 SER B N 1
ATOM 2806 C CA . SER B 1 344 ? 35.401 -21.126 132.158 1.00 20.00 344 SER B CA 1
ATOM 2807 C C . SER B 1 344 ? 34.970 -22.432 131.526 1.00 20.00 344 SER B C 1
ATOM 2808 O O . SER B 1 344 ? 34.204 -22.461 130.564 1.00 20.00 344 SER B O 1
ATOM 2809 N N . ALA B 1 345 ? 35.424 -23.518 132.164 1.00 20.00 345 ALA B N 1
ATOM 2810 C CA . ALA B 1 345 ? 35.097 -24.872 131.764 1.00 20.00 345 ALA B CA 1
ATOM 2811 C C . ALA B 1 345 ? 33.603 -25.010 131.558 1.00 20.00 345 ALA B C 1
ATOM 2812 O O . ALA B 1 345 ? 33.142 -25.948 130.912 1.00 20.00 345 ALA B O 1
ATOM 2813 N N . ALA B 1 346 ? 32.847 -24.059 132.101 1.00 20.00 346 ALA B N 1
ATOM 2814 C CA . ALA B 1 346 ? 31.412 -24.034 131.932 1.00 20.00 346 ALA B CA 1
ATOM 2815 C C . ALA B 1 346 ? 31.082 -23.708 130.485 1.00 20.00 346 ALA B C 1
ATOM 2816 O O . ALA B 1 346 ? 29.947 -23.371 130.144 1.00 20.00 346 ALA B O 1
ATOM 2817 N N . TYR B 1 347 ? 32.101 -23.806 129.629 1.00 20.00 347 TYR B N 1
ATOM 2818 C CA . TYR B 1 347 ? 31.946 -23.561 128.209 1.00 20.00 347 TYR B CA 1
ATOM 2819 C C . TYR B 1 347 ? 30.782 -24.385 127.673 1.00 20.00 347 TYR B C 1
ATOM 2820 O O . TYR B 1 347 ? 30.102 -23.984 126.731 1.00 20.00 347 TYR B O 1
ATOM 2821 N N . SER B 1 348 ? 30.569 -25.553 128.285 1.00 20.00 348 SER B N 1
ATOM 2822 C CA . SER B 1 348 ? 29.514 -26.457 127.859 1.00 20.00 348 SER B CA 1
ATOM 2823 C C . SER B 1 348 ? 28.181 -26.281 128.570 1.00 20.00 348 SER B C 1
ATOM 2824 O O . SER B 1 348 ? 27.818 -27.033 129.473 1.00 20.00 348 SER B O 1
ATOM 2825 N N . GLN B 1 349 ? 27.457 -25.286 128.075 1.00 20.00 349 GLN B N 1
ATOM 2826 C CA . GLN B 1 349 ? 26.131 -24.881 128.491 1.00 20.00 349 GLN B CA 1
ATOM 2827 C C . GLN B 1 349 ? 25.653 -23.947 127.386 1.00 20.00 349 GLN B C 1
ATOM 2828 O O . GLN B 1 349 ? 24.656 -24.204 126.717 1.00 20.00 349 GLN B O 1
ATOM 2829 N N . PHE B 1 350 ? 26.449 -22.889 127.176 1.00 20.00 350 PHE B N 1
ATOM 2830 C CA . PHE B 1 350 ? 26.287 -21.907 126.108 1.00 20.00 350 PHE B CA 1
ATOM 2831 C C . PHE B 1 350 ? 25.482 -20.646 126.419 1.00 20.00 350 PHE B C 1
ATOM 2832 O O . PHE B 1 350 ? 24.486 -20.368 125.747 1.00 20.00 350 PHE B O 1
ATOM 2833 N N . PHE B 1 351 ? 25.905 -19.879 127.424 1.00 20.00 351 PHE B N 1
ATOM 2834 C CA . PHE B 1 351 ? 25.197 -18.659 127.792 1.00 20.00 351 PHE B CA 1
ATOM 2835 C C . PHE B 1 351 ? 26.111 -17.463 128.008 1.00 20.00 351 PHE B C 1
ATOM 2836 O O . PHE B 1 351 ? 25.735 -16.320 127.753 1.00 20.00 351 PHE B O 1
ATOM 2837 N N . GLU B 1 352 ? 27.299 -17.736 128.535 1.00 20.00 352 GLU B N 1
ATOM 2838 C CA . GLU B 1 352 ? 28.255 -16.692 128.850 1.00 20.00 352 GLU B CA 1
ATOM 2839 C C . GLU B 1 352 ? 28.949 -16.100 127.633 1.00 20.00 352 GLU B C 1
ATOM 2840 O O . GLU B 1 352 ? 28.846 -16.612 126.519 1.00 20.00 352 GLU B O 1
ATOM 2841 N N . LEU B 1 353 ? 29.661 -15.004 127.882 1.00 20.00 353 LEU B N 1
ATOM 2842 C CA . LEU B 1 353 ? 30.423 -14.282 126.881 1.00 20.00 353 LEU B CA 1
ATOM 2843 C C . LEU B 1 353 ? 31.602 -13.590 127.546 1.00 20.00 353 LEU B C 1
ATOM 2844 O O . LEU B 1 353 ? 31.700 -13.574 128.769 1.00 20.00 353 LEU B O 1
ATOM 2845 N N . SER B 1 354 ? 32.489 -13.006 126.748 1.00 20.00 354 SER B N 1
ATOM 2846 C CA . SER B 1 354 ? 33.649 -12.342 127.306 1.00 20.00 354 SER B CA 1
ATOM 2847 C C . SER B 1 354 ? 33.561 -10.829 127.284 1.00 20.00 354 SER B C 1
ATOM 2848 O O . SER B 1 354 ? 32.738 -10.236 126.587 1.00 20.00 354 SER B O 1
ATOM 2849 N N . SER B 1 355 ? 34.455 -10.230 128.067 1.00 20.00 355 SER B N 1
ATOM 2850 C CA . SER B 1 355 ? 34.567 -8.790 128.173 1.00 20.00 355 SER B CA 1
ATOM 2851 C C . SER B 1 355 ? 35.499 -8.285 127.097 1.00 20.00 355 SER B C 1
ATOM 2852 O O . SER B 1 355 ? 36.702 -8.544 127.125 1.00 20.00 355 SER B O 1
ATOM 2853 N N . GLY B 1 356 ? 34.935 -7.589 126.127 1.00 20.00 356 GLY B N 1
ATOM 2854 C CA . GLY B 1 356 ? 35.730 -7.120 125.020 1.00 20.00 356 GLY B CA 1
ATOM 2855 C C . GLY B 1 356 ? 36.084 -5.656 125.127 1.00 20.00 356 GLY B C 1
ATOM 2856 O O . GLY B 1 356 ? 35.866 -4.917 124.161 1.00 20.00 356 GLY B O 1
ATOM 2857 N N . LEU B 1 357 ? 36.554 -5.238 126.308 1.00 20.00 357 LEU B N 1
ATOM 2858 C CA . LEU B 1 357 ? 36.955 -3.866 126.481 1.00 20.00 357 LEU B CA 1
ATOM 2859 C C . LEU B 1 357 ? 35.844 -2.923 126.099 1.00 20.00 357 LEU B C 1
ATOM 2860 O O . LEU B 1 357 ? 35.514 -2.800 124.925 1.00 20.00 357 LEU B O 1
ATOM 2861 N N . ALA B 1 358 ? 35.305 -2.206 127.073 1.00 20.00 358 ALA B N 1
ATOM 2862 C CA . ALA B 1 358 ? 34.307 -1.216 126.760 1.00 20.00 358 ALA B CA 1
ATOM 2863 C C . ALA B 1 358 ? 34.975 -0.136 125.927 1.00 20.00 358 ALA B C 1
ATOM 2864 O O . ALA B 1 358 ? 35.385 -0.381 124.791 1.00 20.00 358 ALA B O 1
ATOM 2865 N N . THR B 1 359 ? 35.105 1.057 126.503 1.00 20.00 359 THR B N 1
ATOM 2866 C CA . THR B 1 359 ? 35.771 2.157 125.833 1.00 20.00 359 THR B CA 1
ATOM 2867 C C . THR B 1 359 ? 35.061 2.596 124.564 1.00 20.00 359 THR B C 1
ATOM 2868 O O . THR B 1 359 ? 35.310 3.670 124.011 1.00 20.00 359 THR B O 1
ATOM 2869 N N . ARG B 1 360 ? 34.192 1.708 124.114 1.00 20.00 360 ARG B N 1
ATOM 2870 C CA . ARG B 1 360 ? 33.341 1.884 122.966 1.00 20.00 360 ARG B CA 1
ATOM 2871 C C . ARG B 1 360 ? 31.947 1.579 123.466 1.00 20.00 360 ARG B C 1
ATOM 2872 O O . ARG B 1 360 ? 30.957 2.182 123.059 1.00 20.00 360 ARG B O 1
ATOM 2873 N N . GLN B 1 361 ? 31.927 0.658 124.426 1.00 20.00 361 GLN B N 1
ATOM 2874 C CA . GLN B 1 361 ? 30.713 0.238 125.085 1.00 20.00 361 GLN B CA 1
ATOM 2875 C C . GLN B 1 361 ? 30.245 1.279 126.094 1.00 20.00 361 GLN B C 1
ATOM 2876 O O . GLN B 1 361 ? 29.059 1.355 126.402 1.00 20.00 361 GLN B O 1
ATOM 2877 N N . SER B 1 362 ? 31.165 2.095 126.602 1.00 20.00 362 SER B N 1
ATOM 2878 C CA . SER B 1 362 ? 30.787 3.108 127.567 1.00 20.00 362 SER B CA 1
ATOM 2879 C C . SER B 1 362 ? 30.304 2.494 128.878 1.00 20.00 362 SER B C 1
ATOM 2880 O O . SER B 1 362 ? 30.252 1.275 129.028 1.00 20.00 362 SER B O 1
ATOM 2881 N N . ALA B 1 363 ? 29.926 3.356 129.830 1.00 20.00 363 ALA B N 1
ATOM 2882 C CA . ALA B 1 363 ? 29.523 2.902 131.147 1.00 20.00 363 ALA B CA 1
ATOM 2883 C C . ALA B 1 363 ? 28.693 3.886 131.960 1.00 20.00 363 ALA B C 1
ATOM 2884 O O . ALA B 1 363 ? 28.636 3.801 133.193 1.00 20.00 363 ALA B O 1
ATOM 2885 N N . THR B 1 364 ? 28.042 4.829 131.272 1.00 20.00 364 THR B N 1
ATOM 2886 C CA . THR B 1 364 ? 27.211 5.821 131.923 1.00 20.00 364 THR B CA 1
ATOM 2887 C C . THR B 1 364 ? 25.931 6.047 131.128 1.00 20.00 364 THR B C 1
ATOM 2888 O O . THR B 1 364 ? 25.923 5.886 129.906 1.00 20.00 364 THR B O 1
ATOM 2889 N N . GLY B 1 365 ? 24.857 6.450 131.790 1.00 20.00 365 GLY B N 1
ATOM 2890 C CA . GLY B 1 365 ? 23.623 6.694 131.071 1.00 20.00 365 GLY B CA 1
ATOM 2891 C C . GLY B 1 365 ? 22.386 6.259 131.852 1.00 20.00 365 GLY B C 1
ATOM 2892 O O . GLY B 1 365 ? 21.348 6.918 131.793 1.00 20.00 365 GLY B O 1
ATOM 2893 N N . SER B 1 366 ? 22.500 5.150 132.580 1.00 20.00 366 SER B N 1
ATOM 2894 C CA . SER B 1 366 ? 21.363 4.682 133.345 1.00 20.00 366 SER B CA 1
ATOM 2895 C C . SER B 1 366 ? 21.053 5.575 134.537 1.00 20.00 366 SER B C 1
ATOM 2896 O O . SER B 1 366 ? 21.890 5.803 135.416 1.00 20.00 366 SER B O 1
ATOM 2897 N N . HIS B 1 367 ? 19.819 6.056 134.547 1.00 20.00 367 HIS B N 1
ATOM 2898 C CA . HIS B 1 367 ? 19.327 6.898 135.607 1.00 20.00 367 HIS B CA 1
ATOM 2899 C C . HIS B 1 367 ? 19.166 6.093 136.883 1.00 20.00 367 HIS B C 1
ATOM 2900 O O . HIS B 1 367 ? 18.077 6.006 137.443 1.00 20.00 367 HIS B O 1
ATOM 2901 N N . ALA B 1 368 ? 20.261 5.505 137.347 1.00 20.00 368 ALA B N 1
ATOM 2902 C CA . ALA B 1 368 ? 20.212 4.732 138.565 1.00 20.00 368 ALA B CA 1
ATOM 2903 C C . ALA B 1 368 ? 19.786 5.614 139.728 1.00 20.00 368 ALA B C 1
ATOM 2904 O O . ALA B 1 368 ? 19.540 5.136 140.830 1.00 20.00 368 ALA B O 1
ATOM 2905 N N . GLN B 1 369 ? 19.677 6.909 139.468 1.00 20.00 369 GLN B N 1
ATOM 2906 C CA . GLN B 1 369 ? 19.266 7.821 140.508 1.00 20.00 369 GLN B CA 1
ATOM 2907 C C . GLN B 1 369 ? 17.934 7.429 141.127 1.00 20.00 369 GLN B C 1
ATOM 2908 O O . GLN B 1 369 ? 17.123 6.724 140.531 1.00 20.00 369 GLN B O 1
ATOM 2909 N N . MET B 1 370 ? 17.716 7.915 142.349 1.00 20.00 370 MET B N 1
ATOM 2910 C CA . MET B 1 370 ? 16.535 7.643 143.149 1.00 20.00 370 MET B CA 1
ATOM 2911 C C . MET B 1 370 ? 15.931 6.265 142.994 1.00 20.00 370 MET B C 1
ATOM 2912 O O . MET B 1 370 ? 15.204 5.959 142.049 1.00 20.00 370 MET B O 1
ATOM 2913 N N . VAL B 1 371 ? 16.288 5.444 143.971 1.00 20.00 371 VAL B N 1
ATOM 2914 C CA . VAL B 1 371 ? 15.857 4.070 144.082 1.00 20.00 371 VAL B CA 1
ATOM 2915 C C . VAL B 1 371 ? 14.395 3.879 143.721 1.00 20.00 371 VAL B C 1
ATOM 2916 O O . VAL B 1 371 ? 13.498 4.385 144.392 1.00 20.00 371 VAL B O 1
ATOM 2917 N N . ASP B 1 372 ? 14.181 3.105 142.660 1.00 20.00 372 ASP B N 1
ATOM 2918 C CA . ASP B 1 372 ? 12.849 2.784 142.176 1.00 20.00 372 ASP B CA 1
ATOM 2919 C C . ASP B 1 372 ? 12.308 1.495 142.788 1.00 20.00 372 ASP B C 1
ATOM 2920 O O . ASP B 1 372 ? 12.388 0.432 142.187 1.00 20.00 372 ASP B O 1
ATOM 2921 N N . LEU B 1 373 ? 11.753 1.608 143.990 1.00 20.00 373 LEU B N 1
ATOM 2922 C CA . LEU B 1 373 ? 11.211 0.451 144.673 1.00 20.00 373 LEU B CA 1
ATOM 2923 C C . LEU B 1 373 ? 10.143 0.766 145.698 1.00 20.00 373 LEU B C 1
ATOM 2924 O O . LEU B 1 373 ? 10.280 1.670 146.532 1.00 20.00 373 LEU B O 1
ATOM 2925 N N . THR B 1 374 ? 9.098 -0.050 145.666 1.00 20.00 374 THR B N 1
ATOM 2926 C CA . THR B 1 374 ? 7.962 0.051 146.556 1.00 20.00 374 THR B CA 1
ATOM 2927 C C . THR B 1 374 ? 6.920 -1.043 146.276 1.00 20.00 374 THR B C 1
ATOM 2928 O O . THR B 1 374 ? 6.062 -0.917 145.408 1.00 20.00 374 THR B O 1
ATOM 2929 N N . SER B 1 375 ? 7.021 -2.143 147.016 1.00 20.00 375 SER B N 1
ATOM 2930 C CA . SER B 1 375 ? 6.128 -3.269 146.804 1.00 20.00 375 SER B CA 1
ATOM 2931 C C . SER B 1 375 ? 4.985 -3.417 147.803 1.00 20.00 375 SER B C 1
ATOM 2932 O O . SER B 1 375 ? 5.188 -3.441 149.017 1.00 20.00 375 SER B O 1
ATOM 2933 N N . VAL B 1 376 ? 3.779 -3.565 147.243 1.00 20.00 376 VAL B N 1
ATOM 2934 C CA . VAL B 1 376 ? 2.542 -3.772 147.976 1.00 20.00 376 VAL B CA 1
ATOM 2935 C C . VAL B 1 376 ? 1.567 -4.533 147.089 1.00 20.00 376 VAL B C 1
ATOM 2936 O O . VAL B 1 376 ? 0.919 -3.950 146.217 1.00 20.00 376 VAL B O 1
ATOM 2937 N N . GLU B 1 377 ? 1.508 -5.852 147.272 1.00 20.00 377 GLU B N 1
ATOM 2938 C CA . GLU B 1 377 ? 0.670 -6.712 146.451 1.00 20.00 377 GLU B CA 1
ATOM 2939 C C . GLU B 1 377 ? 1.191 -6.713 145.028 1.00 20.00 377 GLU B C 1
ATOM 2940 O O . GLU B 1 377 ? 1.489 -7.752 144.441 1.00 20.00 377 GLU B O 1
ATOM 2941 N N . GLY B 1 378 ? 1.308 -5.499 144.506 1.00 20.00 378 GLY B N 1
ATOM 2942 C CA . GLY B 1 378 ? 1.840 -5.235 143.188 1.00 20.00 378 GLY B CA 1
ATOM 2943 C C . GLY B 1 378 ? 3.000 -4.262 143.318 1.00 20.00 378 GLY B C 1
ATOM 2944 O O . GLY B 1 378 ? 3.027 -3.435 144.228 1.00 20.00 378 GLY B O 1
ATOM 2945 N N . VAL B 1 379 ? 3.978 -4.371 142.428 1.00 20.00 379 VAL B N 1
ATOM 2946 C CA . VAL B 1 379 ? 5.120 -3.485 142.525 1.00 20.00 379 VAL B CA 1
ATOM 2947 C C . VAL B 1 379 ? 4.810 -2.054 142.126 1.00 20.00 379 VAL B C 1
ATOM 2948 O O . VAL B 1 379 ? 3.751 -1.749 141.579 1.00 20.00 379 VAL B O 1
ATOM 2949 N N . THR B 1 380 ? 5.749 -1.174 142.441 1.00 20.00 380 THR B N 1
ATOM 2950 C CA . THR B 1 380 ? 5.619 0.230 142.120 1.00 20.00 380 THR B CA 1
ATOM 2951 C C . THR B 1 380 ? 6.970 0.917 142.096 1.00 20.00 380 THR B C 1
ATOM 2952 O O . THR B 1 380 ? 7.529 1.278 143.132 1.00 20.00 380 THR B O 1
ATOM 2953 N N . VAL B 1 381 ? 7.481 1.072 140.882 1.00 20.00 381 VAL B N 1
ATOM 2954 C CA . VAL B 1 381 ? 8.751 1.714 140.628 1.00 20.00 381 VAL B CA 1
ATOM 2955 C C . VAL B 1 381 ? 8.543 3.221 140.701 1.00 20.00 381 VAL B C 1
ATOM 2956 O O . VAL B 1 381 ? 7.830 3.766 139.870 1.00 20.00 381 VAL B O 1
ATOM 2957 N N . LEU B 1 382 ? 9.109 3.924 141.685 1.00 20.00 382 LEU B N 1
ATOM 2958 C CA . LEU B 1 382 ? 8.846 5.355 141.753 1.00 20.00 382 LEU B CA 1
ATOM 2959 C C . LEU B 1 382 ? 10.074 6.232 141.753 1.00 20.00 382 LEU B C 1
ATOM 2960 O O . LEU B 1 382 ? 11.209 5.765 141.824 1.00 20.00 382 LEU B O 1
ATOM 2961 N N . LYS B 1 383 ? 9.815 7.540 141.681 1.00 20.00 383 LYS B N 1
ATOM 2962 C CA . LYS B 1 383 ? 10.782 8.625 141.836 1.00 20.00 383 LYS B CA 1
ATOM 2963 C C . LYS B 1 383 ? 11.526 9.278 140.680 1.00 20.00 383 LYS B C 1
ATOM 2964 O O . LYS B 1 383 ? 11.805 8.692 139.640 1.00 20.00 383 LYS B O 1
ATOM 2965 N N . ALA B 1 384 ? 11.862 10.528 140.925 1.00 20.00 384 ALA B N 1
ATOM 2966 C CA . ALA B 1 384 ? 12.523 11.392 139.964 1.00 20.00 384 ALA B CA 1
ATOM 2967 C C . ALA B 1 384 ? 13.805 10.829 139.341 1.00 20.00 384 ALA B C 1
ATOM 2968 O O . ALA B 1 384 ? 14.623 10.264 140.065 1.00 20.00 384 ALA B O 1
ATOM 2969 N N . ALA B 1 385 ? 13.966 11.104 138.036 1.00 20.00 385 ALA B N 1
ATOM 2970 C CA . ALA B 1 385 ? 15.061 10.595 137.198 1.00 20.00 385 ALA B CA 1
ATOM 2971 C C . ALA B 1 385 ? 14.413 9.966 135.984 1.00 20.00 385 ALA B C 1
ATOM 2972 O O . ALA B 1 385 ? 14.253 8.760 135.941 1.00 20.00 385 ALA B O 1
ATOM 2973 N N . LEU B 1 386 ? 13.905 10.825 135.126 1.00 20.00 386 LEU B N 1
ATOM 2974 C CA . LEU B 1 386 ? 13.211 10.385 133.941 1.00 20.00 386 LEU B CA 1
ATOM 2975 C C . LEU B 1 386 ? 14.069 9.418 133.143 1.00 20.00 386 LEU B C 1
ATOM 2976 O O . LEU B 1 386 ? 14.533 9.708 132.040 1.00 20.00 386 LEU B O 1
ATOM 2977 N N . ALA B 1 387 ? 14.285 8.277 133.780 1.00 20.00 387 ALA B N 1
ATOM 2978 C CA . ALA B 1 387 ? 15.126 7.202 133.310 1.00 20.00 387 ALA B CA 1
ATOM 2979 C C . ALA B 1 387 ? 14.803 6.800 131.895 1.00 20.00 387 ALA B C 1
ATOM 2980 O O . ALA B 1 387 ? 15.187 7.476 130.942 1.00 20.00 387 ALA B O 1
ATOM 2981 N N . LEU B 1 388 ? 14.135 5.658 131.773 1.00 20.00 388 LEU B N 1
ATOM 2982 C CA . LEU B 1 388 ? 13.821 5.115 130.470 1.00 20.00 388 LEU B CA 1
ATOM 2983 C C . LEU B 1 388 ? 12.524 4.332 130.441 1.00 20.00 388 LEU B C 1
ATOM 2984 O O . LEU B 1 388 ? 11.826 4.196 131.443 1.00 20.00 388 LEU B O 1
ATOM 2985 N N . SER B 1 389 ? 12.231 3.827 129.245 1.00 20.00 389 SER B N 1
ATOM 2986 C CA . SER B 1 389 ? 11.070 3.009 128.955 1.00 20.00 389 SER B CA 1
ATOM 2987 C C . SER B 1 389 ? 11.425 1.885 127.993 1.00 20.00 389 SER B C 1
ATOM 2988 O O . SER B 1 389 ? 11.321 2.025 126.774 1.00 20.00 389 SER B O 1
ATOM 2989 N N . ALA B 1 390 ? 11.829 0.772 128.596 1.00 20.00 390 ALA B N 1
ATOM 2990 C CA . ALA B 1 390 ? 12.298 -0.451 127.964 1.00 20.00 390 ALA B CA 1
ATOM 2991 C C . ALA B 1 390 ? 13.254 -1.102 128.948 1.00 20.00 390 ALA B C 1
ATOM 2992 O O . ALA B 1 390 ? 13.271 -2.319 129.132 1.00 20.00 390 ALA B O 1
ATOM 2993 N N . PRO B 1 391 ? 14.026 -0.237 129.608 1.00 20.00 391 PRO B N 1
ATOM 2994 C CA . PRO B 1 391 ? 14.926 -0.640 130.664 1.00 20.00 391 PRO B CA 1
ATOM 2995 C C . PRO B 1 391 ? 14.149 -0.560 131.962 1.00 20.00 391 PRO B C 1
ATOM 2996 O O . PRO B 1 391 ? 14.130 -1.499 132.755 1.00 20.00 391 PRO B O 1
ATOM 2997 N N . GLU B 1 392 ? 13.456 0.564 132.141 1.00 20.00 392 GLU B N 1
ATOM 2998 C CA . GLU B 1 392 ? 12.590 0.723 133.287 1.00 20.00 392 GLU B CA 1
ATOM 2999 C C . GLU B 1 392 ? 11.584 -0.409 133.205 1.00 20.00 392 GLU B C 1
ATOM 3000 O O . GLU B 1 392 ? 11.022 -0.644 132.135 1.00 20.00 392 GLU B O 1
ATOM 3001 N N . PHE B 1 393 ? 11.439 -1.143 134.305 1.00 20.00 393 PHE B N 1
ATOM 3002 C CA . PHE B 1 393 ? 10.580 -2.310 134.385 1.00 20.00 393 PHE B CA 1
ATOM 3003 C C . PHE B 1 393 ? 11.375 -3.579 134.115 1.00 20.00 393 PHE B C 1
ATOM 3004 O O . PHE B 1 393 ? 11.008 -4.672 134.542 1.00 20.00 393 PHE B O 1
ATOM 3005 N N . SER B 1 394 ? 12.497 -3.391 133.427 1.00 20.00 394 SER B N 1
ATOM 3006 C CA . SER B 1 394 ? 13.445 -4.453 133.154 1.00 20.00 394 SER B CA 1
ATOM 3007 C C . SER B 1 394 ? 14.419 -4.477 134.316 1.00 20.00 394 SER B C 1
ATOM 3008 O O . SER B 1 394 ? 15.178 -5.424 134.529 1.00 20.00 394 SER B O 1
ATOM 3009 N N . LEU B 1 395 ? 14.368 -3.372 135.053 1.00 20.00 395 LEU B N 1
ATOM 3010 C CA . LEU B 1 395 ? 15.198 -3.100 136.210 1.00 20.00 395 LEU B CA 1
ATOM 3011 C C . LEU B 1 395 ? 14.939 -4.061 137.360 1.00 20.00 395 LEU B C 1
ATOM 3012 O O . LEU B 1 395 ? 15.675 -4.061 138.339 1.00 20.00 395 LEU B O 1
ATOM 3013 N N . ALA B 1 396 ? 13.859 -4.837 137.254 1.00 20.00 396 ALA B N 1
ATOM 3014 C CA . ALA B 1 396 ? 13.482 -5.784 138.292 1.00 20.00 396 ALA B CA 1
ATOM 3015 C C . ALA B 1 396 ? 14.662 -6.620 138.761 1.00 20.00 396 ALA B C 1
ATOM 3016 O O . ALA B 1 396 ? 14.869 -6.834 139.954 1.00 20.00 396 ALA B O 1
ATOM 3017 N N . ALA B 1 397 ? 15.448 -7.075 137.793 1.00 20.00 397 ALA B N 1
ATOM 3018 C CA . ALA B 1 397 ? 16.632 -7.861 138.061 1.00 20.00 397 ALA B CA 1
ATOM 3019 C C . ALA B 1 397 ? 17.505 -7.167 139.082 1.00 20.00 397 ALA B C 1
ATOM 3020 O O . ALA B 1 397 ? 18.010 -7.781 140.022 1.00 20.00 397 ALA B O 1
ATOM 3021 N N . CYS B 1 398 ? 17.683 -5.858 138.883 1.00 20.00 398 CYS B N 1
ATOM 3022 C CA . CYS B 1 398 ? 18.495 -5.035 139.758 1.00 20.00 398 CYS B CA 1
ATOM 3023 C C . CYS B 1 398 ? 18.154 -3.556 139.662 1.00 20.00 398 CYS B C 1
ATOM 3024 O O . CYS B 1 398 ? 18.451 -2.911 138.661 1.00 20.00 398 CYS B O 1
ATOM 3025 N N . PHE B 1 399 ? 17.546 -3.026 140.709 1.00 20.00 399 PHE B N 1
ATOM 3026 C CA . PHE B 1 399 ? 17.268 -1.612 140.731 1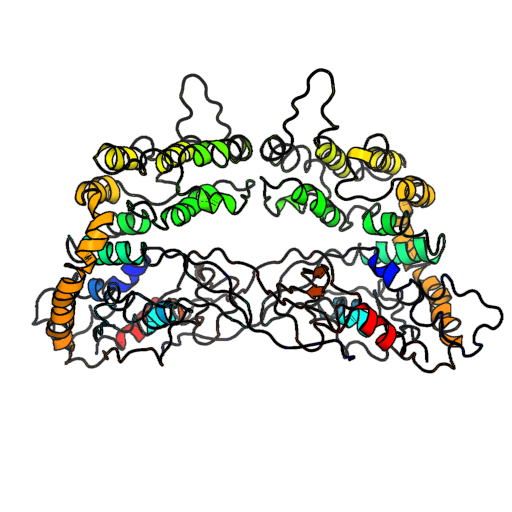.00 20.00 399 PHE B CA 1
ATOM 3027 C C . PHE B 1 399 ? 18.498 -0.890 141.251 1.00 20.00 399 PHE B C 1
ATOM 3028 O O . PHE B 1 399 ? 18.751 -0.836 142.450 1.00 20.00 399 PHE B O 1
ATOM 3029 N N . PRO B 1 400 ? 19.302 -0.406 140.315 1.00 20.00 400 PRO B N 1
ATOM 3030 C CA . PRO B 1 400 ? 20.539 0.283 140.623 1.00 20.00 400 PRO B CA 1
ATOM 3031 C C . PRO B 1 400 ? 20.302 1.486 141.514 1.00 20.00 400 PRO B C 1
ATOM 3032 O O . PRO B 1 400 ? 19.370 2.257 141.295 1.00 20.00 400 PRO B O 1
ATOM 3033 N N . PRO B 1 401 ? 21.159 1.659 142.522 1.00 20.00 401 PRO B N 1
ATOM 3034 C CA . PRO B 1 401 ? 21.003 2.780 143.415 1.00 20.00 401 PRO B CA 1
ATOM 3035 C C . PRO B 1 401 ? 22.342 3.332 143.874 1.00 20.00 401 PRO B C 1
ATOM 3036 O O . PRO B 1 401 ? 23.102 2.658 144.568 1.00 20.00 401 PRO B O 1
ATOM 3037 N N . SER B 1 402 ? 22.618 4.568 143.483 1.00 20.00 402 SER B N 1
ATOM 3038 C CA . SER B 1 402 ? 23.809 5.266 143.917 1.00 20.00 402 SER B CA 1
ATOM 3039 C C . SER B 1 402 ? 23.351 6.284 144.943 1.00 20.00 402 SER B C 1
ATOM 3040 O O . SER B 1 402 ? 22.519 7.136 144.646 1.00 20.00 402 SER B O 1
ATOM 3041 N N . CYS B 1 403 ? 23.851 6.165 146.172 1.00 20.00 403 CYS B N 1
ATOM 3042 C CA . CYS B 1 403 ? 23.449 7.035 147.275 1.00 20.00 403 CYS B CA 1
ATOM 3043 C C . CYS B 1 403 ? 23.594 8.528 147.009 1.00 20.00 403 CYS B C 1
ATOM 3044 O O . CYS B 1 403 ? 23.786 9.308 147.941 1.00 20.00 403 CYS B O 1
ATOM 3045 N N . ILE B 1 404 ? 23.449 8.899 145.735 1.00 20.00 404 ILE B N 1
ATOM 3046 C CA . ILE B 1 404 ? 23.583 10.252 145.240 1.00 20.00 404 ILE B CA 1
ATOM 3047 C C . ILE B 1 404 ? 23.042 11.314 146.175 1.00 20.00 404 ILE B C 1
ATOM 3048 O O . ILE B 1 404 ? 22.154 11.082 146.992 1.00 20.00 404 ILE B O 1
ATOM 3049 N N . PHE B 1 405 ? 23.582 12.511 145.989 1.00 20.00 405 PHE B N 1
ATOM 3050 C CA . PHE B 1 405 ? 23.185 13.685 146.728 1.00 20.00 405 PHE B CA 1
ATOM 3051 C C . PHE B 1 405 ? 22.280 14.547 145.862 1.00 20.00 405 PHE B C 1
ATOM 3052 O O . PHE B 1 405 ? 21.340 15.169 146.343 1.00 20.00 405 PHE B O 1
ATOM 3053 N N . VAL B 1 406 ? 22.592 14.574 144.562 1.00 20.00 406 VAL B N 1
ATOM 3054 C CA . VAL B 1 406 ? 21.812 15.342 143.609 1.00 20.00 406 VAL B CA 1
ATOM 3055 C C . VAL B 1 406 ? 22.096 16.834 143.699 1.00 20.00 406 VAL B C 1
ATOM 3056 O O . VAL B 1 406 ? 21.856 17.466 144.728 1.00 20.00 406 VAL B O 1
ATOM 3057 N N . GLY B 1 407 ? 22.616 17.394 142.609 1.00 20.00 407 GLY B N 1
ATOM 3058 C CA . GLY B 1 407 ? 22.928 18.810 142.582 1.00 20.00 407 GLY B CA 1
ATOM 3059 C C . GLY B 1 407 ? 22.260 19.549 141.435 1.00 20.00 407 GLY B C 1
ATOM 3060 O O . GLY B 1 407 ? 22.783 19.599 140.324 1.00 20.00 407 GLY B O 1
ATOM 3061 N N . GLY B 1 408 ? 21.105 20.143 141.720 1.00 20.00 408 GLY B N 1
ATOM 3062 C CA . GLY B 1 408 ? 20.375 20.898 140.721 1.00 20.00 408 GLY B CA 1
ATOM 3063 C C . GLY B 1 408 ? 21.253 21.984 140.121 1.00 20.00 408 GLY B C 1
ATOM 3064 O O . GLY B 1 408 ? 21.206 23.138 140.545 1.00 20.00 408 GLY B O 1
ATOM 3065 N N . LEU B 1 409 ? 22.067 21.603 139.136 1.00 20.00 409 LEU B N 1
ATOM 3066 C CA . LEU B 1 409 ? 22.985 22.545 138.528 1.00 20.00 409 LEU B CA 1
ATOM 3067 C C . LEU B 1 409 ? 22.962 22.571 137.007 1.00 20.00 409 LEU B C 1
ATOM 3068 O O . LEU B 1 409 ? 23.351 21.611 136.347 1.00 20.00 409 LEU B O 1
ATOM 3069 N N . THR B 1 410 ? 22.570 23.719 136.465 1.00 20.00 410 THR B N 1
ATOM 3070 C CA . THR B 1 410 ? 22.560 23.945 135.033 1.00 20.00 410 THR B CA 1
ATOM 3071 C C . THR B 1 410 ? 23.214 25.282 134.728 1.00 20.00 410 THR B C 1
ATOM 3072 O O . THR B 1 410 ? 22.565 26.278 134.409 1.00 20.00 410 THR B O 1
ATOM 3073 N N . ARG B 1 411 ? 24.531 25.277 134.887 1.00 20.00 411 ARG B N 1
ATOM 3074 C CA . ARG B 1 411 ? 25.360 26.449 134.721 1.00 20.00 411 ARG B CA 1
ATOM 3075 C C . ARG B 1 411 ? 25.357 27.045 133.327 1.00 20.00 411 ARG B C 1
ATOM 3076 O O . ARG B 1 411 ? 26.321 26.911 132.575 1.00 20.00 411 ARG B O 1
ATOM 3077 N N . ARG B 1 412 ? 24.283 27.752 133.002 1.00 20.00 412 ARG B N 1
ATOM 3078 C CA . ARG B 1 412 ? 24.215 28.430 131.728 1.00 20.00 412 ARG B CA 1
ATOM 3079 C C . ARG B 1 412 ? 25.051 29.697 131.827 1.00 20.00 412 ARG B C 1
ATOM 3080 O O . ARG B 1 412 ? 24.544 30.807 131.685 1.00 20.00 412 ARG B O 1
ATOM 3081 N N . VAL B 1 413 ? 26.333 29.512 132.148 1.00 20.00 413 VAL B N 1
ATOM 3082 C CA . VAL B 1 413 ? 27.267 30.612 132.313 1.00 20.00 413 VAL B CA 1
ATOM 3083 C C . VAL B 1 413 ? 27.337 31.468 131.064 1.00 20.00 413 VAL B C 1
ATOM 3084 O O . VAL B 1 413 ? 27.488 30.953 129.957 1.00 20.00 413 VAL B O 1
ATOM 3085 N N . VAL B 1 414 ? 27.182 32.781 131.225 1.00 20.00 414 VAL B N 1
ATOM 3086 C CA . VAL B 1 414 ? 27.187 33.650 130.064 1.00 20.00 414 VAL B CA 1
ATOM 3087 C C . VAL B 1 414 ? 27.766 35.031 130.300 1.00 20.00 414 VAL B C 1
ATOM 3088 O O . VAL B 1 414 ? 27.217 35.846 131.041 1.00 20.00 414 VAL B O 1
ATOM 3089 N N . VAL B 1 415 ? 28.857 35.294 129.593 1.00 20.00 415 VAL B N 1
ATOM 3090 C CA . VAL B 1 415 ? 29.493 36.591 129.599 1.00 20.00 415 VAL B CA 1
ATOM 3091 C C . VAL B 1 415 ? 28.793 37.446 128.570 1.00 20.00 415 VAL B C 1
ATOM 3092 O O . VAL B 1 415 ? 28.323 36.931 127.555 1.00 20.00 415 VAL B O 1
ATOM 3093 N N . THR B 1 416 ? 28.756 38.751 128.788 1.00 20.00 416 THR B N 1
ATOM 3094 C CA . THR B 1 416 ? 28.112 39.560 127.778 1.00 20.00 416 THR B CA 1
ATOM 3095 C C . THR B 1 416 ? 28.909 40.758 127.304 1.00 20.00 416 THR B C 1
ATOM 3096 O O . THR B 1 416 ? 28.366 41.829 127.033 1.00 20.00 416 THR B O 1
ATOM 3097 N N . THR B 1 417 ? 30.214 40.531 127.173 1.00 20.00 417 THR B N 1
ATOM 3098 C CA . THR B 1 417 ? 31.131 41.540 126.689 1.00 20.00 417 THR B CA 1
ATOM 3099 C C . THR B 1 417 ? 30.892 41.781 125.210 1.00 20.00 417 THR B C 1
ATOM 3100 O O . THR B 1 417 ? 31.829 41.867 124.418 1.00 20.00 417 THR B O 1
ATOM 3101 N N . SER B 1 418 ? 29.617 41.884 124.850 1.00 20.00 418 SER B N 1
ATOM 3102 C CA . SER B 1 418 ? 29.211 42.119 123.478 1.00 20.00 418 SER B CA 1
ATOM 3103 C C . SER B 1 418 ? 27.716 42.366 123.366 1.00 20.00 418 SER B C 1
ATOM 3104 O O . SER B 1 418 ? 27.204 42.641 122.279 1.00 20.00 418 SER B O 1
ATOM 3105 N N . LEU B 1 419 ? 27.019 42.289 124.498 1.00 20.00 419 LEU B N 1
ATOM 3106 C CA . LEU B 1 419 ? 25.586 42.512 124.516 1.00 20.00 419 LEU B CA 1
ATOM 3107 C C . LEU B 1 419 ? 25.067 42.912 125.883 1.00 20.00 419 LEU B C 1
ATOM 3108 O O . LEU B 1 419 ? 24.260 42.189 126.463 1.00 20.00 419 LEU B O 1
ATOM 3109 N N . SER B 1 420 ? 25.505 44.062 126.390 1.00 20.00 420 SER B N 1
ATOM 3110 C CA . SER B 1 420 ? 25.007 44.530 127.669 1.00 20.00 420 SER B CA 1
ATOM 3111 C C . SER B 1 420 ? 23.490 44.519 127.618 1.00 20.00 420 SER B C 1
ATOM 3112 O O . SER B 1 420 ? 22.913 45.411 126.998 1.00 20.00 420 SER B O 1
ATOM 3113 N N . VAL B 1 421 ? 22.905 43.456 128.206 1.00 20.00 421 VAL B N 1
ATOM 3114 C CA . VAL B 1 421 ? 21.472 43.154 128.283 1.00 20.00 421 VAL B CA 1
ATOM 3115 C C . VAL B 1 421 ? 20.597 44.238 127.689 1.00 20.00 421 VAL B C 1
ATOM 3116 O O . VAL B 1 421 ? 19.683 43.996 126.904 1.00 20.00 421 VAL B O 1
ATOM 3117 N N . SER B 1 422 ? 20.951 45.452 128.081 1.00 20.00 422 SER B N 1
ATOM 3118 C CA . SER B 1 422 ? 20.349 46.668 127.612 1.00 20.00 422 SER B CA 1
ATOM 3119 C C . SER B 1 422 ? 20.361 46.750 126.088 1.00 20.00 422 SER B C 1
ATOM 3120 O O . SER B 1 422 ? 19.320 47.011 125.493 1.00 20.00 422 SER B O 1
ATOM 3121 N N . GLN B 1 423 ? 21.530 46.514 125.469 1.00 20.00 423 GLN B N 1
ATOM 3122 C CA . GLN B 1 423 ? 21.683 46.567 124.017 1.00 20.00 423 GLN B CA 1
ATOM 3123 C C . GLN B 1 423 ? 20.510 45.930 123.308 1.00 20.00 423 GLN B C 1
ATOM 3124 O O . GLN B 1 423 ? 19.859 46.529 122.454 1.00 20.00 423 GLN B O 1
ATOM 3125 N N . ARG B 1 424 ? 20.242 44.704 123.722 1.00 20.00 424 ARG B N 1
ATOM 3126 C CA . ARG B 1 424 ? 19.111 43.983 123.208 1.00 20.00 424 ARG B CA 1
ATOM 3127 C C . ARG B 1 424 ? 17.874 44.835 123.454 1.00 20.00 424 ARG B C 1
ATOM 3128 O O . ARG B 1 424 ? 17.180 45.226 122.517 1.00 20.00 424 ARG B O 1
ATOM 3129 N N . ALA B 1 425 ? 17.698 45.210 124.726 1.00 20.00 425 ALA B N 1
ATOM 3130 C CA . ALA B 1 425 ? 16.593 46.036 125.193 1.00 20.00 425 ALA B CA 1
ATOM 3131 C C . ALA B 1 425 ? 16.160 47.117 124.214 1.00 20.00 425 ALA B C 1
ATOM 3132 O O . ALA B 1 425 ? 15.032 47.082 123.730 1.00 20.00 425 ALA B O 1
ATOM 3133 N N . THR B 1 426 ? 17.043 48.061 123.885 1.00 20.00 426 THR B N 1
ATOM 3134 C CA . THR B 1 426 ? 16.652 49.084 122.928 1.00 20.00 426 THR B CA 1
ATOM 3135 C C . THR B 1 426 ? 16.285 48.462 121.593 1.00 20.00 426 THR B C 1
ATOM 3136 O O . THR B 1 426 ? 15.266 48.813 121.000 1.00 20.00 426 THR B O 1
ATOM 3137 N N . GLU B 1 427 ? 17.132 47.539 121.130 1.00 20.00 427 GLU B N 1
ATOM 3138 C CA . GLU B 1 427 ? 16.895 46.860 119.872 1.00 20.00 427 GLU B CA 1
ATOM 3139 C C . GLU B 1 427 ? 15.478 46.308 119.795 1.00 20.00 427 GLU B C 1
ATOM 3140 O O . GLU B 1 427 ? 14.776 46.486 118.794 1.00 20.00 427 GLU B O 1
ATOM 3141 N N . PHE B 1 428 ? 15.097 45.568 120.832 1.00 20.00 428 PHE B N 1
ATOM 3142 C CA . PHE B 1 428 ? 13.765 45.005 120.922 1.00 20.00 428 PHE B CA 1
ATOM 3143 C C . PHE B 1 428 ? 12.776 46.129 121.194 1.00 20.00 428 PHE B C 1
ATOM 3144 O O . PHE B 1 428 ? 11.710 46.199 120.586 1.00 20.00 428 PHE B O 1
ATOM 3145 N N . CYS B 1 429 ? 13.180 47.023 122.090 1.00 20.00 429 CYS B N 1
ATOM 3146 C CA . CYS B 1 429 ? 12.392 48.191 122.430 1.00 20.00 429 CYS B CA 1
ATOM 3147 C C . CYS B 1 429 ? 12.077 48.990 121.178 1.00 20.00 429 CYS B C 1
ATOM 3148 O O . CYS B 1 429 ? 11.041 49.646 121.079 1.00 20.00 429 CYS B O 1
ATOM 3149 N N . GLN B 1 430 ? 12.999 48.921 120.221 1.00 20.00 430 GLN B N 1
ATOM 3150 C CA . GLN B 1 430 ? 12.858 49.626 118.965 1.00 20.00 430 GLN B CA 1
ATOM 3151 C C . GLN B 1 430 ? 12.138 48.799 117.909 1.00 20.00 430 GLN B C 1
ATOM 3152 O O . GLN B 1 430 ? 12.527 48.769 116.743 1.00 20.00 430 GLN B O 1
ATOM 3153 N N . MET B 1 431 ? 11.066 48.145 118.341 1.00 20.00 431 MET B N 1
ATOM 3154 C CA . MET B 1 431 ? 10.227 47.343 117.473 1.00 20.00 431 MET B CA 1
ATOM 3155 C C . MET B 1 431 ? 8.801 47.377 117.989 1.00 20.00 431 MET B C 1
ATOM 3156 O O . MET B 1 431 ? 7.844 47.059 117.282 1.00 20.00 431 MET B O 1
ATOM 3157 N N . ASP B 1 432 ? 8.692 47.791 119.246 1.00 20.00 432 ASP B N 1
ATOM 3158 C CA . ASP B 1 432 ? 7.427 47.926 119.934 1.00 20.00 432 ASP B CA 1
ATOM 3159 C C . ASP B 1 432 ? 6.950 49.367 119.855 1.00 20.00 432 ASP B C 1
ATOM 3160 O O . ASP B 1 432 ? 5.817 49.693 120.207 1.00 20.00 432 ASP B O 1
ATOM 3161 N N . TRP B 1 433 ? 7.848 50.221 119.370 1.00 20.00 433 TRP B N 1
ATOM 3162 C CA . TRP B 1 433 ? 7.585 51.638 119.208 1.00 20.00 433 TRP B CA 1
ATOM 3163 C C . TRP B 1 433 ? 6.771 51.905 117.952 1.00 20.00 433 TRP B C 1
ATOM 3164 O O . TRP B 1 433 ? 5.751 52.590 117.984 1.00 20.00 433 TRP B O 1
ATOM 3165 N N . ARG B 1 434 ? 7.252 51.351 116.841 1.00 20.00 434 ARG B N 1
ATOM 3166 C CA . ARG B 1 434 ? 6.611 51.509 115.552 1.00 20.00 434 ARG B CA 1
ATOM 3167 C C . ARG B 1 434 ? 5.280 50.778 115.560 1.00 20.00 434 ARG B C 1
ATOM 3168 O O . ARG B 1 434 ? 4.294 51.278 116.089 1.00 20.00 434 ARG B O 1
#

Sequence (792 aa):
ASASKAAAFAQGGSSDPVPMPGKYPVVFSTGAGEPTRDQEFALPVHKAFPLFGSVSDKYRRNPRYAEFRAHSEFTDGVFGTHLAVSSLLRLAQQLVHAHVNMGLPLGDFAPLASSDVRIPSALASVVNQFGEFSSPSIGTRFLLRDFEHAVSRVVFLADQLWTNGNSHHIFARSWLPMSNNDGNFKTIVASRLLEFISAGDLSILPTVLEDAVLSGEVPEAWEQVKDLLGDAPGVGQVDRRDRFDFLFKSYADVGQFTTAFTTQAASDVLTELGLPWNSPSAGHLNWQYSTKQRFTFLADTWAKLSAAYSQFFELSSGLATRQSATGSHAQMVDLTSVEGVTVLKAALALSAPEFSLAACFPPSCIFVGGLTRRVVVTTSLSVSQRATEFCQMDWRASASKAAAFAQGGSSDPVPMPGKYPVVFSTGAGEPTRDQEFALPVHKAFPLFGSVSDKYRRNPRYAEFRAHSEFTDGVFGTHLAVSSLLRLAQQLVHAHVNMGLPLGDFAPLASSDVRIPSALASVVNQFGEFSSPSIGTRFLLRDFEHAVSRVVFLADQLWTNGNSHHIFARSWLPMSNNDGNFKTIVASRLLEFISAGDLSILPTVLEDAVLSGEVPEAWEQVKDLLGDAPGVGQVDRRDRFDFLFKSYADVGQFTTAFTTQAASDVLTELGLPWNSPSAGHLNWQYSTKQRFTFLADTWAKLSAAYSQFFELSSGLATRQSATGSHAQMVDLTSVEGVTVLKAALALSAPEFSLAACFPPSCIFVGGLTRRVVVTTSLSVSQRATEFCQMDWR